Protein AF-A0A914USX2-F1 (afdb_monomer_lite)

Organism: NCBI:txid2011161

pLDDT: mean 76.23, std 12.5, range [36.34, 93.38]

Sequence (816 aa):
PDKCTLRLEPELPLPAVRLSVWIAWNAVSGVRSIKLFYADGTTESLMQVFAQCDKPYTAQLNATKNITQIEIRTNNPFVSIDAIQLLSPPEQSACSACHRITYQLHRYPTFDDKSFVTVHSRQFTDNAIQVNQKYEYRVSAVIGDVQGQLSPPLDFSWGQLFCGDGLVNGDEMCDDGNVADGDGCSSLCKIEARFQCLGEPSLCYIYAADGVCEDFERVESVQDCGFFTPEQFDDQWVKHAVARSPLLEIECPLNSLVGPPENNDCSLAPNNEPWETCTAAASIGEIEIIAYFDRPALATAVLVHIAPDGSNSLGSDPKFIHVELIDTDNQTHAVKGSQNVMLSCSASPITYPVVMDLSQPLWYTIGVRLTVNLPLSLAVSAVRLRSWRMLDPLAVARCASERLLFDPTTGQCSANRCDGESPAVAVCTPLTLNNGDVQCDGGMTSCTARCSAGYHLFAGNISASNAVVFCQYGRWSTSVRCEPIDCRPPKIAHATISCPQGTTHGKRCNFACISPAKMTGDDNEITCESNAIWSVPEAYCQLTCAVHDLSSRNAERTSLSCRTPLTNDGSALEHYPMGARCKLSCLPGHHVEDTVRNKQQVRLTCGNDGRWQGPKCVPVKCEQPKIVYFGLYNCTEGFNVGSKCRFNCPGWKESRISTCKPDGTWSLTRPCPLAQVTCPRPEASRDFIFDCPRRLSVGTFCKVSCNAKGYEPVIERVRTIDRGLQMQSLERVDRLSCTGRRTMEPAISEFACVKQCNTDFMGDGWCDFQNNRGFCGWDDGDCCASTVKGGKVRLMFPALCTSHLCQCIDPFAAEN

Foldseek 3Di:
DDWDKDKDFPPDFFQFQKKKWAWQDPQQQWWAWKKWAFPVRDIDIDGQQGDDHPGIRMDGGDRPTTTGMMMITTPDPPIGIDDMDGHHDCPDPVCPPAFQKKKWKAKVVGDVPDRTDIGRDPDDDDPPADAPDKMWIWMWIDGPPDIHDIDDIDIDHPPDDAAQCQAQDDPAPAHLNHADPPQQQHNVNDGDPQWDWDDRNTRIHRPAQSQDDDPVCLPPHCNNNNHRDPPQKDKFWFQDKFKDDPPDPDGDPCVLAHDDFPDLDQPDCDPDHFPQPPPVPLVDWKMKMKTFTPDFFQFFKKWWFWYFQPDPDDDPDFWFKWKWFQFPVRDIHGQPPRRVDGDDSVCPGDIRGHDDDLVDDGTTTGIMMIMTGRRRGTGIRYMMTMHGPQDDNVLSVVLVVVQFDQDSVVRHTHPDHPDDDDDPQQQADDADEPQWDWAADPRSFKIKIAHHQQWWKDFANDTDRIDIWGDDRHDIPTHIYIHGQFLDFDDAPQWDKAFPPHRTAQGKIFIDGHPPWDKDADWRIWGQGSVSHIDDTRIHTFQWAFLVLCVVQQFDSVQKDKPDDDDPDPDDDRIHGAFIKIKTFHDQQWAWPPDPPRHGIWIWGQHPVSYTDTTGTDGQFADDQPPQQPPQWDWDPHGGAQIWIWGNEPPDPGTFIWGQHSVNYIPDNDRYDQPDAFADDDDDDPFKDWAADPTQGRFGKIFIATPDPQKAKWFWDWDQDPVRDTDTATHGDGIFGQHSVSYTPPDPVRIDIDGHDDPVQQLPLEQDLSLCDRHNQHSQQLLAQQRRDPSDRHYPDPVVPVDPSSHRPRPPHPVD

Structure (mmCIF, N/CA/C/O backbone):
data_AF-A0A914USX2-F1
#
_entry.id   AF-A0A914USX2-F1
#
loop_
_atom_site.group_PDB
_atom_site.id
_atom_site.type_symbol
_atom_site.label_atom_id
_atom_site.label_alt_id
_atom_site.label_comp_id
_atom_site.label_asym_id
_atom_site.label_entity_id
_atom_site.label_seq_id
_atom_site.pdbx_PDB_ins_code
_atom_site.Cartn_x
_atom_site.Cartn_y
_atom_site.Cartn_z
_atom_site.occupancy
_atom_site.B_iso_or_equiv
_atom_site.auth_seq_id
_atom_site.auth_comp_id
_atom_site.auth_asym_id
_atom_site.auth_atom_id
_atom_site.pdbx_PDB_model_num
ATOM 1 N N . PRO A 1 1 ? 15.478 -33.766 -5.944 1.00 36.34 1 PRO A N 1
ATOM 2 C CA . PRO A 1 1 ? 14.463 -33.935 -4.880 1.00 36.34 1 PRO A CA 1
ATOM 3 C C . PRO A 1 1 ? 13.191 -33.175 -5.266 1.00 36.34 1 PRO A C 1
ATOM 5 O O . PRO A 1 1 ? 13.222 -31.964 -5.458 1.00 36.34 1 PRO A O 1
ATOM 8 N N . ASP A 1 2 ? 12.135 -33.930 -5.536 1.00 39.03 2 ASP A N 1
ATOM 9 C CA . ASP A 1 2 ? 11.021 -33.526 -6.385 1.00 39.03 2 ASP A CA 1
ATOM 10 C C . ASP A 1 2 ? 10.084 -32.470 -5.778 1.00 39.03 2 ASP A C 1
ATOM 12 O O . ASP A 1 2 ? 9.522 -32.632 -4.700 1.00 39.03 2 ASP A O 1
ATOM 16 N N . LYS A 1 3 ? 9.939 -31.387 -6.547 1.00 54.69 3 LYS A N 1
ATOM 17 C CA . LYS A 1 3 ? 8.777 -30.503 -6.750 1.00 54.69 3 LYS A CA 1
ATOM 18 C C . LYS A 1 3 ? 7.507 -30.949 -6.000 1.00 54.69 3 LYS A C 1
ATOM 20 O O . LYS A 1 3 ? 6.896 -31.960 -6.352 1.00 54.69 3 LYS A O 1
ATOM 25 N N . CYS A 1 4 ? 7.081 -30.159 -5.014 1.00 70.19 4 CYS A N 1
ATOM 26 C CA . CYS A 1 4 ? 5.865 -30.420 -4.246 1.00 70.19 4 CYS A CA 1
ATOM 27 C C . CYS A 1 4 ? 4.636 -30.365 -5.176 1.00 70.19 4 CYS A C 1
ATOM 29 O O . CYS A 1 4 ? 4.469 -29.421 -5.952 1.00 70.19 4 CYS A O 1
ATOM 31 N N . THR A 1 5 ? 3.807 -31.411 -5.153 1.00 82.75 5 THR A N 1
ATOM 32 C CA . THR A 1 5 ? 2.573 -31.498 -5.947 1.00 82.75 5 THR A CA 1
ATOM 33 C C . THR A 1 5 ? 1.408 -31.733 -4.997 1.00 82.75 5 THR A C 1
ATOM 35 O O . THR A 1 5 ? 1.372 -32.751 -4.308 1.00 82.75 5 THR A O 1
ATOM 38 N N . LEU A 1 6 ? 0.463 -30.799 -4.966 1.00 86.88 6 LEU A N 1
ATOM 39 C CA . LEU A 1 6 ? -0.765 -30.885 -4.187 1.00 86.88 6 LEU A CA 1
ATOM 40 C C . LEU A 1 6 ? -1.891 -31.384 -5.094 1.00 86.88 6 LEU A C 1
ATOM 42 O O . LEU A 1 6 ? -2.088 -30.849 -6.180 1.00 86.88 6 LEU A O 1
ATOM 46 N N . ARG A 1 7 ? -2.628 -32.407 -4.665 1.00 89.62 7 ARG A N 1
ATOM 47 C CA . ARG A 1 7 ? -3.810 -32.918 -5.369 1.00 89.62 7 ARG A CA 1
ATOM 48 C C . ARG A 1 7 ? -5.008 -32.815 -4.448 1.00 89.62 7 ARG A C 1
ATOM 50 O O . ARG A 1 7 ? -4.931 -33.254 -3.305 1.00 89.62 7 ARG A O 1
ATOM 57 N N . LEU A 1 8 ? -6.075 -32.213 -4.947 1.00 88.62 8 LEU A N 1
ATOM 58 C CA . LEU A 1 8 ? -7.285 -31.923 -4.196 1.00 88.62 8 LEU A CA 1
ATOM 59 C C . LEU A 1 8 ? -8.491 -32.375 -4.995 1.00 88.62 8 LEU A C 1
ATOM 61 O O . LEU A 1 8 ? -8.535 -32.213 -6.213 1.00 88.62 8 LEU A O 1
ATOM 65 N N . GLU A 1 9 ? -9.473 -32.909 -4.294 1.00 88.50 9 GLU A N 1
ATOM 66 C CA . GLU A 1 9 ? -10.728 -33.363 -4.871 1.00 88.50 9 GLU A CA 1
ATOM 67 C C . GLU A 1 9 ? -11.847 -32.528 -4.238 1.00 88.50 9 GLU A C 1
ATOM 69 O O . GLU A 1 9 ? -11.905 -32.433 -3.008 1.00 88.50 9 GLU A O 1
ATOM 74 N N . PRO A 1 10 ? -12.698 -31.856 -5.034 1.00 80.50 10 PRO A N 1
ATOM 75 C CA . PRO A 1 10 ? -13.881 -31.206 -4.498 1.00 80.50 10 PRO A CA 1
ATOM 76 C C . PRO A 1 10 ? -14.825 -32.262 -3.911 1.00 80.50 10 PRO A C 1
ATOM 78 O O . PRO A 1 10 ? -14.935 -33.372 -4.427 1.00 80.50 10 PRO A O 1
ATOM 81 N N . GLU A 1 11 ? -15.538 -31.894 -2.845 1.00 76.56 11 GLU A N 1
ATOM 82 C CA . GLU A 1 11 ? -16.449 -32.787 -2.108 1.00 76.56 11 GLU A CA 1
ATOM 83 C C . GLU A 1 11 ? -17.518 -33.431 -3.011 1.00 76.56 11 GLU A C 1
ATOM 85 O O . GLU A 1 11 ? -17.973 -34.548 -2.768 1.00 76.56 11 GLU A O 1
ATOM 90 N N . LEU A 1 12 ? -17.882 -32.740 -4.094 1.00 78.62 12 LEU A N 1
ATOM 91 C CA . LEU A 1 12 ? -18.743 -33.231 -5.161 1.00 78.62 12 LEU A CA 1
ATOM 92 C C . LEU A 1 12 ? -18.144 -32.828 -6.520 1.00 78.62 12 LEU A C 1
ATOM 94 O O . LEU A 1 12 ? -17.618 -31.722 -6.644 1.00 78.62 12 LEU A O 1
ATOM 98 N N . PRO A 1 13 ? -18.271 -33.648 -7.577 1.00 81.44 13 PRO A N 1
ATOM 99 C CA . PRO A 1 13 ? -17.967 -33.207 -8.933 1.00 81.44 13 PRO A CA 1
ATOM 100 C C . PRO A 1 13 ? -18.935 -32.094 -9.340 1.00 81.44 13 PRO A C 1
ATOM 102 O O . PRO A 1 13 ? -20.147 -32.317 -9.397 1.00 81.44 13 PRO A O 1
ATOM 105 N N . LEU A 1 14 ? -18.424 -30.900 -9.636 1.00 82.00 14 LEU A N 1
ATOM 106 C CA . LEU A 1 14 ? -19.262 -29.754 -9.991 1.00 82.00 14 LEU A CA 1
ATOM 107 C C . LEU A 1 14 ? -18.687 -28.970 -11.180 1.00 82.00 14 LEU A C 1
ATOM 109 O O . LEU A 1 14 ? -17.464 -28.869 -11.312 1.00 82.00 14 LEU A O 1
ATOM 113 N N . PRO A 1 15 ? -19.542 -28.439 -12.072 1.00 83.75 15 PRO A N 1
ATOM 114 C CA . PRO A 1 15 ? -19.115 -27.522 -13.108 1.00 83.75 15 PRO A CA 1
ATOM 115 C C . PRO A 1 15 ? -18.822 -26.171 -12.464 1.00 83.75 15 PRO A C 1
ATOM 117 O O . PRO A 1 15 ? -19.658 -25.628 -11.740 1.00 83.75 15 PRO A O 1
ATOM 120 N N . ALA A 1 16 ? -17.632 -25.633 -12.711 1.00 80.56 16 ALA A N 1
ATOM 121 C CA . ALA A 1 16 ? -17.207 -24.360 -12.149 1.00 80.56 16 ALA A CA 1
ATOM 122 C C . ALA A 1 16 ? -17.147 -23.284 -13.238 1.00 80.56 16 ALA A C 1
ATOM 124 O O . ALA A 1 16 ? -16.649 -23.534 -14.331 1.00 80.56 16 ALA A O 1
ATOM 125 N N . VAL A 1 17 ? -17.642 -22.087 -12.922 1.00 79.75 17 VAL A N 1
ATOM 126 C CA . VAL A 1 17 ? -17.448 -20.856 -13.710 1.00 79.75 17 VAL A CA 1
ATOM 127 C C . VAL A 1 17 ? -16.179 -20.113 -13.306 1.00 79.75 17 VAL A C 1
ATOM 129 O O . VAL A 1 17 ? -15.698 -19.263 -14.048 1.00 79.75 17 VAL A O 1
ATOM 132 N N . ARG A 1 18 ? -15.654 -20.379 -12.104 1.00 82.19 18 ARG A N 1
ATOM 133 C CA . ARG A 1 18 ? -14.481 -19.685 -11.571 1.00 82.19 18 ARG A CA 1
ATOM 134 C C . ARG A 1 18 ? -13.714 -20.564 -10.595 1.00 82.19 18 ARG A C 1
ATOM 136 O O . ARG A 1 18 ? -14.319 -21.251 -9.773 1.00 82.19 18 ARG A O 1
ATOM 143 N N . LEU A 1 19 ? -12.396 -20.483 -10.667 1.00 83.94 19 LEU A N 1
ATOM 144 C CA . LEU A 1 19 ? -11.441 -20.981 -9.687 1.00 83.94 19 LEU A CA 1
ATOM 145 C C . LEU A 1 19 ? -10.832 -19.791 -8.941 1.00 83.94 19 LEU A C 1
ATOM 147 O O . LEU A 1 19 ? -10.526 -18.771 -9.552 1.00 83.94 19 LEU A O 1
ATOM 151 N N . SER A 1 20 ? -10.636 -19.922 -7.634 1.00 82.25 20 SER A N 1
ATOM 152 C CA . SER A 1 20 ? -9.897 -18.961 -6.812 1.00 82.25 20 SER A CA 1
ATOM 153 C C . SER A 1 20 ? -8.919 -19.708 -5.904 1.00 82.25 20 SER A C 1
ATOM 155 O O . SER A 1 20 ? -9.307 -20.695 -5.286 1.00 82.25 20 SER A O 1
ATOM 157 N N . VAL A 1 21 ? -7.659 -19.280 -5.838 1.00 83.62 21 VAL A N 1
ATOM 158 C CA . VAL A 1 21 ? -6.579 -19.932 -5.078 1.00 83.62 21 VAL A CA 1
ATOM 159 C C . VAL A 1 21 ? -5.857 -18.887 -4.230 1.00 83.62 21 VAL A C 1
ATOM 161 O O . VAL A 1 21 ? -5.196 -18.007 -4.773 1.00 83.62 21 VAL A O 1
ATOM 164 N N . TRP A 1 22 ? -5.961 -18.984 -2.906 1.00 79.88 22 TRP A N 1
ATOM 165 C CA . TRP A 1 22 ? -5.304 -18.086 -1.954 1.00 79.88 22 TRP A CA 1
ATOM 166 C C . TRP A 1 22 ? -3.937 -18.637 -1.571 1.00 79.88 22 TRP A C 1
ATOM 168 O O . TRP A 1 22 ? -3.826 -19.755 -1.062 1.00 79.88 22 TRP A O 1
ATOM 178 N N . ILE A 1 23 ? -2.892 -17.849 -1.810 1.00 77.75 23 ILE A N 1
ATOM 179 C CA . ILE A 1 23 ? -1.508 -18.238 -1.535 1.00 77.75 23 ILE A CA 1
ATOM 180 C C . ILE A 1 23 ? -0.983 -17.313 -0.445 1.00 77.75 23 ILE A C 1
ATOM 182 O O . ILE A 1 23 ? -0.811 -16.119 -0.655 1.00 77.75 23 ILE A O 1
ATOM 186 N N . ALA A 1 24 ? -0.765 -17.870 0.743 1.00 71.88 24 ALA A N 1
ATOM 187 C CA . ALA A 1 24 ? -0.384 -17.113 1.931 1.00 71.88 24 ALA A CA 1
ATOM 188 C C . ALA A 1 24 ? 1.115 -16.784 1.978 1.00 71.88 24 ALA A C 1
ATOM 190 O O . ALA A 1 24 ? 1.528 -15.876 2.694 1.00 71.88 24 ALA A O 1
ATOM 191 N N . TRP A 1 25 ? 1.957 -17.533 1.256 1.00 64.88 25 TRP A N 1
ATOM 192 C CA . TRP A 1 25 ? 3.402 -17.318 1.298 1.00 64.88 25 TRP A CA 1
ATOM 193 C C . TRP A 1 25 ? 4.119 -17.771 0.028 1.00 64.88 25 TRP A C 1
ATOM 195 O O . TRP A 1 25 ? 3.799 -18.821 -0.534 1.00 64.88 25 TRP A O 1
ATOM 205 N N . ASN A 1 26 ? 5.147 -17.005 -0.358 1.00 64.12 26 ASN A N 1
ATOM 206 C CA . ASN A 1 26 ? 6.059 -17.287 -1.470 1.00 64.12 26 ASN A CA 1
ATOM 207 C C . ASN A 1 26 ? 5.353 -17.424 -2.837 1.00 64.12 26 ASN A C 1
ATOM 209 O O . ASN A 1 26 ? 5.591 -18.372 -3.585 1.00 64.12 26 ASN A O 1
ATOM 213 N N . ALA A 1 27 ? 4.448 -16.486 -3.131 1.00 62.06 27 ALA A N 1
ATOM 214 C CA . ALA A 1 27 ? 3.475 -16.576 -4.217 1.00 62.06 27 ALA A CA 1
ATOM 215 C C . ALA A 1 27 ? 4.036 -16.235 -5.619 1.00 62.06 27 ALA A C 1
ATOM 217 O O . ALA A 1 27 ? 3.775 -16.971 -6.570 1.00 62.06 27 ALA A O 1
ATOM 218 N N . VAL A 1 28 ? 4.885 -15.202 -5.722 1.00 52.44 28 VAL A N 1
ATOM 219 C CA . VAL A 1 28 ? 5.366 -14.589 -6.987 1.00 52.44 28 VAL A CA 1
ATOM 220 C C . VAL A 1 28 ? 6.129 -15.559 -7.901 1.00 52.44 28 VAL A C 1
ATOM 222 O O . VAL A 1 28 ? 6.152 -15.395 -9.115 1.00 52.44 28 VAL A O 1
ATOM 225 N N . SER A 1 29 ? 6.731 -16.608 -7.341 1.00 60.88 29 SER A N 1
ATOM 226 C CA . SER A 1 29 ? 7.399 -17.669 -8.116 1.00 60.88 29 SER A CA 1
ATOM 227 C C . SER A 1 29 ? 7.065 -19.058 -7.581 1.00 60.88 29 SER A C 1
ATOM 229 O O . SER A 1 29 ? 7.783 -20.025 -7.841 1.00 60.88 29 SER A O 1
ATOM 231 N N . GLY A 1 30 ? 6.006 -19.155 -6.777 1.00 65.25 30 GLY A N 1
ATOM 232 C CA . GLY A 1 30 ? 5.692 -20.341 -5.999 1.00 65.25 30 GLY A CA 1
ATOM 233 C C . GLY A 1 30 ? 4.971 -21.408 -6.800 1.00 65.25 30 GLY A C 1
ATOM 234 O O . GLY A 1 30 ? 5.355 -22.578 -6.757 1.00 65.25 30 GLY A O 1
ATOM 235 N N . VAL A 1 31 ? 3.939 -21.026 -7.546 1.00 74.00 31 VAL A N 1
ATOM 236 C CA . VAL A 1 31 ? 3.092 -21.966 -8.285 1.00 74.00 31 VAL A CA 1
ATOM 237 C C . VAL A 1 31 ? 3.560 -22.071 -9.733 1.00 74.00 31 VAL A C 1
ATOM 239 O O . VAL A 1 31 ? 3.772 -21.082 -10.418 1.00 74.00 31 VAL A O 1
ATOM 242 N N . ARG A 1 32 ? 3.749 -23.306 -10.197 1.00 72.69 32 ARG A N 1
ATOM 243 C CA . ARG A 1 32 ? 4.225 -23.638 -11.544 1.00 72.69 32 ARG A CA 1
ATOM 244 C C . ARG A 1 32 ? 3.079 -23.839 -12.526 1.00 72.69 32 ARG A C 1
ATOM 246 O O . ARG A 1 32 ? 3.162 -23.424 -13.674 1.00 72.69 32 ARG A O 1
ATOM 253 N N . SER A 1 33 ? 2.055 -24.570 -12.099 1.00 80.94 33 SER A N 1
ATOM 254 C CA . SER A 1 33 ? 0.893 -24.896 -12.926 1.00 80.94 33 SER A CA 1
ATOM 255 C C . SER A 1 33 ? -0.250 -25.398 -12.058 1.00 80.94 33 SER A C 1
ATOM 257 O O . SER A 1 33 ? -0.000 -26.157 -11.112 1.00 80.94 33 SER A O 1
ATOM 259 N N . ILE A 1 34 ? -1.481 -25.076 -12.445 1.00 86.88 34 ILE A N 1
ATOM 260 C CA . ILE A 1 34 ? -2.698 -25.686 -11.907 1.00 86.88 34 ILE A CA 1
ATOM 261 C C . ILE A 1 34 ? -3.324 -26.542 -13.011 1.00 86.88 34 ILE A C 1
ATOM 263 O O . ILE A 1 34 ? -3.550 -26.066 -14.116 1.00 86.88 34 ILE A O 1
ATOM 267 N N . LYS A 1 35 ? -3.608 -27.812 -12.738 1.00 88.94 35 LYS A N 1
ATOM 268 C CA . LYS A 1 35 ? -4.308 -28.712 -13.657 1.00 88.94 35 LYS A CA 1
ATOM 269 C C . LYS A 1 35 ? -5.674 -29.079 -13.115 1.00 88.94 35 LYS A C 1
ATOM 271 O O . LYS A 1 35 ? -5.797 -29.455 -11.954 1.00 88.94 35 LYS A 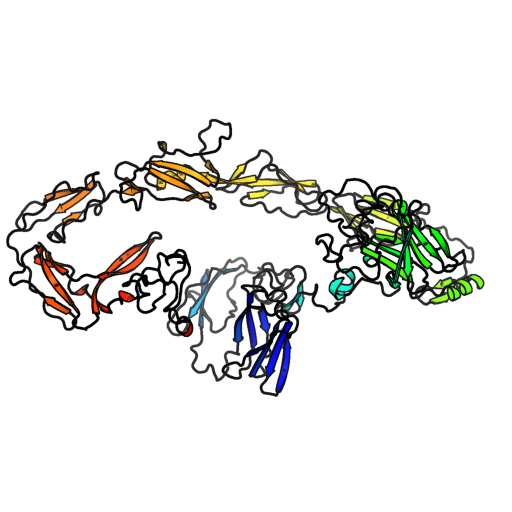O 1
ATOM 276 N N . LEU A 1 36 ? -6.673 -29.022 -13.978 1.00 89.62 36 LEU A N 1
ATOM 277 C CA . LEU A 1 36 ? -8.045 -29.422 -13.722 1.00 89.62 36 LEU A CA 1
ATOM 278 C C . LEU A 1 36 ? -8.302 -30.754 -14.421 1.00 89.62 36 LEU A C 1
ATOM 280 O O . LEU A 1 36 ? -7.977 -30.919 -15.598 1.00 89.62 36 LEU A O 1
ATOM 284 N N . PHE A 1 37 ? -8.882 -31.701 -13.696 1.00 89.38 37 PHE A N 1
ATOM 285 C CA . PHE A 1 37 ? -9.334 -32.981 -14.226 1.00 89.38 37 PHE A CA 1
ATOM 286 C C . PHE A 1 37 ? -10.854 -32.988 -14.248 1.00 89.38 37 PHE A C 1
ATOM 288 O O . PHE A 1 37 ? -11.494 -32.641 -13.251 1.00 89.38 37 PHE A O 1
ATOM 295 N N . TYR A 1 38 ? -11.418 -33.399 -15.376 1.00 89.62 38 TYR A N 1
ATOM 296 C CA . TYR A 1 38 ? -12.857 -33.448 -15.579 1.00 89.62 38 TYR A CA 1
ATOM 297 C C . TYR A 1 38 ? -13.384 -34.881 -15.518 1.00 89.62 38 TYR A C 1
ATOM 299 O O . TYR A 1 38 ? -12.684 -35.844 -15.834 1.00 89.62 38 TYR A O 1
ATOM 307 N N . ALA A 1 39 ? -14.665 -35.017 -15.176 1.00 85.38 39 ALA A N 1
ATOM 308 C CA . ALA A 1 39 ? -15.356 -36.305 -15.092 1.00 85.38 39 ALA A CA 1
ATOM 309 C C . ALA A 1 39 ? -15.403 -37.076 -16.428 1.00 85.38 39 ALA A C 1
ATOM 311 O O . ALA A 1 39 ? -15.578 -38.292 -16.425 1.00 85.38 39 ALA A O 1
ATOM 312 N N . ASP A 1 40 ? -15.245 -36.388 -17.562 1.00 85.00 40 ASP A N 1
ATOM 313 C CA . ASP A 1 40 ? -15.164 -36.990 -18.900 1.00 85.00 40 ASP A CA 1
ATOM 314 C C . ASP A 1 40 ? -13.759 -37.532 -19.241 1.00 85.00 40 ASP A C 1
ATOM 316 O O . ASP A 1 40 ? -13.538 -38.031 -20.344 1.00 85.00 40 ASP A O 1
ATOM 320 N N . GLY A 1 41 ? -12.807 -37.438 -18.305 1.00 81.56 41 GLY A N 1
ATOM 321 C CA . GLY A 1 41 ? -11.420 -37.870 -18.471 1.00 81.56 41 GLY A CA 1
ATOM 322 C C . GLY A 1 41 ? -10.525 -36.849 -19.176 1.00 81.56 41 GLY A C 1
ATOM 323 O O . GLY A 1 41 ? -9.332 -37.107 -19.341 1.00 81.56 41 GLY A O 1
ATOM 324 N N . THR A 1 42 ? -11.059 -35.694 -19.585 1.00 85.56 42 THR A N 1
ATOM 325 C CA . THR A 1 42 ? -10.244 -34.610 -20.145 1.00 85.56 42 THR A CA 1
ATOM 326 C C . THR A 1 42 ? -9.519 -33.837 -19.044 1.00 85.56 42 THR A C 1
ATOM 328 O O . THR A 1 42 ? -9.907 -33.867 -17.873 1.00 85.56 42 THR A O 1
ATOM 331 N N . THR A 1 43 ? -8.439 -33.148 -19.411 1.00 85.19 43 THR A N 1
ATOM 332 C CA . THR A 1 43 ? -7.665 -32.315 -18.483 1.00 85.19 43 THR A CA 1
ATOM 333 C C . THR A 1 43 ? -7.378 -30.958 -19.094 1.00 85.19 43 THR A C 1
ATOM 335 O O . THR A 1 43 ? -6.983 -30.887 -20.257 1.00 85.19 43 THR A O 1
ATOM 338 N N . GLU A 1 44 ? -7.481 -29.910 -18.291 1.00 82.94 44 GLU A N 1
ATOM 339 C CA . GLU A 1 44 ? -7.093 -28.548 -18.650 1.00 82.94 44 GLU A CA 1
ATOM 340 C C . GLU A 1 44 ? -5.935 -28.117 -17.751 1.00 82.94 44 GLU A C 1
ATOM 342 O O . GLU A 1 44 ? -5.884 -28.467 -16.575 1.00 82.94 44 GLU A O 1
ATOM 347 N N . SER A 1 45 ? -4.941 -27.434 -18.310 1.00 79.69 45 SER A N 1
ATOM 348 C CA . SER A 1 45 ? -3.776 -26.966 -17.556 1.00 79.69 45 SER A CA 1
ATOM 349 C C . SER A 1 45 ? -3.702 -25.453 -17.651 1.00 79.69 45 SER A C 1
ATOM 351 O O . SER A 1 45 ? -3.447 -24.919 -18.724 1.00 79.69 45 SER A O 1
ATOM 353 N N . LEU A 1 46 ? -3.890 -24.791 -16.517 1.00 76.69 46 LEU A N 1
ATOM 354 C CA . LEU A 1 46 ? -3.634 -23.374 -16.328 1.00 76.69 46 LEU A CA 1
ATOM 355 C C . LEU A 1 46 ? -2.129 -23.210 -16.078 1.00 76.69 46 LEU A C 1
ATOM 357 O O . LEU A 1 46 ? -1.582 -23.677 -15.068 1.00 76.69 46 LEU A O 1
ATOM 361 N N . MET A 1 47 ? -1.446 -22.625 -17.057 1.00 56.84 47 MET A N 1
ATOM 362 C CA . MET A 1 47 ? -0.018 -22.303 -16.995 1.00 56.84 47 MET A CA 1
ATOM 363 C C . MET A 1 47 ? 0.156 -20.845 -16.530 1.00 56.84 47 MET A C 1
ATOM 365 O O . MET A 1 47 ? -0.806 -20.088 -16.579 1.00 56.84 47 MET A O 1
ATOM 369 N N . GLN A 1 48 ? 1.350 -20.474 -16.044 1.00 56.03 48 GLN A N 1
ATOM 370 C CA . GLN A 1 48 ? 1.691 -19.098 -15.618 1.00 56.03 48 GLN A CA 1
ATOM 371 C C . GLN A 1 48 ? 0.790 -18.540 -14.496 1.00 56.03 48 GLN A C 1
ATOM 373 O O . GLN A 1 48 ? 0.175 -17.481 -14.590 1.00 56.03 48 GLN A O 1
ATOM 378 N N . VAL A 1 49 ? 0.714 -19.280 -13.387 1.00 60.00 49 VAL A N 1
ATOM 379 C CA . VAL A 1 49 ? -0.071 -18.889 -12.209 1.00 60.00 49 VAL A CA 1
ATOM 380 C C . VAL A 1 49 ? 0.723 -17.883 -11.381 1.00 60.00 49 VAL A C 1
ATOM 382 O O . VAL A 1 49 ? 1.471 -18.259 -10.476 1.00 60.00 49 VAL A O 1
ATOM 385 N N . PHE A 1 50 ? 0.563 -16.602 -11.699 1.00 56.31 50 PHE A N 1
ATOM 386 C CA . PHE A 1 50 ? 1.106 -15.516 -10.894 1.00 56.31 50 PHE A CA 1
ATOM 387 C C . PHE A 1 50 ? 0.171 -15.215 -9.734 1.00 56.31 50 PHE A C 1
ATOM 389 O O . PHE A 1 50 ? -1.004 -14.902 -9.907 1.00 56.31 50 PHE A O 1
ATOM 396 N N . ALA A 1 51 ? 0.709 -15.343 -8.531 1.00 58.94 51 ALA A N 1
ATOM 397 C CA . ALA A 1 51 ? -0.022 -15.090 -7.310 1.00 58.94 51 ALA A CA 1
ATOM 398 C C . ALA A 1 51 ? 0.779 -14.162 -6.407 1.00 58.94 51 ALA A C 1
ATOM 400 O O . ALA A 1 51 ? 2.010 -14.187 -6.400 1.00 58.94 51 ALA A O 1
ATOM 401 N N . GLN A 1 52 ? 0.074 -13.367 -5.615 1.00 55.56 52 GLN A N 1
ATOM 402 C CA . GLN A 1 52 ? 0.653 -12.510 -4.587 1.00 55.56 52 GLN A CA 1
ATOM 403 C C . GLN A 1 52 ? 0.195 -12.997 -3.215 1.00 55.56 52 GLN A C 1
ATOM 405 O O . GLN A 1 52 ? -0.867 -13.607 -3.088 1.00 55.56 52 GLN A O 1
ATOM 410 N N . CYS A 1 53 ? 1.007 -12.743 -2.188 1.00 55.91 53 CYS A N 1
ATOM 411 C CA . CYS A 1 53 ? 0.553 -12.962 -0.819 1.00 55.91 53 CYS A CA 1
ATOM 412 C C . CYS A 1 53 ? -0.668 -12.068 -0.549 1.00 55.91 53 CYS A C 1
ATOM 414 O O . CYS A 1 53 ? -0.749 -10.957 -1.071 1.00 55.91 53 CYS A O 1
ATOM 416 N N . ASP A 1 54 ? -1.615 -12.573 0.239 1.00 51.28 54 ASP A N 1
ATOM 417 C CA . ASP A 1 54 ? -2.842 -11.874 0.651 1.00 51.28 54 ASP A CA 1
ATOM 418 C C . ASP A 1 54 ? -3.857 -11.561 -0.472 1.00 51.28 54 ASP A C 1
ATOM 420 O O . ASP A 1 54 ? -4.873 -10.910 -0.218 1.00 51.28 54 ASP A O 1
ATOM 424 N N . LYS A 1 55 ? -3.655 -12.079 -1.696 1.00 56.59 55 LYS A N 1
ATOM 425 C CA . LYS A 1 55 ? -4.614 -11.983 -2.814 1.00 56.59 55 LYS A CA 1
ATOM 426 C C . LYS A 1 55 ? -4.849 -13.346 -3.485 1.00 56.59 55 LYS A C 1
ATOM 428 O O . LYS A 1 55 ? -3.891 -14.090 -3.699 1.00 56.59 55 LYS A O 1
ATOM 433 N N . PRO A 1 56 ? -6.097 -13.708 -3.840 1.00 65.50 56 PRO A N 1
ATOM 434 C CA . PRO A 1 56 ? -6.352 -14.947 -4.562 1.00 65.50 56 PRO A CA 1
ATOM 435 C C . PRO A 1 56 ? -5.996 -14.833 -6.044 1.00 65.50 56 PRO A C 1
ATOM 437 O O . PRO A 1 56 ? -6.452 -13.919 -6.723 1.00 65.50 56 PRO A O 1
ATOM 440 N N . TYR A 1 57 ? -5.292 -15.829 -6.580 1.00 77.69 57 TYR A N 1
ATOM 441 C CA . TYR A 1 57 ? -5.283 -16.074 -8.021 1.00 77.69 57 TYR A CA 1
ATOM 442 C C . TYR A 1 57 ? -6.691 -16.488 -8.447 1.00 77.69 57 TYR A C 1
ATOM 444 O O . TYR A 1 57 ? -7.239 -17.435 -7.875 1.00 77.69 57 TYR A O 1
ATOM 452 N N . THR A 1 58 ? -7.286 -15.814 -9.431 1.00 71.75 58 THR A N 1
ATOM 453 C CA . THR A 1 58 ? -8.611 -16.179 -9.941 1.00 71.75 58 THR A CA 1
ATOM 454 C C . THR A 1 58 ? -8.567 -16.487 -11.430 1.00 71.75 58 THR A C 1
ATOM 456 O O . THR A 1 58 ? -7.917 -15.788 -12.195 1.00 71.75 58 THR A O 1
ATOM 459 N N . ALA A 1 59 ? -9.239 -17.564 -11.835 1.00 73.06 59 ALA A N 1
ATOM 460 C CA . ALA A 1 59 ? -9.333 -17.979 -13.229 1.00 73.06 59 ALA A CA 1
ATOM 461 C C . ALA A 1 59 ? -10.791 -18.255 -13.587 1.00 73.06 59 ALA A C 1
ATOM 463 O O . ALA A 1 59 ? -11.501 -18.943 -12.845 1.00 73.06 59 ALA A O 1
ATOM 464 N N . GLN A 1 60 ? -11.245 -17.726 -14.720 1.00 73.88 60 GLN A N 1
ATOM 465 C CA . GLN A 1 60 ? -12.566 -18.035 -15.251 1.00 73.88 60 GLN A CA 1
ATOM 466 C C . GLN A 1 60 ? -12.536 -19.407 -15.926 1.00 73.88 60 GLN A C 1
ATOM 468 O O . GLN A 1 60 ? -11.603 -19.736 -16.652 1.00 73.88 60 GLN A O 1
ATOM 473 N N . LEU A 1 61 ? -13.551 -20.221 -15.654 1.00 77.38 61 LEU A N 1
ATOM 474 C CA . LEU A 1 61 ? -13.637 -21.602 -16.107 1.00 77.38 61 LEU A CA 1
ATOM 475 C C . LEU A 1 61 ? -14.890 -21.816 -16.948 1.00 77.38 61 LEU A C 1
ATOM 477 O O . LEU A 1 61 ? -15.923 -21.170 -16.756 1.00 77.38 61 LEU A O 1
ATOM 481 N N . ASN A 1 62 ? -14.808 -22.764 -17.875 1.00 70.19 62 ASN A N 1
ATOM 482 C CA . ASN A 1 62 ? -15.946 -23.130 -18.698 1.00 70.19 62 ASN A CA 1
ATOM 483 C C . ASN A 1 62 ? -16.876 -24.080 -17.923 1.00 70.19 62 ASN A C 1
ATOM 485 O O . ASN A 1 62 ? -16.543 -25.239 -17.673 1.00 70.19 62 ASN A O 1
ATOM 489 N N . ALA A 1 63 ? -18.073 -23.605 -17.576 1.00 69.12 63 ALA A N 1
ATOM 490 C CA . ALA A 1 63 ? -19.025 -24.307 -16.709 1.00 69.12 63 ALA A CA 1
ATOM 491 C C . ALA A 1 63 ? -19.772 -25.482 -17.366 1.00 69.12 63 ALA A C 1
ATOM 493 O O . ALA A 1 63 ? -20.859 -25.864 -16.937 1.00 69.12 63 ALA A O 1
ATOM 494 N N . THR A 1 64 ? -19.208 -26.061 -18.420 1.00 70.62 64 THR A N 1
ATOM 495 C CA . THR A 1 64 ? -19.814 -27.166 -19.171 1.00 70.62 64 THR A CA 1
ATOM 496 C C . THR A 1 64 ? -19.387 -28.538 -18.659 1.00 70.62 64 THR A C 1
ATOM 498 O O . THR A 1 64 ? -20.085 -29.520 -18.907 1.00 70.62 64 THR A O 1
ATOM 501 N N . LYS A 1 65 ? -18.266 -28.624 -17.932 1.00 78.88 65 LYS A N 1
ATOM 502 C CA . LYS A 1 65 ? -17.672 -29.892 -17.493 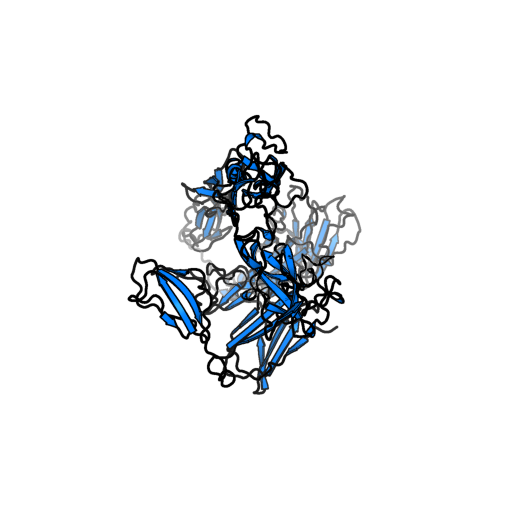1.00 78.88 65 LYS A CA 1
ATOM 503 C C . LYS A 1 65 ? -17.488 -29.946 -15.981 1.00 78.88 65 LYS A C 1
ATOM 505 O O . LYS A 1 65 ? -17.021 -28.990 -15.370 1.00 78.88 65 LYS A O 1
ATOM 510 N N . ASN A 1 66 ? -17.802 -31.098 -15.389 1.00 85.19 66 ASN A N 1
ATOM 511 C CA . ASN A 1 66 ? -17.644 -31.318 -13.952 1.00 85.19 66 ASN A CA 1
ATOM 512 C C . ASN A 1 66 ? -16.177 -31.555 -13.604 1.00 85.19 66 ASN A C 1
ATOM 514 O O . ASN A 1 66 ? -15.580 -32.503 -14.115 1.00 85.19 66 ASN A O 1
ATOM 518 N N . ILE A 1 67 ? -15.627 -30.738 -12.710 1.00 88.31 67 ILE A N 1
ATOM 519 C CA . ILE A 1 67 ? -14.262 -30.891 -12.203 1.00 88.31 67 ILE A CA 1
ATOM 520 C C . ILE A 1 67 ? -14.277 -31.927 -11.083 1.00 88.31 67 ILE A C 1
ATOM 522 O O . ILE A 1 67 ? -15.061 -31.817 -10.141 1.00 88.31 67 ILE A O 1
ATOM 526 N N . THR A 1 68 ? -13.420 -32.937 -11.191 1.00 89.38 68 THR A N 1
ATOM 527 C CA . THR A 1 68 ? -13.283 -34.028 -10.215 1.00 89.38 68 THR A CA 1
ATOM 528 C C . THR A 1 68 ? -12.004 -33.933 -9.403 1.00 89.38 68 THR A C 1
ATOM 530 O O . THR A 1 68 ? -11.940 -34.502 -8.322 1.00 89.38 68 THR A O 1
ATOM 533 N N . GLN A 1 69 ? -10.976 -33.254 -9.913 1.00 91.81 69 GLN A N 1
ATOM 534 C CA . GLN A 1 69 ? -9.700 -33.115 -9.219 1.00 91.81 69 GLN A CA 1
ATOM 535 C C . GLN A 1 69 ? -8.957 -31.863 -9.699 1.00 91.81 69 GLN A C 1
ATOM 537 O O . GLN A 1 69 ? -9.042 -31.480 -10.866 1.00 91.81 69 GLN A O 1
ATOM 542 N N . ILE A 1 70 ? -8.197 -31.250 -8.796 1.00 91.56 70 ILE A N 1
ATOM 543 C CA . ILE A 1 70 ? -7.277 -30.144 -9.050 1.00 91.56 70 ILE A CA 1
ATOM 544 C C . ILE A 1 70 ? -5.875 -30.590 -8.627 1.00 91.56 70 ILE A C 1
ATOM 546 O O . ILE A 1 70 ? -5.681 -31.101 -7.526 1.00 91.56 70 ILE A O 1
ATOM 550 N N . GLU A 1 71 ? -4.880 -30.405 -9.487 1.00 91.06 71 GLU A N 1
ATOM 551 C CA . GLU A 1 71 ? -3.466 -30.626 -9.177 1.00 91.06 71 GLU A CA 1
ATOM 552 C C . GLU A 1 71 ? -2.706 -29.301 -9.253 1.00 91.06 71 GLU A C 1
ATOM 554 O O . GLU A 1 71 ? -2.688 -28.655 -10.295 1.00 91.06 71 GLU A O 1
ATOM 559 N N . ILE A 1 72 ? -2.034 -28.912 -8.175 1.00 89.44 72 ILE A N 1
ATOM 560 C CA . ILE A 1 72 ? -1.176 -27.728 -8.124 1.00 89.44 72 ILE A CA 1
ATOM 561 C C . ILE A 1 72 ? 0.269 -28.178 -7.978 1.00 89.44 72 ILE A C 1
ATOM 563 O O . ILE A 1 72 ? 0.628 -28.891 -7.041 1.00 89.44 72 ILE A O 1
ATOM 567 N N . ARG A 1 73 ? 1.119 -27.745 -8.905 1.00 83.69 73 ARG A N 1
ATOM 568 C CA . ARG A 1 73 ? 2.565 -27.975 -8.841 1.00 83.69 73 ARG A CA 1
ATOM 569 C C . ARG A 1 73 ? 3.268 -26.706 -8.421 1.00 83.69 73 ARG A C 1
ATOM 571 O O . ARG A 1 73 ? 3.004 -25.660 -9.004 1.00 83.69 73 ARG A O 1
ATOM 578 N N . THR A 1 74 ? 4.194 -26.804 -7.475 1.00 80.69 74 THR A N 1
ATOM 579 C CA . THR A 1 74 ? 4.998 -25.662 -7.026 1.00 80.69 74 THR A CA 1
ATOM 580 C C . THR A 1 74 ? 6.425 -25.722 -7.579 1.00 80.69 74 THR A C 1
ATOM 582 O O . THR A 1 74 ? 6.958 -26.795 -7.881 1.00 80.69 74 THR A O 1
ATOM 585 N N . ASN A 1 75 ? 7.057 -24.558 -7.741 1.00 65.44 75 ASN A N 1
ATOM 586 C CA . ASN A 1 75 ? 8.468 -24.434 -8.119 1.00 65.44 75 ASN A CA 1
ATOM 587 C C . ASN A 1 75 ? 9.406 -24.654 -6.925 1.00 65.44 75 ASN A C 1
ATOM 589 O O . ASN A 1 75 ? 10.539 -25.091 -7.113 1.00 65.44 75 ASN A O 1
ATOM 593 N N . ASN A 1 76 ? 8.936 -24.382 -5.703 1.00 62.28 76 ASN A N 1
ATOM 594 C CA . ASN A 1 76 ? 9.693 -24.575 -4.469 1.00 62.28 76 ASN A CA 1
ATOM 595 C C . ASN A 1 76 ? 8.810 -25.205 -3.363 1.00 62.28 76 ASN A C 1
ATOM 597 O O . ASN A 1 76 ? 7.581 -25.138 -3.445 1.00 62.28 76 ASN A O 1
ATOM 601 N N . PRO A 1 77 ? 9.397 -25.854 -2.340 1.00 61.44 77 PRO A N 1
ATOM 602 C CA . PRO A 1 77 ? 8.639 -26.524 -1.277 1.00 61.44 77 PRO A CA 1
ATOM 603 C C . PRO A 1 77 ? 8.126 -25.578 -0.175 1.00 61.44 77 PRO A C 1
ATOM 605 O O . PRO A 1 77 ? 7.485 -26.043 0.759 1.00 61.44 77 PRO A O 1
ATOM 608 N N . PHE A 1 78 ? 8.408 -24.276 -0.259 1.00 62.53 78 PHE A N 1
ATOM 609 C CA . PHE A 1 78 ? 8.082 -23.277 0.766 1.00 62.53 78 PHE A CA 1
ATOM 610 C C . PHE A 1 78 ? 6.848 -22.432 0.415 1.00 62.53 78 PHE A C 1
ATOM 612 O O . PHE A 1 78 ? 6.622 -21.388 1.022 1.00 62.53 78 PHE A O 1
ATOM 619 N N . VAL A 1 79 ? 6.070 -22.855 -0.582 1.00 71.94 79 VAL A N 1
ATOM 620 C CA . VAL A 1 79 ? 4.827 -22.190 -0.988 1.00 71.94 79 VAL A CA 1
ATOM 621 C C . VAL A 1 79 ? 3.707 -22.617 -0.055 1.00 71.94 79 VAL A C 1
ATOM 623 O O . VAL A 1 79 ? 3.453 -23.813 0.093 1.00 71.94 79 VAL A O 1
ATOM 626 N N . SER A 1 80 ? 3.031 -21.643 0.550 1.00 78.56 80 SER A N 1
ATOM 627 C CA . SER A 1 80 ? 1.874 -21.892 1.410 1.00 78.56 80 SER A CA 1
ATOM 628 C C . SER A 1 80 ? 0.592 -21.555 0.661 1.00 78.56 80 SER A C 1
ATOM 630 O O . SER A 1 80 ? 0.411 -20.412 0.244 1.00 78.56 80 SER A O 1
ATOM 632 N N . ILE A 1 81 ? -0.290 -22.539 0.492 1.00 81.38 81 ILE A N 1
ATOM 633 C CA . ILE A 1 81 ? -1.621 -22.370 -0.101 1.00 81.38 81 ILE A CA 1
ATOM 634 C C . ILE A 1 81 ? -2.631 -22.470 1.038 1.00 81.38 81 ILE A C 1
ATOM 636 O O . ILE A 1 81 ? -2.652 -23.479 1.740 1.00 81.38 81 ILE A O 1
ATOM 640 N N . ASP A 1 82 ? -3.432 -21.426 1.222 1.00 82.19 82 ASP A N 1
ATOM 641 C CA . ASP A 1 82 ? -4.396 -21.315 2.321 1.00 82.19 82 ASP A CA 1
ATOM 642 C C . ASP A 1 82 ? -5.740 -21.951 1.951 1.00 82.19 82 ASP A C 1
ATOM 644 O O . ASP A 1 82 ? -6.252 -22.826 2.648 1.00 82.19 82 ASP A O 1
ATOM 648 N N . ALA A 1 83 ? -6.286 -21.573 0.792 1.00 85.12 83 ALA A N 1
ATOM 649 C CA . ALA A 1 83 ? -7.591 -22.040 0.342 1.00 85.12 83 ALA A CA 1
ATOM 650 C C . ALA A 1 83 ? -7.685 -22.131 -1.181 1.00 85.12 83 ALA A C 1
ATOM 652 O O . ALA A 1 83 ? -7.008 -21.408 -1.913 1.00 85.12 83 ALA A O 1
ATOM 653 N N . ILE A 1 84 ? -8.579 -22.999 -1.658 1.00 86.75 84 ILE A N 1
ATOM 654 C CA . ILE A 1 84 ? -8.994 -23.087 -3.061 1.00 86.75 84 ILE A CA 1
ATOM 655 C C . ILE A 1 84 ? -10.516 -23.151 -3.107 1.00 86.75 84 ILE A C 1
ATOM 657 O O . ILE A 1 84 ? -11.135 -23.915 -2.369 1.00 86.75 84 ILE A O 1
ATOM 661 N N . GLN A 1 85 ? -11.119 -22.364 -3.988 1.00 85.38 85 GLN A N 1
ATOM 662 C CA . GLN A 1 85 ? -12.560 -22.291 -4.180 1.00 85.38 85 GLN A CA 1
ATOM 663 C C . GLN A 1 85 ? -12.907 -22.526 -5.648 1.00 85.38 85 GLN A C 1
ATOM 665 O O . GLN A 1 85 ? -12.346 -21.894 -6.539 1.00 85.38 85 GLN A O 1
ATOM 670 N N . LEU A 1 86 ? -13.886 -23.399 -5.883 1.00 84.31 86 LEU A N 1
ATOM 671 C CA . LEU A 1 86 ? -14.594 -23.512 -7.154 1.00 84.31 86 LEU A CA 1
ATOM 672 C C . LEU A 1 86 ? -15.981 -22.892 -6.993 1.00 84.31 86 LEU A C 1
ATOM 674 O O . LEU A 1 86 ? -16.721 -23.240 -6.074 1.00 84.31 86 LEU A O 1
ATOM 678 N N . LEU A 1 87 ? -16.336 -21.978 -7.888 1.00 81.38 87 LEU A N 1
ATOM 679 C CA . LEU A 1 87 ? -17.657 -21.365 -7.935 1.00 81.38 87 LEU A CA 1
ATOM 680 C C . LEU A 1 87 ? -18.475 -22.033 -9.036 1.00 81.38 87 LEU A C 1
ATOM 682 O O . LEU A 1 87 ? -18.081 -21.957 -10.198 1.00 81.38 87 LEU A O 1
ATOM 686 N N . SER A 1 88 ? -19.608 -22.649 -8.701 1.00 79.75 88 SER A N 1
ATOM 687 C CA . SER A 1 88 ? -20.541 -23.193 -9.692 1.00 79.75 88 SER A CA 1
ATOM 688 C C . SER A 1 88 ? -21.596 -22.179 -10.157 1.00 79.75 88 SER A C 1
ATOM 690 O O . SER A 1 88 ? -21.847 -21.178 -9.475 1.00 79.75 88 SER A O 1
ATOM 692 N N . PRO A 1 89 ? -22.238 -22.417 -11.319 1.00 73.44 89 PRO A N 1
ATOM 693 C CA . PRO A 1 89 ? -23.436 -21.688 -11.719 1.00 73.44 89 PRO A CA 1
ATOM 694 C C . PRO A 1 89 ? -24.570 -21.812 -10.682 1.00 73.44 89 PRO A C 1
ATOM 696 O O . PRO A 1 89 ? -24.760 -22.881 -10.097 1.00 73.44 89 PRO A O 1
ATOM 699 N N . PRO A 1 90 ? -25.407 -20.774 -10.515 1.00 62.25 90 PRO A N 1
ATOM 700 C CA . PRO A 1 90 ? -26.490 -20.747 -9.524 1.00 62.25 90 PRO A CA 1
ATOM 701 C C . PRO A 1 90 ? -27.654 -21.714 -9.814 1.00 62.25 90 PRO A C 1
ATOM 703 O O . PRO A 1 90 ? -28.547 -21.857 -8.983 1.00 62.25 90 PRO A O 1
ATOM 706 N N . GLU A 1 91 ? -27.680 -22.351 -10.984 1.00 69.31 91 GLU A N 1
ATOM 707 C CA . GLU A 1 91 ? -28.764 -23.234 -11.448 1.00 69.31 91 GLU A CA 1
ATOM 708 C C . GLU A 1 91 ? -28.481 -24.725 -11.186 1.00 69.31 91 GLU A C 1
ATOM 710 O O . GLU A 1 91 ? -29.201 -25.602 -11.661 1.00 69.31 91 GLU A O 1
ATOM 715 N N . GLN A 1 92 ? -27.431 -25.039 -10.423 1.00 69.25 92 GLN A N 1
ATOM 716 C CA . GLN A 1 92 ? -27.011 -26.415 -10.179 1.00 69.25 92 GLN A CA 1
ATOM 717 C C . GLN A 1 92 ? -27.924 -27.133 -9.168 1.00 69.25 92 GLN A C 1
ATOM 719 O O . GLN A 1 92 ? -28.261 -26.596 -8.113 1.00 69.25 92 GLN A O 1
ATOM 724 N N . SER A 1 93 ? -28.254 -28.398 -9.446 1.00 70.00 93 SER A N 1
ATOM 725 C CA . SER A 1 93 ? -29.123 -29.231 -8.599 1.00 70.00 93 SER A CA 1
ATOM 726 C C . SER A 1 93 ? -28.629 -29.390 -7.155 1.00 70.00 93 SER A C 1
ATOM 728 O O . SER A 1 93 ? -29.444 -29.498 -6.247 1.00 70.00 93 SER A O 1
ATOM 730 N N . ALA A 1 94 ? -27.312 -29.348 -6.923 1.00 65.44 94 ALA A N 1
ATOM 731 C CA . ALA A 1 94 ? -26.712 -29.404 -5.587 1.00 65.44 94 ALA A CA 1
ATOM 732 C C . ALA A 1 94 ? -27.032 -28.168 -4.718 1.00 65.44 94 ALA A C 1
ATOM 734 O O . ALA A 1 94 ? -26.940 -28.231 -3.496 1.00 65.44 94 ALA A O 1
ATOM 735 N N . CYS A 1 95 ? -27.444 -27.054 -5.332 1.00 66.44 95 CYS A N 1
ATOM 736 C CA . CYS A 1 95 ? -27.796 -25.806 -4.655 1.00 66.44 95 CYS A CA 1
ATOM 737 C C . CYS A 1 95 ? -29.303 -25.699 -4.350 1.00 66.44 95 CYS A C 1
ATOM 739 O O . CYS A 1 95 ? -29.767 -24.654 -3.899 1.00 66.44 95 CYS A O 1
ATOM 741 N N . SER A 1 96 ? -30.092 -26.759 -4.576 1.00 66.44 96 SER A N 1
ATOM 742 C CA . SER A 1 96 ? -31.556 -26.723 -4.430 1.00 66.44 96 SER A CA 1
ATOM 743 C C . SER A 1 96 ? -32.045 -26.423 -3.005 1.00 66.44 96 SER A C 1
ATOM 745 O O . SER A 1 96 ? -33.195 -26.031 -2.832 1.00 66.44 96 SER A O 1
ATOM 747 N N . ALA A 1 97 ? -31.193 -26.618 -1.992 1.00 64.88 97 ALA A N 1
ATOM 748 C CA . ALA A 1 97 ? -31.472 -26.311 -0.586 1.00 64.88 97 ALA A CA 1
ATOM 749 C C . ALA A 1 97 ? -30.928 -24.942 -0.126 1.00 64.88 97 ALA A C 1
ATOM 751 O O . ALA A 1 97 ? -31.167 -24.540 1.012 1.00 64.88 97 ALA A O 1
ATOM 752 N N . CYS A 1 98 ? -30.191 -24.223 -0.976 1.00 65.06 98 CYS A N 1
ATOM 753 C CA . CYS A 1 98 ? -29.605 -22.935 -0.619 1.00 65.06 98 CYS A CA 1
ATOM 754 C C . CYS A 1 98 ? -30.647 -21.814 -0.702 1.00 65.06 98 CYS A C 1
ATOM 756 O O . CYS A 1 98 ? -31.369 -21.677 -1.692 1.00 65.06 98 CYS A O 1
ATOM 758 N N . HIS A 1 99 ? -30.692 -20.954 0.317 1.00 68.38 99 HIS A N 1
ATOM 759 C CA . HIS A 1 99 ? -31.470 -19.722 0.242 1.00 68.38 99 HIS A CA 1
ATOM 760 C C . HIS A 1 99 ? -30.804 -18.756 -0.742 1.00 68.38 99 HIS A C 1
ATOM 762 O O . HIS A 1 99 ? -29.641 -18.385 -0.576 1.00 68.38 99 HIS A O 1
ATOM 768 N N . ARG A 1 100 ? -31.543 -18.351 -1.782 1.00 68.81 100 ARG A N 1
ATOM 769 C CA . ARG A 1 100 ? -31.057 -17.373 -2.760 1.00 68.81 100 ARG A CA 1
ATOM 770 C C . ARG A 1 100 ? -30.776 -16.044 -2.065 1.00 68.81 100 ARG A C 1
ATOM 772 O O . ARG A 1 100 ? -31.651 -15.493 -1.400 1.00 68.81 100 ARG A O 1
ATOM 779 N N . ILE A 1 101 ? -29.569 -15.529 -2.269 1.00 79.19 101 ILE A N 1
ATOM 780 C CA . ILE A 1 101 ? -29.214 -14.173 -1.864 1.00 79.19 101 ILE A CA 1
ATOM 781 C C . ILE A 1 101 ? -29.975 -13.211 -2.775 1.00 79.19 101 ILE A C 1
ATOM 783 O O . ILE A 1 101 ? -29.931 -13.331 -3.999 1.00 79.19 101 ILE A O 1
ATOM 787 N N . THR A 1 102 ? -30.685 -12.272 -2.169 1.00 88.06 102 THR A N 1
ATOM 788 C CA . THR A 1 102 ? -31.302 -11.137 -2.856 1.00 88.06 102 THR A CA 1
ATOM 789 C C . THR A 1 102 ? -30.641 -9.858 -2.375 1.00 88.06 102 THR A C 1
ATOM 791 O O . THR A 1 102 ? -30.006 -9.844 -1.328 1.00 88.06 102 THR A O 1
ATOM 794 N N . TYR A 1 103 ? -30.734 -8.786 -3.141 1.00 90.38 103 TYR A N 1
ATOM 795 C CA . TYR A 1 103 ? -30.062 -7.530 -2.847 1.00 90.38 103 TYR A CA 1
ATOM 796 C C . TYR A 1 103 ? -31.104 -6.420 -2.774 1.00 90.38 103 TYR A C 1
ATOM 798 O O . TYR A 1 103 ? -31.974 -6.341 -3.634 1.00 90.38 103 TYR A O 1
ATOM 806 N N . GLN A 1 104 ? -31.046 -5.563 -1.761 1.00 91.44 104 GLN A N 1
ATOM 807 C CA . GLN A 1 104 ? -31.806 -4.316 -1.738 1.00 91.44 104 GLN A CA 1
ATOM 808 C C . GLN A 1 104 ? -30.888 -3.184 -2.187 1.00 91.44 104 GLN A C 1
ATOM 810 O O . GLN A 1 104 ? -29.906 -2.865 -1.514 1.00 91.44 104 GLN A O 1
ATOM 815 N N . LEU A 1 105 ? -31.208 -2.604 -3.339 1.00 91.50 105 LEU A N 1
ATOM 816 C CA . LEU A 1 105 ? -30.519 -1.466 -3.924 1.00 91.50 105 LEU A CA 1
ATOM 817 C C . LEU A 1 105 ? -31.226 -0.176 -3.510 1.00 91.50 105 LEU A C 1
ATOM 819 O O . LEU A 1 105 ? -32.376 0.059 -3.876 1.00 91.50 105 LEU A O 1
ATOM 823 N N . HIS A 1 106 ? -30.522 0.665 -2.771 1.00 91.94 106 HIS A N 1
ATOM 824 C CA . HIS A 1 106 ? -30.934 2.003 -2.378 1.00 91.94 106 HIS A CA 1
ATOM 825 C C . HIS A 1 106 ? -30.280 3.022 -3.313 1.00 91.94 106 HIS A C 1
ATOM 827 O O . HIS A 1 106 ? -29.108 2.873 -3.657 1.00 91.94 106 HIS A O 1
ATOM 833 N N . ARG A 1 107 ? -31.023 4.061 -3.704 1.00 91.06 107 ARG A N 1
ATOM 834 C CA . ARG A 1 107 ? -30.527 5.161 -4.543 1.00 91.06 107 ARG A CA 1
ATOM 835 C C . ARG A 1 107 ? -30.998 6.500 -3.994 1.00 91.06 107 ARG A C 1
ATOM 837 O O . ARG A 1 107 ? -32.132 6.600 -3.525 1.00 91.06 107 ARG A O 1
ATOM 844 N N . TYR A 1 108 ? -30.162 7.525 -4.090 1.00 89.12 108 TYR A N 1
ATOM 845 C CA . TYR A 1 108 ? -30.541 8.915 -3.858 1.00 89.12 108 TYR A CA 1
ATOM 846 C C . TYR A 1 108 ? -30.217 9.765 -5.097 1.00 89.12 108 TYR A C 1
ATOM 848 O O . TYR A 1 108 ? -29.055 9.782 -5.496 1.00 89.12 108 TYR A O 1
ATOM 856 N N . PRO A 1 109 ? -31.185 10.482 -5.706 1.00 89.06 109 PRO A N 1
ATOM 857 C CA . PRO A 1 109 ? -32.623 10.502 -5.404 1.00 89.06 109 PRO A CA 1
ATOM 858 C C . PRO A 1 109 ? -33.303 9.129 -5.565 1.00 89.06 109 PRO A C 1
ATOM 860 O O . PRO A 1 109 ? -32.845 8.288 -6.340 1.00 89.06 109 PRO A O 1
ATOM 863 N N . THR A 1 110 ? -34.386 8.889 -4.822 1.00 88.12 110 THR A N 1
ATOM 864 C CA . THR A 1 110 ? -35.064 7.580 -4.735 1.00 88.12 110 THR A CA 1
ATOM 865 C C . THR A 1 110 ? -35.662 7.107 -6.065 1.00 88.12 110 THR A C 1
ATOM 867 O O . THR A 1 110 ? -35.827 7.875 -7.015 1.00 88.12 110 THR A O 1
ATOM 870 N N . PHE A 1 111 ? -35.951 5.807 -6.163 1.00 85.69 111 PHE A N 1
ATOM 871 C CA . PHE A 1 111 ? -36.578 5.191 -7.338 1.00 85.69 111 PHE A CA 1
ATOM 872 C C . PHE A 1 111 ? -38.094 5.381 -7.286 1.00 85.69 111 PHE A C 1
ATOM 874 O O . PHE A 1 111 ? -38.723 4.663 -6.522 1.00 85.69 111 PHE A O 1
ATOM 881 N N . ASP A 1 112 ? -38.690 6.290 -8.065 1.00 77.12 112 ASP A N 1
ATOM 882 C CA . ASP A 1 112 ? -40.158 6.450 -8.174 1.00 77.12 112 ASP A CA 1
ATOM 883 C C . ASP A 1 112 ? -40.894 6.319 -6.814 1.00 77.12 112 ASP A C 1
ATOM 885 O O . ASP A 1 112 ? -41.804 5.504 -6.653 1.00 77.12 112 ASP A O 1
ATOM 889 N N . ASP A 1 113 ? -40.418 7.054 -5.798 1.00 68.25 113 ASP A N 1
ATOM 890 C CA . ASP A 1 113 ? -40.895 7.049 -4.397 1.00 68.25 113 ASP A CA 1
ATOM 891 C C . ASP A 1 113 ? -40.676 5.763 -3.565 1.00 68.25 113 ASP A C 1
ATOM 893 O O . ASP A 1 113 ? -41.163 5.644 -2.438 1.00 68.25 113 ASP A O 1
ATOM 897 N N . LYS A 1 114 ? -39.878 4.810 -4.048 1.00 78.94 114 LYS A N 1
ATOM 898 C CA . LYS A 1 114 ? -39.400 3.643 -3.289 1.00 78.94 114 LYS A CA 1
ATOM 899 C C . LYS A 1 114 ? -38.021 3.899 -2.689 1.00 78.94 114 LYS A C 1
ATOM 901 O O . LYS A 1 114 ? -37.096 4.353 -3.363 1.00 78.94 114 LYS A O 1
ATOM 906 N N . SER A 1 115 ? -37.863 3.535 -1.417 1.00 78.75 115 SER A N 1
ATOM 907 C CA . SER A 1 115 ? -36.588 3.628 -0.694 1.00 78.75 115 SER A CA 1
ATOM 908 C C . SER A 1 115 ? -35.544 2.607 -1.162 1.00 78.75 115 SER A C 1
ATOM 910 O O . SER A 1 115 ? -34.352 2.832 -0.950 1.00 78.75 115 SER A O 1
ATOM 912 N N . PHE A 1 116 ? -35.975 1.508 -1.793 1.00 86.94 116 PHE A N 1
ATOM 913 C CA . PHE A 1 116 ? -35.103 0.506 -2.402 1.00 86.94 116 PHE A CA 1
ATOM 914 C C . PHE A 1 116 ? -35.803 -0.301 -3.503 1.00 86.94 116 PHE A C 1
ATOM 916 O O . PHE A 1 116 ? -37.033 -0.382 -3.560 1.00 86.94 116 PHE A O 1
ATOM 923 N N . VAL A 1 117 ? -34.998 -0.949 -4.344 1.00 90.38 117 VAL A N 1
ATOM 924 C CA . VAL A 1 117 ? -35.412 -1.959 -5.325 1.00 90.38 117 VAL A CA 1
ATOM 925 C C . VAL A 1 117 ? -34.777 -3.295 -4.953 1.00 90.38 117 VAL A C 1
ATOM 927 O O . VAL A 1 117 ? -33.593 -3.358 -4.634 1.00 90.38 117 VAL A O 1
ATOM 930 N N . THR A 1 118 ? -35.556 -4.376 -4.981 1.00 89.56 118 THR A N 1
ATOM 931 C CA . THR A 1 118 ? -35.026 -5.728 -4.768 1.00 89.56 118 THR A CA 1
ATOM 932 C C . THR A 1 118 ? -34.475 -6.292 -6.077 1.00 89.56 118 THR A C 1
ATOM 934 O O . THR A 1 118 ? -35.173 -6.315 -7.088 1.00 89.56 118 THR A O 1
ATOM 937 N N . VAL A 1 119 ? -33.232 -6.766 -6.046 1.00 88.25 119 VAL A N 1
ATOM 938 C CA . VAL A 1 119 ? -32.482 -7.317 -7.176 1.00 88.25 119 VAL A CA 1
ATOM 939 C C . VAL A 1 119 ? -32.082 -8.758 -6.847 1.00 88.25 119 VAL A C 1
ATOM 941 O O . VAL A 1 119 ? -31.662 -9.060 -5.733 1.00 88.25 119 VAL A O 1
ATOM 944 N N . HIS A 1 120 ? -32.228 -9.674 -7.802 1.00 81.19 120 HIS A N 1
ATOM 945 C CA . HIS A 1 120 ? -31.928 -11.104 -7.606 1.00 81.19 120 HIS A CA 1
ATOM 946 C C . HIS A 1 120 ? -30.577 -11.535 -8.200 1.00 81.19 120 HIS A C 1
ATOM 948 O O . HIS A 1 120 ? -30.152 -12.673 -8.022 1.00 81.19 120 HIS A O 1
ATOM 954 N N . SER A 1 121 ? -29.911 -10.625 -8.904 1.00 76.62 121 SER A N 1
ATOM 955 C CA . SER A 1 121 ? -28.603 -10.781 -9.535 1.00 76.62 121 SER A CA 1
ATOM 956 C C . SER A 1 121 ? -27.615 -9.769 -8.958 1.00 76.62 121 SER A C 1
ATOM 958 O O . SER A 1 121 ? -28.000 -8.796 -8.313 1.00 76.62 121 SER A O 1
ATOM 960 N N . ARG A 1 122 ? -26.324 -9.970 -9.234 1.00 74.25 122 ARG A N 1
ATOM 961 C CA . ARG A 1 122 ? -25.261 -8.997 -8.917 1.00 74.25 122 ARG A CA 1
ATOM 962 C C . ARG A 1 122 ? -25.176 -7.843 -9.924 1.00 74.25 122 ARG A C 1
ATOM 964 O O . ARG A 1 122 ? -24.230 -7.074 -9.892 1.00 74.25 122 ARG A O 1
ATOM 971 N N . GLN A 1 123 ? -26.147 -7.754 -10.825 1.00 74.50 123 GLN A N 1
ATOM 972 C CA . GLN A 1 123 ? -26.222 -6.753 -11.880 1.00 74.50 123 GLN A CA 1
ATOM 973 C C . GLN A 1 123 ? -27.610 -6.127 -11.858 1.00 74.50 123 GLN A C 1
ATOM 975 O O . GLN A 1 123 ? -28.610 -6.843 -11.752 1.00 74.50 123 GLN A O 1
ATOM 980 N N . PHE A 1 124 ? -27.655 -4.806 -11.970 1.00 82.44 124 PHE A N 1
ATOM 981 C CA . PHE A 1 124 ? -28.873 -4.017 -12.059 1.00 82.44 124 PHE A CA 1
ATOM 982 C C . PHE A 1 124 ? -28.662 -2.901 -13.078 1.00 82.44 124 PHE A C 1
ATOM 984 O O . PHE A 1 124 ? -27.646 -2.215 -13.035 1.00 82.44 124 PHE A O 1
ATOM 991 N N . THR A 1 125 ? -29.632 -2.709 -13.968 1.00 83.62 125 THR A N 1
ATOM 992 C CA . THR A 1 125 ? -29.614 -1.618 -14.945 1.00 83.62 125 THR A CA 1
ATOM 993 C C . THR A 1 125 ? -30.619 -0.559 -14.522 1.00 83.62 125 THR A C 1
ATOM 995 O O . THR A 1 125 ? -31.822 -0.823 -14.466 1.00 83.62 125 THR A O 1
ATOM 998 N N . ASP A 1 126 ? -30.125 0.641 -14.230 1.00 86.00 126 ASP A N 1
ATOM 999 C CA . ASP A 1 126 ? -30.966 1.779 -13.885 1.00 86.00 126 ASP A CA 1
ATOM 1000 C C . ASP A 1 126 ? -31.354 2.567 -15.141 1.00 86.00 126 ASP A C 1
ATOM 1002 O O . ASP A 1 126 ? -30.546 3.280 -15.732 1.00 86.00 126 ASP A O 1
ATOM 1006 N N . ASN A 1 127 ? -32.618 2.448 -15.545 1.00 84.62 127 ASN A N 1
ATOM 1007 C CA . ASN A 1 127 ? -33.157 3.149 -16.712 1.00 84.62 127 ASN A CA 1
ATOM 1008 C C . ASN A 1 127 ? -33.773 4.519 -16.369 1.00 84.62 127 ASN A C 1
ATOM 1010 O O . ASN A 1 127 ? -34.241 5.217 -17.265 1.00 84.62 127 ASN A O 1
ATOM 1014 N N . ALA A 1 128 ? -33.809 4.908 -15.091 1.00 83.56 128 ALA A N 1
ATOM 1015 C CA . ALA A 1 128 ? -34.438 6.141 -14.609 1.00 83.56 128 ALA A CA 1
ATOM 1016 C C . ALA A 1 128 ? -33.413 7.265 -14.345 1.00 83.56 128 ALA A C 1
ATOM 1018 O O . ALA A 1 128 ? -33.665 8.181 -13.556 1.00 83.56 128 ALA A O 1
ATOM 1019 N N . ILE A 1 129 ? -32.249 7.186 -14.994 1.00 84.38 129 ILE A N 1
ATOM 1020 C CA . ILE A 1 129 ? -31.157 8.155 -14.879 1.00 84.38 129 ILE A CA 1
ATOM 1021 C C . ILE A 1 129 ? -31.450 9.382 -15.755 1.00 84.38 129 ILE A C 1
ATOM 1023 O O . ILE A 1 129 ? -31.839 9.264 -16.916 1.00 84.38 129 ILE A O 1
ATOM 1027 N N . GLN A 1 130 ? -31.221 10.574 -15.206 1.00 84.62 130 GLN A N 1
ATOM 1028 C CA . GLN A 1 130 ? -31.330 11.854 -15.902 1.00 84.62 130 GLN A CA 1
ATOM 1029 C C . GLN A 1 130 ? -29.949 12.467 -16.155 1.00 84.62 130 GLN A C 1
ATOM 1031 O O . GLN A 1 130 ? -29.040 12.381 -15.326 1.00 84.62 130 GLN A O 1
ATOM 1036 N N . VAL A 1 131 ? -29.803 13.129 -17.304 1.00 79.19 131 VAL A N 1
ATOM 1037 C CA . VAL A 1 131 ? -28.585 13.863 -17.676 1.00 79.19 131 VAL A CA 1
ATOM 1038 C C . VAL A 1 131 ? -28.361 15.017 -16.684 1.00 79.19 131 VAL A C 1
ATOM 1040 O O . VAL A 1 131 ? -29.301 15.741 -16.365 1.00 79.19 131 VAL A O 1
ATOM 1043 N N . ASN A 1 132 ? -27.120 15.200 -16.214 1.00 78.88 132 ASN A N 1
ATOM 1044 C CA . ASN A 1 132 ? -26.695 16.194 -15.206 1.00 78.88 132 ASN A CA 1
ATOM 1045 C C . ASN A 1 132 ? -27.204 15.987 -13.764 1.00 78.88 132 ASN A C 1
ATOM 1047 O O . ASN A 1 132 ? -27.032 16.876 -12.928 1.00 78.88 132 ASN A O 1
ATOM 1051 N N . GLN A 1 133 ? -27.775 14.827 -13.437 1.00 84.44 133 GLN A N 1
ATOM 1052 C CA . GLN A 1 133 ? -28.131 14.466 -12.063 1.00 84.44 133 GLN A CA 1
ATOM 1053 C C . GLN A 1 133 ? -27.052 13.554 -11.454 1.00 84.44 133 GLN A C 1
ATOM 1055 O O . GLN A 1 133 ? -26.584 12.616 -12.099 1.00 84.44 133 GLN A O 1
ATOM 1060 N N . LYS A 1 134 ? -26.658 13.831 -10.204 1.00 87.12 134 LYS A N 1
ATOM 1061 C CA . LYS A 1 134 ? -25.814 12.927 -9.406 1.00 87.12 134 LYS A CA 1
ATOM 1062 C C . LYS A 1 134 ? -26.685 11.933 -8.651 1.00 87.12 134 LYS A C 1
ATOM 1064 O O . LYS A 1 134 ? -27.715 12.330 -8.095 1.00 87.12 134 LYS A O 1
ATOM 1069 N N . TYR A 1 135 ? -26.237 10.685 -8.621 1.00 89.00 135 TYR A N 1
ATOM 1070 C CA . TYR A 1 135 ? -26.888 9.578 -7.939 1.00 89.00 135 TYR A CA 1
ATOM 1071 C C . TYR A 1 135 ? -25.925 8.927 -6.949 1.00 89.00 135 TYR A C 1
ATOM 1073 O O . TYR A 1 135 ? -24.774 8.688 -7.292 1.00 89.00 135 TYR A O 1
ATOM 1081 N N . GLU A 1 136 ? -26.404 8.614 -5.751 1.00 91.38 136 GLU A N 1
ATOM 1082 C CA . GLU A 1 136 ? -25.685 7.803 -4.761 1.00 91.38 136 GLU A CA 1
ATOM 1083 C C . GLU A 1 136 ? -26.373 6.439 -4.664 1.00 91.38 136 GLU A C 1
ATOM 1085 O O . GLU A 1 136 ? -27.564 6.387 -4.349 1.00 91.38 136 GLU A O 1
ATOM 1090 N N . TYR A 1 137 ? -25.651 5.346 -4.911 1.00 90.62 137 TYR A N 1
ATOM 1091 C CA . TYR A 1 137 ? -26.157 3.975 -4.799 1.00 90.62 137 TYR A CA 1
ATOM 1092 C C . TYR A 1 137 ? -25.563 3.256 -3.586 1.00 90.62 137 TYR A C 1
ATOM 1094 O O . TYR A 1 137 ? -24.377 3.387 -3.283 1.00 90.62 137 TYR A O 1
ATOM 1102 N N . ARG A 1 138 ? -26.379 2.447 -2.904 1.00 92.94 138 ARG A N 1
ATOM 1103 C CA . ARG A 1 138 ? -25.948 1.533 -1.834 1.00 92.94 138 ARG A CA 1
ATOM 1104 C C . ARG A 1 138 ? -26.672 0.206 -1.944 1.00 92.94 138 ARG A C 1
ATOM 1106 O O . ARG A 1 138 ? -27.856 0.174 -2.264 1.00 92.94 138 ARG A O 1
ATOM 1113 N N . VAL A 1 139 ? -25.997 -0.889 -1.621 1.00 92.69 139 VAL A N 1
ATOM 1114 C CA . VAL A 1 139 ? -26.572 -2.237 -1.685 1.00 92.69 139 VAL A CA 1
ATOM 1115 C C . VAL A 1 139 ? -26.521 -2.889 -0.311 1.00 92.69 139 VAL A C 1
ATOM 1117 O O . VAL A 1 139 ? -25.522 -2.776 0.391 1.00 92.69 139 VAL A O 1
ATOM 1120 N N . SER A 1 140 ? -27.574 -3.605 0.070 1.00 91.38 140 SER A N 1
ATOM 1121 C CA . SER A 1 140 ? -27.531 -4.571 1.173 1.00 91.38 140 SER A CA 1
ATOM 1122 C C . SER A 1 140 ? -27.909 -5.961 0.670 1.00 91.38 140 SER A C 1
ATOM 1124 O O . SER A 1 140 ? -28.814 -6.108 -0.150 1.00 91.38 140 SER A O 1
ATOM 1126 N N . ALA A 1 141 ? -27.199 -6.991 1.128 1.00 89.12 141 ALA A N 1
ATOM 1127 C CA . ALA A 1 141 ? -27.537 -8.379 0.825 1.00 89.12 141 ALA A CA 1
ATOM 1128 C C . ALA A 1 141 ? -28.590 -8.894 1.815 1.00 89.12 141 ALA A C 1
ATOM 1130 O O . ALA A 1 141 ? -28.523 -8.601 3.006 1.00 89.12 141 ALA A O 1
ATOM 1131 N N . VAL A 1 142 ? -29.546 -9.674 1.328 1.00 88.25 142 VAL A N 1
ATOM 1132 C CA . VAL A 1 142 ? -30.666 -10.232 2.084 1.00 88.25 142 VAL A CA 1
ATOM 1133 C C . VAL A 1 142 ? -30.732 -11.734 1.833 1.00 88.25 142 VAL A C 1
ATOM 1135 O O . VAL A 1 142 ? -30.831 -12.180 0.686 1.00 88.25 142 VAL A O 1
ATOM 1138 N N . ILE A 1 143 ? -30.677 -12.517 2.909 1.00 83.31 143 ILE A N 1
ATOM 1139 C CA . ILE A 1 143 ? -30.769 -13.980 2.888 1.00 83.31 143 ILE A CA 1
ATOM 1140 C C . ILE A 1 143 ? -31.915 -14.387 3.811 1.00 83.31 143 ILE A C 1
ATOM 1142 O O . ILE A 1 143 ? -31.801 -14.285 5.033 1.00 83.31 143 ILE A O 1
ATOM 1146 N N . GLY A 1 144 ? -33.030 -14.837 3.231 1.00 80.38 144 GLY A N 1
ATOM 1147 C CA . GLY A 1 144 ? -34.258 -15.056 4.000 1.00 80.38 144 GLY A CA 1
ATOM 1148 C C . GLY A 1 144 ? -34.713 -13.753 4.665 1.00 80.38 144 GLY A C 1
ATOM 1149 O O . GLY A 1 144 ? -34.913 -12.760 3.972 1.00 80.38 144 GLY A O 1
ATOM 1150 N N . ASP A 1 145 ? -34.807 -13.754 5.997 1.00 80.81 145 ASP A N 1
ATOM 1151 C CA . ASP A 1 145 ? -35.208 -12.585 6.799 1.00 80.81 145 ASP A CA 1
ATOM 1152 C C . ASP A 1 145 ? -34.018 -11.759 7.329 1.00 80.81 145 ASP A C 1
ATOM 1154 O O . ASP A 1 145 ? -34.204 -10.772 8.041 1.00 80.81 145 ASP A O 1
ATOM 1158 N N . VAL A 1 146 ? -32.779 -12.155 7.016 1.00 77.88 146 VAL A N 1
ATOM 1159 C CA . VAL A 1 146 ? -31.567 -11.485 7.504 1.00 77.88 146 VAL A CA 1
ATOM 1160 C C . VAL A 1 146 ? -31.068 -10.493 6.459 1.00 77.88 146 VAL A C 1
ATOM 1162 O O . VAL A 1 146 ? -30.707 -10.887 5.350 1.00 77.88 146 VAL A O 1
ATOM 1165 N N . GLN A 1 147 ? -31.009 -9.213 6.833 1.00 86.44 147 GLN A N 1
ATOM 1166 C CA . GLN A 1 147 ? -30.465 -8.129 6.015 1.00 86.44 147 GLN A CA 1
ATOM 1167 C C . GLN A 1 147 ? -29.073 -7.717 6.513 1.00 86.44 147 GLN A C 1
ATOM 1169 O O . GLN A 1 147 ? -28.870 -7.452 7.697 1.00 86.44 147 GLN A O 1
ATOM 1174 N N . GLY A 1 148 ? -28.113 -7.656 5.593 1.00 81.81 148 GLY A N 1
ATOM 1175 C CA . GLY A 1 148 ? -26.766 -7.151 5.833 1.00 81.81 148 GLY A CA 1
ATOM 1176 C C . GLY A 1 148 ? -26.707 -5.623 5.895 1.00 81.81 148 GLY A C 1
ATOM 1177 O O . GLY A 1 148 ? -27.646 -4.923 5.519 1.00 81.81 148 GLY A O 1
ATOM 1178 N N . GLN A 1 149 ? -25.573 -5.093 6.354 1.00 87.12 149 GLN A N 1
ATOM 1179 C CA . GLN A 1 149 ? -25.324 -3.650 6.335 1.00 87.12 149 GLN A CA 1
ATOM 1180 C C . GLN A 1 149 ? -25.285 -3.098 4.903 1.00 87.12 149 GLN A C 1
ATOM 1182 O O . GLN A 1 149 ? -24.989 -3.817 3.947 1.00 87.12 149 GLN A O 1
ATOM 1187 N N . LEU A 1 150 ? -25.585 -1.802 4.773 1.00 87.00 150 LEU A N 1
ATOM 1188 C CA . LEU A 1 150 ? -25.437 -1.083 3.511 1.00 87.00 150 LEU A CA 1
ATOM 1189 C C . LEU A 1 150 ? -23.960 -0.988 3.129 1.00 87.00 150 LEU A C 1
ATOM 1191 O O . LEU A 1 150 ? -23.115 -0.675 3.969 1.00 87.00 150 LEU A O 1
ATOM 1195 N N . SER A 1 151 ? -23.675 -1.196 1.847 1.00 87.44 151 SER A N 1
ATOM 1196 C CA . SER A 1 151 ? -22.363 -0.944 1.265 1.00 87.44 151 SER A CA 1
ATOM 1197 C C . SER A 1 151 ? -21.942 0.526 1.433 1.00 87.44 151 SER A C 1
ATOM 1199 O O . SER A 1 151 ? -22.792 1.412 1.630 1.00 87.44 151 SER A O 1
ATOM 1201 N N . PRO A 1 152 ? -20.636 0.820 1.297 1.00 83.50 152 PRO A N 1
ATOM 1202 C CA . PRO A 1 152 ? -20.176 2.174 1.018 1.00 83.50 152 PRO A CA 1
ATOM 1203 C C . PRO A 1 152 ? -20.951 2.801 -0.158 1.00 83.50 152 PRO A C 1
ATOM 1205 O O . PRO A 1 152 ? -21.411 2.064 -1.040 1.00 83.50 152 PRO A O 1
ATOM 1208 N N . PRO A 1 153 ? -21.136 4.134 -0.153 1.00 85.38 153 PRO A N 1
ATOM 1209 C CA . PRO A 1 153 ? -21.826 4.834 -1.228 1.00 85.38 153 PRO A CA 1
ATOM 1210 C C . PRO A 1 153 ? -21.024 4.792 -2.528 1.00 85.38 153 PRO A C 1
ATOM 1212 O O . PRO A 1 153 ? -19.823 5.056 -2.524 1.00 85.38 153 PRO A O 1
ATOM 1215 N N . LEU A 1 154 ? -21.713 4.493 -3.628 1.00 84.06 154 LEU A N 1
ATOM 1216 C CA . LEU A 1 154 ? -21.209 4.659 -4.987 1.00 84.06 154 LEU A CA 1
ATOM 1217 C C . LEU A 1 154 ? -21.839 5.912 -5.601 1.00 84.06 154 LEU A C 1
ATOM 1219 O O . LEU A 1 154 ? -23.042 5.928 -5.869 1.00 84.06 154 LEU A O 1
ATOM 1223 N N . ASP A 1 155 ? -21.024 6.937 -5.836 1.00 86.12 155 ASP A N 1
ATOM 1224 C CA . ASP A 1 155 ? -21.448 8.163 -6.511 1.00 86.12 155 ASP A CA 1
ATOM 1225 C C . ASP A 1 155 ? -21.323 8.010 -8.031 1.00 86.12 155 ASP A C 1
ATOM 1227 O O . ASP A 1 155 ? -20.253 7.701 -8.553 1.00 86.12 155 ASP A O 1
ATOM 1231 N N . PHE A 1 156 ? -22.412 8.274 -8.748 1.00 83.56 156 PHE A N 1
ATOM 1232 C CA . PHE A 1 156 ? -22.497 8.157 -10.199 1.00 83.56 156 PHE A CA 1
ATOM 1233 C C . PHE A 1 156 ? -23.068 9.429 -10.830 1.00 83.56 156 PHE A C 1
ATOM 1235 O O . PHE A 1 156 ? -24.017 10.041 -10.326 1.00 83.56 156 PHE A O 1
ATOM 1242 N N . SER A 1 157 ? -22.526 9.797 -11.987 1.00 80.12 157 SER A N 1
ATOM 1243 C CA . SER A 1 157 ? -23.066 10.837 -12.858 1.00 80.12 157 SER A CA 1
ATOM 1244 C C . SER A 1 157 ? -23.127 10.346 -14.304 1.00 80.12 157 SER A C 1
ATOM 1246 O O . SER A 1 157 ? -22.252 9.619 -14.763 1.00 80.12 157 SER A O 1
ATOM 1248 N N . TRP A 1 158 ? -24.189 10.713 -15.028 1.00 73.62 158 TRP A N 1
ATOM 1249 C CA . TRP A 1 158 ? -24.390 10.254 -16.406 1.00 73.62 158 TRP A CA 1
ATOM 1250 C C . TRP A 1 158 ? -23.219 10.678 -17.310 1.00 73.62 158 TRP A C 1
ATOM 1252 O O . TRP A 1 158 ? -22.910 11.867 -17.394 1.00 73.62 158 TRP A O 1
ATOM 1262 N N . GLY A 1 159 ? -22.586 9.706 -17.979 1.00 69.00 159 GLY A N 1
ATOM 1263 C CA . GLY A 1 159 ? -21.398 9.905 -18.822 1.00 69.00 159 GLY A CA 1
ATOM 1264 C C . GLY A 1 159 ? -20.053 9.674 -18.120 1.00 69.00 159 GLY A C 1
ATOM 1265 O O . GLY A 1 159 ? -19.012 9.847 -18.747 1.00 69.00 159 GLY A O 1
ATOM 1266 N N . GLN A 1 160 ? -20.058 9.293 -16.840 1.00 71.12 160 GLN A N 1
ATOM 1267 C CA . GLN A 1 160 ? -18.859 8.911 -16.098 1.00 71.12 160 GLN A CA 1
ATOM 1268 C C . GLN A 1 160 ? -18.486 7.452 -16.402 1.00 71.12 160 GLN A C 1
ATOM 1270 O O . GLN A 1 160 ? -19.316 6.561 -16.231 1.00 71.12 160 GLN A O 1
ATOM 1275 N N . LEU A 1 161 ? -17.247 7.234 -16.849 1.00 72.62 161 LEU A N 1
ATOM 1276 C CA . LEU A 1 161 ? -16.636 5.907 -16.978 1.00 72.62 161 LEU A CA 1
ATOM 1277 C C . LEU A 1 161 ? -16.331 5.356 -15.576 1.00 72.62 161 LEU A C 1
ATOM 1279 O O . LEU A 1 161 ? -16.002 6.136 -14.671 1.00 72.62 161 LEU A O 1
ATOM 1283 N N . PHE A 1 162 ? -16.483 4.049 -15.381 1.00 80.44 162 PHE A N 1
ATOM 1284 C CA . PHE A 1 162 ? -16.283 3.399 -14.092 1.00 80.44 162 PHE A CA 1
ATOM 1285 C C . PHE A 1 162 ? -15.390 2.182 -14.264 1.00 80.44 162 PHE A C 1
ATOM 1287 O O . PHE A 1 162 ? -15.817 1.188 -14.832 1.00 80.44 162 PHE A O 1
ATOM 1294 N N . CYS A 1 163 ? -14.202 2.261 -13.673 1.00 81.44 163 CYS A N 1
ATOM 1295 C CA . CYS A 1 163 ? -13.286 1.141 -13.653 1.00 81.44 163 CYS A CA 1
ATOM 1296 C C . CYS A 1 163 ? -13.780 0.035 -12.714 1.00 81.44 163 CYS A C 1
ATOM 1298 O O . CYS A 1 163 ? -14.179 0.315 -11.577 1.00 81.44 163 CYS A O 1
ATOM 1300 N N . GLY A 1 164 ? -13.713 -1.207 -13.177 1.00 79.00 164 GLY A N 1
ATOM 1301 C CA . GLY A 1 164 ? -14.121 -2.414 -12.474 1.00 79.00 164 GLY A CA 1
ATOM 1302 C C . GLY A 1 164 ? -15.532 -2.889 -12.815 1.00 79.00 164 GLY A C 1
ATOM 1303 O O . GLY A 1 164 ? -16.111 -3.652 -12.035 1.00 79.00 164 GLY A O 1
ATOM 1304 N N . ASP A 1 165 ? -16.117 -2.440 -13.931 1.00 79.12 165 ASP A N 1
ATOM 1305 C CA . ASP A 1 165 ? -17.400 -2.953 -14.436 1.00 79.12 165 ASP A CA 1
ATOM 1306 C C . ASP A 1 165 ? -17.250 -4.125 -15.428 1.00 79.12 165 ASP A C 1
ATOM 1308 O O . ASP A 1 165 ? -18.240 -4.781 -15.776 1.00 79.12 165 ASP A O 1
ATOM 1312 N N . GLY A 1 166 ? -16.013 -4.459 -15.798 1.00 79.25 166 GLY A N 1
ATOM 1313 C CA . GLY A 1 166 ? -15.644 -5.530 -16.717 1.00 79.25 166 GLY A CA 1
ATOM 1314 C C . GLY A 1 166 ? -15.799 -5.167 -18.194 1.00 79.25 166 GLY A C 1
ATOM 1315 O O . GLY A 1 166 ? -15.752 -6.073 -19.031 1.00 79.25 166 GLY A O 1
ATOM 1316 N N . LEU A 1 167 ? -16.027 -3.894 -18.530 1.00 81.88 167 LEU A N 1
ATOM 1317 C CA . LEU A 1 167 ? -16.170 -3.402 -19.897 1.00 81.88 167 LEU A CA 1
ATOM 1318 C C . LEU A 1 167 ? -15.095 -2.357 -20.182 1.00 81.88 167 LEU A C 1
ATOM 1320 O O . LEU A 1 167 ? -15.057 -1.324 -19.541 1.00 81.88 167 LEU A O 1
ATOM 1324 N N . VAL A 1 168 ? -14.277 -2.569 -21.212 1.00 85.38 168 VAL A N 1
ATOM 1325 C CA . VAL A 1 168 ? -13.273 -1.574 -21.608 1.00 85.38 168 VAL A CA 1
ATOM 1326 C C . VAL A 1 168 ? -13.949 -0.478 -22.436 1.00 85.38 168 VAL A C 1
ATOM 1328 O O . VAL A 1 168 ? -14.230 -0.669 -23.619 1.00 85.38 168 VAL A O 1
ATOM 1331 N N . ASN A 1 169 ? -14.230 0.682 -21.835 1.00 82.12 169 ASN A N 1
ATOM 1332 C CA . ASN A 1 169 ? -14.897 1.797 -22.512 1.00 82.12 169 ASN A CA 1
ATOM 1333 C C . ASN A 1 169 ? -14.095 3.109 -22.461 1.00 82.12 169 ASN A C 1
ATOM 1335 O O . ASN A 1 169 ? -13.445 3.467 -21.482 1.00 82.12 169 ASN A O 1
ATOM 1339 N N . GLY A 1 170 ? -14.203 3.911 -23.526 1.00 80.69 170 GLY A N 1
ATOM 1340 C CA . GLY A 1 170 ? -13.593 5.244 -23.572 1.00 80.69 170 GLY A CA 1
ATOM 1341 C C . GLY A 1 170 ? -12.059 5.215 -23.507 1.00 80.69 170 GLY A C 1
ATOM 1342 O O . GLY A 1 170 ? -11.423 4.765 -24.455 1.00 80.69 170 GLY A O 1
ATOM 1343 N N . ASP A 1 171 ? -11.487 5.745 -22.417 1.00 83.06 171 ASP A N 1
ATOM 1344 C CA . ASP A 1 171 ? -10.032 5.876 -22.190 1.00 83.06 171 ASP A CA 1
ATOM 1345 C C . ASP A 1 171 ? -9.428 4.722 -21.356 1.00 83.06 171 ASP A C 1
ATOM 1347 O O . ASP A 1 171 ? -8.237 4.752 -21.001 1.00 83.06 171 ASP A O 1
ATOM 1351 N N . GLU A 1 172 ? -10.239 3.730 -20.994 1.00 90.69 172 GLU A N 1
ATOM 1352 C CA . GLU A 1 172 ? -9.804 2.529 -20.283 1.00 90.69 172 GLU A CA 1
ATOM 1353 C C . GLU A 1 172 ? -8.929 1.675 -21.208 1.00 90.69 172 GLU A C 1
ATOM 1355 O O . GLU A 1 172 ? -9.220 1.490 -22.388 1.00 90.69 172 GLU A O 1
ATOM 1360 N N . MET A 1 173 ? -7.797 1.201 -20.691 1.00 89.88 173 MET A N 1
ATOM 1361 C CA . MET A 1 173 ? -6.882 0.315 -21.426 1.00 89.88 173 MET A CA 1
ATOM 1362 C C . MET A 1 173 ? -7.105 -1.157 -21.075 1.00 89.88 173 MET A C 1
ATOM 1364 O O . MET A 1 173 ? -6.655 -2.037 -21.801 1.00 89.88 173 MET A O 1
ATOM 1368 N N . CYS A 1 174 ? -7.755 -1.403 -19.944 1.00 89.44 174 CYS A N 1
ATOM 1369 C CA . CYS A 1 174 ? -8.174 -2.696 -19.437 1.00 89.44 174 CYS A CA 1
ATOM 1370 C C . CYS A 1 174 ? -9.327 -2.457 -18.454 1.00 89.44 174 CYS A C 1
ATOM 1372 O O . CYS A 1 174 ? -9.421 -1.362 -17.906 1.00 89.44 174 CYS A O 1
ATOM 1374 N N . ASP A 1 175 ? -10.159 -3.464 -18.222 1.00 88.38 175 ASP A N 1
ATOM 1375 C CA . ASP A 1 175 ? -11.096 -3.531 -17.099 1.00 88.38 175 ASP A CA 1
ATOM 1376 C C . ASP A 1 175 ? -11.317 -5.007 -16.768 1.00 88.38 175 ASP A C 1
ATOM 1378 O O . ASP A 1 175 ? -11.970 -5.748 -17.510 1.00 88.38 175 ASP A O 1
ATOM 1382 N N . ASP A 1 176 ? -10.706 -5.463 -15.685 1.00 78.81 176 ASP A N 1
ATOM 1383 C CA . ASP A 1 176 ? -10.709 -6.862 -15.266 1.00 78.81 176 ASP A CA 1
ATOM 1384 C C . ASP A 1 176 ? -11.882 -7.205 -14.323 1.00 78.81 176 ASP A C 1
ATOM 1386 O O . ASP A 1 176 ? -11.935 -8.276 -13.708 1.00 78.81 176 ASP A O 1
ATOM 1390 N N . GLY A 1 177 ? -12.869 -6.308 -14.230 1.00 79.44 177 GLY A N 1
ATOM 1391 C CA . GLY A 1 177 ? -14.059 -6.466 -13.405 1.00 79.44 177 GLY A CA 1
ATOM 1392 C C . GLY A 1 177 ? -13.834 -6.150 -11.930 1.00 79.44 177 GLY A C 1
ATOM 1393 O O . GLY A 1 177 ? -14.661 -6.545 -11.095 1.00 79.44 177 GLY A O 1
ATOM 1394 N N . ASN A 1 178 ? -12.724 -5.492 -11.584 1.00 73.75 178 ASN A N 1
ATOM 1395 C CA . ASN A 1 178 ? -12.474 -4.999 -10.240 1.00 73.75 178 ASN A CA 1
ATOM 1396 C C . ASN A 1 178 ? -11.602 -3.713 -10.225 1.00 73.75 178 ASN A C 1
ATOM 1398 O O . ASN A 1 178 ? -11.363 -3.104 -11.257 1.00 73.75 178 ASN A O 1
ATOM 1402 N N . VAL A 1 179 ? -11.234 -3.216 -9.037 1.00 77.25 179 VAL A N 1
ATOM 1403 C CA . VAL A 1 179 ? -10.438 -1.974 -8.861 1.00 77.25 179 VAL A CA 1
ATOM 1404 C C . VAL A 1 179 ? -9.185 -2.204 -8.012 1.00 77.25 179 VAL A C 1
ATOM 1406 O O . VAL A 1 179 ? -8.717 -1.300 -7.317 1.00 77.25 179 VAL A O 1
ATOM 1409 N N . ALA A 1 180 ? -8.688 -3.434 -7.955 1.00 67.25 180 ALA A N 1
ATOM 1410 C CA . ALA A 1 180 ? -7.522 -3.795 -7.172 1.00 67.25 180 ALA A CA 1
ATOM 1411 C C . ALA A 1 180 ? -6.261 -3.619 -8.014 1.00 67.25 180 ALA A C 1
ATOM 1413 O O . ALA A 1 180 ? -6.047 -4.326 -8.978 1.00 67.25 180 ALA A O 1
ATOM 1414 N N . ASP A 1 181 ? -5.366 -2.731 -7.589 1.00 71.50 181 ASP A N 1
ATOM 1415 C CA . ASP A 1 181 ? -4.048 -2.651 -8.221 1.00 71.50 181 ASP A CA 1
ATOM 1416 C C . ASP A 1 181 ? -3.266 -3.968 -8.010 1.00 71.50 181 ASP A C 1
ATOM 1418 O O . ASP A 1 181 ? -3.378 -4.616 -6.960 1.00 71.50 181 ASP A O 1
ATOM 1422 N N . GLY A 1 182 ? -2.389 -4.333 -8.939 1.00 68.94 182 GLY A N 1
ATOM 1423 C CA . GLY A 1 182 ? -1.431 -5.437 -8.855 1.00 68.94 182 GLY A CA 1
ATOM 1424 C C . GLY A 1 182 ? -1.862 -6.755 -9.505 1.00 68.94 182 GLY A C 1
ATOM 1425 O O . GLY A 1 182 ? -1.122 -7.732 -9.358 1.00 68.94 182 GLY A O 1
ATOM 1426 N N . ASP A 1 183 ? -3.025 -6.817 -10.151 1.00 64.38 183 ASP A N 1
ATOM 1427 C CA . ASP A 1 183 ? -3.508 -7.948 -10.965 1.00 64.38 183 ASP A CA 1
ATOM 1428 C C . ASP A 1 183 ? -3.347 -7.711 -12.479 1.00 64.38 183 ASP A C 1
ATOM 1430 O O . ASP A 1 183 ? -3.712 -8.564 -13.288 1.00 64.38 183 ASP A O 1
ATOM 1434 N N . GLY A 1 184 ? -2.713 -6.598 -12.858 1.00 74.31 184 GLY A N 1
ATOM 1435 C CA . GLY A 1 184 ? -2.444 -6.221 -14.236 1.00 74.31 184 GLY A CA 1
ATOM 1436 C C . GLY A 1 184 ? -3.383 -5.157 -14.784 1.00 74.31 184 GLY A C 1
ATOM 1437 O O . GLY A 1 184 ? -3.013 -4.511 -15.770 1.00 74.31 184 GLY A O 1
ATOM 1438 N N . CYS A 1 185 ? -4.519 -4.899 -14.127 1.00 84.62 185 CYS A N 1
ATOM 1439 C CA . CYS A 1 185 ? -5.375 -3.763 -14.426 1.00 84.62 185 CYS A CA 1
ATOM 1440 C C . CYS A 1 185 ? -5.559 -2.873 -13.197 1.00 84.62 185 CYS A C 1
ATOM 1442 O O . CYS A 1 185 ? -6.257 -3.201 -12.250 1.00 84.62 185 CYS A O 1
ATOM 1444 N N . SER A 1 186 ? -4.926 -1.701 -13.212 1.00 84.44 186 SER A N 1
ATOM 1445 C CA . SER A 1 186 ? -4.990 -0.793 -12.064 1.00 84.44 186 SER A CA 1
ATOM 1446 C C . SER A 1 186 ? -6.411 -0.291 -11.794 1.00 84.44 186 SER A C 1
ATOM 1448 O O . SER A 1 186 ? -7.242 -0.212 -12.695 1.00 84.44 186 SER A O 1
ATOM 1450 N N . SER A 1 187 ? -6.644 0.220 -10.585 1.00 85.62 187 SER A N 1
ATOM 1451 C CA . SER A 1 187 ? -7.870 0.919 -10.153 1.00 85.62 187 SER A CA 1
ATOM 1452 C C . SER A 1 187 ? -8.286 2.116 -11.026 1.00 85.62 187 SER A C 1
ATOM 1454 O O . SER A 1 187 ? -9.377 2.665 -10.868 1.00 85.62 187 SER A O 1
ATOM 1456 N N . LEU A 1 188 ? -7.408 2.547 -11.936 1.00 85.44 188 LEU A N 1
ATOM 1457 C CA . LEU A 1 188 ? -7.634 3.597 -12.931 1.00 85.44 188 LEU A CA 1
ATOM 1458 C C . LEU A 1 188 ? -7.861 3.039 -14.347 1.00 85.44 188 LEU A C 1
ATOM 1460 O O . LEU A 1 188 ? -7.817 3.805 -15.312 1.00 85.44 188 LEU A O 1
ATOM 1464 N N . CYS A 1 189 ? -8.038 1.725 -14.477 1.00 88.94 189 CYS A N 1
ATOM 1465 C CA . CYS A 1 189 ? -8.219 0.987 -15.722 1.00 88.94 189 CYS A CA 1
ATOM 1466 C C . CYS A 1 189 ? -7.088 1.238 -16.723 1.00 88.94 189 CYS A C 1
ATOM 1468 O O . CYS A 1 189 ? -7.269 1.459 -17.926 1.00 88.94 189 CYS A O 1
ATOM 1470 N N . LYS A 1 190 ? -5.866 1.248 -16.183 1.00 91.69 190 LYS A N 1
ATOM 1471 C CA . LYS A 1 190 ? -4.613 1.256 -16.937 1.00 91.69 190 LYS A CA 1
ATOM 1472 C C . LYS A 1 190 ? -3.897 -0.066 -16.740 1.00 91.69 190 LYS A C 1
ATOM 1474 O O . LYS A 1 190 ? -3.788 -0.529 -15.605 1.00 91.69 190 LYS A O 1
ATOM 1479 N N . ILE A 1 191 ? -3.374 -0.603 -17.841 1.00 86.06 191 ILE A N 1
ATOM 1480 C CA . ILE A 1 191 ? -2.518 -1.788 -17.826 1.00 86.06 191 ILE A CA 1
ATOM 1481 C C . ILE A 1 191 ? -1.288 -1.476 -16.975 1.00 86.06 191 ILE A C 1
ATOM 1483 O O . ILE A 1 191 ? -0.625 -0.451 -17.166 1.00 86.06 191 ILE A O 1
ATOM 1487 N N . GLU A 1 192 ? -1.013 -2.338 -16.010 1.00 79.88 192 GLU A N 1
ATOM 1488 C CA . GLU A 1 192 ? 0.114 -2.182 -15.100 1.00 79.88 192 GLU A CA 1
ATOM 1489 C C . GLU A 1 192 ? 1.434 -2.596 -15.761 1.00 79.88 192 GLU A C 1
ATOM 1491 O O . GLU A 1 192 ? 1.476 -3.372 -16.715 1.00 79.88 192 GLU A O 1
ATOM 1496 N N . ALA A 1 193 ? 2.553 -2.060 -15.267 1.00 77.50 193 ALA A N 1
ATOM 1497 C CA . ALA A 1 193 ? 3.858 -2.349 -15.853 1.00 77.50 193 ALA A CA 1
ATOM 1498 C C . ALA A 1 193 ? 4.163 -3.856 -15.818 1.00 77.50 193 ALA A C 1
ATOM 1500 O O . ALA A 1 193 ? 3.992 -4.492 -14.779 1.00 77.50 193 ALA A O 1
ATOM 1501 N N . ARG A 1 194 ? 4.701 -4.387 -16.928 1.00 73.25 194 ARG A N 1
ATOM 1502 C CA . ARG A 1 194 ? 5.001 -5.817 -17.153 1.00 73.25 194 ARG A CA 1
ATOM 1503 C C . ARG A 1 194 ? 3.780 -6.718 -17.347 1.00 73.25 194 ARG A C 1
ATOM 1505 O O . ARG A 1 194 ? 3.965 -7.925 -17.467 1.00 73.25 194 ARG A O 1
ATOM 1512 N N . PHE A 1 195 ? 2.573 -6.159 -17.403 1.00 76.31 195 PHE A N 1
ATOM 1513 C CA . PHE A 1 195 ? 1.359 -6.900 -17.722 1.00 76.31 195 PHE A CA 1
ATOM 1514 C C . PHE A 1 195 ? 0.868 -6.593 -19.133 1.00 76.31 195 PHE A C 1
ATOM 1516 O O . PHE A 1 195 ? 1.046 -5.491 -19.650 1.00 76.31 195 PHE A O 1
ATOM 1523 N N . GLN A 1 196 ? 0.226 -7.584 -19.736 1.00 82.69 196 GLN A N 1
ATOM 1524 C CA . GLN A 1 196 ? -0.545 -7.469 -20.958 1.00 82.69 196 GLN A CA 1
ATOM 1525 C C . GLN A 1 196 ? -1.969 -7.928 -20.651 1.00 82.69 196 GLN A C 1
ATOM 1527 O O . GLN A 1 196 ? -2.173 -8.982 -20.052 1.00 82.69 196 GLN A O 1
ATOM 1532 N N . CYS A 1 197 ? -2.956 -7.132 -21.053 1.00 83.50 197 CYS A N 1
ATOM 1533 C CA . CYS A 1 197 ? -4.369 -7.418 -20.821 1.00 83.50 197 CYS A CA 1
ATOM 1534 C C . CYS A 1 197 ? -5.085 -7.652 -22.151 1.00 83.50 197 CYS A C 1
ATOM 1536 O O . CYS A 1 197 ? -4.871 -6.910 -23.111 1.00 83.50 197 CYS A O 1
ATOM 1538 N N . LEU A 1 198 ? -5.925 -8.687 -22.217 1.00 82.62 198 LEU A N 1
ATOM 1539 C CA . LEU A 1 198 ? -6.674 -9.057 -23.420 1.00 82.62 198 LEU A CA 1
ATOM 1540 C C . LEU A 1 198 ? -8.144 -9.338 -23.098 1.00 82.62 198 LEU A C 1
ATOM 1542 O O . LEU A 1 198 ? -8.458 -9.977 -22.097 1.00 82.62 198 LEU A O 1
ATOM 1546 N N . GLY A 1 199 ? -9.032 -8.938 -24.009 1.00 76.69 199 GLY A N 1
ATOM 1547 C CA . GLY A 1 199 ? -10.463 -9.231 -23.931 1.00 76.69 199 GLY A CA 1
ATOM 1548 C C . GLY A 1 199 ? -11.271 -8.281 -23.043 1.00 76.69 199 GLY A C 1
ATOM 1549 O O . GLY A 1 199 ? -10.748 -7.332 -22.460 1.00 76.69 199 GLY A O 1
ATOM 1550 N N . GLU A 1 200 ? -12.572 -8.562 -22.985 1.00 79.12 200 GLU A N 1
ATOM 1551 C CA . GLU A 1 200 ? -13.575 -7.865 -22.176 1.00 79.12 200 GLU A CA 1
ATOM 1552 C C . GLU A 1 200 ? -14.455 -8.929 -21.489 1.00 79.12 200 GLU A C 1
ATOM 1554 O O . GLU A 1 200 ? -15.185 -9.649 -22.186 1.00 79.12 200 GLU A O 1
ATOM 1559 N N . PRO A 1 201 ? -14.371 -9.101 -20.155 1.00 76.19 201 PRO A N 1
ATOM 1560 C CA . PRO A 1 201 ? -13.459 -8.435 -19.215 1.00 76.19 201 PRO A CA 1
ATOM 1561 C C . PRO A 1 201 ? -11.988 -8.730 -19.515 1.00 76.19 201 PRO A C 1
ATOM 1563 O O . PRO A 1 201 ? -11.651 -9.796 -20.037 1.00 76.19 201 PRO A O 1
ATOM 1566 N N . SER A 1 202 ? -11.114 -7.785 -19.186 1.00 80.88 202 SER A N 1
ATOM 1567 C CA . SER A 1 202 ? -9.679 -7.900 -19.413 1.00 80.88 202 SER A CA 1
ATOM 1568 C C . SER A 1 202 ? -9.067 -9.011 -18.574 1.00 80.88 202 SER A C 1
ATOM 1570 O O . SER A 1 202 ? -9.123 -8.997 -17.350 1.00 80.88 202 SER A O 1
ATOM 1572 N N . LEU A 1 203 ? -8.439 -9.971 -19.245 1.00 75.25 203 LEU A N 1
ATOM 1573 C CA . LEU A 1 203 ? -7.597 -10.976 -18.619 1.00 75.25 203 LEU A CA 1
ATOM 1574 C C . LEU A 1 203 ? -6.144 -10.523 -18.729 1.00 75.25 203 LEU A C 1
ATOM 1576 O O . LEU A 1 203 ? -5.593 -10.464 -19.831 1.00 75.25 203 LEU A O 1
ATOM 1580 N N . CYS A 1 204 ? -5.547 -10.183 -17.591 1.00 81.00 204 CYS A N 1
ATOM 1581 C CA . CYS A 1 204 ? -4.190 -9.667 -17.528 1.00 81.00 204 CYS A CA 1
ATOM 1582 C C . CYS A 1 204 ? -3.192 -10.756 -17.121 1.00 81.00 204 CYS A C 1
ATOM 1584 O O . CYS A 1 204 ? -3.420 -11.519 -16.182 1.00 81.00 204 CYS A O 1
ATOM 1586 N N . TYR A 1 205 ? -2.073 -10.830 -17.835 1.00 69.81 205 TYR A N 1
ATOM 1587 C CA . TYR A 1 205 ? -0.966 -11.740 -17.554 1.00 69.81 205 TYR A CA 1
ATOM 1588 C C . TYR A 1 205 ? 0.357 -10.980 -17.599 1.00 69.81 205 TYR A C 1
ATOM 1590 O O . TYR A 1 205 ? 0.470 -9.958 -18.271 1.00 69.81 205 TYR A O 1
ATOM 1598 N N . ILE A 1 206 ? 1.352 -11.451 -16.850 1.00 67.31 206 ILE A N 1
ATOM 1599 C CA . ILE A 1 206 ? 2.700 -10.883 -16.901 1.00 67.31 206 ILE A CA 1
ATOM 1600 C C . ILE A 1 206 ? 3.373 -11.409 -18.165 1.00 67.31 206 ILE A C 1
ATOM 1602 O O . ILE A 1 206 ? 3.477 -12.625 -18.303 1.00 67.31 206 ILE A O 1
ATOM 1606 N N . TYR A 1 207 ? 3.832 -10.511 -19.035 1.00 70.19 207 TYR A N 1
ATOM 1607 C CA . TYR A 1 207 ? 4.635 -10.881 -20.205 1.00 70.19 207 TYR A CA 1
ATOM 1608 C C . TYR A 1 207 ? 6.109 -11.052 -19.802 1.00 70.19 207 TYR A C 1
ATOM 1610 O O . TYR A 1 207 ? 6.710 -12.104 -19.974 1.00 70.19 207 TYR A O 1
ATOM 1618 N N . ALA A 1 208 ? 6.662 -10.082 -19.067 1.00 60.09 208 ALA A N 1
ATOM 1619 C CA . ALA A 1 208 ? 8.078 -10.107 -18.717 1.00 60.09 208 ALA A CA 1
ATOM 1620 C C . ALA A 1 208 ? 8.447 -11.252 -17.745 1.00 60.09 208 ALA A C 1
ATOM 1622 O O . ALA A 1 208 ? 7.940 -11.319 -16.621 1.00 60.09 208 ALA A O 1
ATOM 1623 N N . ALA A 1 209 ? 9.449 -12.048 -18.120 1.00 59.41 209 ALA A N 1
ATOM 1624 C CA . ALA A 1 209 ? 9.999 -13.212 -17.420 1.00 59.41 209 ALA A CA 1
ATOM 1625 C C . ALA A 1 209 ? 9.088 -14.457 -17.391 1.00 59.41 209 ALA A C 1
ATOM 1627 O O . ALA A 1 209 ? 9.233 -15.310 -16.503 1.00 59.41 209 ALA A O 1
ATOM 1628 N N . ASP A 1 210 ? 8.150 -14.579 -18.329 1.00 63.09 210 ASP A N 1
ATOM 1629 C CA . ASP A 1 210 ? 7.200 -15.689 -18.412 1.00 63.09 210 ASP A CA 1
ATOM 1630 C C . ASP A 1 210 ? 7.729 -16.918 -19.200 1.00 63.09 210 ASP A C 1
ATOM 1632 O O . ASP A 1 210 ? 7.109 -17.993 -19.183 1.00 63.09 210 ASP A O 1
ATOM 1636 N N . GLY A 1 211 ? 8.908 -16.787 -19.822 1.00 59.97 211 GLY A N 1
ATOM 1637 C CA . GLY A 1 211 ? 9.601 -17.801 -20.614 1.00 59.97 211 GLY A CA 1
ATOM 1638 C C . GLY A 1 211 ? 9.090 -17.976 -22.048 1.00 59.97 211 GLY A C 1
ATOM 1639 O O . GLY A 1 211 ? 9.512 -18.927 -22.718 1.00 59.97 211 GLY A O 1
ATOM 1640 N N . VAL A 1 212 ? 8.188 -17.120 -22.521 1.00 68.19 212 VAL A N 1
ATOM 1641 C CA . VAL A 1 212 ? 7.634 -17.116 -23.876 1.00 68.19 212 VAL A CA 1
ATOM 1642 C C . VAL A 1 212 ? 8.062 -15.822 -24.551 1.00 68.19 212 VAL A C 1
ATOM 1644 O O . VAL A 1 212 ? 7.812 -14.755 -24.041 1.00 68.19 212 VAL A O 1
ATOM 1647 N N . CYS A 1 213 ? 8.707 -15.905 -25.715 1.00 69.88 213 CYS A N 1
ATOM 1648 C CA . CYS A 1 213 ? 9.074 -14.699 -26.452 1.00 69.88 213 CYS A CA 1
ATOM 1649 C C . CYS A 1 213 ? 7.912 -14.207 -27.317 1.00 69.88 213 CYS A C 1
ATOM 1651 O O . CYS A 1 213 ? 7.681 -14.740 -28.413 1.00 69.88 213 CYS A O 1
ATOM 1653 N N . GLU A 1 214 ? 7.204 -13.186 -26.855 1.00 75.56 214 GLU A N 1
ATOM 1654 C CA . GLU A 1 214 ? 6.131 -12.544 -27.603 1.00 75.56 214 GLU A CA 1
ATOM 1655 C C . GLU A 1 214 ? 6.685 -11.493 -28.586 1.00 75.56 214 GLU A C 1
ATOM 1657 O O . GLU A 1 214 ? 7.777 -10.941 -28.429 1.00 75.56 214 GLU A O 1
ATOM 1662 N N . ASP A 1 215 ? 5.943 -11.209 -29.663 1.00 72.75 215 ASP A N 1
ATOM 1663 C CA . ASP A 1 215 ? 6.423 -10.343 -30.754 1.00 72.75 215 ASP A CA 1
ATOM 1664 C C . ASP A 1 215 ? 6.830 -8.939 -30.273 1.00 72.75 215 ASP A C 1
ATOM 1666 O O . ASP A 1 215 ? 7.780 -8.355 -30.804 1.00 72.75 215 ASP A O 1
ATOM 1670 N N . PHE A 1 216 ? 6.113 -8.411 -29.276 1.00 72.75 216 PHE A N 1
ATOM 1671 C CA . PHE A 1 216 ? 6.348 -7.091 -28.694 1.00 72.75 216 PHE A CA 1
ATOM 1672 C C . PHE A 1 216 ? 7.491 -7.081 -27.667 1.00 72.75 216 PHE A C 1
ATOM 1674 O O . PHE A 1 216 ? 8.082 -6.033 -27.424 1.00 72.75 216 PHE A O 1
ATOM 1681 N N . GLU A 1 217 ? 7.866 -8.239 -27.124 1.00 69.19 217 GLU A N 1
ATOM 1682 C CA . GLU A 1 217 ? 8.936 -8.376 -26.134 1.00 69.19 217 GLU A CA 1
ATOM 1683 C C . GLU A 1 217 ? 10.324 -8.515 -26.756 1.00 69.19 217 GLU A C 1
ATOM 1685 O O . GLU A 1 217 ? 11.325 -8.342 -26.063 1.00 69.19 217 GLU A O 1
ATOM 1690 N N . ARG A 1 218 ? 10.413 -8.788 -28.065 1.00 68.69 218 ARG A N 1
ATOM 1691 C CA . ARG A 1 218 ? 11.674 -9.087 -28.774 1.00 68.69 218 ARG A CA 1
ATOM 1692 C C . ARG A 1 218 ? 12.810 -8.102 -28.527 1.00 68.69 218 ARG A C 1
ATOM 1694 O O . ARG A 1 218 ? 13.970 -8.480 -28.671 1.00 68.69 218 ARG A O 1
ATOM 1701 N N . VAL A 1 219 ? 12.491 -6.846 -28.225 1.00 63.16 219 VAL A N 1
ATOM 1702 C CA . VAL A 1 219 ? 13.472 -5.772 -28.015 1.00 63.16 219 VAL A CA 1
ATOM 1703 C C . VAL A 1 219 ? 13.631 -5.422 -26.529 1.00 63.16 219 VAL A C 1
ATOM 1705 O O . VAL A 1 219 ? 14.665 -4.876 -26.150 1.00 63.16 219 VAL A O 1
ATOM 1708 N N . GLU A 1 220 ? 12.646 -5.756 -25.690 1.00 60.53 220 GLU A N 1
ATOM 1709 C CA . GLU A 1 220 ? 12.573 -5.323 -24.288 1.00 60.53 220 GLU A CA 1
ATOM 1710 C C . GLU A 1 220 ? 12.885 -6.442 -23.280 1.00 60.53 220 GLU A C 1
ATOM 1712 O O . GLU A 1 220 ? 13.500 -6.163 -22.249 1.00 60.53 220 GLU A O 1
ATOM 1717 N N . SER A 1 221 ? 12.553 -7.707 -23.574 1.00 64.25 221 SER A N 1
ATOM 1718 C CA . SER A 1 221 ? 12.811 -8.846 -22.681 1.00 64.25 221 SER A CA 1
ATOM 1719 C C . SER A 1 221 ? 13.966 -9.723 -23.170 1.00 64.25 221 SER A C 1
ATOM 1721 O O . SER A 1 221 ? 13.800 -10.648 -23.964 1.00 64.25 221 SER A O 1
ATOM 1723 N N . VAL A 1 222 ? 15.167 -9.482 -22.631 1.00 67.12 222 VAL A N 1
ATOM 1724 C CA . VAL A 1 222 ? 16.330 -10.376 -22.830 1.00 67.12 222 VAL A CA 1
ATOM 1725 C C . VAL A 1 222 ? 16.103 -11.745 -22.182 1.00 67.12 222 VAL A C 1
ATOM 1727 O O . VAL A 1 222 ? 16.684 -12.740 -22.613 1.00 67.12 222 VAL A O 1
ATOM 1730 N N . GLN A 1 223 ? 15.270 -11.795 -21.145 1.00 63.81 223 GLN A N 1
ATOM 1731 C CA . GLN A 1 223 ? 15.041 -12.995 -20.354 1.00 63.81 223 GLN A CA 1
ATOM 1732 C C . GLN A 1 223 ? 14.186 -14.030 -21.102 1.00 63.81 223 GLN A C 1
ATOM 1734 O O . GLN A 1 223 ? 14.491 -15.219 -21.015 1.00 63.81 223 GLN A O 1
ATOM 1739 N N . ASP A 1 224 ? 13.198 -13.584 -21.884 1.00 62.25 224 ASP A N 1
ATOM 1740 C CA . ASP A 1 224 ? 12.272 -14.475 -22.602 1.00 62.25 224 ASP A CA 1
ATOM 1741 C C . ASP A 1 224 ? 12.642 -14.630 -24.081 1.00 62.25 224 ASP A C 1
ATOM 1743 O O . ASP A 1 224 ? 12.633 -15.738 -24.624 1.00 62.25 224 ASP A O 1
ATOM 1747 N N . CYS A 1 225 ? 13.056 -13.536 -24.730 1.00 69.38 225 CYS A N 1
ATOM 1748 C CA . CYS A 1 225 ? 13.424 -13.514 -26.148 1.00 69.38 225 CYS A CA 1
ATOM 1749 C C . CYS A 1 225 ? 14.913 -13.726 -26.425 1.00 69.38 225 CYS A C 1
ATOM 1751 O O . CYS A 1 225 ? 15.316 -13.867 -27.585 1.00 69.38 225 CYS A O 1
ATOM 1753 N N . GLY A 1 226 ? 15.743 -13.760 -25.383 1.00 69.50 226 GLY A N 1
ATOM 1754 C CA . GLY A 1 226 ? 17.189 -13.707 -25.543 1.00 69.50 226 GLY A CA 1
ATOM 1755 C C . GLY A 1 226 ? 17.657 -12.345 -26.064 1.00 69.50 226 GLY A C 1
ATOM 1756 O O . GLY A 1 226 ? 16.912 -11.372 -26.162 1.00 69.50 226 GLY A O 1
ATOM 1757 N N . PHE A 1 227 ? 18.940 -12.251 -26.402 1.00 73.38 227 PHE A N 1
ATOM 1758 C CA . PHE A 1 227 ? 19.502 -10.997 -26.898 1.00 73.38 227 PHE A CA 1
ATOM 1759 C C . PHE A 1 227 ? 19.009 -10.705 -28.313 1.00 73.38 227 PHE A C 1
ATOM 1761 O O . PHE A 1 227 ? 19.297 -11.461 -29.238 1.00 73.38 227 PHE A O 1
ATOM 1768 N N . PHE A 1 228 ? 18.351 -9.560 -28.492 1.00 75.38 228 PHE A N 1
ATOM 1769 C CA . PHE A 1 228 ? 17.818 -9.149 -29.786 1.00 75.38 228 PHE A CA 1
ATOM 1770 C C . PHE A 1 228 ? 18.894 -9.132 -30.887 1.00 75.38 228 PHE A C 1
ATOM 1772 O O . PHE A 1 228 ? 19.911 -8.418 -30.795 1.00 75.38 228 PHE A O 1
ATOM 1779 N N . THR A 1 229 ? 18.629 -9.888 -31.953 1.00 77.81 229 THR A N 1
ATOM 1780 C CA . THR A 1 229 ? 19.367 -9.895 -33.219 1.00 77.81 229 THR A CA 1
ATOM 1781 C C . THR A 1 229 ? 18.373 -9.573 -34.340 1.00 77.81 229 THR A C 1
ATOM 1783 O O . THR A 1 229 ? 17.408 -10.317 -34.514 1.00 77.81 229 THR A O 1
ATOM 1786 N N . PRO A 1 230 ? 18.551 -8.469 -35.090 1.00 79.50 230 PRO A N 1
ATOM 1787 C CA . PRO A 1 230 ? 17.644 -8.134 -36.187 1.00 79.50 230 PRO A CA 1
ATOM 1788 C C . PRO A 1 230 ? 17.668 -9.214 -37.280 1.00 79.50 230 PRO A C 1
ATOM 1790 O O . PRO A 1 230 ? 18.731 -9.754 -37.564 1.00 79.50 230 PRO A O 1
ATOM 1793 N N . GLU A 1 231 ? 16.539 -9.472 -37.951 1.00 72.75 231 GLU A N 1
ATOM 1794 C CA . GLU A 1 231 ? 16.368 -10.602 -38.895 1.00 72.75 231 GLU A CA 1
ATOM 1795 C C . GLU A 1 231 ? 17.421 -10.696 -40.021 1.00 72.75 231 GLU A C 1
ATOM 1797 O O . GLU A 1 231 ? 17.682 -11.777 -40.547 1.00 72.75 231 GLU A O 1
ATOM 1802 N N . GLN A 1 232 ? 18.039 -9.574 -40.399 1.00 75.50 232 GLN A N 1
ATOM 1803 C CA . GLN A 1 232 ? 19.055 -9.491 -41.461 1.00 75.50 232 GLN A CA 1
ATOM 1804 C C . GLN A 1 232 ? 20.494 -9.703 -40.967 1.00 75.50 232 GLN A C 1
ATOM 1806 O O . GLN A 1 232 ? 21.441 -9.640 -41.755 1.00 75.50 232 GLN A O 1
ATOM 1811 N N . PHE A 1 233 ? 20.678 -9.920 -39.670 1.00 80.38 233 PHE A N 1
ATOM 1812 C CA . PHE A 1 233 ? 21.977 -10.016 -39.026 1.00 80.38 233 PHE A CA 1
ATOM 1813 C C . PHE A 1 233 ? 22.101 -11.348 -38.290 1.00 80.38 233 PHE A C 1
ATOM 1815 O O . PHE A 1 233 ? 21.114 -11.909 -37.826 1.00 80.38 233 PHE A O 1
ATOM 1822 N N . ASP A 1 234 ? 23.333 -11.823 -38.167 1.00 83.00 234 ASP A N 1
ATOM 1823 C CA . ASP A 1 234 ? 23.697 -12.934 -37.299 1.00 83.00 234 ASP A CA 1
ATOM 1824 C C . ASP A 1 234 ? 24.658 -12.420 -36.227 1.00 83.00 234 ASP A C 1
ATOM 1826 O O . ASP A 1 234 ? 25.661 -11.759 -36.532 1.00 83.00 234 ASP A O 1
ATOM 1830 N N . ASP A 1 235 ? 24.355 -12.748 -34.973 1.00 87.06 235 ASP A N 1
ATOM 1831 C CA . ASP A 1 235 ? 25.206 -12.444 -33.830 1.00 87.06 235 ASP A CA 1
ATOM 1832 C C . ASP A 1 235 ? 25.925 -13.707 -33.344 1.00 87.06 235 ASP A C 1
ATOM 1834 O O . ASP A 1 235 ? 25.363 -14.803 -33.309 1.00 87.06 235 ASP A O 1
ATOM 1838 N N . GLN A 1 236 ? 27.175 -13.546 -32.917 1.00 90.69 236 GLN A N 1
ATOM 1839 C CA . GLN A 1 236 ? 27.942 -14.596 -32.256 1.00 90.69 236 GLN A CA 1
ATOM 1840 C C . GLN A 1 236 ? 28.654 -14.067 -31.012 1.00 90.69 236 GLN A C 1
ATOM 1842 O O . GLN A 1 236 ? 29.112 -12.924 -30.967 1.00 90.69 236 GLN A O 1
ATOM 1847 N N . TRP A 1 237 ? 28.745 -14.925 -30.002 1.00 90.75 237 TRP A N 1
ATOM 1848 C CA . TRP A 1 237 ? 29.411 -14.639 -28.734 1.00 90.75 237 TRP A CA 1
ATOM 1849 C C . TRP A 1 237 ? 30.869 -15.084 -28.767 1.00 90.75 237 TRP A C 1
ATOM 1851 O O . TRP A 1 237 ? 31.251 -15.942 -29.570 1.00 90.75 237 TRP A O 1
ATOM 1861 N N . VAL A 1 238 ? 31.682 -14.513 -27.877 1.00 90.62 238 VAL A N 1
ATOM 1862 C CA . VAL A 1 238 ? 33.063 -14.963 -27.678 1.00 90.62 238 VAL A CA 1
ATOM 1863 C C . VAL A 1 238 ? 33.073 -16.445 -27.329 1.00 90.62 238 VAL A C 1
ATOM 1865 O O . VAL A 1 238 ? 32.373 -16.892 -26.421 1.00 90.62 238 VAL A O 1
ATOM 1868 N N . LYS A 1 239 ? 33.909 -17.201 -28.038 1.00 89.12 239 LYS A N 1
ATOM 1869 C CA . LYS A 1 239 ? 34.162 -18.618 -27.768 1.00 89.12 239 LYS A CA 1
ATOM 1870 C C . LYS A 1 239 ? 35.346 -18.811 -26.827 1.00 89.12 239 LYS A C 1
ATOM 1872 O O . LYS A 1 239 ? 35.357 -19.732 -26.018 1.00 89.12 239 LYS A O 1
ATOM 1877 N N . HIS A 1 240 ? 36.359 -17.965 -26.966 1.00 87.38 240 HIS A N 1
ATOM 1878 C CA . HIS A 1 240 ? 37.565 -17.984 -26.150 1.00 87.38 240 HIS A CA 1
ATOM 1879 C C . HIS A 1 240 ? 38.200 -16.592 -26.145 1.00 87.38 240 HIS A C 1
ATOM 1881 O O . HIS A 1 240 ? 38.171 -15.905 -27.164 1.00 87.38 240 HIS A O 1
ATOM 1887 N N . ALA A 1 241 ? 38.791 -16.185 -25.025 1.00 85.88 241 ALA A N 1
ATOM 1888 C CA . ALA A 1 241 ? 39.488 -14.913 -24.896 1.00 85.88 241 ALA A CA 1
ATOM 1889 C C . ALA A 1 241 ? 40.874 -15.103 -24.270 1.00 85.88 241 ALA A C 1
ATOM 1891 O O . ALA A 1 241 ? 41.078 -15.998 -23.449 1.00 85.88 241 ALA A O 1
ATOM 1892 N N . VAL A 1 242 ? 41.810 -14.235 -24.652 1.00 83.94 242 VAL A N 1
ATOM 1893 C CA . VAL A 1 242 ? 43.184 -14.182 -24.140 1.00 83.94 242 VAL A CA 1
ATOM 1894 C C . VAL A 1 242 ? 43.496 -12.754 -23.714 1.00 83.94 242 VAL A C 1
ATOM 1896 O O . VAL A 1 242 ? 43.208 -11.823 -24.457 1.00 83.94 242 VAL A O 1
ATOM 1899 N N . ALA A 1 243 ? 44.120 -12.574 -22.555 1.00 76.50 243 ALA A N 1
ATOM 1900 C CA . ALA A 1 243 ? 44.614 -11.277 -22.108 1.00 76.50 243 ALA A CA 1
ATOM 1901 C C . ALA A 1 243 ? 46.119 -11.193 -22.376 1.00 76.50 243 ALA A C 1
ATOM 1903 O O . ALA A 1 243 ? 46.847 -12.168 -22.182 1.00 76.50 243 ALA A O 1
ATOM 1904 N N . ARG A 1 244 ? 46.589 -10.034 -22.832 1.00 73.31 244 ARG A N 1
ATOM 1905 C CA . ARG A 1 244 ? 48.003 -9.706 -23.018 1.00 73.31 244 ARG A CA 1
ATOM 1906 C C . ARG A 1 244 ? 48.290 -8.356 -22.372 1.00 73.31 244 ARG A C 1
ATOM 1908 O O . ARG A 1 244 ? 47.486 -7.434 -22.453 1.00 73.31 244 ARG A O 1
ATOM 1915 N N . SER A 1 245 ? 49.444 -8.245 -21.725 1.00 65.56 245 SER A N 1
ATOM 1916 C CA . SER A 1 245 ? 49.947 -6.982 -21.189 1.00 65.56 245 SER A CA 1
ATOM 1917 C C . SER A 1 245 ? 51.388 -6.778 -21.660 1.00 65.56 245 SER A C 1
ATOM 1919 O O . SER A 1 245 ? 52.150 -7.749 -21.680 1.00 65.56 245 SER A O 1
ATOM 1921 N N . PRO A 1 246 ? 51.805 -5.541 -21.992 1.00 55.62 246 PRO A N 1
ATOM 1922 C CA . PRO A 1 246 ? 53.197 -5.242 -22.325 1.00 55.62 246 PRO A CA 1
ATOM 1923 C C . PRO A 1 246 ? 54.180 -5.504 -21.172 1.00 55.62 246 PRO A C 1
ATOM 1925 O O . PRO A 1 246 ? 55.387 -5.520 -21.407 1.00 55.62 246 PRO A O 1
ATOM 1928 N N . LEU A 1 247 ? 53.689 -5.664 -19.933 1.00 55.03 247 LEU A N 1
ATOM 1929 C CA . LEU A 1 247 ? 54.519 -5.673 -18.726 1.00 55.03 247 LEU A CA 1
ATOM 1930 C C . LEU A 1 247 ? 54.524 -6.986 -17.922 1.00 55.03 247 LEU A C 1
ATOM 1932 O O . LEU A 1 247 ? 55.393 -7.100 -17.064 1.00 55.03 247 LEU A O 1
ATOM 1936 N N . LEU A 1 248 ? 53.663 -7.985 -18.183 1.00 49.97 248 LEU A N 1
ATOM 1937 C CA . LEU A 1 248 ? 53.577 -9.223 -17.373 1.00 49.97 248 LEU A CA 1
ATOM 1938 C C . LEU A 1 248 ? 53.010 -10.441 -18.148 1.00 49.97 248 LEU A C 1
ATOM 1940 O O . LEU A 1 248 ? 51.985 -10.335 -18.818 1.00 49.97 248 LEU A O 1
ATOM 1944 N N . GLU A 1 249 ? 53.630 -11.619 -17.974 1.00 50.78 249 GLU A N 1
ATOM 1945 C CA . GLU A 1 249 ? 53.128 -12.955 -18.373 1.00 50.78 249 GLU A CA 1
ATOM 1946 C C . GLU A 1 249 ? 52.172 -13.533 -17.299 1.00 50.78 249 GLU A C 1
ATOM 1948 O O . GLU A 1 249 ? 52.528 -14.471 -16.587 1.00 50.78 249 GLU A O 1
ATOM 1953 N N . ILE A 1 250 ? 50.972 -12.967 -17.108 1.00 54.81 250 ILE A N 1
ATOM 1954 C CA . ILE A 1 250 ? 49.980 -13.516 -16.156 1.00 54.81 250 ILE A CA 1
ATOM 1955 C C . ILE A 1 250 ? 48.689 -13.912 -16.882 1.00 54.81 250 ILE A C 1
ATOM 1957 O O . ILE A 1 250 ? 48.090 -13.103 -17.587 1.00 54.81 250 ILE A O 1
ATOM 1961 N N . GLU A 1 251 ? 48.240 -15.154 -16.669 1.00 56.31 251 GLU A N 1
ATOM 1962 C CA . GLU A 1 251 ? 46.934 -15.648 -17.117 1.00 56.31 251 GLU A CA 1
ATOM 1963 C C . GLU A 1 251 ? 45.811 -15.091 -16.226 1.00 56.31 251 GLU A C 1
ATOM 1965 O O . GLU A 1 251 ? 45.703 -15.418 -15.044 1.00 56.31 251 GLU A O 1
ATOM 1970 N N . CYS A 1 252 ? 44.960 -14.245 -16.807 1.00 62.47 252 CYS A N 1
ATOM 1971 C CA . CYS A 1 252 ? 43.706 -13.800 -16.203 1.00 62.47 252 CYS A CA 1
ATOM 1972 C C . CYS A 1 252 ? 42.577 -14.800 -16.507 1.00 62.47 252 CYS A C 1
ATOM 1974 O O . CYS A 1 252 ? 42.465 -15.242 -17.654 1.00 62.47 252 CYS A O 1
ATOM 1976 N N . PRO A 1 253 ? 41.694 -15.131 -15.545 1.00 64.94 253 PRO A N 1
ATOM 1977 C CA . PRO A 1 253 ? 40.524 -15.954 -15.825 1.00 64.94 253 PRO A CA 1
ATOM 1978 C C . PRO A 1 253 ? 39.521 -15.155 -16.672 1.00 64.94 253 PRO A C 1
ATOM 1980 O O . PRO A 1 253 ? 38.836 -14.269 -16.175 1.00 64.94 253 PRO A O 1
ATOM 1983 N N . LEU A 1 254 ? 39.437 -15.468 -17.968 1.00 71.69 254 LEU A N 1
ATOM 1984 C CA . LEU A 1 254 ? 38.545 -14.805 -18.939 1.00 71.69 254 LEU A CA 1
ATOM 1985 C C . LEU A 1 254 ? 37.273 -15.612 -19.222 1.00 71.69 254 LEU A C 1
ATOM 1987 O O . LEU A 1 254 ? 36.556 -15.346 -20.185 1.00 71.69 254 LEU A O 1
ATOM 1991 N N . ASN A 1 255 ? 36.995 -16.616 -18.388 1.00 70.75 255 ASN A N 1
ATOM 1992 C CA . ASN A 1 255 ? 35.853 -17.511 -18.560 1.00 70.75 255 ASN A CA 1
ATOM 1993 C C . ASN A 1 255 ? 34.513 -16.765 -18.476 1.00 70.75 255 ASN A C 1
ATOM 1995 O O . ASN A 1 255 ? 33.555 -17.196 -19.105 1.00 70.75 255 ASN A O 1
ATOM 1999 N N . SER A 1 256 ? 34.459 -15.636 -17.762 1.00 67.81 256 SER A N 1
ATOM 2000 C CA . SER A 1 256 ? 33.276 -14.776 -17.663 1.00 67.81 256 SER A CA 1
ATOM 2001 C C . SER A 1 256 ? 32.952 -14.014 -18.952 1.00 67.81 256 SER A C 1
ATOM 2003 O O . SER A 1 256 ? 31.819 -13.586 -19.110 1.00 67.81 256 SER A O 1
ATOM 2005 N N . LEU A 1 257 ? 33.900 -13.875 -19.891 1.00 75.50 257 LEU A N 1
ATOM 2006 C CA . LEU A 1 257 ? 33.660 -13.254 -21.202 1.00 75.50 257 LEU A CA 1
ATOM 2007 C C . LEU A 1 257 ? 33.150 -14.243 -22.257 1.00 75.50 257 LEU A C 1
ATOM 2009 O O . LEU A 1 257 ? 32.799 -13.819 -23.357 1.00 75.50 257 LEU A O 1
ATOM 2013 N N . VAL A 1 258 ? 33.173 -15.546 -21.964 1.00 83.06 258 VAL A N 1
ATOM 2014 C CA . VAL A 1 258 ? 32.779 -16.600 -22.902 1.00 83.06 258 VAL A CA 1
ATOM 2015 C C . VAL A 1 258 ? 31.269 -16.805 -22.833 1.00 83.06 258 VAL A C 1
ATOM 2017 O O . VAL A 1 258 ? 30.729 -17.167 -21.793 1.00 83.06 258 VAL A O 1
ATOM 2020 N N . GLY A 1 259 ? 30.599 -16.648 -23.975 1.00 81.12 259 GLY A N 1
ATOM 2021 C CA . GLY A 1 259 ? 29.145 -16.763 -24.069 1.00 81.12 259 GLY A CA 1
ATOM 2022 C C . GLY A 1 259 ? 28.378 -15.478 -23.711 1.00 81.12 259 GLY A C 1
ATOM 2023 O O . GLY A 1 259 ? 28.968 -14.400 -23.615 1.00 81.12 259 GLY A O 1
ATOM 2024 N N . PRO A 1 260 ? 27.041 -15.569 -23.612 1.00 80.19 260 PRO A N 1
ATOM 2025 C CA . PRO A 1 260 ? 26.183 -14.451 -23.225 1.00 80.19 260 PRO A CA 1
ATOM 2026 C C . PRO A 1 260 ? 26.276 -14.136 -21.719 1.00 80.19 260 PRO A C 1
ATOM 2028 O O . PRO A 1 260 ? 26.501 -15.053 -20.927 1.00 80.19 260 PRO A O 1
ATOM 2031 N N . PRO A 1 261 ? 26.038 -12.878 -21.297 1.00 73.06 261 PRO A N 1
ATOM 2032 C CA . PRO A 1 261 ? 26.025 -12.517 -19.881 1.00 73.06 261 PRO A CA 1
ATOM 2033 C C . PRO A 1 261 ? 24.775 -13.067 -19.168 1.00 73.06 261 PRO A C 1
ATOM 2035 O O . PRO A 1 261 ? 23.685 -13.070 -19.737 1.00 73.06 261 PRO A O 1
ATOM 2038 N N . GLU A 1 262 ? 24.923 -13.505 -17.910 1.00 60.66 262 GLU A N 1
ATOM 2039 C CA . GLU A 1 262 ? 23.826 -14.083 -17.104 1.00 60.66 262 GLU A CA 1
ATOM 2040 C C . GLU A 1 262 ? 22.806 -13.047 -16.603 1.00 60.66 262 GLU A C 1
ATOM 2042 O O . GLU A 1 262 ? 21.647 -13.392 -16.384 1.00 60.66 262 GLU A O 1
ATOM 2047 N N . ASN A 1 263 ? 23.213 -11.786 -16.411 1.00 58.78 263 ASN A N 1
ATOM 2048 C CA . ASN A 1 263 ? 22.321 -10.697 -16.018 1.00 58.78 263 ASN A CA 1
ATOM 2049 C C . ASN A 1 263 ? 22.721 -9.395 -16.729 1.00 58.78 263 ASN A C 1
ATOM 2051 O O . ASN A 1 263 ? 23.904 -9.066 -16.814 1.00 58.78 263 ASN A O 1
ATOM 2055 N N . ASN A 1 264 ? 21.728 -8.665 -17.237 1.00 55.47 264 ASN A N 1
ATOM 2056 C CA . ASN A 1 264 ? 21.903 -7.399 -17.958 1.00 55.47 264 ASN A CA 1
ATOM 2057 C C . ASN A 1 264 ? 21.510 -6.181 -17.093 1.00 55.47 264 ASN A C 1
ATOM 2059 O O . ASN A 1 264 ? 21.549 -5.050 -17.574 1.00 55.47 264 ASN A O 1
ATOM 2063 N N . ASP A 1 265 ? 21.104 -6.409 -15.839 1.00 55.03 265 ASP A N 1
ATOM 2064 C CA . ASP A 1 265 ? 20.635 -5.376 -14.918 1.00 55.03 265 ASP A CA 1
ATOM 2065 C C . ASP A 1 265 ? 21.792 -4.758 -14.112 1.00 55.03 265 ASP A C 1
ATOM 2067 O O . ASP A 1 265 ? 22.456 -5.427 -13.320 1.00 55.03 265 ASP A O 1
ATOM 2071 N N . CYS A 1 266 ? 22.003 -3.450 -14.278 1.00 54.66 266 CYS A N 1
ATOM 2072 C CA . CYS A 1 266 ? 22.997 -2.664 -13.537 1.00 54.66 266 CYS A CA 1
ATOM 2073 C C . CYS A 1 266 ? 22.660 -2.484 -12.042 1.00 54.66 266 CYS A C 1
ATOM 2075 O O . CYS A 1 266 ? 23.433 -1.857 -11.318 1.00 54.66 266 CYS A O 1
ATOM 2077 N N . SER A 1 267 ? 21.517 -3.004 -11.582 1.00 46.91 267 SER A N 1
ATOM 2078 C CA . SER A 1 267 ? 21.008 -2.872 -10.210 1.00 46.91 267 SER A CA 1
ATOM 2079 C C . SER A 1 267 ? 21.438 -4.003 -9.270 1.00 46.91 267 SER A C 1
ATOM 2081 O O . SER A 1 267 ? 21.318 -3.871 -8.051 1.00 46.91 267 SER A O 1
ATOM 2083 N N . LEU A 1 268 ? 21.898 -5.133 -9.813 1.00 46.72 268 LEU A N 1
ATOM 2084 C CA . LEU A 1 268 ? 22.147 -6.361 -9.059 1.00 46.72 268 LEU A CA 1
ATOM 2085 C C . LEU A 1 268 ? 23.587 -6.823 -9.277 1.00 46.72 268 LEU A C 1
ATOM 2087 O O . LEU A 1 268 ? 23.984 -7.111 -10.403 1.00 46.72 268 LEU A O 1
ATOM 2091 N N . ALA A 1 269 ? 24.361 -6.926 -8.193 1.00 42.97 269 ALA A N 1
ATOM 2092 C CA . ALA A 1 269 ? 25.659 -7.592 -8.228 1.00 42.97 269 ALA A CA 1
ATOM 2093 C C . ALA A 1 269 ? 25.432 -9.071 -8.612 1.00 42.97 269 ALA A C 1
ATOM 2095 O O . ALA A 1 269 ? 24.696 -9.767 -7.904 1.00 42.97 269 ALA A O 1
ATOM 2096 N N . PRO A 1 270 ? 25.969 -9.550 -9.747 1.00 46.06 270 PRO A N 1
ATOM 2097 C CA . PRO A 1 270 ? 25.734 -10.916 -10.200 1.00 46.06 270 PRO A CA 1
ATOM 2098 C C . PRO A 1 270 ? 26.376 -11.942 -9.250 1.00 46.06 270 PRO A C 1
ATOM 2100 O O . PRO A 1 270 ? 27.388 -11.675 -8.609 1.00 46.06 270 PRO A O 1
ATOM 2103 N N . ASN A 1 271 ? 25.786 -13.142 -9.170 1.00 40.84 271 ASN A N 1
ATOM 2104 C CA . ASN A 1 271 ? 26.313 -14.265 -8.374 1.00 40.84 271 ASN A CA 1
ATOM 2105 C C . ASN A 1 271 ? 27.615 -14.858 -8.953 1.00 40.84 271 ASN A C 1
ATOM 2107 O O . ASN A 1 271 ? 28.311 -15.591 -8.255 1.00 40.84 271 ASN A O 1
ATOM 2111 N N . ASN A 1 272 ? 27.921 -14.551 -10.217 1.00 49.03 272 ASN A N 1
ATOM 2112 C CA . ASN A 1 272 ? 29.198 -14.817 -10.864 1.00 49.03 272 ASN A CA 1
ATOM 2113 C C . ASN A 1 272 ? 29.928 -13.483 -11.029 1.00 49.03 272 ASN A C 1
ATOM 2115 O O . ASN A 1 272 ? 29.379 -12.558 -11.627 1.00 49.03 272 ASN A O 1
ATOM 2119 N N . GLU A 1 273 ? 31.143 -13.385 -10.488 1.00 53.00 273 GLU A N 1
ATOM 2120 C CA . GLU A 1 273 ? 31.974 -12.185 -10.608 1.00 53.00 273 GLU A CA 1
ATOM 2121 C C . GLU A 1 273 ? 32.148 -11.848 -12.106 1.00 53.00 273 GLU A C 1
ATOM 2123 O O . GLU A 1 273 ? 32.639 -12.692 -12.872 1.00 53.00 273 GLU A O 1
ATOM 2128 N N . PRO A 1 274 ? 31.717 -10.655 -12.573 1.00 55.78 274 PRO A N 1
ATOM 2129 C CA . PRO A 1 274 ? 32.036 -10.208 -13.924 1.00 55.78 274 PRO A CA 1
ATOM 2130 C C . PRO A 1 274 ? 33.564 -10.124 -14.049 1.00 55.78 274 PRO A C 1
ATOM 2132 O O . PRO A 1 274 ? 34.264 -10.169 -13.038 1.00 55.78 274 PRO A O 1
ATOM 2135 N N . TRP A 1 275 ? 34.125 -10.033 -15.263 1.00 56.41 275 TRP A N 1
ATOM 2136 C CA . TRP A 1 275 ? 35.577 -9.855 -15.375 1.00 56.41 275 TRP A CA 1
ATOM 2137 C C . TRP A 1 275 ? 35.980 -8.510 -14.753 1.00 56.41 275 TRP A C 1
ATOM 2139 O O . TRP A 1 275 ? 35.925 -7.466 -15.402 1.00 56.41 275 TRP A O 1
ATOM 2149 N N . GLU A 1 276 ? 36.350 -8.547 -13.475 1.00 55.66 276 GLU A N 1
ATOM 2150 C CA . GLU A 1 276 ? 37.064 -7.492 -12.786 1.00 55.66 276 GLU A CA 1
ATOM 2151 C C . GLU A 1 276 ? 38.509 -7.552 -13.256 1.00 55.66 276 GLU A C 1
ATOM 2153 O O . GLU A 1 276 ? 39.121 -8.623 -13.347 1.00 55.66 276 GLU A O 1
ATOM 2158 N N . THR A 1 277 ? 39.072 -6.396 -13.591 1.00 54.06 277 THR A N 1
ATOM 2159 C CA . THR A 1 277 ? 40.460 -6.334 -14.030 1.00 54.06 277 THR A CA 1
ATOM 2160 C C . THR A 1 277 ? 41.338 -6.975 -12.972 1.00 54.06 277 THR A C 1
ATOM 2162 O O . THR A 1 277 ? 41.322 -6.513 -11.832 1.00 54.06 277 THR A O 1
ATOM 2165 N N . CYS A 1 278 ? 42.067 -8.033 -13.347 1.00 57.00 278 CYS A N 1
ATOM 2166 C CA . CYS A 1 278 ? 42.953 -8.791 -12.469 1.00 57.00 278 CYS A CA 1
ATOM 2167 C C . CYS A 1 278 ? 43.648 -7.851 -11.481 1.00 57.00 278 CYS A C 1
ATOM 2169 O O . CYS A 1 278 ? 44.543 -7.090 -11.853 1.00 57.00 278 CYS A O 1
ATOM 2171 N N . THR A 1 279 ? 43.195 -7.868 -10.228 1.00 49.78 279 THR A N 1
ATOM 2172 C CA . THR A 1 279 ? 43.449 -6.812 -9.233 1.00 49.78 279 THR A CA 1
ATOM 2173 C C . THR A 1 279 ? 44.935 -6.667 -8.897 1.00 49.78 279 THR A C 1
ATOM 2175 O O . THR A 1 279 ? 45.368 -5.625 -8.413 1.00 49.78 279 THR A O 1
ATOM 2178 N N . ALA A 1 280 ? 45.746 -7.678 -9.226 1.00 47.88 280 ALA A N 1
ATOM 2179 C CA . ALA A 1 280 ? 47.200 -7.658 -9.103 1.00 47.88 280 ALA A CA 1
ATOM 2180 C C . ALA A 1 280 ? 47.945 -6.983 -10.282 1.00 47.88 280 ALA A C 1
ATOM 2182 O O . ALA A 1 280 ? 49.089 -6.577 -10.100 1.00 47.88 280 ALA A O 1
ATOM 2183 N N . ALA A 1 281 ? 47.329 -6.846 -11.466 1.00 48.88 281 ALA A N 1
ATOM 2184 C CA . ALA A 1 281 ? 47.931 -6.259 -12.676 1.00 48.88 281 ALA A CA 1
ATOM 2185 C C . ALA A 1 281 ? 47.476 -4.810 -12.952 1.00 48.88 281 ALA A C 1
ATOM 2187 O O . ALA A 1 281 ? 48.164 -4.055 -13.637 1.00 48.88 281 ALA A O 1
ATOM 2188 N N . ALA A 1 282 ? 46.333 -4.401 -12.389 1.00 49.06 282 ALA A N 1
ATOM 2189 C CA . ALA A 1 282 ? 45.691 -3.107 -12.639 1.00 49.06 282 ALA A CA 1
ATOM 2190 C C . ALA A 1 282 ? 46.438 -1.883 -12.065 1.00 49.06 282 ALA A C 1
ATOM 2192 O O . ALA A 1 282 ? 46.068 -0.743 -12.337 1.00 49.06 282 ALA A O 1
ATOM 2193 N N . SER A 1 283 ? 47.504 -2.093 -11.289 1.00 50.56 283 SER A N 1
ATOM 2194 C CA . SER A 1 283 ? 48.352 -1.021 -10.760 1.00 50.56 283 SER A CA 1
ATOM 2195 C C . SER A 1 283 ? 49.436 -0.546 -11.741 1.00 50.56 283 SER A C 1
ATOM 2197 O O . SER A 1 283 ? 50.132 0.419 -11.424 1.00 50.56 283 SER A O 1
ATOM 2199 N N . ILE A 1 284 ? 49.608 -1.187 -12.914 1.00 52.44 284 ILE A N 1
ATOM 2200 C CA . ILE A 1 284 ? 50.756 -0.926 -13.802 1.00 52.44 284 ILE A CA 1
ATOM 2201 C C . ILE A 1 284 ? 50.428 -1.110 -15.312 1.00 52.44 284 ILE A C 1
ATOM 2203 O O . ILE A 1 284 ? 51.035 -1.940 -15.982 1.00 52.44 284 ILE A O 1
ATOM 2207 N N . GLY A 1 285 ? 49.514 -0.311 -15.887 1.00 57.31 285 GLY A N 1
ATOM 2208 C CA . GLY A 1 285 ? 49.443 -0.076 -17.351 1.00 57.31 285 GLY A CA 1
ATOM 2209 C C . GLY A 1 285 ? 48.215 -0.604 -18.119 1.00 57.31 285 GLY A C 1
ATOM 2210 O O . GLY A 1 285 ? 47.249 -1.077 -17.524 1.00 57.31 285 GLY A O 1
ATOM 2211 N N . GLU A 1 286 ? 48.255 -0.464 -19.455 1.00 66.12 286 GLU A N 1
ATOM 2212 C CA . GLU A 1 286 ? 47.196 -0.873 -20.400 1.00 66.12 286 GLU A CA 1
ATOM 2213 C C . GLU A 1 286 ? 47.068 -2.409 -20.486 1.00 66.12 286 GLU A C 1
ATOM 2215 O O . GLU A 1 286 ? 48.070 -3.134 -20.498 1.00 66.12 286 GLU A O 1
ATOM 2220 N N . ILE A 1 287 ? 45.828 -2.908 -20.561 1.00 72.25 287 ILE A N 1
ATOM 2221 C CA . ILE A 1 287 ? 45.513 -4.337 -20.732 1.00 72.25 287 ILE A CA 1
ATOM 2222 C C . ILE A 1 287 ? 44.855 -4.539 -22.097 1.00 72.25 287 ILE A C 1
ATOM 2224 O O . ILE A 1 287 ? 43.893 -3.844 -22.431 1.00 72.25 287 ILE A O 1
ATOM 2228 N N . GLU A 1 288 ? 45.341 -5.520 -22.856 1.00 79.50 288 GLU A N 1
ATOM 2229 C CA . GLU A 1 288 ? 44.747 -5.955 -24.118 1.00 79.50 288 GLU A CA 1
ATOM 2230 C C . GLU A 1 288 ? 43.986 -7.268 -23.919 1.00 79.50 288 GLU A C 1
ATOM 2232 O O . GLU A 1 288 ? 44.542 -8.260 -23.448 1.00 79.50 288 GLU A O 1
ATOM 2237 N N . ILE A 1 289 ? 42.721 -7.308 -24.323 1.00 83.12 289 ILE A N 1
ATOM 2238 C CA . ILE A 1 289 ? 41.912 -8.527 -24.366 1.00 83.12 289 ILE A CA 1
ATOM 2239 C C . ILE A 1 289 ? 41.665 -8.867 -25.823 1.00 83.12 289 ILE A C 1
ATOM 2241 O O . ILE A 1 289 ? 41.165 -8.044 -26.580 1.00 83.12 289 ILE A O 1
ATOM 2245 N N . ILE A 1 290 ? 41.977 -10.090 -26.219 1.00 88.25 290 ILE A N 1
ATOM 2246 C CA . ILE A 1 290 ? 41.699 -10.610 -27.549 1.00 88.25 290 ILE A CA 1
ATOM 2247 C C . ILE A 1 290 ? 40.611 -11.669 -27.421 1.00 88.25 290 ILE A C 1
ATOM 2249 O O . ILE A 1 290 ? 40.850 -12.748 -26.883 1.00 88.25 290 ILE A O 1
ATOM 2253 N N . ALA A 1 291 ? 39.420 -11.356 -27.917 1.00 90.44 291 ALA A N 1
ATOM 2254 C CA . ALA A 1 291 ? 38.263 -12.236 -27.949 1.00 90.44 291 ALA A CA 1
ATOM 2255 C C . ALA A 1 291 ? 38.122 -12.886 -29.332 1.00 90.44 291 ALA A C 1
ATOM 2257 O O . ALA A 1 291 ? 38.019 -12.187 -30.338 1.00 90.44 291 ALA A O 1
ATOM 2258 N N . TYR A 1 292 ? 38.096 -14.215 -29.383 1.00 91.75 292 TYR A N 1
ATOM 2259 C CA . TYR A 1 292 ? 37.926 -15.002 -30.603 1.00 91.75 292 TYR A CA 1
ATOM 2260 C C . TYR A 1 292 ? 36.507 -15.549 -30.728 1.00 91.75 292 TYR A C 1
ATOM 2262 O O . TYR A 1 292 ? 35.886 -15.971 -29.744 1.00 91.75 292 TYR A O 1
ATOM 2270 N N . PHE A 1 293 ? 36.024 -15.594 -31.965 1.00 92.50 293 PHE A N 1
ATOM 2271 C CA . PHE A 1 293 ? 34.691 -16.076 -32.309 1.00 92.50 293 PHE A CA 1
ATOM 2272 C C . PHE A 1 293 ? 34.757 -17.444 -32.987 1.00 92.50 293 PHE A C 1
ATOM 2274 O O . PHE A 1 293 ? 35.794 -17.864 -33.495 1.00 92.50 293 PHE A O 1
ATOM 2281 N N . ASP A 1 294 ? 33.636 -18.163 -32.969 1.00 87.56 294 ASP A N 1
ATOM 2282 C CA . ASP A 1 294 ? 33.557 -19.516 -33.523 1.00 87.56 294 ASP A CA 1
ATOM 2283 C C . ASP A 1 294 ? 33.699 -19.538 -35.052 1.00 87.56 294 ASP A C 1
ATOM 2285 O O . ASP A 1 294 ? 34.289 -20.466 -35.606 1.00 87.56 294 ASP A O 1
ATOM 2289 N N . ARG A 1 295 ? 33.175 -18.512 -35.739 1.00 88.19 295 ARG A N 1
ATOM 2290 C CA . ARG A 1 295 ? 33.186 -18.419 -37.203 1.00 88.19 295 ARG A CA 1
ATOM 2291 C C . ARG A 1 295 ? 33.733 -17.067 -37.677 1.00 88.19 295 ARG A C 1
ATOM 2293 O O . ARG A 1 295 ? 33.330 -16.040 -37.128 1.00 88.19 295 ARG A O 1
ATOM 2300 N N . PRO A 1 296 ? 34.587 -17.031 -38.719 1.00 87.69 296 PRO A N 1
ATOM 2301 C CA . PRO A 1 296 ? 34.944 -15.782 -39.380 1.00 87.69 296 PRO A CA 1
ATOM 2302 C C . PRO A 1 296 ? 33.698 -15.126 -39.975 1.00 87.69 296 PRO A C 1
ATOM 2304 O O . PRO A 1 296 ? 32.898 -15.800 -40.625 1.00 87.69 296 PRO A O 1
ATOM 2307 N N . ALA A 1 297 ? 33.523 -13.826 -39.759 1.00 86.38 297 ALA A N 1
ATOM 2308 C CA . ALA A 1 297 ? 32.329 -13.114 -40.198 1.00 86.38 297 ALA A CA 1
ATOM 2309 C C . ALA A 1 297 ? 32.651 -11.700 -40.684 1.00 86.38 297 ALA A C 1
ATOM 2311 O O . ALA A 1 297 ? 33.602 -11.069 -40.222 1.00 86.38 297 ALA A O 1
ATOM 2312 N N . LEU A 1 298 ? 31.833 -11.183 -41.600 1.00 86.44 298 LEU A N 1
ATOM 2313 C CA . LEU A 1 298 ? 31.921 -9.792 -42.025 1.00 86.44 298 LEU A CA 1
ATOM 2314 C C . LEU A 1 298 ? 31.271 -8.903 -40.957 1.00 86.44 298 LEU A C 1
ATOM 2316 O O . LEU A 1 298 ? 30.050 -8.743 -40.916 1.00 86.44 298 LEU A O 1
ATOM 2320 N N . ALA A 1 299 ? 32.090 -8.393 -40.042 1.00 87.00 299 ALA A N 1
ATOM 2321 C CA . ALA A 1 299 ? 31.615 -7.653 -38.881 1.00 87.00 299 ALA A CA 1
ATOM 2322 C C . ALA A 1 299 ? 30.953 -6.325 -39.277 1.00 87.00 299 ALA A C 1
ATOM 2324 O O . ALA A 1 299 ? 31.586 -5.462 -39.872 1.00 87.00 299 ALA A O 1
ATOM 2325 N N . THR A 1 300 ? 29.698 -6.121 -38.893 1.00 86.00 300 THR A N 1
ATOM 2326 C CA . THR A 1 300 ? 28.988 -4.841 -39.063 1.00 86.00 300 THR A CA 1
ATOM 2327 C C . THR A 1 300 ? 28.939 -4.041 -37.765 1.00 86.00 300 THR A C 1
ATOM 2329 O O . THR A 1 300 ? 28.786 -2.823 -37.794 1.00 86.00 300 THR A O 1
ATOM 2332 N N . ALA A 1 301 ? 29.052 -4.708 -36.614 1.00 88.62 301 ALA A N 1
ATOM 2333 C CA . ALA A 1 301 ? 29.201 -4.056 -35.320 1.00 88.62 301 ALA A CA 1
ATOM 2334 C C . ALA A 1 301 ? 29.866 -4.986 -34.294 1.00 88.62 301 ALA A C 1
ATOM 2336 O O . ALA A 1 301 ? 29.702 -6.205 -34.346 1.00 88.62 301 ALA A O 1
ATOM 2337 N N . VAL A 1 302 ? 30.559 -4.396 -33.324 1.00 89.44 302 VAL A N 1
ATOM 2338 C CA . VAL A 1 302 ? 30.993 -5.059 -32.088 1.00 89.44 302 VAL A CA 1
ATOM 2339 C C . VAL A 1 302 ? 30.145 -4.512 -30.951 1.00 89.44 302 VAL A C 1
ATOM 2341 O O . VAL A 1 302 ? 30.056 -3.299 -30.785 1.00 89.44 302 VAL A O 1
ATOM 2344 N N . LEU A 1 303 ? 29.520 -5.380 -30.166 1.00 89.12 303 LEU A N 1
ATOM 2345 C CA . LEU A 1 303 ? 28.762 -4.990 -28.986 1.00 89.12 303 LEU A CA 1
ATOM 2346 C C . LEU A 1 303 ? 29.503 -5.442 -27.730 1.00 89.12 303 LEU A C 1
ATOM 2348 O O . LEU A 1 303 ? 29.842 -6.617 -27.598 1.00 89.12 303 LEU A O 1
ATOM 2352 N N . VAL A 1 304 ? 29.744 -4.512 -26.811 1.00 86.06 304 VAL A N 1
ATOM 2353 C CA . VAL A 1 304 ? 30.442 -4.764 -25.547 1.00 86.06 304 VAL A CA 1
ATOM 2354 C C . VAL A 1 304 ? 29.465 -4.555 -24.395 1.00 86.06 304 VAL A C 1
ATOM 2356 O O . VAL A 1 304 ? 28.913 -3.467 -24.233 1.00 86.06 304 VAL A O 1
ATOM 2359 N N . HIS A 1 305 ? 29.241 -5.601 -23.604 1.00 82.88 305 HIS A N 1
ATOM 2360 C CA . HIS A 1 305 ? 28.381 -5.560 -22.426 1.00 82.88 305 HIS A CA 1
ATOM 2361 C C . HIS A 1 305 ? 29.203 -5.155 -21.197 1.00 82.88 305 HIS A C 1
ATOM 2363 O O . HIS A 1 305 ? 30.262 -5.727 -20.927 1.00 82.88 305 HIS A O 1
ATOM 2369 N N . ILE A 1 306 ? 28.712 -4.153 -20.469 1.00 76.56 306 ILE A N 1
ATOM 2370 C CA . ILE A 1 306 ? 29.336 -3.611 -19.255 1.00 76.56 306 ILE A CA 1
ATOM 2371 C C . ILE A 1 306 ? 28.528 -4.059 -18.035 1.00 76.56 306 ILE A C 1
ATOM 2373 O O . ILE A 1 306 ? 27.298 -4.077 -18.093 1.00 76.56 306 ILE A O 1
ATOM 2377 N N . ALA A 1 307 ? 29.220 -4.390 -16.943 1.00 66.94 307 ALA A N 1
ATOM 2378 C CA . ALA A 1 307 ? 28.641 -4.731 -15.643 1.00 66.94 307 ALA A CA 1
ATOM 2379 C C . ALA A 1 307 ? 28.991 -3.686 -14.560 1.00 66.94 307 ALA A C 1
ATOM 2381 O O . ALA A 1 307 ? 29.967 -2.944 -14.719 1.00 66.94 307 ALA A O 1
ATOM 2382 N N . PRO A 1 308 ? 28.212 -3.610 -13.461 1.00 59.94 308 PRO A N 1
ATOM 2383 C CA . PRO A 1 308 ? 28.551 -2.778 -12.307 1.00 59.94 308 PRO A CA 1
ATOM 2384 C C . PRO A 1 308 ? 29.823 -3.293 -11.609 1.00 59.94 308 PRO A C 1
ATOM 2386 O O . PRO A 1 308 ? 30.000 -4.497 -11.445 1.00 59.94 308 PRO A O 1
ATOM 2389 N N . ASP A 1 309 ? 30.699 -2.378 -11.185 1.00 53.09 309 ASP A N 1
ATOM 2390 C CA . ASP A 1 309 ? 32.029 -2.661 -10.612 1.00 53.09 309 ASP A CA 1
ATOM 2391 C C . ASP A 1 309 ? 32.019 -2.925 -9.091 1.00 53.09 309 ASP A C 1
ATOM 2393 O O . ASP A 1 309 ? 33.066 -2.919 -8.448 1.00 53.09 309 ASP A O 1
ATOM 2397 N N . GLY A 1 310 ? 30.833 -3.100 -8.494 1.00 47.34 310 GLY A N 1
ATOM 2398 C CA . GLY A 1 310 ? 30.664 -3.403 -7.068 1.00 47.34 310 GLY A CA 1
ATOM 2399 C C . GLY A 1 310 ? 31.121 -2.304 -6.095 1.00 47.34 310 GLY A C 1
ATOM 2400 O O . GLY A 1 310 ? 31.004 -2.486 -4.881 1.00 47.34 310 GLY A O 1
ATOM 2401 N N . SER A 1 311 ? 31.611 -1.156 -6.577 1.00 45.41 311 SER A N 1
ATOM 2402 C CA . SER A 1 311 ? 32.130 -0.082 -5.732 1.00 45.41 311 SER A CA 1
ATOM 2403 C C . SER A 1 311 ? 31.117 1.064 -5.612 1.00 45.41 311 SER A C 1
ATOM 2405 O O . SER A 1 311 ? 30.672 1.651 -6.593 1.00 45.41 311 SER A O 1
ATOM 2407 N N . ASN A 1 312 ? 30.758 1.446 -4.382 1.00 40.44 312 ASN A N 1
ATOM 2408 C CA . ASN A 1 312 ? 29.850 2.574 -4.101 1.00 40.44 312 ASN A CA 1
ATOM 2409 C C . ASN A 1 312 ? 30.466 3.961 -4.411 1.00 40.44 312 ASN A C 1
ATOM 2411 O O . ASN A 1 312 ? 29.979 4.986 -3.933 1.00 40.44 312 ASN A O 1
ATOM 2415 N N . SER A 1 313 ? 31.554 4.015 -5.177 1.00 42.28 313 SER A N 1
ATOM 2416 C CA . SER A 1 313 ? 32.241 5.243 -5.556 1.00 42.28 313 SER A CA 1
ATOM 2417 C C . SER A 1 313 ? 32.740 5.143 -6.994 1.00 42.28 313 SER A C 1
ATOM 2419 O O . SER A 1 313 ? 33.931 4.946 -7.231 1.00 42.28 313 SER A O 1
ATOM 2421 N N . LEU A 1 314 ? 31.839 5.314 -7.965 1.00 42.94 314 LEU A N 1
ATOM 2422 C CA . LEU A 1 314 ? 32.270 5.606 -9.329 1.00 42.94 314 LEU A CA 1
ATOM 2423 C C . LEU A 1 314 ? 32.976 6.969 -9.334 1.00 42.94 314 LEU A C 1
ATOM 2425 O O . LEU A 1 314 ? 32.346 8.018 -9.198 1.00 42.94 314 LEU A O 1
ATOM 2429 N N . GLY A 1 315 ? 34.301 6.947 -9.477 1.00 45.28 315 GLY A N 1
ATOM 2430 C CA . GLY A 1 315 ? 35.077 8.134 -9.813 1.00 45.28 315 GLY A CA 1
ATOM 2431 C C . GLY A 1 315 ? 34.591 8.745 -11.132 1.00 45.28 315 GLY A C 1
ATOM 2432 O O . GLY A 1 315 ? 34.229 8.032 -12.066 1.00 45.28 315 GLY A O 1
ATOM 2433 N N . SER A 1 316 ? 34.592 10.075 -11.194 1.00 46.56 316 SER A N 1
ATOM 2434 C CA . SER A 1 316 ? 34.109 10.923 -12.297 1.00 46.56 316 SER A CA 1
ATOM 2435 C C . SER A 1 316 ? 34.979 10.882 -13.573 1.00 46.56 316 SER A C 1
ATOM 2437 O O . SER A 1 316 ? 34.840 11.753 -14.437 1.00 46.56 316 SER A O 1
ATOM 2439 N N . ASP A 1 317 ? 35.891 9.919 -13.708 1.00 54.12 317 ASP A N 1
ATOM 2440 C CA . ASP A 1 317 ? 36.865 9.905 -14.798 1.00 54.12 317 ASP A CA 1
ATOM 2441 C C . ASP A 1 317 ? 36.303 9.191 -16.044 1.00 54.12 317 ASP A C 1
ATOM 2443 O O . ASP A 1 317 ? 35.759 8.086 -15.934 1.00 54.12 317 ASP A O 1
ATOM 2447 N N . PRO A 1 318 ? 36.415 9.788 -17.247 1.00 56.50 318 PRO A N 1
ATOM 2448 C CA . PRO A 1 318 ? 35.915 9.186 -18.476 1.00 56.50 318 PRO A CA 1
ATOM 2449 C C . PRO A 1 318 ? 36.746 7.953 -18.854 1.00 56.50 318 PRO A C 1
ATOM 2451 O O . PRO A 1 318 ? 37.964 8.022 -19.019 1.00 56.50 318 PRO A O 1
ATOM 2454 N N . LYS A 1 319 ? 36.065 6.815 -19.011 1.00 65.31 319 LYS A N 1
ATOM 2455 C CA . LYS A 1 319 ? 36.658 5.528 -19.398 1.00 65.31 319 LYS A CA 1
ATOM 2456 C C . LYS A 1 319 ? 36.402 5.274 -20.880 1.00 65.31 319 LYS A C 1
ATOM 2458 O O . LYS A 1 319 ? 35.300 5.538 -21.360 1.00 65.31 319 LYS A O 1
ATOM 2463 N N . PHE A 1 320 ? 37.394 4.718 -21.573 1.00 71.50 320 PHE A N 1
ATOM 2464 C CA . PHE A 1 320 ? 37.333 4.398 -23.000 1.00 71.50 320 PHE A CA 1
ATOM 2465 C C . PHE A 1 320 ? 37.881 2.989 -23.250 1.00 71.50 320 PHE A C 1
ATOM 2467 O O . PHE A 1 320 ? 38.840 2.573 -22.599 1.00 71.50 320 PHE A O 1
ATOM 2474 N N . ILE A 1 321 ? 37.280 2.272 -24.204 1.00 77.56 321 ILE A N 1
ATOM 2475 C CA . ILE A 1 321 ? 37.812 1.017 -24.750 1.00 77.56 321 ILE A CA 1
ATOM 2476 C C . ILE A 1 321 ? 38.199 1.278 -26.203 1.00 77.56 321 ILE A C 1
ATOM 2478 O O . ILE A 1 321 ? 37.368 1.698 -27.015 1.00 77.56 321 ILE A O 1
ATOM 2482 N N . HIS A 1 322 ? 39.453 1.010 -26.555 1.00 84.31 322 HIS A N 1
ATOM 2483 C CA . HIS A 1 322 ? 39.844 0.963 -27.957 1.00 84.31 322 HIS A CA 1
ATOM 2484 C C . HIS A 1 322 ? 39.500 -0.410 -28.540 1.00 84.31 322 HIS A C 1
ATOM 2486 O O . HIS A 1 322 ? 39.812 -1.426 -27.928 1.00 84.31 322 HIS A O 1
ATOM 2492 N N . VAL A 1 323 ? 38.832 -0.434 -29.696 1.00 89.06 323 VAL A N 1
ATOM 2493 C CA . VAL A 1 323 ? 38.367 -1.661 -30.346 1.00 89.06 323 VAL A CA 1
ATOM 2494 C C . VAL A 1 323 ? 39.057 -1.800 -31.696 1.00 89.06 323 VAL A C 1
ATOM 2496 O O . VAL A 1 323 ? 38.938 -0.927 -32.561 1.00 89.06 323 VAL A O 1
ATOM 2499 N N . GLU A 1 324 ? 39.727 -2.927 -31.892 1.00 91.94 324 GLU A N 1
ATOM 2500 C CA . GLU A 1 324 ? 40.287 -3.344 -33.173 1.00 91.94 324 GLU A CA 1
ATOM 2501 C C . GLU A 1 324 ? 39.718 -4.707 -33.570 1.00 91.94 324 GLU A C 1
ATOM 2503 O O . GLU A 1 324 ? 39.414 -5.554 -32.730 1.00 91.94 324 GLU A O 1
ATOM 2508 N N . LEU A 1 325 ? 39.571 -4.932 -34.867 1.00 91.94 325 LEU A N 1
ATOM 2509 C CA . LEU A 1 325 ? 39.154 -6.207 -35.432 1.00 91.94 325 LEU A CA 1
ATOM 2510 C C . LEU A 1 325 ? 40.381 -6.964 -35.929 1.00 91.94 325 LEU A C 1
ATOM 2512 O O . LEU A 1 325 ? 41.276 -6.363 -36.511 1.00 91.94 325 LEU A O 1
ATOM 2516 N N . ILE A 1 326 ? 40.419 -8.272 -35.708 1.00 92.00 326 ILE A N 1
ATOM 2517 C CA . ILE A 1 326 ? 41.472 -9.167 -36.189 1.00 92.00 326 ILE A CA 1
ATOM 2518 C C . ILE A 1 326 ? 40.888 -9.980 -37.336 1.00 92.00 326 ILE A C 1
ATOM 2520 O O . ILE A 1 326 ? 39.881 -10.672 -37.145 1.00 92.00 326 ILE A O 1
ATOM 2524 N N . ASP A 1 327 ? 41.502 -9.891 -38.511 1.00 90.31 327 ASP A N 1
ATOM 2525 C CA . ASP A 1 327 ? 41.084 -10.666 -39.674 1.00 90.31 327 ASP A CA 1
ATOM 2526 C C . ASP A 1 327 ? 41.668 -12.091 -39.694 1.00 90.31 327 ASP A C 1
ATOM 2528 O O . ASP A 1 327 ? 42.465 -12.485 -38.839 1.00 90.31 327 ASP A O 1
ATOM 2532 N N . THR A 1 328 ? 41.252 -12.898 -40.671 1.00 88.25 328 THR A N 1
ATOM 2533 C CA . THR A 1 328 ? 41.727 -14.281 -40.847 1.00 88.25 328 THR A CA 1
ATOM 2534 C C . THR A 1 328 ? 43.211 -14.398 -41.197 1.00 88.25 328 THR A C 1
ATOM 2536 O O . THR A 1 328 ? 43.792 -15.457 -40.965 1.00 88.25 328 THR A O 1
ATOM 2539 N N . ASP A 1 329 ? 43.823 -13.331 -41.715 1.00 88.62 329 ASP A N 1
ATOM 2540 C CA . ASP A 1 329 ? 45.259 -13.242 -42.002 1.00 88.62 329 ASP A CA 1
ATOM 2541 C C . ASP A 1 329 ? 46.045 -12.656 -40.813 1.00 88.62 329 ASP A C 1
ATOM 2543 O O . ASP A 1 329 ? 47.249 -12.406 -40.908 1.00 88.62 329 ASP A O 1
ATOM 2547 N N . ASN A 1 330 ? 45.372 -12.480 -39.670 1.00 86.12 330 ASN A N 1
ATOM 2548 C CA . ASN A 1 330 ? 45.907 -11.952 -38.424 1.00 86.12 330 ASN A CA 1
ATOM 2549 C C . ASN A 1 330 ? 46.367 -10.481 -38.517 1.00 86.12 330 ASN A C 1
ATOM 2551 O O . ASN A 1 330 ? 47.215 -10.047 -37.731 1.00 86.12 330 ASN A O 1
ATOM 2555 N N . GLN A 1 331 ? 45.812 -9.706 -39.457 1.00 89.56 331 GLN A N 1
ATOM 2556 C CA . GLN A 1 331 ? 45.975 -8.252 -39.522 1.00 89.56 331 GLN A CA 1
ATOM 2557 C C . GLN A 1 331 ? 44.918 -7.558 -38.658 1.00 89.56 331 GLN A C 1
ATOM 2559 O O . GLN A 1 331 ? 43.799 -8.049 -38.492 1.00 89.56 331 GLN A O 1
ATOM 2564 N N . THR A 1 332 ? 45.284 -6.409 -38.087 1.00 89.31 332 THR A N 1
ATOM 2565 C CA . THR A 1 332 ? 44.402 -5.620 -37.224 1.00 89.31 332 THR A CA 1
ATOM 2566 C C . THR A 1 332 ? 43.820 -4.420 -37.962 1.00 89.31 332 THR A C 1
ATOM 2568 O O . THR A 1 332 ? 44.527 -3.676 -38.642 1.00 89.31 332 THR A O 1
ATOM 2571 N N . HIS A 1 333 ? 42.520 -4.204 -37.786 1.00 87.50 333 HIS A N 1
ATOM 2572 C CA . HIS A 1 333 ? 41.759 -3.120 -38.397 1.00 87.50 333 HIS A CA 1
ATOM 2573 C C . HIS A 1 333 ? 41.068 -2.308 -37.301 1.00 87.50 333 HIS A C 1
ATOM 2575 O O . HIS A 1 333 ? 40.164 -2.799 -36.623 1.00 87.50 333 HIS A O 1
ATOM 2581 N N . ALA A 1 334 ? 41.487 -1.058 -37.110 1.00 84.56 334 ALA A N 1
ATOM 2582 C CA . ALA A 1 334 ? 40.936 -0.200 -36.064 1.00 84.56 334 ALA A CA 1
ATOM 2583 C C . ALA A 1 334 ? 39.485 0.219 -36.363 1.00 84.56 334 ALA A C 1
ATOM 2585 O O . ALA A 1 334 ? 39.170 0.697 -37.458 1.00 84.56 334 ALA A O 1
ATOM 2586 N N . VAL A 1 335 ? 38.601 0.117 -35.365 1.00 84.19 335 VAL A N 1
ATOM 2587 C CA . VAL A 1 335 ? 37.223 0.612 -35.480 1.00 84.19 335 VAL A CA 1
ATOM 2588 C C . VAL A 1 335 ? 37.218 2.126 -35.255 1.00 84.19 335 VAL A C 1
ATOM 2590 O O . VAL A 1 335 ? 37.500 2.623 -34.162 1.00 84.19 335 VAL A O 1
ATOM 2593 N N . LYS A 1 336 ? 36.910 2.890 -36.309 1.00 76.81 336 LYS A N 1
ATOM 2594 C CA . LYS A 1 336 ? 36.919 4.361 -36.260 1.00 76.81 336 LYS A CA 1
ATOM 2595 C C . LYS A 1 336 ? 35.956 4.878 -35.186 1.00 76.81 336 LYS A C 1
ATOM 2597 O O . LYS A 1 336 ? 34.794 4.496 -35.147 1.00 76.81 336 LYS A O 1
ATOM 2602 N N . GLY A 1 337 ? 36.443 5.785 -34.338 1.00 69.31 337 GLY A N 1
ATOM 2603 C CA . GLY A 1 337 ? 35.646 6.422 -33.285 1.00 69.31 337 GLY A CA 1
ATOM 2604 C C . GLY A 1 337 ? 35.526 5.625 -31.984 1.00 69.31 337 GLY A C 1
ATOM 2605 O O . GLY A 1 337 ? 34.954 6.149 -31.031 1.00 69.31 337 GLY A O 1
ATOM 2606 N N . SER A 1 338 ? 36.108 4.422 -31.887 1.00 73.69 338 SER A N 1
ATOM 2607 C CA . SER A 1 338 ? 36.009 3.603 -30.669 1.00 73.69 338 SER A CA 1
ATOM 2608 C C . SER A 1 338 ? 36.582 4.306 -29.425 1.00 73.69 338 SER A C 1
ATOM 2610 O O . SER A 1 338 ? 36.076 4.129 -28.325 1.00 73.69 338 SER A O 1
ATOM 2612 N N . GLN A 1 339 ? 37.612 5.139 -29.610 1.00 66.62 339 GLN A N 1
ATOM 2613 C CA . GLN A 1 339 ? 38.338 5.828 -28.536 1.00 66.62 339 GLN A CA 1
ATOM 2614 C C . GLN A 1 339 ? 37.573 7.016 -27.920 1.00 66.62 339 GLN A C 1
ATOM 2616 O O . GLN A 1 339 ? 38.018 7.559 -26.919 1.00 66.62 339 GLN A O 1
ATOM 2621 N N . ASN A 1 340 ? 36.427 7.409 -28.491 1.00 65.25 340 ASN A N 1
ATOM 2622 C CA . ASN A 1 340 ? 35.643 8.574 -28.055 1.00 65.25 340 ASN A CA 1
ATOM 2623 C C . ASN A 1 340 ? 34.312 8.189 -27.380 1.00 65.25 340 ASN A C 1
ATOM 2625 O O . ASN A 1 340 ? 33.491 9.061 -27.095 1.00 65.25 340 ASN A O 1
ATOM 2629 N N . VAL A 1 341 ? 34.062 6.894 -27.161 1.00 65.06 341 VAL A N 1
ATOM 2630 C CA . VAL A 1 341 ? 32.797 6.399 -26.602 1.00 65.06 341 VAL A CA 1
ATOM 2631 C C . VAL A 1 341 ? 32.901 6.328 -25.083 1.00 65.06 341 VAL A C 1
ATOM 2633 O O . VAL A 1 341 ? 33.619 5.487 -24.546 1.00 65.06 341 VAL A O 1
ATOM 2636 N N . MET A 1 342 ? 32.178 7.219 -24.399 1.00 65.50 342 MET A N 1
ATOM 2637 C CA . MET A 1 342 ? 32.091 7.228 -22.940 1.00 65.50 342 MET A CA 1
ATOM 2638 C C . MET A 1 342 ? 31.319 6.000 -22.451 1.00 65.50 342 MET A C 1
ATOM 2640 O O . MET A 1 342 ? 30.178 5.765 -22.853 1.00 65.50 342 MET A O 1
ATOM 2644 N N . LEU A 1 343 ? 31.951 5.221 -21.579 1.00 68.38 343 LEU A N 1
ATOM 2645 C CA . LEU A 1 343 ? 31.392 3.978 -21.056 1.00 68.38 343 LEU A CA 1
ATOM 2646 C C . LEU A 1 343 ? 30.464 4.257 -19.868 1.00 68.38 343 LEU A C 1
ATOM 2648 O O . LEU A 1 343 ? 30.855 4.929 -18.915 1.00 68.38 343 LEU A O 1
ATOM 2652 N N . SER A 1 344 ? 29.250 3.707 -19.909 1.00 65.12 344 SER A N 1
ATOM 2653 C CA . SER A 1 344 ? 28.302 3.709 -18.790 1.00 65.12 344 SER A CA 1
ATOM 2654 C C . SER A 1 344 ? 27.558 2.381 -18.735 1.00 65.12 344 SER A C 1
ATOM 2656 O O . SER A 1 344 ? 27.149 1.870 -19.777 1.00 65.12 344 SER A O 1
ATOM 2658 N N . CYS A 1 345 ? 27.322 1.858 -17.528 1.00 63.03 345 CYS A N 1
ATOM 2659 C CA . CYS A 1 345 ? 26.491 0.666 -17.344 1.00 63.03 345 CYS A CA 1
ATOM 2660 C C . CYS A 1 345 ? 25.064 0.904 -17.870 1.00 63.03 345 CYS A C 1
ATOM 2662 O O . CYS A 1 345 ? 24.521 0.064 -18.577 1.00 63.03 345 CYS A O 1
ATOM 2664 N N . SER A 1 346 ? 24.498 2.100 -17.654 1.00 61.34 346 SER A N 1
ATOM 2665 C CA . SER A 1 346 ? 23.164 2.463 -18.165 1.00 61.34 346 SER A CA 1
ATOM 2666 C C . SER A 1 346 ? 23.063 2.520 -19.695 1.00 61.34 346 SER A C 1
ATOM 2668 O O . SER A 1 346 ? 21.961 2.575 -20.229 1.00 61.34 346 SER A O 1
ATOM 2670 N N . ALA A 1 347 ? 24.200 2.524 -20.398 1.00 66.75 347 ALA A N 1
ATOM 2671 C CA . ALA A 1 347 ? 24.279 2.499 -21.855 1.00 66.75 347 ALA A CA 1
ATOM 2672 C C . ALA A 1 347 ? 24.674 1.112 -22.409 1.00 66.75 347 ALA A C 1
ATOM 2674 O O . ALA A 1 347 ? 24.940 0.988 -23.602 1.00 66.75 347 ALA A O 1
ATOM 2675 N N . SER A 1 348 ? 24.738 0.076 -21.564 1.00 71.06 348 SER A N 1
ATOM 2676 C CA . SER A 1 348 ? 25.042 -1.301 -21.967 1.00 71.06 348 SER A CA 1
ATOM 2677 C C . SER A 1 348 ? 23.890 -1.906 -22.799 1.00 71.06 348 SER A C 1
ATOM 2679 O O . SER A 1 348 ? 22.733 -1.762 -22.406 1.00 71.06 348 SER A O 1
ATOM 2681 N N . PRO A 1 349 ? 24.155 -2.612 -23.920 1.00 75.06 349 PRO A N 1
ATOM 2682 C CA . PRO A 1 349 ? 25.466 -2.850 -24.516 1.00 75.06 349 PRO A CA 1
ATOM 2683 C C . PRO A 1 349 ? 25.969 -1.658 -25.341 1.00 75.06 349 PRO A C 1
ATOM 2685 O O . PRO A 1 349 ? 25.253 -1.087 -26.168 1.00 75.06 349 PRO A O 1
ATOM 2688 N N . ILE A 1 350 ? 27.260 -1.355 -25.209 1.00 81.12 350 ILE A N 1
ATOM 2689 C CA . ILE A 1 350 ? 27.923 -0.344 -26.032 1.00 81.12 350 ILE A CA 1
ATOM 2690 C C . ILE A 1 350 ? 28.127 -0.909 -27.435 1.00 81.12 350 ILE A C 1
ATOM 2692 O O . ILE A 1 350 ? 28.802 -1.922 -27.617 1.00 81.12 350 ILE A O 1
ATOM 2696 N N . THR A 1 351 ? 27.545 -0.251 -28.435 1.00 85.25 351 THR A N 1
ATOM 2697 C CA . THR A 1 351 ? 27.625 -0.682 -29.835 1.00 85.25 351 THR A CA 1
ATOM 2698 C C . THR A 1 351 ? 28.682 0.122 -30.587 1.00 85.25 351 THR A C 1
ATOM 2700 O O . THR A 1 351 ? 28.559 1.335 -30.738 1.00 85.25 351 THR A O 1
ATOM 2703 N N . TYR A 1 352 ? 29.691 -0.569 -31.112 1.00 84.94 352 TYR A N 1
ATOM 2704 C CA . TYR A 1 352 ? 30.723 -0.026 -31.989 1.00 84.94 352 TYR A CA 1
ATOM 2705 C C . TYR A 1 352 ? 30.412 -0.411 -33.442 1.00 84.94 352 TYR A C 1
ATOM 2707 O O . TYR A 1 352 ? 30.625 -1.567 -33.821 1.00 84.94 352 TYR A O 1
ATOM 2715 N N . PRO A 1 353 ? 29.885 0.509 -34.268 1.00 82.31 353 PRO A N 1
ATOM 2716 C CA . PRO A 1 353 ? 29.596 0.220 -35.667 1.00 82.31 353 PRO A CA 1
ATOM 2717 C C . PRO A 1 353 ? 30.894 0.026 -36.457 1.00 82.31 353 PRO A C 1
ATOM 2719 O O . PRO A 1 353 ? 31.851 0.787 -36.312 1.00 82.31 353 PRO A O 1
ATOM 2722 N N . VAL A 1 354 ? 30.915 -0.982 -37.322 1.00 83.81 354 VAL A N 1
ATOM 2723 C CA . VAL A 1 354 ? 32.047 -1.294 -38.196 1.00 83.81 354 VAL A CA 1
ATOM 2724 C C . VAL A 1 354 ? 31.693 -0.839 -39.602 1.00 83.81 354 VAL A C 1
ATOM 2726 O O . VAL A 1 354 ? 30.706 -1.282 -40.186 1.00 83.81 354 VAL A O 1
ATOM 2729 N N . VAL A 1 355 ? 32.507 0.062 -40.144 1.00 78.38 355 VAL A N 1
ATOM 2730 C CA . VAL A 1 355 ? 32.337 0.585 -41.500 1.00 78.38 355 VAL A CA 1
ATOM 2731 C C . VAL A 1 355 ? 33.413 -0.026 -42.384 1.00 78.38 355 VAL A C 1
ATOM 2733 O O . VAL A 1 355 ? 34.599 0.227 -42.170 1.00 78.38 355 VAL A O 1
ATOM 2736 N N . MET A 1 356 ? 32.997 -0.809 -43.377 1.00 72.19 356 MET A N 1
ATOM 2737 C CA . MET A 1 356 ? 33.890 -1.359 -44.395 1.00 72.19 356 MET A CA 1
ATOM 2738 C C . MET A 1 356 ? 33.751 -0.584 -45.701 1.00 72.19 356 MET A C 1
ATOM 2740 O O . MET A 1 356 ? 32.643 -0.275 -46.138 1.00 72.19 356 MET A O 1
ATOM 2744 N N . ASP A 1 357 ? 34.884 -0.278 -46.323 1.00 69.81 357 ASP A N 1
ATOM 2745 C CA . ASP A 1 357 ? 34.924 0.355 -47.636 1.00 69.81 357 ASP A CA 1
ATOM 2746 C C . ASP A 1 357 ? 34.799 -0.717 -48.725 1.00 69.81 357 ASP A C 1
ATOM 2748 O O . ASP A 1 357 ? 35.712 -1.514 -48.933 1.00 69.81 357 ASP A O 1
ATOM 2752 N N . LEU A 1 358 ? 33.665 -0.725 -49.429 1.00 64.06 358 LEU A N 1
ATOM 2753 C CA . LEU A 1 358 ? 33.374 -1.687 -50.498 1.00 64.06 358 LEU A CA 1
ATOM 2754 C C . LEU A 1 358 ? 34.246 -1.494 -51.753 1.00 64.06 358 LEU A C 1
ATOM 2756 O O . LEU A 1 358 ? 34.191 -2.319 -52.662 1.00 64.06 358 LEU A O 1
ATOM 2760 N N . SER A 1 359 ? 35.032 -0.414 -51.832 1.00 59.38 359 SER A N 1
ATOM 2761 C CA . SER A 1 359 ? 36.025 -0.213 -52.895 1.00 59.38 359 SER A CA 1
ATOM 2762 C C . SER A 1 359 ? 37.345 -0.951 -52.640 1.00 59.38 359 SER A C 1
ATOM 2764 O O . SER A 1 359 ? 38.171 -1.061 -53.547 1.00 59.38 359 SER A O 1
ATOM 2766 N N . GLN A 1 360 ? 37.540 -1.467 -51.422 1.00 69.56 360 GLN A N 1
ATOM 2767 C CA . GLN A 1 360 ? 38.714 -2.222 -50.993 1.00 69.56 360 GLN A CA 1
ATOM 2768 C C . GLN A 1 360 ? 38.377 -3.718 -50.841 1.00 69.56 360 GLN A C 1
ATOM 2770 O O . GLN A 1 360 ? 37.204 -4.082 -50.726 1.00 69.56 360 GLN A O 1
ATOM 2775 N N . PRO A 1 361 ? 39.382 -4.614 -50.835 1.00 69.06 361 PRO A N 1
ATOM 2776 C CA . PRO A 1 361 ? 39.159 -6.031 -50.566 1.00 69.06 361 PRO A CA 1
ATOM 2777 C C . PRO A 1 361 ? 38.503 -6.240 -49.196 1.00 69.06 361 PRO A C 1
ATOM 2779 O O . PRO A 1 361 ? 38.996 -5.748 -48.180 1.00 69.06 361 PRO A O 1
ATOM 2782 N N . LEU A 1 362 ? 37.396 -6.984 -49.176 1.00 76.50 362 LEU A N 1
ATOM 2783 C CA . LEU A 1 362 ? 36.714 -7.362 -47.940 1.00 76.50 362 LEU A CA 1
ATOM 2784 C C . LEU A 1 362 ? 37.539 -8.399 -47.175 1.00 76.50 362 LEU A C 1
ATOM 2786 O O . LEU A 1 362 ? 38.125 -9.304 -47.770 1.00 76.50 362 LEU A O 1
ATOM 2790 N N . TRP A 1 363 ? 37.532 -8.285 -45.852 1.00 83.19 363 TRP A N 1
ATOM 2791 C CA . TRP A 1 363 ? 38.237 -9.174 -44.935 1.00 83.19 363 TRP A CA 1
ATOM 2792 C C . TRP A 1 363 ? 37.267 -9.709 -43.881 1.00 83.19 363 TRP A C 1
ATOM 2794 O O . TRP A 1 363 ? 36.331 -9.026 -43.465 1.00 83.19 363 TRP A O 1
ATOM 2804 N N . TYR A 1 364 ? 37.465 -10.963 -43.473 1.00 86.62 364 TYR A N 1
ATOM 2805 C CA . TYR A 1 364 ? 36.624 -11.615 -42.473 1.00 86.62 364 TYR A CA 1
ATOM 2806 C C . TYR A 1 364 ? 37.236 -11.452 -41.091 1.00 86.62 364 TYR A C 1
ATOM 2808 O O . TYR A 1 364 ? 38.393 -11.803 -40.880 1.00 86.62 364 TYR A O 1
ATOM 2816 N N . THR A 1 365 ? 36.439 -10.989 -40.136 1.00 90.12 365 THR A N 1
ATOM 2817 C CA . THR A 1 365 ? 36.833 -10.859 -38.735 1.00 90.12 365 THR A CA 1
ATOM 2818 C C . THR A 1 365 ? 36.766 -12.216 -38.045 1.00 90.12 365 THR A C 1
ATOM 2820 O O . THR A 1 365 ? 35.712 -12.853 -38.045 1.00 90.12 365 THR A O 1
ATOM 2823 N N . ILE A 1 366 ? 37.858 -12.639 -37.409 1.00 91.75 366 ILE A N 1
ATOM 2824 C CA . ILE A 1 366 ? 37.925 -13.848 -36.570 1.00 91.75 366 ILE A CA 1
ATOM 2825 C C . ILE A 1 366 ? 38.090 -13.523 -35.077 1.00 91.75 366 ILE A C 1
ATOM 2827 O O . ILE A 1 366 ? 37.769 -14.346 -34.216 1.00 91.75 366 ILE A O 1
ATOM 2831 N N . GLY A 1 367 ? 38.543 -12.309 -34.755 1.00 92.31 367 GLY A N 1
ATOM 2832 C CA . GLY A 1 367 ? 38.702 -11.853 -33.379 1.00 92.31 367 GLY A CA 1
ATOM 2833 C C . GLY A 1 367 ? 38.505 -10.351 -33.211 1.00 92.31 367 GLY A C 1
ATOM 2834 O O . GLY A 1 367 ? 38.487 -9.592 -34.176 1.00 92.31 367 GLY A O 1
ATOM 2835 N N . VAL A 1 368 ? 38.355 -9.924 -31.965 1.00 93.38 368 VAL A N 1
ATOM 2836 C CA . VAL A 1 368 ? 38.253 -8.523 -31.548 1.00 93.38 368 VAL A CA 1
ATOM 2837 C C . VAL A 1 368 ? 39.297 -8.281 -30.467 1.00 93.38 368 VAL A C 1
ATOM 2839 O O . VAL A 1 368 ? 39.366 -9.037 -29.500 1.00 93.38 368 VAL A O 1
ATOM 2842 N N . ARG A 1 369 ? 40.093 -7.224 -30.617 1.00 90.31 369 ARG A N 1
ATOM 2843 C CA . ARG A 1 369 ? 41.019 -6.739 -29.597 1.00 90.31 369 ARG A CA 1
ATOM 2844 C C . ARG A 1 369 ? 40.419 -5.528 -28.892 1.00 90.31 369 ARG A C 1
ATOM 2846 O O . ARG A 1 369 ? 39.994 -4.579 -29.545 1.00 90.31 369 ARG A O 1
ATOM 2853 N N . LEU A 1 370 ? 40.387 -5.580 -27.567 1.00 87.62 370 LEU A N 1
ATOM 2854 C CA . LEU A 1 370 ? 39.952 -4.508 -26.683 1.00 87.62 370 LEU A CA 1
ATOM 2855 C C . LEU A 1 370 ? 41.159 -4.018 -25.883 1.00 87.62 370 LEU A C 1
ATOM 2857 O O . LEU A 1 370 ? 41.734 -4.801 -25.130 1.00 87.62 370 LEU A O 1
ATOM 2861 N N . THR A 1 371 ? 41.517 -2.745 -26.010 1.00 82.56 371 THR A N 1
ATOM 2862 C CA . THR A 1 371 ? 42.577 -2.125 -25.200 1.00 82.56 371 THR A CA 1
ATOM 2863 C C . THR A 1 371 ? 41.952 -1.187 -24.176 1.00 82.56 371 THR A C 1
ATOM 2865 O O . THR A 1 371 ? 41.156 -0.308 -24.528 1.00 82.56 371 THR A O 1
ATOM 2868 N N . VAL A 1 372 ? 42.284 -1.402 -22.901 1.00 75.19 372 VAL A N 1
ATOM 2869 C CA . VAL A 1 372 ? 41.721 -0.679 -21.753 1.00 75.19 372 VAL A CA 1
ATOM 2870 C C . VAL A 1 372 ? 42.810 0.154 -21.081 1.00 75.19 372 VAL A C 1
ATOM 2872 O O . VAL A 1 372 ? 43.793 -0.396 -20.585 1.00 75.19 372 VAL A O 1
ATOM 2875 N N . ASN A 1 373 ? 42.606 1.475 -21.017 1.00 60.78 373 ASN A N 1
ATOM 2876 C CA . ASN A 1 373 ? 43.641 2.417 -20.565 1.00 60.78 373 ASN A CA 1
ATOM 2877 C C . ASN A 1 373 ? 43.639 2.703 -19.049 1.00 60.78 373 ASN A C 1
ATOM 2879 O O . ASN A 1 373 ? 44.637 3.191 -18.527 1.00 60.78 373 ASN A O 1
ATOM 2883 N N . LEU A 1 374 ? 42.549 2.404 -18.326 1.00 58.84 374 LEU A N 1
ATOM 2884 C CA . LEU A 1 374 ? 42.415 2.624 -16.873 1.00 58.84 374 LEU A CA 1
ATOM 2885 C C . LEU A 1 374 ? 41.588 1.488 -16.227 1.00 58.84 374 LEU A C 1
ATOM 2887 O O . LEU A 1 374 ? 40.365 1.598 -16.129 1.00 58.84 374 LEU A O 1
ATOM 2891 N N . PRO A 1 375 ? 42.228 0.377 -15.816 1.00 54.38 375 PRO A N 1
ATOM 2892 C CA . PRO A 1 375 ? 41.538 -0.883 -15.521 1.00 54.38 375 PRO A CA 1
ATOM 2893 C C . PRO A 1 375 ? 40.727 -0.917 -14.210 1.00 54.38 375 PRO A C 1
ATOM 2895 O O . PRO A 1 375 ? 39.717 -1.603 -14.147 1.00 54.38 375 PRO A O 1
ATOM 2898 N N . LEU A 1 376 ? 41.094 -0.139 -13.186 1.00 53.25 376 LEU A N 1
ATOM 2899 C CA . LEU A 1 376 ? 40.657 -0.323 -11.785 1.00 53.25 376 LEU A CA 1
ATOM 2900 C C . LEU A 1 376 ? 39.144 -0.199 -11.475 1.00 53.25 376 LEU A C 1
ATOM 2902 O O . LEU A 1 376 ? 38.768 -0.292 -10.313 1.00 53.25 376 LEU A O 1
ATOM 2906 N N . SER A 1 377 ? 38.276 0.059 -12.455 1.00 55.34 377 SER A N 1
ATOM 2907 C CA . SER A 1 377 ? 36.831 0.261 -12.232 1.00 55.34 377 SER A CA 1
ATOM 2908 C C . SER A 1 377 ? 35.963 -0.072 -13.458 1.00 55.34 377 SER A C 1
ATOM 2910 O O . SER A 1 377 ? 34.890 0.499 -13.651 1.00 55.34 377 SER A O 1
ATOM 2912 N N . LEU A 1 378 ? 36.440 -0.932 -14.362 1.00 64.31 378 LEU A N 1
ATOM 2913 C CA . LEU A 1 378 ? 35.692 -1.339 -15.555 1.00 64.31 378 LEU A CA 1
ATOM 2914 C C . LEU A 1 378 ? 35.487 -2.854 -15.546 1.00 64.31 378 LEU A C 1
ATOM 2916 O O . LEU A 1 378 ? 36.457 -3.599 -15.656 1.00 64.31 378 LEU A O 1
ATOM 2920 N N . ALA A 1 379 ? 34.228 -3.289 -15.477 1.00 68.56 379 ALA A N 1
ATOM 2921 C CA . ALA A 1 379 ? 33.856 -4.693 -15.593 1.00 68.56 379 ALA A CA 1
ATOM 2922 C C . ALA A 1 379 ? 33.194 -4.956 -16.953 1.00 68.56 379 ALA A C 1
ATOM 2924 O O . ALA A 1 379 ? 32.159 -4.366 -17.282 1.00 68.56 379 ALA A O 1
ATOM 2925 N N . VAL A 1 380 ? 33.794 -5.840 -17.753 1.00 76.94 380 VAL A N 1
ATOM 2926 C CA . VAL A 1 380 ? 33.225 -6.297 -19.032 1.00 76.94 380 VAL A CA 1
ATOM 2927 C C . VAL A 1 380 ? 32.567 -7.651 -18.794 1.00 76.94 380 VAL A C 1
ATOM 2929 O O . VAL A 1 380 ? 33.215 -8.574 -18.304 1.00 76.94 380 VAL A O 1
ATOM 2932 N N . SER A 1 381 ? 31.281 -7.770 -19.120 1.00 76.00 381 SER A N 1
ATOM 2933 C CA . SER A 1 381 ? 30.510 -8.996 -18.884 1.00 76.00 381 SER A CA 1
ATOM 2934 C C . SER A 1 381 ? 30.407 -9.894 -20.109 1.00 76.00 381 SER A C 1
ATOM 2936 O O . SER A 1 381 ? 30.317 -11.101 -19.947 1.00 76.00 381 SER A O 1
ATOM 2938 N N . ALA A 1 382 ? 30.439 -9.343 -21.325 1.00 83.94 382 ALA A N 1
ATOM 2939 C CA . ALA A 1 382 ? 30.462 -10.129 -22.560 1.00 83.94 382 ALA A CA 1
ATOM 2940 C C . ALA A 1 382 ? 30.836 -9.280 -23.782 1.00 83.94 382 ALA A C 1
ATOM 2942 O O . ALA A 1 382 ? 30.682 -8.055 -23.785 1.00 83.94 382 ALA A O 1
ATOM 2943 N N . VAL A 1 383 ? 31.263 -9.941 -24.862 1.00 88.75 383 VAL A N 1
ATOM 2944 C CA . VAL A 1 383 ? 31.474 -9.315 -26.178 1.00 88.75 383 VAL A CA 1
ATOM 2945 C C . VAL A 1 383 ? 30.714 -10.101 -27.247 1.00 88.75 383 VAL A C 1
ATOM 2947 O O . VAL A 1 383 ? 30.771 -11.330 -27.312 1.00 88.75 383 VAL A O 1
ATOM 2950 N N . ARG A 1 384 ? 29.994 -9.387 -28.108 1.00 90.38 384 ARG A N 1
ATOM 2951 C CA . ARG A 1 384 ? 29.177 -9.954 -29.183 1.00 90.38 384 ARG A CA 1
ATOM 2952 C C . ARG A 1 384 ? 29.591 -9.352 -30.518 1.00 90.38 384 ARG A C 1
ATOM 2954 O O . ARG A 1 384 ? 29.672 -8.133 -30.653 1.00 90.38 384 ARG A O 1
ATOM 2961 N N . LEU A 1 385 ? 29.840 -10.201 -31.511 1.00 92.19 385 LEU A N 1
ATOM 2962 C CA . LEU A 1 385 ? 30.128 -9.778 -32.879 1.00 92.19 385 LEU A CA 1
ATOM 2963 C C . LEU A 1 385 ? 28.862 -9.905 -33.716 1.00 92.19 385 LEU A C 1
ATOM 2965 O O . LEU A 1 385 ? 28.294 -10.992 -33.814 1.00 92.19 385 LEU A O 1
ATOM 2969 N N . ARG A 1 386 ? 28.449 -8.797 -34.328 1.00 90.25 386 ARG A N 1
ATOM 2970 C CA . ARG A 1 386 ? 27.319 -8.742 -35.252 1.00 90.25 386 ARG A CA 1
ATOM 2971 C C . ARG A 1 386 ? 27.818 -8.741 -36.684 1.00 90.25 386 ARG A C 1
ATOM 2973 O O . ARG A 1 386 ? 28.726 -7.980 -37.024 1.00 90.25 386 ARG A O 1
ATOM 2980 N N . SER A 1 387 ? 27.194 -9.553 -37.523 1.00 87.88 387 SER A N 1
ATOM 2981 C CA . SER A 1 387 ? 27.514 -9.689 -38.942 1.00 87.88 387 SER A CA 1
ATOM 2982 C C . SER A 1 387 ? 26.257 -9.701 -39.798 1.00 87.88 387 SER A C 1
ATOM 2984 O O . SER A 1 387 ? 25.164 -9.970 -39.304 1.00 87.88 387 SER A O 1
ATOM 2986 N N . TRP A 1 388 ? 26.396 -9.379 -41.081 1.00 78.38 388 TRP A N 1
ATOM 2987 C CA . TRP A 1 388 ? 25.271 -9.424 -42.010 1.00 78.38 388 TRP A CA 1
ATOM 2988 C C . TRP A 1 388 ? 24.996 -10.860 -42.456 1.00 78.38 388 TRP A C 1
ATOM 2990 O O . TRP A 1 388 ? 25.905 -11.539 -42.927 1.00 78.38 388 TRP A O 1
ATOM 3000 N N . ARG A 1 389 ? 23.738 -11.301 -42.365 1.00 71.06 389 ARG A N 1
ATOM 3001 C CA . ARG A 1 389 ? 23.324 -12.659 -42.749 1.00 71.06 389 ARG A CA 1
ATOM 3002 C C . ARG A 1 389 ? 23.241 -12.850 -44.266 1.00 71.06 389 ARG A C 1
ATOM 3004 O O . ARG A 1 389 ? 23.452 -13.949 -44.765 1.00 71.06 389 ARG A O 1
ATOM 3011 N N . MET A 1 390 ? 22.910 -11.783 -44.996 1.00 61.84 390 MET A N 1
ATOM 3012 C CA . MET A 1 390 ? 22.591 -11.821 -46.432 1.00 61.84 390 MET A CA 1
ATOM 3013 C C . MET A 1 390 ? 23.730 -11.316 -47.340 1.00 61.84 390 MET A C 1
ATOM 3015 O O . MET A 1 390 ? 23.563 -11.305 -48.559 1.00 61.84 390 MET A O 1
ATOM 3019 N N . LEU A 1 391 ? 24.876 -10.867 -46.798 1.00 64.75 391 LEU A N 1
ATOM 3020 C CA . LEU A 1 391 ? 25.954 -10.334 -47.647 1.00 64.75 391 LEU A CA 1
ATOM 3021 C C . LEU A 1 391 ? 26.768 -11.508 -48.166 1.00 64.75 391 LEU A C 1
ATOM 3023 O O . LEU A 1 391 ? 27.438 -12.173 -47.382 1.00 64.75 391 LEU A O 1
ATOM 3027 N N . ASP A 1 392 ? 26.751 -11.717 -49.478 1.00 63.12 392 ASP A N 1
ATOM 3028 C CA . ASP A 1 392 ? 27.721 -12.566 -50.161 1.00 63.12 392 ASP A CA 1
ATOM 3029 C C . ASP A 1 392 ? 28.821 -11.671 -50.768 1.00 63.12 392 ASP A C 1
ATOM 3031 O O . ASP A 1 392 ? 28.598 -11.026 -51.801 1.00 63.12 392 ASP A O 1
ATOM 3035 N N . PRO A 1 393 ? 30.023 -11.611 -50.161 1.00 62.50 393 PRO A N 1
ATOM 3036 C CA . PRO A 1 393 ? 31.144 -10.820 -50.669 1.00 62.50 393 PRO A CA 1
ATOM 3037 C C . PRO A 1 393 ? 31.547 -11.200 -52.098 1.00 62.50 393 PRO A C 1
ATOM 3039 O O . PRO A 1 393 ? 32.042 -10.355 -52.845 1.00 62.50 393 PRO A O 1
ATOM 3042 N N . LEU A 1 394 ? 31.312 -12.455 -52.504 1.00 60.22 394 LEU A N 1
ATOM 3043 C CA . LEU A 1 394 ? 31.604 -12.941 -53.848 1.00 60.22 394 LEU A CA 1
ATOM 3044 C C . LEU A 1 394 ? 30.582 -12.419 -54.865 1.00 60.22 394 LEU A C 1
ATOM 3046 O O . LEU A 1 394 ? 30.957 -12.103 -55.995 1.00 60.22 394 LEU A O 1
ATOM 3050 N N . ALA A 1 395 ? 29.314 -12.284 -54.472 1.00 63.06 395 ALA A N 1
ATOM 3051 C CA . ALA A 1 395 ? 28.276 -11.674 -55.298 1.00 63.06 395 ALA A CA 1
ATOM 3052 C C . ALA A 1 395 ? 28.516 -10.166 -55.477 1.00 63.06 395 ALA A C 1
ATOM 3054 O O . ALA A 1 395 ? 28.464 -9.675 -56.603 1.00 63.06 395 ALA A O 1
ATOM 3055 N N . VAL A 1 396 ? 28.886 -9.452 -54.406 1.00 65.06 396 VAL A N 1
ATOM 3056 C CA . VAL A 1 396 ? 29.224 -8.015 -54.452 1.00 65.06 396 VAL A CA 1
ATOM 3057 C C . VAL A 1 396 ? 30.443 -7.761 -55.346 1.00 65.06 396 VAL A C 1
ATOM 3059 O O . VAL A 1 396 ? 30.397 -6.897 -56.224 1.00 65.06 396 VAL A O 1
ATOM 3062 N N . ALA A 1 397 ? 31.514 -8.546 -55.182 1.00 64.19 397 ALA A N 1
ATOM 3063 C CA . ALA A 1 397 ? 32.718 -8.435 -56.006 1.00 64.19 397 ALA A CA 1
ATOM 3064 C C . ALA A 1 397 ? 32.445 -8.753 -57.488 1.00 64.19 397 ALA A C 1
ATOM 3066 O O . ALA A 1 397 ? 32.989 -8.088 -58.373 1.00 64.19 397 ALA A O 1
ATOM 3067 N N . ARG A 1 398 ? 31.561 -9.722 -57.776 1.00 66.31 398 ARG A N 1
ATOM 3068 C CA . ARG A 1 398 ? 31.101 -10.017 -59.142 1.00 66.31 398 ARG A CA 1
ATOM 3069 C C . ARG A 1 398 ? 30.310 -8.857 -59.742 1.00 66.31 398 ARG A C 1
ATOM 3071 O O . ARG A 1 398 ? 30.671 -8.418 -60.832 1.00 66.31 398 ARG A O 1
ATOM 3078 N N . CYS A 1 399 ? 29.327 -8.298 -59.029 1.00 67.12 399 CYS A N 1
ATOM 3079 C CA . CYS A 1 399 ? 28.577 -7.137 -59.522 1.00 67.12 399 CYS A CA 1
ATOM 3080 C C . CYS A 1 399 ? 29.511 -5.948 -59.802 1.00 67.12 399 CYS A C 1
ATOM 3082 O O . CYS A 1 399 ? 29.396 -5.310 -60.847 1.00 67.12 399 CYS A O 1
ATOM 3084 N N . ALA A 1 400 ? 30.487 -5.693 -58.921 1.00 61.50 400 ALA A N 1
ATOM 3085 C CA . ALA A 1 400 ? 31.483 -4.639 -59.109 1.00 61.50 400 ALA A CA 1
ATOM 3086 C C . ALA A 1 400 ? 32.361 -4.880 -60.351 1.00 61.50 400 ALA A C 1
ATOM 3088 O O . ALA A 1 400 ? 32.585 -3.957 -61.136 1.00 61.50 400 ALA A O 1
ATOM 3089 N N . SER A 1 401 ? 32.804 -6.123 -60.580 1.00 65.75 401 SER A N 1
ATOM 3090 C CA . SER A 1 401 ? 33.570 -6.494 -61.779 1.00 65.75 401 SER A CA 1
ATOM 3091 C C . SER A 1 401 ? 32.765 -6.351 -63.079 1.00 65.75 401 SER A C 1
ATOM 3093 O O . SER A 1 401 ? 33.333 -6.036 -64.125 1.00 65.75 401 SER A O 1
ATOM 3095 N N . GLU A 1 402 ? 31.439 -6.501 -63.004 1.00 66.19 402 GLU A N 1
ATOM 3096 C CA . GLU A 1 402 ? 30.505 -6.394 -64.132 1.00 66.19 402 GLU A CA 1
ATOM 3097 C C . GLU A 1 402 ? 29.855 -4.999 -64.271 1.00 66.19 402 GLU A C 1
ATOM 3099 O O . GLU A 1 402 ? 29.047 -4.785 -65.175 1.00 66.19 402 GLU A O 1
ATOM 3104 N N . ARG A 1 403 ? 30.231 -4.018 -63.428 1.00 61.84 403 ARG A N 1
ATOM 3105 C CA . ARG A 1 403 ? 29.629 -2.664 -63.343 1.00 61.84 403 ARG A CA 1
ATOM 3106 C C . ARG A 1 403 ? 28.112 -2.663 -63.090 1.00 61.84 403 ARG A C 1
ATOM 3108 O O . ARG A 1 403 ? 27.395 -1.793 -63.584 1.00 61.84 403 ARG A O 1
ATOM 3115 N N . LEU A 1 404 ? 27.631 -3.633 -62.325 1.00 63.12 404 LEU A N 1
ATOM 3116 C CA . LEU A 1 404 ? 26.238 -3.775 -61.911 1.00 63.12 404 LEU A CA 1
ATOM 3117 C C . LEU A 1 404 ? 26.075 -3.335 -60.447 1.00 63.12 404 LEU A C 1
ATOM 3119 O O . LEU A 1 404 ? 27.008 -3.430 -59.649 1.00 63.12 404 LEU A O 1
ATOM 3123 N N . LEU A 1 405 ? 24.882 -2.869 -60.079 1.00 58.41 405 LEU A N 1
ATOM 3124 C CA . LEU A 1 405 ? 24.538 -2.500 -58.702 1.00 58.41 405 LEU A CA 1
ATOM 3125 C C . LEU A 1 405 ? 24.102 -3.744 -57.923 1.00 58.41 405 LEU A C 1
ATOM 3127 O O . LEU A 1 405 ? 23.158 -4.410 -58.334 1.00 58.41 405 LEU A O 1
ATOM 3131 N N . PHE A 1 406 ? 24.756 -4.056 -56.803 1.00 59.25 406 PHE A N 1
ATOM 3132 C CA . PHE A 1 406 ? 24.299 -5.116 -55.899 1.00 59.25 406 PHE A CA 1
ATOM 3133 C C . PHE A 1 406 ? 23.126 -4.605 -55.058 1.00 59.25 406 PHE A C 1
ATOM 3135 O O . PHE A 1 406 ? 23.268 -3.605 -54.355 1.00 59.25 406 PHE A O 1
ATOM 3142 N N . ASP A 1 407 ? 21.977 -5.273 -55.137 1.00 59.03 407 ASP A N 1
ATOM 3143 C CA . ASP A 1 407 ? 20.823 -4.999 -54.286 1.00 59.03 407 ASP A CA 1
ATOM 3144 C C . ASP A 1 407 ? 20.944 -5.816 -52.983 1.00 59.03 407 ASP A C 1
ATOM 3146 O O . ASP A 1 407 ? 20.809 -7.044 -53.013 1.00 59.03 407 ASP A O 1
ATOM 3150 N N . PRO A 1 408 ? 21.182 -5.160 -51.831 1.00 49.56 408 PRO A N 1
ATOM 3151 C CA . PRO A 1 408 ? 21.377 -5.845 -50.558 1.00 49.56 408 PRO A CA 1
ATOM 3152 C C . PRO A 1 408 ? 20.105 -6.554 -50.064 1.00 49.56 408 PRO A C 1
ATOM 3154 O O . PRO A 1 408 ? 20.198 -7.560 -49.369 1.00 49.56 408 PRO A O 1
ATOM 3157 N N . THR A 1 409 ? 18.915 -6.091 -50.447 1.00 49.69 409 THR A N 1
ATOM 3158 C CA . THR A 1 409 ? 17.639 -6.704 -50.041 1.00 49.69 409 THR A CA 1
ATOM 3159 C C . THR A 1 409 ? 17.300 -7.977 -50.811 1.00 49.69 409 THR A C 1
ATOM 3161 O O . THR A 1 409 ? 16.641 -8.858 -50.262 1.00 49.69 409 THR A O 1
ATOM 3164 N N . THR A 1 410 ? 17.735 -8.093 -52.068 1.00 58.50 410 THR A N 1
ATOM 3165 C CA . THR A 1 410 ? 17.416 -9.247 -52.931 1.00 58.50 410 THR A CA 1
ATOM 3166 C C . THR A 1 410 ? 18.609 -10.164 -53.206 1.00 58.50 410 THR A C 1
ATOM 3168 O O . THR A 1 410 ? 18.418 -11.283 -53.682 1.00 58.50 410 THR A O 1
ATOM 3171 N N . GLY A 1 411 ? 19.835 -9.722 -52.905 1.00 56.00 411 GLY A N 1
ATOM 3172 C CA . GLY A 1 411 ? 21.070 -10.474 -53.142 1.00 56.00 411 GLY A CA 1
ATOM 3173 C C . GLY A 1 411 ? 21.455 -10.597 -54.623 1.00 56.00 411 GLY A C 1
ATOM 3174 O O . GLY A 1 411 ? 22.248 -11.472 -54.972 1.00 56.00 411 GLY A O 1
ATOM 3175 N N . GLN A 1 412 ? 20.888 -9.767 -55.509 1.00 60.59 412 GLN A N 1
ATOM 3176 C CA . GLN A 1 412 ? 21.072 -9.847 -56.966 1.00 60.59 412 GLN A CA 1
ATOM 3177 C C . GLN A 1 412 ? 21.753 -8.598 -57.553 1.00 60.59 412 GLN A C 1
ATOM 3179 O O . GLN A 1 412 ? 21.627 -7.493 -57.028 1.00 60.59 412 GLN A O 1
ATOM 3184 N N . CYS A 1 413 ? 22.465 -8.768 -58.676 1.00 65.44 413 CYS A N 1
ATOM 3185 C CA . CYS A 1 413 ? 23.052 -7.661 -59.439 1.00 65.44 413 CYS A CA 1
ATOM 3186 C C . CYS A 1 413 ? 22.012 -7.041 -60.395 1.00 65.44 413 CYS A C 1
ATOM 3188 O O . CYS A 1 413 ? 21.391 -7.751 -61.185 1.00 65.44 413 CYS A O 1
ATOM 3190 N N . SER A 1 414 ? 21.869 -5.717 -60.384 1.00 62.72 414 SER A N 1
ATOM 3191 C CA . SER A 1 414 ? 20.960 -4.946 -61.238 1.00 62.72 414 SER A CA 1
ATOM 3192 C C . SER A 1 414 ? 21.716 -4.117 -62.283 1.00 62.72 414 SER A C 1
ATOM 3194 O O . SER A 1 414 ? 22.759 -3.527 -62.001 1.00 62.72 414 SER A O 1
ATOM 3196 N N . ALA A 1 415 ? 21.170 -4.051 -63.502 1.00 56.16 415 ALA A N 1
ATOM 3197 C CA . ALA A 1 415 ? 21.798 -3.459 -64.690 1.00 56.16 415 ALA A CA 1
ATOM 3198 C C . ALA A 1 415 ? 21.669 -1.932 -64.829 1.00 56.16 415 ALA A C 1
ATOM 3200 O O . ALA A 1 415 ? 21.972 -1.383 -65.891 1.00 56.16 415 ALA A O 1
ATOM 3201 N N . ASN A 1 416 ? 21.240 -1.231 -63.781 1.00 52.09 416 ASN A N 1
ATOM 3202 C CA . ASN A 1 416 ? 21.137 0.225 -63.813 1.00 52.09 416 ASN A CA 1
ATOM 3203 C C . ASN A 1 416 ? 22.542 0.851 -63.886 1.00 52.09 416 ASN A C 1
ATOM 3205 O O . ASN A 1 416 ? 23.299 0.828 -62.919 1.00 52.09 416 ASN A O 1
ATOM 3209 N N . ARG A 1 417 ? 22.898 1.382 -65.063 1.00 47.72 417 ARG A N 1
ATOM 3210 C CA . ARG A 1 417 ? 24.191 2.025 -65.329 1.00 47.72 417 ARG A CA 1
ATOM 3211 C C . ARG A 1 417 ? 24.287 3.397 -64.666 1.00 47.72 417 ARG A C 1
ATOM 3213 O O . ARG A 1 417 ? 23.363 4.201 -64.759 1.00 47.72 417 ARG A O 1
ATOM 3220 N N . CYS A 1 418 ? 25.458 3.697 -64.109 1.00 46.66 418 CYS A N 1
ATOM 3221 C CA . CYS A 1 418 ? 25.869 5.049 -63.728 1.00 46.66 418 CYS A CA 1
ATOM 3222 C C . CYS A 1 418 ? 26.250 5.878 -64.971 1.00 46.66 418 CYS A C 1
ATOM 3224 O O . CYS A 1 418 ? 27.404 6.277 -65.118 1.00 46.66 418 CYS A O 1
ATOM 3226 N N . ASP A 1 419 ? 25.309 6.126 -65.882 1.00 41.56 419 ASP A N 1
ATOM 3227 C CA . ASP A 1 419 ? 25.544 6.999 -67.037 1.00 41.56 419 ASP A CA 1
ATOM 3228 C C . ASP A 1 419 ? 25.171 8.454 -66.682 1.00 41.56 419 ASP A C 1
ATOM 3230 O O . ASP A 1 419 ? 24.046 8.911 -66.844 1.00 41.56 419 ASP A O 1
ATOM 3234 N N . GLY A 1 420 ? 26.142 9.153 -66.093 1.00 46.59 420 GLY A N 1
ATOM 3235 C CA . GLY A 1 420 ? 26.701 10.423 -66.574 1.00 46.59 420 GLY A CA 1
ATOM 3236 C C . GLY A 1 420 ? 25.860 11.548 -67.202 1.00 46.59 420 GLY A C 1
ATOM 3237 O O . GLY A 1 420 ? 26.441 12.282 -67.994 1.00 46.59 420 GLY A O 1
ATOM 3238 N N . GLU A 1 421 ? 24.600 11.787 -66.842 1.00 37.28 421 GLU A N 1
ATOM 3239 C CA . GLU A 1 421 ? 23.973 13.108 -67.053 1.00 37.28 421 GLU A CA 1
ATOM 3240 C C . GLU A 1 421 ? 23.295 13.600 -65.769 1.00 37.28 421 GLU A C 1
ATOM 3242 O O . GLU A 1 421 ? 22.233 13.122 -65.386 1.00 37.28 421 GLU A O 1
ATOM 3247 N N . SER A 1 422 ? 23.930 14.558 -65.085 1.00 41.66 422 SER A N 1
ATOM 3248 C CA . SER A 1 422 ? 23.357 15.272 -63.937 1.00 41.66 422 SER A CA 1
ATOM 3249 C C . SER A 1 422 ? 22.133 16.098 -64.351 1.00 41.66 422 SER A C 1
ATOM 3251 O O . SER A 1 422 ? 22.310 17.112 -65.033 1.00 41.66 422 SER A O 1
ATOM 3253 N N . PRO A 1 423 ? 20.920 15.831 -63.832 1.00 39.75 423 PRO A N 1
ATOM 3254 C CA . PRO A 1 423 ? 20.060 16.923 -63.422 1.00 39.75 423 PRO A CA 1
ATOM 3255 C C . PRO A 1 423 ? 20.610 17.454 -62.092 1.00 39.75 423 PRO A C 1
ATOM 3257 O O . PRO A 1 423 ? 21.028 16.680 -61.232 1.00 39.75 423 PRO A O 1
ATOM 3260 N N . ALA A 1 424 ? 20.678 18.777 -61.949 1.00 45.16 424 ALA A N 1
ATOM 3261 C CA . ALA A 1 424 ? 21.196 19.457 -60.766 1.00 45.16 424 ALA A CA 1
ATOM 3262 C C . ALA A 1 424 ? 20.799 18.735 -59.465 1.00 45.16 424 ALA A C 1
ATOM 3264 O O . ALA A 1 424 ? 19.612 18.518 -59.217 1.00 45.16 424 ALA A O 1
ATOM 3265 N N . VAL A 1 425 ? 21.800 18.356 -58.662 1.00 46.66 425 VAL A N 1
ATOM 3266 C CA . VAL A 1 425 ? 21.612 17.792 -57.322 1.00 46.66 425 VAL A CA 1
ATOM 3267 C C . VAL A 1 425 ? 20.679 18.735 -56.571 1.00 46.66 425 VAL A C 1
ATOM 3269 O O . VAL A 1 425 ? 21.058 19.859 -56.244 1.00 46.66 425 VAL A O 1
ATOM 3272 N N . ALA A 1 426 ? 19.434 18.316 -56.357 1.00 52.56 426 ALA A N 1
ATOM 3273 C CA . ALA A 1 426 ? 18.505 19.051 -55.520 1.00 52.56 426 ALA A CA 1
ATOM 3274 C C . ALA A 1 426 ? 19.004 18.916 -54.076 1.00 52.56 426 ALA A C 1
ATOM 3276 O O . ALA A 1 426 ? 18.716 17.934 -53.393 1.00 52.56 426 ALA A O 1
ATOM 3277 N N . VAL A 1 427 ? 19.832 19.871 -53.653 1.00 60.19 427 VAL A N 1
ATOM 3278 C CA . VAL A 1 427 ? 20.341 19.976 -52.284 1.00 60.19 427 VAL A CA 1
ATOM 3279 C C . VAL A 1 427 ? 19.172 20.372 -51.383 1.00 60.19 427 VAL A C 1
ATOM 3281 O O . VAL A 1 427 ? 18.483 21.357 -51.660 1.00 60.19 427 VAL A O 1
ATOM 3284 N N . CYS A 1 428 ? 18.913 19.596 -50.328 1.00 67.25 428 CYS A N 1
ATOM 3285 C CA . CYS A 1 428 ? 17.888 19.940 -49.346 1.00 67.25 428 CYS A CA 1
ATOM 3286 C C . CYS A 1 428 ? 18.236 21.254 -48.644 1.00 67.25 428 CYS A C 1
ATOM 3288 O O . CYS A 1 428 ? 19.402 21.547 -48.381 1.00 67.25 428 CYS A O 1
ATOM 3290 N N . THR A 1 429 ? 17.220 22.041 -48.293 1.00 74.75 429 THR A N 1
ATOM 3291 C CA . THR A 1 429 ? 17.430 23.209 -47.434 1.00 74.75 429 THR A CA 1
ATOM 3292 C C . THR A 1 429 ? 17.964 22.767 -46.067 1.00 74.75 429 THR A C 1
ATOM 3294 O O . THR A 1 429 ? 17.519 21.722 -45.573 1.00 74.75 429 THR A O 1
ATOM 3297 N N . PRO A 1 430 ? 18.851 23.557 -45.430 1.00 73.88 430 PRO A N 1
ATOM 3298 C CA . PRO A 1 430 ? 19.385 23.246 -44.107 1.00 73.88 430 PRO A CA 1
ATOM 3299 C C . PRO A 1 430 ? 18.254 22.937 -43.123 1.00 73.88 430 PRO A C 1
ATOM 3301 O O . PRO A 1 430 ? 17.304 23.712 -43.002 1.00 73.88 430 PRO A O 1
ATOM 3304 N N . LEU A 1 431 ? 18.335 21.786 -42.459 1.00 77.38 431 LEU A N 1
ATOM 3305 C CA . LEU A 1 431 ? 17.334 21.360 -41.491 1.00 77.38 431 LEU A CA 1
ATOM 3306 C C . LEU A 1 431 ? 17.490 22.187 -40.210 1.00 77.38 431 LEU A C 1
ATOM 3308 O O . LEU A 1 431 ? 18.535 22.149 -39.566 1.00 77.38 431 LEU A O 1
ATOM 3312 N N . THR A 1 432 ? 16.454 22.937 -39.845 1.00 79.06 432 THR A N 1
ATOM 3313 C CA . THR A 1 432 ? 16.415 23.729 -38.613 1.00 79.06 432 THR A CA 1
ATOM 3314 C C . THR A 1 432 ? 15.583 23.007 -37.561 1.00 79.06 432 THR A C 1
ATOM 3316 O O . THR A 1 432 ? 14.465 22.569 -37.830 1.00 79.06 432 THR A O 1
ATOM 3319 N N . LEU A 1 433 ? 16.124 22.886 -36.349 1.00 84.81 433 LEU A N 1
ATOM 3320 C CA . LEU A 1 433 ? 15.445 22.271 -35.213 1.00 84.81 433 LEU A CA 1
ATOM 3321 C C . LEU A 1 433 ? 15.408 23.265 -34.055 1.00 84.81 433 LEU A C 1
ATOM 3323 O O . LEU A 1 433 ? 16.443 23.695 -33.556 1.00 84.81 433 LEU A O 1
ATOM 3327 N N . ASN A 1 434 ? 14.206 23.644 -33.631 1.00 85.88 434 ASN A N 1
ATOM 3328 C CA . ASN A 1 434 ? 14.043 24.497 -32.458 1.00 85.88 434 ASN A CA 1
ATOM 3329 C C . ASN A 1 434 ? 14.257 23.665 -31.191 1.00 85.88 434 ASN A C 1
ATOM 3331 O O . ASN A 1 434 ? 13.720 22.564 -31.098 1.00 85.88 434 ASN A O 1
ATOM 3335 N N . ASN A 1 435 ? 14.989 24.207 -30.212 1.00 86.00 435 ASN A N 1
ATOM 3336 C CA . ASN A 1 435 ? 15.335 23.523 -28.956 1.00 86.00 435 ASN A CA 1
ATOM 3337 C C . ASN A 1 435 ? 16.066 22.191 -29.185 1.00 86.00 435 ASN A C 1
ATOM 3339 O O . ASN A 1 435 ? 15.837 21.206 -28.482 1.00 86.00 435 ASN A O 1
ATOM 3343 N N . GLY A 1 436 ? 16.931 22.168 -30.197 1.00 84.50 436 GLY A N 1
ATOM 3344 C CA . GLY A 1 436 ? 17.755 21.033 -30.558 1.00 84.50 436 GLY A CA 1
ATOM 3345 C C . GLY A 1 436 ? 18.919 21.452 -31.443 1.00 84.50 436 GLY A C 1
ATOM 3346 O O . GLY A 1 436 ? 19.020 22.603 -31.861 1.00 84.50 436 GLY A O 1
ATOM 3347 N N . ASP A 1 437 ? 19.802 20.505 -31.697 1.00 87.19 437 ASP A N 1
ATOM 3348 C CA . ASP A 1 437 ? 20.949 20.648 -32.574 1.00 87.19 437 ASP A CA 1
ATOM 3349 C C . ASP A 1 437 ? 20.831 19.676 -33.750 1.00 87.19 437 ASP A C 1
ATOM 3351 O O . ASP A 1 437 ? 20.245 18.591 -33.635 1.00 87.19 437 ASP A O 1
ATOM 3355 N N . VAL A 1 438 ? 21.365 20.089 -34.895 1.00 85.12 438 VAL A N 1
ATOM 3356 C CA . VAL A 1 438 ? 21.358 19.294 -36.121 1.00 85.12 438 VAL A CA 1
ATOM 3357 C C . VAL A 1 438 ? 22.768 19.241 -36.677 1.00 85.12 438 VAL A C 1
ATOM 3359 O O . VAL A 1 438 ? 23.303 20.239 -37.157 1.00 85.12 438 VAL A O 1
ATOM 3362 N N . GLN A 1 439 ? 23.340 18.043 -36.684 1.00 87.19 439 GLN A N 1
ATOM 3363 C CA . GLN A 1 439 ? 24.675 17.803 -37.202 1.00 87.19 439 GLN A CA 1
ATOM 3364 C C . GLN A 1 439 ? 24.597 17.068 -38.540 1.00 87.19 439 GLN A C 1
ATOM 3366 O O . GLN A 1 439 ? 24.201 15.904 -38.602 1.00 87.19 439 GLN A O 1
ATOM 3371 N N . CYS A 1 440 ? 24.956 17.762 -39.619 1.00 79.94 440 CYS A N 1
ATOM 3372 C CA . CYS A 1 440 ? 24.921 17.240 -40.984 1.00 79.94 440 CYS A CA 1
ATOM 3373 C C . CYS A 1 440 ? 26.315 16.861 -41.485 1.00 79.94 440 CYS A C 1
ATOM 3375 O O . CYS A 1 440 ? 27.299 17.526 -41.162 1.00 79.94 440 CYS A O 1
ATOM 3377 N N . ASP A 1 441 ? 26.384 15.828 -42.323 1.00 78.25 441 ASP A N 1
ATOM 3378 C CA . ASP A 1 441 ? 27.599 15.509 -43.072 1.00 78.25 441 ASP A CA 1
ATOM 3379 C C . ASP A 1 441 ? 27.903 16.610 -44.112 1.00 78.25 441 ASP A C 1
ATOM 3381 O O . ASP A 1 441 ? 26.997 17.319 -44.563 1.00 78.25 441 ASP A O 1
ATOM 3385 N N . GLY A 1 442 ? 29.169 16.759 -44.516 1.00 60.47 442 GLY A N 1
ATOM 3386 C CA . GLY A 1 442 ? 29.680 17.853 -45.358 1.00 60.47 442 GLY A CA 1
ATOM 3387 C C . GLY A 1 442 ? 29.008 17.999 -46.732 1.00 60.47 442 GLY A C 1
ATOM 3388 O O . GLY A 1 442 ? 29.188 19.022 -47.389 1.00 60.47 442 GLY A O 1
ATOM 3389 N N . GLY A 1 443 ? 28.209 17.010 -47.153 1.00 63.34 443 GLY A N 1
ATOM 3390 C CA . GLY A 1 443 ? 27.375 17.035 -48.360 1.00 63.34 443 GLY A CA 1
ATOM 3391 C C . GLY A 1 443 ? 25.876 17.311 -48.142 1.00 63.34 443 GLY A C 1
ATOM 3392 O O . GLY A 1 443 ? 25.125 17.251 -49.111 1.00 63.34 443 GLY A O 1
ATOM 3393 N N . MET A 1 444 ? 25.409 17.577 -46.912 1.00 63.66 444 MET A N 1
ATOM 3394 C CA . MET A 1 444 ? 23.980 17.760 -46.561 1.00 63.66 444 MET A CA 1
ATOM 3395 C C . MET A 1 444 ? 23.067 16.575 -46.947 1.00 63.66 444 MET A C 1
ATOM 3397 O O . MET A 1 444 ? 21.857 16.720 -47.114 1.00 63.66 444 MET A O 1
ATOM 3401 N N . THR A 1 445 ? 23.651 15.384 -47.072 1.00 68.62 445 THR A N 1
ATOM 3402 C CA . THR A 1 445 ? 22.985 14.137 -47.478 1.00 68.62 445 THR A CA 1
ATOM 3403 C C . THR A 1 445 ? 22.352 13.391 -46.305 1.00 68.62 445 THR A C 1
ATOM 3405 O O . THR A 1 445 ? 21.311 12.758 -46.470 1.00 68.62 445 THR A O 1
ATOM 3408 N N . SER A 1 446 ? 22.952 13.4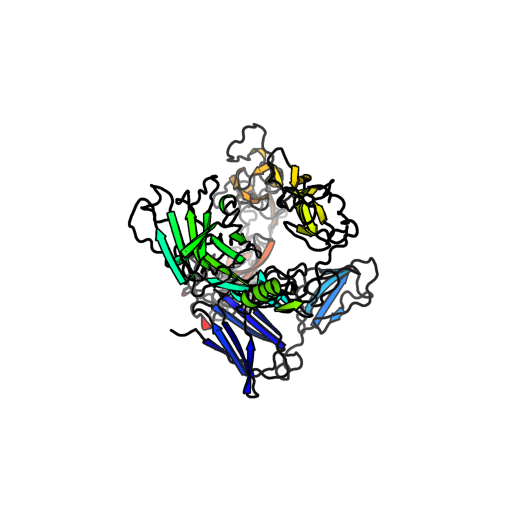82 -45.119 1.00 79.06 446 SER A N 1
ATOM 3409 C CA . SER A 1 446 ? 22.456 12.900 -43.873 1.00 79.06 446 SER A CA 1
ATOM 3410 C C . SER A 1 446 ? 22.679 13.879 -42.726 1.00 79.06 446 SER A C 1
ATOM 3412 O O . SER A 1 446 ? 23.761 14.461 -42.610 1.00 79.06 446 SER A O 1
ATOM 3414 N N . CYS A 1 447 ? 21.659 14.064 -41.891 1.00 81.56 447 CYS A N 1
ATOM 3415 C CA . CYS A 1 447 ? 21.713 14.917 -40.712 1.00 81.56 447 CYS A CA 1
ATOM 3416 C C . CYS A 1 447 ? 21.201 14.168 -39.487 1.00 81.56 447 CYS A C 1
ATOM 3418 O O . CYS A 1 447 ? 20.154 13.527 -39.532 1.00 81.56 447 CYS A O 1
ATOM 3420 N N . THR A 1 448 ? 21.921 14.287 -38.377 1.00 83.88 448 THR A N 1
ATOM 3421 C CA . THR A 1 448 ? 21.496 13.778 -37.074 1.00 83.88 448 THR A CA 1
ATOM 3422 C C . THR A 1 448 ? 20.887 14.920 -36.277 1.00 83.88 448 THR A C 1
ATOM 3424 O O . THR A 1 448 ? 21.568 15.892 -35.963 1.00 83.88 448 THR A O 1
ATOM 3427 N N . ALA A 1 449 ? 19.604 14.802 -35.963 1.00 85.12 449 ALA A N 1
ATOM 3428 C CA . ALA A 1 449 ? 18.860 15.714 -35.111 1.00 85.12 449 ALA A CA 1
ATOM 3429 C C . ALA A 1 449 ? 18.855 15.203 -33.665 1.00 85.12 449 ALA A C 1
ATOM 3431 O O . ALA A 1 449 ? 18.584 14.023 -33.414 1.00 85.12 449 ALA A O 1
ATOM 3432 N N . ARG A 1 450 ? 19.115 16.101 -32.713 1.00 86.06 450 ARG A N 1
ATOM 3433 C CA . ARG A 1 450 ? 19.070 15.829 -31.274 1.00 86.06 450 ARG A CA 1
ATOM 3434 C C . ARG A 1 450 ? 18.392 16.987 -30.554 1.00 86.06 450 ARG A C 1
ATOM 3436 O O . ARG A 1 450 ? 18.750 18.134 -30.782 1.00 86.06 450 ARG A O 1
ATOM 3443 N N . CYS A 1 451 ? 17.443 16.714 -29.666 1.00 87.25 451 CYS A N 1
ATOM 3444 C CA . CYS A 1 451 ? 16.864 17.779 -28.848 1.00 87.25 451 CYS A CA 1
ATOM 3445 C C . CYS A 1 451 ? 17.795 18.188 -27.702 1.00 87.25 451 CYS A C 1
ATOM 3447 O O . CYS A 1 451 ? 18.583 17.387 -27.193 1.00 87.25 451 CYS A O 1
ATOM 3449 N N . SER A 1 452 ? 17.699 19.451 -27.295 1.00 88.81 452 SER A N 1
ATOM 3450 C CA . SER A 1 452 ? 18.332 19.963 -26.084 1.00 88.81 452 SER A CA 1
ATOM 3451 C C . SER A 1 452 ? 17.729 19.290 -24.846 1.00 88.81 452 SER A C 1
ATOM 3453 O O . SER A 1 452 ? 16.598 18.802 -24.881 1.00 88.81 452 SER A O 1
ATOM 3455 N N . ALA A 1 453 ? 18.473 19.272 -23.736 1.00 81.12 453 ALA A N 1
ATOM 3456 C CA . ALA A 1 453 ? 17.996 18.696 -22.479 1.00 81.12 453 ALA A CA 1
ATOM 3457 C C . ALA A 1 453 ? 16.627 19.284 -22.079 1.00 81.12 453 ALA A C 1
ATOM 3459 O O . ALA A 1 453 ? 16.431 20.501 -22.138 1.00 81.12 453 ALA A O 1
ATOM 3460 N N . GLY A 1 454 ? 15.685 18.416 -21.697 1.00 77.12 454 GLY A N 1
ATOM 3461 C CA . GLY A 1 454 ? 14.322 18.820 -21.344 1.00 77.12 454 GLY A CA 1
ATOM 3462 C C . GLY A 1 454 ? 13.302 18.810 -22.485 1.00 77.12 454 GLY A C 1
ATOM 3463 O O . GLY A 1 454 ? 12.174 19.265 -22.290 1.00 77.12 454 GLY A O 1
ATOM 3464 N N . TYR A 1 455 ? 13.668 18.286 -23.659 1.00 84.81 455 TYR A N 1
ATOM 3465 C CA . TYR A 1 455 ? 12.775 18.145 -24.809 1.00 84.81 455 TYR A CA 1
ATOM 3466 C C . TYR A 1 455 ? 12.848 16.734 -25.417 1.00 84.81 455 TYR A C 1
ATOM 3468 O O . TYR A 1 455 ? 13.932 16.180 -25.594 1.00 84.81 455 TYR A O 1
ATOM 3476 N N . HIS A 1 456 ? 11.694 16.169 -25.776 1.00 82.38 456 HIS A N 1
ATOM 3477 C CA . HIS A 1 456 ? 11.565 14.914 -26.517 1.00 82.38 456 HIS A CA 1
ATOM 3478 C C . HIS A 1 456 ? 11.641 15.160 -28.024 1.00 82.38 456 HIS A C 1
ATOM 3480 O O . HIS A 1 456 ? 10.936 16.022 -28.555 1.00 82.38 456 HIS A O 1
ATOM 3486 N N . LEU A 1 457 ? 12.467 14.372 -28.717 1.00 84.56 457 LEU A N 1
ATOM 3487 C CA . LEU A 1 457 ? 12.567 14.399 -30.172 1.00 84.56 457 LEU A CA 1
ATOM 3488 C C . LEU A 1 457 ? 11.494 13.501 -30.787 1.00 84.56 457 LEU A C 1
ATOM 3490 O O . LEU A 1 457 ? 11.372 12.325 -30.449 1.00 84.56 457 LEU A O 1
ATOM 3494 N N . PHE A 1 458 ? 10.757 14.053 -31.741 1.00 82.31 458 PHE A N 1
ATOM 3495 C CA . PHE A 1 458 ? 9.806 13.328 -32.570 1.00 82.31 458 PHE A CA 1
ATOM 3496 C C . PHE A 1 458 ? 10.260 13.372 -34.024 1.00 82.31 458 PHE A C 1
ATOM 3498 O O . PHE A 1 458 ? 10.399 14.454 -34.594 1.00 82.31 458 PHE A O 1
ATOM 3505 N N . ALA A 1 459 ? 10.457 12.201 -34.628 1.00 79.81 459 ALA A N 1
ATOM 3506 C CA . ALA A 1 459 ? 10.693 12.027 -36.056 1.00 79.81 459 ALA A CA 1
ATOM 3507 C C . ALA A 1 459 ? 9.407 11.485 -36.698 1.00 79.81 459 ALA A C 1
ATOM 3509 O O . ALA A 1 459 ? 9.047 10.318 -36.544 1.00 79.81 459 ALA A O 1
ATOM 3510 N N . GLY A 1 460 ? 8.655 12.351 -37.375 1.00 79.88 460 GLY A N 1
ATOM 3511 C CA . GLY A 1 460 ? 7.278 12.059 -37.775 1.00 79.88 460 GLY A CA 1
ATOM 3512 C C . GLY A 1 460 ? 6.371 11.935 -36.546 1.00 79.88 460 GLY A C 1
ATOM 3513 O O . GLY A 1 460 ? 6.210 12.905 -35.806 1.00 79.88 460 GLY A O 1
ATOM 3514 N N . ASN A 1 461 ? 5.798 10.750 -36.319 1.00 71.56 461 ASN A N 1
ATOM 3515 C CA . ASN A 1 461 ? 4.967 10.440 -35.143 1.00 71.56 461 ASN A CA 1
ATOM 3516 C C . ASN A 1 461 ? 5.683 9.559 -34.106 1.00 71.56 461 ASN A C 1
ATOM 3518 O O . ASN A 1 461 ? 5.066 9.140 -33.133 1.00 71.56 461 ASN A O 1
ATOM 3522 N N . ILE A 1 462 ? 6.966 9.263 -34.317 1.00 66.19 462 ILE A N 1
ATOM 3523 C CA . ILE A 1 462 ? 7.730 8.329 -33.489 1.00 66.19 462 ILE A CA 1
ATOM 3524 C C . ILE A 1 462 ? 8.657 9.134 -32.577 1.00 66.19 462 ILE A C 1
ATOM 3526 O O . ILE A 1 462 ? 9.401 9.995 -33.054 1.00 66.19 462 ILE A O 1
ATOM 3530 N N . SER A 1 463 ? 8.594 8.867 -31.271 1.00 73.69 463 SER A N 1
ATOM 3531 C CA . SER A 1 463 ? 9.516 9.445 -30.289 1.00 73.69 463 SER A CA 1
ATOM 3532 C C . SER A 1 463 ? 10.858 8.714 -30.342 1.00 73.69 463 SER A C 1
ATOM 3534 O O . SER A 1 463 ? 10.893 7.487 -30.395 1.00 73.69 463 SER A O 1
ATOM 3536 N N . ALA A 1 464 ? 11.960 9.458 -30.353 1.00 69.38 464 ALA A N 1
ATOM 3537 C CA . ALA A 1 464 ? 13.313 8.913 -30.389 1.00 69.38 464 ALA A CA 1
ATOM 3538 C C . ALA A 1 464 ? 14.262 9.771 -29.540 1.00 69.38 464 ALA A C 1
ATOM 3540 O O . ALA A 1 464 ? 13.961 10.917 -29.223 1.00 69.38 464 ALA A O 1
ATOM 3541 N N . SER A 1 465 ? 15.428 9.242 -29.170 1.00 67.62 465 SER A N 1
ATOM 3542 C CA . SER A 1 465 ? 16.493 10.025 -28.521 1.00 67.62 465 SER A CA 1
ATOM 3543 C C . SER A 1 465 ? 17.299 10.841 -29.539 1.00 67.62 465 SER A C 1
ATOM 3545 O O . SER A 1 465 ? 17.620 12.008 -29.307 1.00 67.62 465 SER A O 1
ATOM 3547 N N . ASN A 1 466 ? 17.573 10.232 -30.695 1.00 77.88 466 ASN A N 1
ATOM 3548 C CA . ASN A 1 466 ? 18.319 10.804 -31.809 1.00 77.88 466 ASN A CA 1
ATOM 3549 C C . ASN A 1 466 ? 17.594 10.409 -33.103 1.00 77.88 466 ASN A C 1
ATOM 3551 O O . ASN A 1 466 ? 17.148 9.267 -33.222 1.00 77.88 466 ASN A O 1
ATOM 3555 N N . ALA A 1 467 ? 17.514 11.298 -34.092 1.00 77.75 467 ALA A N 1
ATOM 3556 C CA . ALA A 1 467 ? 16.916 10.974 -35.387 1.00 77.75 467 ALA A CA 1
ATOM 3557 C C . ALA A 1 467 ? 17.899 11.268 -36.516 1.00 77.75 467 ALA A C 1
ATOM 3559 O O . ALA A 1 467 ? 18.352 12.400 -36.667 1.00 77.75 467 ALA A O 1
ATOM 3560 N N . VAL A 1 468 ? 18.206 10.255 -37.324 1.00 82.62 468 VAL A N 1
ATOM 3561 C CA . VAL A 1 468 ? 18.990 10.431 -38.549 1.00 82.62 468 VAL A CA 1
ATOM 3562 C C . VAL A 1 468 ? 18.021 10.615 -39.710 1.00 82.62 468 VAL A C 1
ATOM 3564 O O . VAL A 1 468 ? 17.181 9.752 -39.967 1.00 82.62 468 VAL A O 1
ATOM 3567 N N . VAL A 1 469 ? 18.119 11.750 -40.397 1.00 81.12 469 VAL A N 1
ATOM 3568 C CA . VAL A 1 469 ? 17.289 12.083 -41.556 1.00 81.12 469 VAL A CA 1
ATOM 3569 C C . VAL A 1 469 ? 18.141 12.195 -42.809 1.00 81.12 469 VAL A C 1
ATOM 3571 O O . VAL A 1 469 ? 19.233 12.761 -42.792 1.00 81.12 469 VAL A O 1
ATOM 3574 N N . PHE A 1 470 ? 17.624 11.660 -43.910 1.00 79.94 470 PHE A N 1
ATOM 3575 C CA . PHE A 1 470 ? 18.338 11.592 -45.180 1.00 79.94 470 PHE A CA 1
ATOM 3576 C C . PHE A 1 470 ? 17.710 12.554 -46.183 1.00 79.94 470 PHE A C 1
ATOM 3578 O O . PHE A 1 470 ? 16.484 12.657 -46.268 1.00 79.94 470 PHE A O 1
ATOM 3585 N N . CYS A 1 471 ? 18.545 13.252 -46.947 1.00 72.44 471 CYS A N 1
ATOM 3586 C CA . CYS A 1 471 ? 18.113 14.094 -48.051 1.00 72.44 471 CYS A CA 1
ATOM 3587 C C . CYS A 1 471 ? 18.019 13.252 -49.326 1.00 72.44 471 CYS A C 1
ATOM 3589 O O . CYS A 1 471 ? 19.028 12.756 -49.827 1.00 72.44 471 CYS A O 1
ATOM 3591 N N . GLN A 1 472 ? 16.813 13.111 -49.874 1.00 67.12 472 GLN A N 1
ATOM 3592 C CA . GLN A 1 472 ? 16.580 12.457 -51.160 1.00 67.12 472 GLN A CA 1
ATOM 3593 C C . GLN A 1 472 ? 15.812 13.417 -52.072 1.00 67.12 472 GLN A C 1
ATOM 3595 O O . GLN A 1 472 ? 14.722 13.876 -51.734 1.00 67.12 472 GLN A O 1
ATOM 3600 N N . TYR A 1 473 ? 16.394 13.752 -53.228 1.00 69.31 473 TYR A N 1
ATOM 3601 C CA . TYR A 1 473 ? 15.778 14.618 -54.246 1.00 69.31 473 TYR A CA 1
ATOM 3602 C C . TYR A 1 473 ? 15.267 15.980 -53.714 1.00 69.31 473 TYR A C 1
ATOM 3604 O O . TYR A 1 473 ? 14.207 16.457 -54.120 1.00 69.31 473 TYR A O 1
ATOM 3612 N N . GLY A 1 474 ? 16.000 16.618 -52.794 1.00 68.06 474 GLY A N 1
ATOM 3613 C CA . GLY A 1 474 ? 15.649 17.935 -52.243 1.00 68.06 474 GLY A CA 1
ATOM 3614 C C . GLY A 1 474 ? 14.593 17.930 -51.129 1.00 68.06 474 GLY A C 1
ATOM 3615 O O . GLY A 1 474 ? 14.132 19.002 -50.736 1.00 68.06 474 GLY A O 1
ATOM 3616 N N . ARG A 1 475 ? 14.207 16.760 -50.597 1.00 72.56 475 ARG A N 1
ATOM 3617 C CA . ARG A 1 475 ? 13.335 16.628 -49.415 1.00 72.56 475 ARG A CA 1
ATOM 3618 C C . ARG A 1 475 ? 13.955 15.718 -48.352 1.00 72.56 475 ARG A C 1
ATOM 3620 O O . ARG A 1 475 ? 14.619 14.736 -48.673 1.00 72.56 475 ARG A O 1
ATOM 3627 N N . TRP A 1 476 ? 13.704 16.046 -47.086 1.00 78.75 476 TRP A N 1
ATOM 3628 C CA . TRP A 1 476 ? 14.095 15.217 -45.944 1.00 78.75 476 TRP A CA 1
ATOM 3629 C C . TRP A 1 476 ? 13.169 14.003 -45.808 1.00 78.75 476 TRP A C 1
ATOM 3631 O O . TRP A 1 476 ? 11.960 14.123 -46.006 1.00 78.75 476 TRP A O 1
ATOM 3641 N N . SER A 1 477 ? 13.733 12.850 -45.442 1.00 76.81 477 SER A N 1
ATOM 3642 C CA . SER A 1 477 ? 13.013 11.578 -45.285 1.00 76.81 477 SER A CA 1
ATOM 3643 C C . SER A 1 477 ? 11.895 11.615 -44.235 1.00 76.81 477 SER A C 1
ATOM 3645 O O . SER A 1 477 ? 10.927 10.869 -44.347 1.00 76.81 477 SER A O 1
ATOM 3647 N N . THR A 1 478 ? 12.010 12.474 -43.218 1.00 79.62 478 THR A N 1
ATOM 3648 C CA . THR A 1 478 ? 10.987 12.689 -42.185 1.00 79.62 478 THR A CA 1
ATOM 3649 C C . THR A 1 478 ? 11.135 14.072 -41.541 1.00 79.62 478 THR A C 1
ATOM 3651 O O . THR A 1 478 ? 12.205 14.681 -41.598 1.00 79.62 478 THR A O 1
ATOM 3654 N N . SER A 1 479 ? 10.060 14.589 -40.939 1.00 81.81 479 SER A N 1
ATOM 3655 C CA . SER A 1 479 ? 10.070 15.854 -40.194 1.00 81.81 479 SER A CA 1
ATOM 3656 C C . SER A 1 479 ? 10.480 15.626 -38.741 1.00 81.81 479 SER A C 1
ATOM 3658 O O . SER A 1 479 ? 9.889 14.774 -38.077 1.00 81.81 479 SER A O 1
ATOM 3660 N N . VAL A 1 480 ? 11.413 16.422 -38.222 1.00 85.50 480 VAL A N 1
ATOM 3661 C CA . VAL A 1 480 ? 11.847 16.365 -36.818 1.00 85.50 480 VAL A CA 1
ATOM 3662 C C . VAL A 1 480 ? 11.319 17.559 -36.023 1.00 85.50 480 VAL A C 1
ATOM 3664 O O . VAL A 1 480 ? 11.339 18.686 -36.515 1.00 85.50 480 VAL A O 1
ATOM 3667 N N . ARG A 1 481 ? 10.840 17.329 -34.796 1.00 89.44 481 ARG A N 1
ATOM 3668 C CA . ARG A 1 481 ? 10.439 18.390 -33.856 1.00 89.44 481 ARG A CA 1
ATOM 3669 C C . ARG A 1 481 ? 10.805 18.033 -32.419 1.00 89.44 481 ARG A C 1
ATOM 3671 O O . ARG A 1 481 ? 10.827 16.858 -32.070 1.00 89.44 481 ARG A O 1
ATOM 3678 N N . CYS A 1 482 ? 11.060 19.054 -31.606 1.00 88.81 482 CYS A N 1
ATOM 3679 C CA . CYS A 1 482 ? 11.327 18.922 -30.177 1.00 88.81 482 CYS A CA 1
ATOM 3680 C C . CYS A 1 482 ? 10.142 19.460 -29.374 1.00 88.81 482 CYS A C 1
ATOM 3682 O O . CYS A 1 482 ? 9.791 20.633 -29.511 1.00 88.81 482 CYS A O 1
ATOM 3684 N N . GLU A 1 483 ? 9.550 18.629 -28.523 1.00 87.25 483 GLU A N 1
ATOM 3685 C CA . GLU A 1 483 ? 8.460 19.022 -27.620 1.00 87.25 483 GLU A CA 1
ATOM 3686 C C . GLU A 1 483 ? 8.943 18.977 -26.163 1.00 87.25 483 GLU A C 1
ATOM 3688 O O . GLU A 1 483 ? 9.738 18.103 -25.822 1.00 87.25 483 GLU A O 1
ATOM 3693 N N . PRO A 1 484 ? 8.545 19.926 -25.298 1.00 84.56 484 PRO A N 1
ATOM 3694 C CA . PRO A 1 484 ? 9.034 19.973 -23.923 1.00 84.56 484 PRO A CA 1
ATOM 3695 C C . PRO A 1 484 ? 8.525 18.773 -23.119 1.00 84.56 484 PRO A C 1
ATOM 3697 O O . PRO A 1 484 ? 7.364 18.387 -23.237 1.00 84.56 484 PRO A O 1
ATOM 3700 N N . ILE A 1 485 ? 9.388 18.217 -22.272 1.00 81.19 485 ILE A N 1
ATOM 3701 C CA . ILE A 1 485 ? 9.042 17.123 -21.354 1.00 81.19 485 ILE A CA 1
ATOM 3702 C C . ILE A 1 485 ? 7.962 17.598 -20.372 1.00 81.19 485 ILE A C 1
ATOM 3704 O O . ILE A 1 485 ? 8.038 18.725 -19.892 1.00 81.19 485 ILE A O 1
ATOM 3708 N N . ASP A 1 486 ? 6.966 16.766 -20.066 1.00 83.38 486 ASP A N 1
ATOM 3709 C CA . ASP A 1 486 ? 5.908 17.075 -19.095 1.00 83.38 486 ASP A CA 1
ATOM 3710 C C . ASP A 1 486 ? 6.098 16.270 -17.802 1.00 83.38 486 ASP A C 1
ATOM 3712 O O . ASP A 1 486 ? 5.953 15.048 -17.805 1.00 83.38 486 ASP A O 1
ATOM 3716 N N . CYS A 1 487 ? 6.393 16.955 -16.692 1.00 75.69 487 CYS A N 1
ATOM 3717 C CA . CYS A 1 487 ? 6.577 16.338 -15.375 1.00 75.69 487 CYS A CA 1
ATOM 3718 C C . CYS A 1 487 ? 5.259 15.919 -14.706 1.00 75.69 487 CYS A C 1
ATOM 3720 O O . CYS A 1 487 ? 5.296 15.316 -13.631 1.00 75.69 487 CYS A O 1
ATOM 3722 N N . ARG A 1 488 ? 4.098 16.240 -15.306 1.00 81.44 488 ARG A N 1
ATOM 3723 C CA . ARG A 1 488 ? 2.749 16.055 -14.734 1.00 81.44 488 ARG A CA 1
ATOM 3724 C C . ARG A 1 488 ? 2.564 16.823 -13.404 1.00 81.44 488 ARG A C 1
ATOM 3726 O O . ARG A 1 488 ? 3.525 17.339 -12.832 1.00 81.44 488 ARG A O 1
ATOM 3733 N N . PRO A 1 489 ? 1.330 16.963 -12.883 1.00 79.19 489 PRO A N 1
ATOM 3734 C CA . PRO A 1 489 ? 1.123 17.590 -11.579 1.00 79.19 489 PRO A CA 1
ATOM 3735 C C . PRO A 1 489 ? 1.824 16.792 -10.459 1.00 79.19 489 PRO A C 1
ATOM 3737 O O . PRO A 1 489 ? 1.580 15.586 -10.346 1.00 79.19 489 PRO A O 1
ATOM 3740 N N . PRO A 1 490 ? 2.674 17.427 -9.629 1.00 72.44 490 PRO A N 1
ATOM 3741 C CA . PRO A 1 490 ? 3.362 16.742 -8.538 1.00 72.44 490 PRO A CA 1
ATOM 3742 C C . PRO A 1 490 ? 2.368 16.216 -7.493 1.00 72.44 490 PRO A C 1
ATOM 3744 O O . PRO A 1 490 ? 1.239 16.693 -7.397 1.00 72.44 490 PRO A O 1
ATOM 3747 N N . LYS A 1 491 ? 2.785 15.237 -6.682 1.00 72.38 491 LYS A N 1
ATOM 3748 C CA . LYS A 1 491 ? 2.017 14.747 -5.525 1.00 72.38 491 LYS A CA 1
ATOM 3749 C C . LYS A 1 491 ? 2.853 14.915 -4.257 1.00 72.38 491 LYS A C 1
ATOM 3751 O O . LYS A 1 491 ? 3.785 14.154 -4.029 1.00 72.38 491 LYS A O 1
ATOM 3756 N N . ILE A 1 492 ? 2.518 15.911 -3.436 1.00 71.00 492 ILE A N 1
ATOM 3757 C CA . ILE A 1 492 ? 3.194 16.204 -2.162 1.00 71.00 492 ILE A CA 1
ATOM 3758 C C . ILE A 1 492 ? 2.233 15.878 -1.017 1.00 71.00 492 ILE A C 1
ATOM 3760 O O . ILE A 1 492 ? 1.091 16.341 -0.995 1.00 71.00 492 ILE A O 1
ATOM 3764 N N . ALA A 1 493 ? 2.687 15.060 -0.066 1.00 66.00 493 ALA A N 1
ATOM 3765 C CA . ALA A 1 493 ? 1.870 14.627 1.061 1.00 66.00 493 ALA A CA 1
ATOM 3766 C C . ALA A 1 493 ? 1.412 15.821 1.913 1.00 66.00 493 ALA A C 1
ATOM 3768 O O . ALA A 1 493 ? 2.203 16.699 2.257 1.00 66.00 493 ALA A O 1
ATOM 3769 N N . HIS A 1 494 ? 0.125 15.830 2.271 1.00 78.50 494 HIS A N 1
ATOM 3770 C CA . HIS A 1 494 ? -0.497 16.886 3.076 1.00 78.50 494 HIS A CA 1
ATOM 3771 C C . HIS A 1 494 ? -0.355 18.301 2.484 1.00 78.50 494 HIS A C 1
ATOM 3773 O O . HIS A 1 494 ? -0.350 19.277 3.234 1.00 78.50 494 HIS A O 1
ATOM 3779 N N . ALA A 1 495 ? -0.262 18.427 1.157 1.00 80.38 495 ALA A N 1
ATOM 3780 C CA . ALA A 1 495 ? -0.175 19.709 0.469 1.00 80.38 495 ALA A CA 1
ATOM 3781 C C . ALA A 1 495 ? -1.157 19.804 -0.706 1.00 80.38 495 ALA A 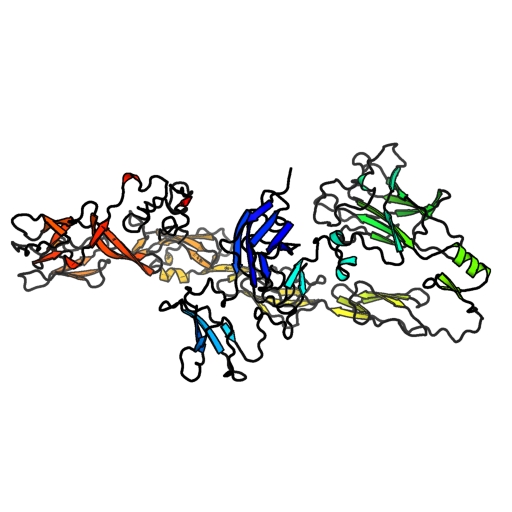C 1
ATOM 3783 O O . ALA A 1 495 ? -1.494 18.810 -1.345 1.00 80.38 495 ALA A O 1
ATOM 3784 N N . THR A 1 496 ? -1.595 21.025 -1.004 1.00 88.88 496 THR A N 1
ATOM 3785 C CA . THR A 1 496 ? -2.267 21.383 -2.257 1.00 88.88 496 THR A CA 1
ATOM 3786 C C . THR A 1 496 ? -1.260 22.024 -3.200 1.00 88.88 496 THR A C 1
ATOM 3788 O O . THR A 1 496 ? -0.382 22.759 -2.753 1.00 88.88 496 THR A O 1
ATOM 3791 N N . ILE A 1 497 ? -1.387 21.763 -4.497 1.00 88.12 497 ILE A N 1
ATOM 3792 C CA . ILE A 1 497 ? -0.402 22.159 -5.507 1.00 88.12 497 ILE A CA 1
ATOM 3793 C C . ILE A 1 497 ? -1.059 23.071 -6.535 1.00 88.12 497 ILE A C 1
ATOM 3795 O O . ILE A 1 497 ? -2.184 22.825 -6.968 1.00 88.12 497 ILE A O 1
ATOM 3799 N N . SER A 1 498 ? -0.350 24.124 -6.926 1.00 91.38 498 SER A N 1
ATOM 3800 C CA . SER A 1 498 ? -0.791 25.089 -7.924 1.00 91.38 498 SER A CA 1
ATOM 3801 C C . SER A 1 498 ? 0.310 25.311 -8.966 1.00 91.38 498 SER A C 1
ATOM 3803 O O . SER A 1 498 ? 1.425 25.728 -8.656 1.00 91.38 498 SER A O 1
ATOM 3805 N N . CYS A 1 499 ? -0.024 25.034 -10.227 1.00 89.50 499 CYS A N 1
ATOM 3806 C CA . CYS A 1 499 ? 0.880 25.096 -11.377 1.00 89.50 499 CYS A CA 1
ATOM 3807 C C . CYS A 1 499 ? 0.359 26.106 -12.416 1.00 89.50 499 CYS A C 1
ATOM 3809 O O . CYS A 1 499 ? -0.198 25.706 -13.441 1.00 89.50 499 CYS A O 1
ATOM 3811 N N . PRO A 1 500 ? 0.497 27.424 -12.182 1.00 87.00 500 PRO A N 1
ATOM 3812 C CA . PRO A 1 500 ? -0.126 28.447 -13.027 1.00 87.00 500 PRO A CA 1
ATOM 3813 C C . PRO A 1 500 ? 0.429 28.492 -14.458 1.00 87.00 500 PRO A C 1
ATOM 3815 O O . PRO A 1 500 ? -0.227 29.011 -15.356 1.00 87.00 500 PRO A O 1
ATOM 3818 N N . GLN A 1 501 ? 1.638 27.968 -14.683 1.00 86.94 501 GLN A N 1
ATOM 3819 C CA . GLN A 1 501 ? 2.337 28.023 -15.971 1.00 86.94 501 GLN A CA 1
ATOM 3820 C C . GLN A 1 501 ? 2.378 26.669 -16.705 1.00 86.94 501 GLN A C 1
ATOM 3822 O O . GLN A 1 501 ? 3.047 26.568 -17.736 1.00 86.94 501 GLN A O 1
ATOM 3827 N N . GLY A 1 502 ? 1.670 25.653 -16.193 1.00 86.56 502 GLY A N 1
ATOM 3828 C CA . GLY A 1 502 ? 1.712 24.268 -16.674 1.00 86.56 502 GLY A CA 1
ATOM 3829 C C . GLY A 1 502 ? 2.783 23.416 -15.983 1.00 86.56 502 GLY A C 1
ATOM 3830 O O . GLY A 1 502 ? 3.430 23.864 -15.039 1.00 86.56 502 GLY A O 1
ATOM 3831 N N . THR A 1 503 ? 2.951 22.181 -16.454 1.00 87.62 503 THR A N 1
ATOM 3832 C CA . THR A 1 503 ? 3.805 21.142 -15.842 1.00 87.62 503 THR A CA 1
ATOM 3833 C C . THR A 1 503 ? 4.981 20.718 -16.729 1.00 87.62 503 THR A C 1
ATOM 3835 O O . THR A 1 503 ? 5.676 19.753 -16.429 1.00 87.62 503 THR A O 1
ATOM 3838 N N . THR A 1 504 ? 5.219 21.449 -17.819 1.00 88.94 504 THR A N 1
ATOM 3839 C CA . THR A 1 504 ? 6.283 21.164 -18.787 1.00 88.94 504 THR A CA 1
ATOM 3840 C C . THR A 1 504 ? 7.660 21.657 -18.336 1.00 88.94 504 THR A C 1
ATOM 3842 O O . THR A 1 504 ? 7.783 22.434 -17.392 1.00 88.94 504 THR A O 1
ATOM 3845 N N . HIS A 1 505 ? 8.715 21.207 -19.012 1.00 88.56 505 HIS A N 1
ATOM 3846 C CA . HIS A 1 505 ? 10.108 21.491 -18.681 1.00 88.56 505 HIS A CA 1
ATOM 3847 C C . HIS A 1 505 ? 10.373 22.988 -18.460 1.00 88.56 505 HIS A C 1
ATOM 3849 O O . HIS A 1 505 ? 10.019 23.836 -19.287 1.00 88.56 505 HIS A O 1
ATOM 3855 N N . GLY A 1 506 ? 10.992 23.313 -17.323 1.00 85.94 506 GLY A N 1
ATOM 3856 C CA . GLY A 1 506 ? 11.282 24.681 -16.890 1.00 85.94 506 GLY A CA 1
ATOM 3857 C C . GLY A 1 506 ? 10.084 25.453 -16.320 1.00 85.94 506 GLY A C 1
ATOM 3858 O O . GLY A 1 506 ? 10.247 26.606 -15.916 1.00 85.94 506 GLY A O 1
ATOM 3859 N N . LYS A 1 507 ? 8.878 24.866 -16.276 1.00 90.94 507 LYS A N 1
ATOM 3860 C CA . LYS A 1 507 ? 7.725 25.451 -15.573 1.00 90.94 507 LYS A CA 1
ATOM 3861 C C . LYS A 1 507 ? 7.828 25.219 -14.073 1.00 90.94 507 LYS A C 1
ATOM 3863 O O . LYS A 1 507 ? 8.443 24.255 -13.619 1.00 90.94 507 LYS A O 1
ATOM 3868 N N . ARG A 1 508 ? 7.216 26.134 -13.319 1.00 90.88 508 ARG A N 1
ATOM 3869 C CA . ARG A 1 508 ? 7.290 26.189 -11.859 1.00 90.88 508 ARG A CA 1
ATOM 3870 C C . ARG A 1 508 ? 5.913 26.035 -11.233 1.00 90.88 508 ARG A C 1
ATOM 3872 O O . ARG A 1 508 ? 4.937 26.615 -11.722 1.00 90.88 508 ARG A O 1
ATOM 3879 N N . CYS A 1 509 ? 5.856 25.266 -10.155 1.00 88.25 509 CYS A N 1
ATOM 3880 C CA . CYS A 1 509 ? 4.674 25.083 -9.326 1.00 88.25 509 CYS A CA 1
ATOM 3881 C C . CYS A 1 509 ? 4.988 25.470 -7.887 1.00 88.25 509 CYS A C 1
ATOM 3883 O O . CYS A 1 509 ? 6.128 25.368 -7.447 1.00 88.25 509 CYS A O 1
ATOM 3885 N N . ASN A 1 510 ? 3.961 25.869 -7.146 1.00 91.19 510 ASN A N 1
ATOM 3886 C CA . ASN A 1 510 ? 4.054 26.072 -5.709 1.00 91.19 510 ASN A CA 1
ATOM 3887 C C . ASN A 1 510 ? 3.105 25.129 -4.969 1.00 91.19 510 ASN A C 1
ATOM 3889 O O . ASN A 1 510 ? 2.082 24.694 -5.510 1.00 91.19 510 ASN A O 1
ATOM 3893 N N . PHE A 1 511 ? 3.443 24.801 -3.725 1.00 87.19 511 PHE A N 1
ATOM 3894 C CA . PHE A 1 511 ? 2.581 23.990 -2.870 1.00 87.19 511 PHE A CA 1
ATOM 3895 C C . PHE A 1 511 ? 2.301 24.664 -1.527 1.00 87.19 511 PHE A C 1
ATOM 3897 O O . PHE A 1 511 ? 3.110 25.426 -1.005 1.00 87.19 511 PHE A O 1
ATOM 3904 N N . ALA A 1 512 ? 1.131 24.388 -0.957 1.00 88.25 512 ALA A N 1
ATOM 3905 C CA . ALA A 1 512 ? 0.713 24.904 0.342 1.00 88.25 512 ALA A CA 1
ATOM 3906 C C . ALA A 1 512 ? 0.224 23.764 1.239 1.00 88.25 512 ALA A C 1
ATOM 3908 O O . ALA A 1 512 ? -0.536 22.904 0.798 1.00 88.25 512 ALA A O 1
ATOM 3909 N N . CYS A 1 513 ? 0.639 23.760 2.505 1.00 85.19 513 CYS A N 1
ATOM 3910 C CA . CYS A 1 513 ? 0.284 22.690 3.436 1.00 85.19 513 CYS A CA 1
ATOM 3911 C C . CYS A 1 513 ? -1.188 22.738 3.857 1.00 85.19 513 CYS A C 1
ATOM 3913 O O . CYS A 1 513 ? -1.747 23.799 4.143 1.00 85.19 513 CYS A O 1
ATOM 3915 N N . ILE A 1 514 ? -1.797 21.560 3.944 1.00 86.12 514 ILE A N 1
ATOM 3916 C CA . ILE A 1 514 ? -3.166 21.340 4.397 1.00 86.12 514 ILE A CA 1
ATOM 3917 C C . ILE A 1 514 ? -3.129 21.037 5.900 1.00 86.12 514 ILE A C 1
ATOM 3919 O O . ILE A 1 514 ? -2.346 20.209 6.364 1.00 86.12 514 ILE A O 1
ATOM 3923 N N . SER A 1 515 ? -3.988 21.703 6.675 1.00 78.38 515 SER A N 1
ATOM 3924 C CA . SER A 1 515 ? -4.116 21.465 8.121 1.00 78.38 515 SER A CA 1
ATOM 3925 C C . SER A 1 515 ? -4.396 19.978 8.413 1.00 78.38 515 SER A C 1
ATOM 3927 O O . SER A 1 515 ? -5.235 19.398 7.720 1.00 78.38 515 SER A O 1
ATOM 3929 N N . PRO A 1 516 ? -3.732 19.337 9.402 1.00 74.19 516 PRO A N 1
ATOM 3930 C CA . PRO A 1 516 ? -2.912 19.893 10.495 1.00 74.19 516 PRO A CA 1
ATOM 3931 C C . PRO A 1 516 ? -1.405 20.042 10.192 1.00 74.19 516 PRO A C 1
ATOM 3933 O O . PRO A 1 516 ? -0.611 20.306 11.102 1.00 74.19 516 PRO A O 1
ATOM 3936 N N . ALA A 1 517 ? -0.981 19.882 8.937 1.00 74.88 517 ALA A N 1
ATOM 3937 C CA . ALA A 1 517 ? 0.413 20.075 8.560 1.00 74.88 517 ALA A CA 1
ATOM 3938 C C . ALA A 1 517 ? 0.784 21.565 8.469 1.00 74.88 517 ALA A C 1
ATOM 3940 O O . ALA A 1 517 ? -0.010 22.410 8.041 1.00 74.88 517 ALA A O 1
ATOM 3941 N N . LYS A 1 518 ? 2.010 21.890 8.878 1.00 79.19 518 LYS A N 1
ATOM 3942 C CA . LYS A 1 518 ? 2.619 23.217 8.782 1.00 79.19 518 LYS A CA 1
ATOM 3943 C C . LYS A 1 518 ? 3.855 23.151 7.899 1.00 79.19 518 LYS A C 1
ATOM 3945 O O . LYS A 1 518 ? 4.564 22.152 7.891 1.00 79.19 518 LYS A O 1
ATOM 3950 N N . MET A 1 519 ? 4.076 24.219 7.143 1.00 78.88 519 MET A N 1
ATOM 3951 C CA . MET A 1 519 ? 5.236 24.334 6.270 1.00 78.88 519 MET A CA 1
ATOM 3952 C C . MET A 1 519 ? 6.491 24.534 7.118 1.00 78.88 519 MET A C 1
ATOM 3954 O O . MET A 1 519 ? 6.505 25.378 8.016 1.00 78.88 519 MET A O 1
ATOM 3958 N N . THR A 1 520 ? 7.515 23.740 6.841 1.00 73.38 520 THR A N 1
ATOM 3959 C CA . THR A 1 520 ? 8.845 23.844 7.434 1.00 73.38 520 THR A CA 1
ATOM 3960 C C . THR A 1 520 ? 9.828 24.087 6.300 1.00 73.38 520 THR A C 1
ATOM 3962 O O . THR A 1 520 ? 9.905 23.261 5.397 1.00 73.38 520 THR A O 1
ATOM 3965 N N . GLY A 1 521 ? 10.549 25.207 6.351 1.00 71.94 521 GLY A N 1
ATOM 3966 C CA . GLY A 1 521 ? 11.354 25.727 5.241 1.00 71.94 521 GLY A CA 1
ATOM 3967 C C . GLY A 1 521 ? 10.692 26.939 4.577 1.00 71.94 521 GLY A C 1
ATOM 3968 O O . GLY A 1 521 ? 9.490 27.158 4.742 1.00 71.94 521 GLY A O 1
ATOM 3969 N N . ASP A 1 522 ? 11.494 27.729 3.863 1.00 76.00 522 ASP A N 1
ATOM 3970 C CA . ASP A 1 522 ? 11.078 29.029 3.322 1.00 76.00 522 ASP A CA 1
ATOM 3971 C C . ASP A 1 522 ? 10.674 28.966 1.839 1.00 76.00 522 ASP A C 1
ATOM 3973 O O . ASP A 1 522 ? 9.857 29.779 1.404 1.00 76.00 522 ASP A O 1
ATOM 3977 N N . ASP A 1 523 ? 11.194 27.991 1.081 1.00 79.44 523 ASP A N 1
ATOM 3978 C CA . ASP A 1 523 ? 10.941 27.857 -0.358 1.00 79.44 523 ASP A CA 1
ATOM 3979 C C . ASP A 1 523 ? 10.027 26.668 -0.692 1.00 79.44 523 ASP A C 1
ATOM 3981 O O . ASP A 1 523 ? 10.384 25.497 -0.539 1.00 79.44 523 ASP A O 1
ATOM 3985 N N . ASN A 1 524 ? 8.821 26.988 -1.155 1.00 83.06 524 ASN A N 1
ATOM 3986 C CA . ASN A 1 524 ? 7.790 26.044 -1.574 1.00 83.06 524 ASN A CA 1
ATOM 3987 C C . ASN A 1 524 ? 7.607 25.989 -3.100 1.00 83.06 524 ASN A C 1
ATOM 3989 O O . ASN A 1 524 ? 6.592 25.464 -3.576 1.00 83.06 524 ASN A O 1
ATOM 3993 N N . GLU A 1 525 ? 8.537 26.567 -3.861 1.00 87.62 525 GLU A N 1
ATOM 3994 C CA . GLU A 1 525 ? 8.573 26.502 -5.316 1.00 87.62 525 GLU A CA 1
ATOM 3995 C C . GLU A 1 525 ? 9.326 25.242 -5.778 1.00 87.62 525 GLU A C 1
ATOM 3997 O O . GLU A 1 525 ? 10.357 24.855 -5.236 1.00 87.62 525 GLU A O 1
ATOM 4002 N N . ILE A 1 526 ? 8.792 24.572 -6.797 1.00 84.44 526 ILE A N 1
ATOM 4003 C CA . ILE A 1 526 ? 9.414 23.422 -7.460 1.00 84.44 526 ILE A CA 1
ATOM 4004 C C . ILE A 1 526 ? 9.409 23.637 -8.967 1.00 84.44 526 ILE A C 1
ATOM 4006 O O . ILE A 1 526 ? 8.473 24.218 -9.522 1.00 84.44 526 ILE A O 1
ATOM 4010 N N . THR A 1 527 ? 10.445 23.148 -9.642 1.00 88.75 527 THR A N 1
ATOM 4011 C CA . THR A 1 527 ? 10.657 23.332 -11.082 1.00 88.75 527 THR A CA 1
ATOM 4012 C C . THR A 1 527 ? 10.727 21.982 -11.788 1.00 88.75 527 THR A C 1
ATOM 4014 O O . THR A 1 527 ? 11.354 21.057 -11.285 1.00 88.75 527 THR A O 1
ATOM 4017 N N . CYS A 1 528 ? 10.084 21.854 -12.951 1.00 82.69 528 CYS A N 1
ATOM 4018 C CA . CYS A 1 528 ? 10.155 20.640 -13.765 1.00 82.69 528 CYS A CA 1
ATOM 4019 C C . CYS A 1 528 ? 11.524 20.549 -14.453 1.00 82.69 528 CYS A C 1
ATOM 4021 O O . CYS A 1 528 ? 11.850 21.380 -15.310 1.00 82.69 528 CYS A O 1
ATOM 4023 N N . GLU A 1 529 ? 12.326 19.560 -14.065 1.00 83.00 529 GLU A N 1
ATOM 4024 C CA . GLU A 1 529 ? 13.689 19.353 -14.545 1.00 83.00 529 GLU A CA 1
ATOM 4025 C C . GLU A 1 529 ? 13.741 18.540 -15.847 1.00 83.00 529 GLU A C 1
ATOM 4027 O O . GLU A 1 529 ? 12.767 17.942 -16.310 1.00 83.00 529 GLU A O 1
ATOM 4032 N N . SER A 1 530 ? 14.919 18.528 -16.474 1.00 80.62 530 SER A N 1
ATOM 4033 C CA . SER A 1 530 ? 15.154 17.920 -17.793 1.00 80.62 530 SER A CA 1
ATOM 4034 C C . SER A 1 530 ? 14.984 16.394 -17.869 1.00 80.62 530 SER A C 1
ATOM 4036 O O . SER A 1 530 ? 15.048 15.832 -18.959 1.00 80.62 530 SER A O 1
ATOM 4038 N N . ASN A 1 531 ? 14.758 15.729 -16.736 1.00 67.06 531 ASN A N 1
ATOM 4039 C CA . ASN A 1 531 ? 14.571 14.284 -16.573 1.00 67.06 531 ASN A CA 1
ATOM 4040 C C . ASN A 1 531 ? 13.103 13.882 -16.311 1.00 67.06 531 ASN A C 1
ATOM 4042 O O . ASN A 1 531 ? 12.862 12.743 -15.924 1.00 67.06 531 ASN A O 1
ATOM 4046 N N . ALA A 1 532 ? 12.140 14.790 -16.513 1.00 68.81 532 ALA A N 1
ATOM 4047 C CA . ALA A 1 532 ? 10.716 14.590 -16.203 1.00 68.81 532 ALA A CA 1
ATOM 4048 C C . ALA A 1 532 ? 10.392 14.476 -14.699 1.00 68.81 532 ALA A C 1
ATOM 4050 O O . ALA A 1 532 ? 9.353 13.928 -14.329 1.00 68.81 532 ALA A O 1
ATOM 4051 N N . ILE A 1 533 ? 11.260 14.999 -13.828 1.00 67.81 533 ILE A N 1
ATOM 4052 C CA . ILE A 1 533 ? 11.085 14.982 -12.372 1.00 67.81 533 ILE A CA 1
ATOM 4053 C C . ILE A 1 533 ? 11.024 16.426 -11.856 1.00 67.81 533 ILE A C 1
ATOM 4055 O O . ILE A 1 533 ? 11.660 17.329 -12.398 1.00 67.81 533 ILE A O 1
ATOM 4059 N N . TRP A 1 534 ? 10.227 16.664 -10.815 1.00 77.00 534 TRP A N 1
ATOM 4060 C CA . TRP A 1 534 ? 10.217 17.948 -10.113 1.00 77.00 534 TRP A CA 1
ATOM 4061 C C . TRP A 1 534 ? 11.452 18.084 -9.222 1.00 77.00 534 TRP A C 1
ATOM 4063 O O . TRP A 1 534 ? 11.814 17.138 -8.522 1.00 77.00 534 TRP A O 1
ATOM 4073 N N . SER A 1 535 ? 12.052 19.273 -9.198 1.00 77.19 535 SER A N 1
ATOM 4074 C CA . SER A 1 535 ? 13.135 19.602 -8.274 1.00 77.19 535 SER A CA 1
ATOM 4075 C C . SER A 1 535 ? 12.712 19.342 -6.826 1.00 77.19 535 SER A C 1
ATOM 4077 O O . SER A 1 535 ? 11.557 19.564 -6.449 1.00 77.19 535 SER A O 1
ATOM 4079 N N . VAL A 1 536 ? 13.651 18.887 -5.998 1.00 64.81 536 VAL A N 1
ATOM 4080 C CA . VAL A 1 536 ? 13.390 18.652 -4.572 1.00 64.81 536 VAL A CA 1
ATOM 4081 C C . VAL A 1 536 ? 13.137 20.002 -3.886 1.00 64.81 536 VAL A C 1
ATOM 4083 O O . VAL A 1 536 ? 14.010 20.867 -3.956 1.00 64.81 536 VAL A O 1
ATOM 4086 N N . PRO A 1 537 ? 11.976 20.212 -3.239 1.00 69.50 537 PRO A N 1
ATOM 4087 C CA . PRO A 1 537 ? 11.701 21.463 -2.541 1.00 69.50 537 PRO A CA 1
ATOM 4088 C C . PRO A 1 537 ? 12.536 21.588 -1.263 1.00 69.50 537 PRO A C 1
ATOM 4090 O O . PRO A 1 537 ? 12.748 20.602 -0.554 1.00 69.50 537 PRO A O 1
ATOM 4093 N N . GLU A 1 538 ? 12.961 22.809 -0.932 1.00 70.44 538 GLU A N 1
ATOM 4094 C CA . GLU A 1 538 ? 13.630 23.093 0.346 1.00 70.44 538 GLU A CA 1
ATOM 4095 C C . GLU A 1 538 ? 12.636 23.131 1.519 1.00 70.44 538 GLU A C 1
ATOM 4097 O O . GLU A 1 538 ? 13.015 22.877 2.666 1.00 70.44 538 GLU A O 1
ATOM 4102 N N . ALA A 1 539 ? 11.355 23.404 1.243 1.00 73.88 539 ALA A N 1
ATOM 4103 C CA . ALA A 1 539 ? 10.272 23.284 2.209 1.00 73.88 539 ALA A CA 1
ATOM 4104 C C . ALA A 1 539 ? 9.534 21.940 2.119 1.00 73.88 539 ALA A C 1
ATOM 4106 O O . ALA A 1 539 ? 9.464 21.283 1.082 1.00 73.88 539 ALA A O 1
ATOM 4107 N N . TYR A 1 540 ? 8.903 21.545 3.222 1.00 70.69 540 TYR A N 1
ATOM 4108 C CA . TYR A 1 540 ? 8.008 20.390 3.277 1.00 70.69 540 TYR A CA 1
ATOM 4109 C C . TYR A 1 540 ? 6.890 20.599 4.302 1.00 70.69 540 TYR A C 1
ATOM 4111 O O . TYR A 1 540 ? 6.956 21.477 5.164 1.00 70.69 540 TYR A O 1
ATOM 4119 N N . CYS A 1 541 ? 5.836 19.786 4.211 1.00 76.25 541 CYS A N 1
ATOM 4120 C CA . CYS A 1 541 ? 4.699 19.851 5.126 1.00 76.25 541 CYS A CA 1
ATOM 4121 C C . CYS A 1 541 ? 4.880 18.883 6.298 1.00 76.25 541 CYS A C 1
ATOM 4123 O O . CYS A 1 541 ? 4.736 17.670 6.151 1.00 76.25 541 CYS A O 1
ATOM 4125 N N . GLN A 1 542 ? 5.172 19.423 7.482 1.00 73.88 542 GLN A N 1
ATOM 4126 C CA . GLN A 1 542 ? 5.324 18.658 8.714 1.00 73.88 542 GLN A CA 1
ATOM 4127 C C . GLN A 1 542 ? 4.003 18.607 9.488 1.00 73.88 542 GLN A C 1
ATOM 4129 O O . GLN A 1 542 ? 3.417 19.639 9.810 1.00 73.88 542 GLN A O 1
ATOM 4134 N N . LEU A 1 543 ? 3.534 17.407 9.840 1.00 77.19 543 LEU A N 1
ATOM 4135 C CA . LEU A 1 543 ? 2.382 17.250 10.734 1.00 77.19 543 LEU A CA 1
ATOM 4136 C C . LEU A 1 543 ? 2.706 17.776 12.138 1.00 77.19 543 LEU A C 1
ATOM 4138 O O . LEU A 1 543 ? 3.749 17.453 12.715 1.00 77.19 543 LEU A O 1
ATOM 4142 N N . THR A 1 544 ? 1.786 18.563 12.697 1.00 78.38 544 THR A N 1
ATOM 4143 C CA . THR A 1 544 ? 1.934 19.155 14.031 1.00 78.38 544 THR A CA 1
ATOM 4144 C C . THR A 1 544 ? 0.662 19.005 14.858 1.00 78.38 544 THR A C 1
ATOM 4146 O O . THR A 1 544 ? -0.440 19.031 14.318 1.00 78.38 544 THR A O 1
ATOM 4149 N N . CYS A 1 545 ? 0.809 18.878 16.177 1.00 80.00 545 CYS A N 1
ATOM 4150 C CA . CYS A 1 545 ? -0.304 18.890 17.124 1.00 80.00 545 CYS A CA 1
ATOM 4151 C C . CYS A 1 545 ? -0.503 20.295 17.695 1.00 80.00 545 CYS A C 1
ATOM 4153 O O . CYS A 1 545 ? 0.436 20.883 18.241 1.00 80.00 545 CYS A O 1
ATOM 4155 N N . ALA A 1 546 ? -1.726 20.819 17.626 1.00 75.69 546 ALA A N 1
ATOM 4156 C CA . ALA A 1 546 ? -2.035 22.160 18.108 1.00 75.69 546 ALA A CA 1
ATOM 4157 C C . ALA A 1 546 ? -2.338 22.192 19.618 1.00 75.69 546 ALA A C 1
ATOM 4159 O O . ALA A 1 546 ? -2.838 21.231 20.206 1.00 75.69 546 ALA A O 1
ATOM 4160 N N . VAL A 1 547 ? -2.057 23.322 20.278 1.00 72.81 547 VAL A N 1
ATOM 4161 C CA . VAL A 1 547 ? -2.307 23.489 21.727 1.00 72.81 547 VAL A CA 1
ATOM 4162 C C . VAL A 1 547 ? -3.794 23.639 22.063 1.00 72.81 547 VAL A C 1
ATOM 4164 O O . VAL A 1 547 ? -4.215 23.261 23.156 1.00 72.81 547 VAL A O 1
ATOM 4167 N N . HIS A 1 548 ? -4.612 24.184 21.157 1.00 67.31 548 HIS A N 1
ATOM 4168 C CA . HIS A 1 548 ? -6.034 24.433 21.431 1.00 67.31 548 HIS A CA 1
ATOM 4169 C C . HIS A 1 548 ? -6.853 23.143 21.623 1.00 67.31 548 HIS A C 1
ATOM 4171 O O . HIS A 1 548 ? -7.829 23.156 22.374 1.00 67.31 548 HIS A O 1
ATOM 4177 N N . ASP A 1 549 ? -6.399 22.014 21.072 1.00 66.06 549 ASP A N 1
ATOM 4178 C CA . ASP A 1 549 ? -7.029 20.698 21.253 1.00 66.06 549 ASP A CA 1
ATOM 4179 C C . ASP A 1 549 ? -7.002 20.201 22.708 1.00 66.06 549 ASP A C 1
ATOM 4181 O O . ASP A 1 549 ? -7.790 19.338 23.104 1.00 66.06 549 ASP A O 1
ATOM 4185 N N . LEU A 1 550 ? -6.126 20.765 23.545 1.00 65.75 550 LEU A N 1
ATOM 4186 C CA . LEU A 1 550 ? -5.953 20.366 24.943 1.00 65.75 550 LEU A CA 1
ATOM 4187 C C . LEU A 1 550 ? -7.078 20.863 25.862 1.00 65.75 550 LEU A C 1
ATOM 4189 O O . LEU A 1 550 ? -7.296 20.278 26.923 1.00 65.75 550 LEU A O 1
ATOM 4193 N N . SER A 1 551 ? -7.835 21.891 25.461 1.00 61.12 551 SER A N 1
ATOM 4194 C CA . SER A 1 551 ? -8.970 22.413 26.241 1.00 61.12 551 SER A CA 1
ATOM 4195 C C . SER A 1 551 ? -10.119 21.405 26.368 1.00 61.12 551 SER A C 1
ATOM 4197 O O . SER A 1 551 ? -10.837 21.419 27.363 1.00 61.12 551 SER A O 1
ATOM 4199 N N . SER A 1 552 ? -10.247 20.474 25.417 1.00 62.38 552 SER A N 1
ATOM 4200 C CA . SER A 1 552 ? -11.239 19.388 25.448 1.00 62.38 552 SER A CA 1
ATOM 4201 C C . SER A 1 552 ? -10.949 18.299 26.497 1.00 62.38 552 SER A C 1
ATOM 4203 O O . SER A 1 552 ? -11.773 17.413 26.717 1.00 62.38 552 SER A O 1
ATOM 4205 N N . ARG A 1 553 ? -9.780 18.342 27.158 1.00 71.62 553 ARG A N 1
ATOM 4206 C CA . ARG A 1 553 ? -9.272 17.280 28.046 1.00 71.62 553 ARG A CA 1
ATOM 4207 C C . ARG A 1 553 ? -9.361 17.601 29.548 1.00 71.62 553 ARG A C 1
ATOM 4209 O O . ARG A 1 553 ? -8.709 16.915 30.330 1.00 71.62 553 ARG A O 1
ATOM 4216 N N . ASN A 1 554 ? -10.152 18.601 29.959 1.00 75.56 554 ASN A N 1
ATOM 4217 C CA . ASN A 1 554 ? -10.364 19.005 31.368 1.00 75.56 554 ASN A CA 1
ATOM 4218 C C . ASN A 1 554 ? -9.064 19.282 32.149 1.00 75.56 554 ASN A C 1
ATOM 4220 O O . ASN A 1 554 ? -8.874 18.829 33.283 1.00 75.56 554 ASN A O 1
ATOM 4224 N N . ALA A 1 555 ? -8.152 20.026 31.531 1.00 72.06 555 ALA A N 1
ATOM 4225 C CA . ALA A 1 555 ? -6.814 20.252 32.053 1.00 72.06 555 ALA A CA 1
ATOM 4226 C C . ALA A 1 555 ? -6.354 21.705 31.873 1.00 72.06 555 ALA A C 1
ATOM 4228 O O . ALA A 1 555 ? -6.846 22.436 31.013 1.00 72.06 555 ALA A O 1
ATOM 4229 N N . GLU A 1 556 ? -5.424 22.139 32.720 1.00 75.12 556 GLU A N 1
ATOM 4230 C CA . GLU A 1 556 ? -5.003 23.534 32.801 1.00 75.12 556 GLU A CA 1
ATOM 4231 C C . GLU A 1 556 ? -3.973 23.852 31.704 1.00 75.12 556 GLU A C 1
ATOM 4233 O O . GLU A 1 556 ? -2.836 23.384 31.751 1.00 75.12 556 GLU A O 1
ATOM 4238 N N . ARG A 1 557 ? -4.344 24.658 30.700 1.00 65.69 557 ARG A N 1
ATOM 4239 C CA . ARG A 1 557 ? -3.482 24.960 29.535 1.00 65.69 557 ARG A CA 1
ATOM 4240 C C . ARG A 1 557 ? -2.138 25.598 29.919 1.00 65.69 557 ARG A C 1
ATOM 4242 O O . ARG A 1 557 ? -1.130 25.327 29.276 1.00 65.69 557 ARG A O 1
ATOM 4249 N N . THR A 1 558 ? -2.115 26.396 30.985 1.00 65.75 558 THR A N 1
ATOM 4250 C CA . THR A 1 558 ? -0.921 27.051 31.559 1.00 65.75 558 THR A CA 1
ATOM 4251 C C . THR A 1 558 ? 0.088 26.069 32.156 1.00 65.75 558 THR A C 1
ATOM 4253 O O . THR A 1 558 ? 1.250 26.420 32.338 1.00 65.75 558 THR A O 1
ATOM 4256 N N . SER A 1 559 ? -0.327 24.833 32.440 1.00 70.38 559 SER A N 1
ATOM 4257 C CA . SER A 1 559 ? 0.527 23.790 33.015 1.00 70.38 559 SER A CA 1
ATOM 4258 C C . SER A 1 559 ? 1.240 22.923 31.968 1.00 70.38 559 SER A C 1
ATOM 4260 O O . SER A 1 559 ? 1.967 21.994 32.335 1.00 70.38 559 SER A O 1
ATOM 4262 N N . LEU A 1 560 ? 1.028 23.197 30.673 1.00 73.12 560 LEU A N 1
ATOM 4263 C CA . LEU A 1 560 ? 1.620 22.431 29.582 1.00 73.12 560 LEU A CA 1
ATOM 4264 C C . LEU A 1 560 ? 3.143 22.620 29.555 1.00 73.12 560 LEU A C 1
ATOM 4266 O O . LEU A 1 560 ? 3.655 23.692 29.250 1.00 73.12 560 LEU A O 1
ATOM 4270 N N . SER A 1 561 ? 3.871 21.545 29.841 1.00 79.31 561 SER A N 1
ATOM 4271 C CA . SER A 1 561 ? 5.331 21.505 29.819 1.00 79.31 561 SER A CA 1
ATOM 4272 C C . SER A 1 561 ? 5.804 20.412 28.870 1.00 79.31 561 SER A C 1
ATOM 4274 O O . SER A 1 561 ? 5.672 19.219 29.152 1.00 79.31 561 SER A O 1
ATOM 4276 N N . CYS A 1 562 ? 6.357 20.818 27.732 1.00 73.12 562 CYS A N 1
ATOM 4277 C CA . CYS A 1 562 ? 6.832 19.915 26.692 1.00 73.12 562 CYS A CA 1
ATOM 4278 C C . CYS A 1 562 ? 8.354 19.804 26.715 1.00 73.12 562 CYS A C 1
ATOM 4280 O O . CYS A 1 562 ? 9.059 20.801 26.838 1.00 73.12 562 CYS A O 1
ATOM 4282 N N . ARG A 1 563 ? 8.873 18.580 26.580 1.00 67.38 563 ARG A N 1
ATOM 4283 C CA . ARG A 1 563 ? 10.290 18.366 26.268 1.00 67.38 563 ARG A CA 1
ATOM 4284 C C . ARG A 1 563 ? 10.445 18.432 24.752 1.00 67.38 563 ARG A C 1
ATOM 4286 O O . ARG A 1 563 ? 10.274 17.414 24.088 1.00 67.38 563 ARG A O 1
ATOM 4293 N N . THR A 1 564 ? 10.729 19.611 24.214 1.00 57.69 564 THR A N 1
ATOM 4294 C CA . THR A 1 564 ? 11.179 19.768 22.824 1.00 57.69 564 THR A CA 1
ATOM 4295 C C . THR A 1 564 ? 12.709 19.893 22.778 1.00 57.69 564 THR A C 1
ATOM 4297 O O . THR A 1 564 ? 13.302 20.422 23.723 1.00 57.69 564 THR A O 1
ATOM 4300 N N . PRO A 1 565 ? 13.381 19.418 21.714 1.00 47.59 565 PRO A N 1
ATOM 4301 C CA . PRO A 1 565 ? 14.687 19.944 21.328 1.00 47.59 565 PRO A CA 1
ATOM 4302 C C . PRO A 1 565 ? 14.491 21.403 20.894 1.00 47.59 565 PRO A C 1
ATOM 4304 O O . PRO A 1 565 ? 13.544 21.702 20.168 1.00 47.59 565 PRO A O 1
ATOM 4307 N N . LEU A 1 566 ? 15.332 22.315 21.380 1.00 42.72 566 LEU A N 1
ATOM 4308 C CA . LEU A 1 566 ? 15.258 23.732 21.031 1.00 42.72 566 LEU A CA 1
ATOM 4309 C C . LEU A 1 566 ? 15.477 23.930 19.523 1.00 42.72 566 LEU A C 1
ATOM 4311 O O . LEU A 1 566 ? 16.547 23.605 19.015 1.00 42.72 566 LEU A O 1
ATOM 4315 N N . THR A 1 567 ? 14.510 24.532 18.836 1.00 42.66 567 THR A N 1
ATOM 4316 C CA . THR A 1 567 ? 14.796 25.410 17.696 1.00 42.66 567 THR A CA 1
ATOM 4317 C C . THR A 1 567 ? 14.797 26.843 18.221 1.00 42.66 567 THR A C 1
ATOM 4319 O O . THR A 1 567 ? 13.927 27.220 19.006 1.00 42.66 567 THR A O 1
ATOM 4322 N N . ASN A 1 568 ? 15.832 27.601 17.861 1.00 40.84 568 ASN A N 1
ATOM 4323 C CA . ASN A 1 568 ? 16.200 28.896 18.437 1.00 40.84 568 ASN A CA 1
ATOM 4324 C C . ASN A 1 568 ? 15.268 30.043 18.029 1.00 40.84 568 ASN A C 1
ATOM 4326 O O . ASN A 1 568 ? 15.721 31.012 17.431 1.00 40.84 568 ASN A O 1
ATOM 4330 N N . ASP A 1 569 ? 13.994 29.980 18.394 1.00 40.75 569 ASP A N 1
ATOM 4331 C CA . ASP A 1 569 ? 13.179 31.187 18.408 1.00 40.75 569 ASP A CA 1
ATOM 4332 C C . ASP A 1 569 ? 12.205 31.134 19.578 1.00 40.75 569 ASP A C 1
ATOM 4334 O O . ASP A 1 569 ? 11.306 30.298 19.631 1.00 40.75 569 ASP A O 1
ATOM 4338 N N . GLY A 1 570 ? 12.441 31.998 20.568 1.00 40.81 570 GLY A N 1
ATOM 4339 C CA . GLY A 1 570 ? 11.787 32.032 21.881 1.00 40.81 570 GLY A CA 1
ATOM 4340 C C . GLY A 1 570 ? 10.307 32.427 21.868 1.00 40.81 570 GLY A C 1
ATOM 4341 O O . GLY A 1 570 ? 9.839 33.072 22.805 1.00 40.81 570 GLY A O 1
ATOM 4342 N N . SER A 1 571 ? 9.564 32.059 20.828 1.00 43.84 571 SER A N 1
ATOM 4343 C CA . SER A 1 571 ? 8.113 32.172 20.774 1.00 43.84 571 SER A CA 1
ATOM 4344 C C . SER A 1 571 ? 7.469 30.894 21.324 1.00 43.84 571 SER A C 1
ATOM 4346 O O . SER A 1 571 ? 7.927 29.776 21.087 1.00 43.84 571 SER A O 1
ATOM 4348 N N . ALA A 1 572 ? 6.417 31.050 22.128 1.00 51.19 572 ALA A N 1
ATOM 4349 C CA . ALA A 1 572 ? 5.647 29.922 22.636 1.00 51.19 572 ALA A CA 1
ATOM 4350 C C . ALA A 1 572 ? 5.022 29.167 21.450 1.00 51.19 572 ALA A C 1
ATOM 4352 O O . ALA A 1 572 ? 4.087 29.659 20.825 1.00 51.19 572 ALA A O 1
ATOM 4353 N N . LEU A 1 573 ? 5.559 27.989 21.127 1.00 58.44 573 LEU A N 1
ATOM 4354 C CA . LEU A 1 573 ? 5.075 27.147 20.035 1.00 58.44 573 LEU A CA 1
ATOM 4355 C C . LEU A 1 573 ? 3.596 26.787 20.258 1.00 58.44 573 LEU A C 1
ATOM 4357 O O . LEU A 1 573 ? 3.256 25.997 21.136 1.00 58.44 573 LEU A O 1
ATOM 4361 N N . GLU A 1 574 ? 2.703 27.350 19.441 1.00 64.56 574 GLU A N 1
ATOM 4362 C CA . GLU A 1 574 ? 1.287 26.949 19.391 1.00 64.56 574 GLU A CA 1
ATOM 4363 C C . GLU A 1 574 ? 1.084 25.554 18.765 1.00 64.56 574 GLU A C 1
ATOM 4365 O O . GLU A 1 574 ? -0.023 25.007 18.819 1.00 64.56 574 GLU A O 1
ATOM 4370 N N . HIS A 1 575 ? 2.143 24.981 18.182 1.00 71.19 575 HIS A N 1
ATOM 4371 C CA . HIS A 1 575 ? 2.147 23.727 17.434 1.00 71.19 575 HIS A CA 1
ATOM 4372 C C . HIS A 1 575 ? 3.391 22.902 17.784 1.00 71.19 575 HIS A C 1
ATOM 4374 O O . HIS A 1 575 ? 4.495 23.438 17.845 1.00 71.19 575 HIS A O 1
ATOM 4380 N N . TYR A 1 576 ? 3.220 21.598 17.998 1.00 76.19 576 TYR A N 1
ATOM 4381 C CA . TYR A 1 576 ? 4.296 20.688 18.396 1.00 76.19 576 TYR A CA 1
ATOM 4382 C C . TYR A 1 576 ? 4.534 19.600 17.345 1.00 76.19 576 TYR A C 1
ATOM 4384 O O . TYR A 1 576 ? 3.560 19.069 16.811 1.00 76.19 576 TYR A O 1
ATOM 4392 N N . PRO A 1 577 ? 5.796 19.226 17.066 1.00 71.94 577 PRO A N 1
ATOM 4393 C CA . PRO A 1 577 ? 6.104 18.194 16.081 1.00 71.94 577 PRO A CA 1
ATOM 4394 C C . PRO A 1 577 ? 5.687 16.798 16.564 1.00 71.94 577 PRO A C 1
ATOM 4396 O O . PRO A 1 577 ? 5.570 16.541 17.769 1.00 71.94 577 PRO A O 1
ATOM 4399 N N . MET A 1 578 ? 5.516 15.873 15.617 1.00 74.12 578 MET A N 1
ATOM 4400 C CA . MET A 1 578 ? 5.263 14.458 15.908 1.00 74.12 578 MET A CA 1
ATOM 4401 C C . MET A 1 578 ? 6.302 13.885 16.884 1.00 74.12 578 MET A C 1
ATOM 4403 O O . MET A 1 578 ? 7.496 14.172 16.803 1.00 74.12 578 MET A O 1
ATOM 4407 N N . GLY A 1 579 ? 5.837 13.091 17.850 1.00 72.06 579 GLY A N 1
ATOM 4408 C CA . GLY A 1 579 ? 6.680 12.520 18.901 1.00 72.06 579 GLY A CA 1
ATOM 4409 C C . GLY A 1 579 ? 7.011 13.465 20.065 1.00 72.06 579 GLY A C 1
ATOM 4410 O O . GLY A 1 579 ? 7.589 13.008 21.057 1.00 72.06 579 GLY A O 1
ATOM 4411 N N . ALA A 1 580 ? 6.615 14.745 20.014 1.00 76.12 580 ALA A N 1
ATOM 4412 C CA . ALA A 1 580 ? 6.757 15.659 21.146 1.00 76.12 580 ALA A CA 1
ATOM 4413 C C . ALA A 1 580 ? 6.037 15.111 22.386 1.00 76.12 580 ALA A C 1
ATOM 4415 O O . ALA A 1 580 ? 4.866 14.729 22.324 1.00 76.12 580 ALA A O 1
ATOM 4416 N N . ARG A 1 581 ? 6.744 15.085 23.524 1.00 81.56 581 ARG A N 1
ATOM 4417 C CA . ARG A 1 581 ? 6.224 14.581 24.802 1.00 81.56 581 ARG A CA 1
ATOM 4418 C C . ARG A 1 581 ? 5.946 15.734 25.750 1.00 81.56 581 ARG A C 1
ATOM 4420 O O . ARG A 1 581 ? 6.867 16.441 26.167 1.00 81.56 581 ARG A O 1
ATOM 4427 N N . CYS A 1 582 ? 4.690 15.864 26.144 1.00 79.69 582 CYS A N 1
ATOM 4428 C CA . CYS A 1 582 ? 4.214 16.940 26.996 1.00 79.69 582 CYS A CA 1
ATOM 4429 C C . CYS A 1 582 ? 3.625 16.422 28.301 1.00 79.69 582 CYS A C 1
ATOM 4431 O O . CYS A 1 582 ? 3.082 15.322 28.378 1.00 79.69 582 CYS A O 1
ATOM 4433 N N . LYS A 1 583 ? 3.755 17.226 29.349 1.00 84.25 583 LYS A N 1
ATOM 4434 C CA . LYS A 1 583 ? 3.109 17.042 30.646 1.00 84.25 583 LYS A CA 1
ATOM 4435 C C . LYS A 1 583 ? 2.065 18.127 30.831 1.00 84.25 583 LYS A C 1
ATOM 4437 O O . LYS A 1 583 ? 2.311 19.264 30.451 1.00 84.25 583 LYS A O 1
ATOM 4442 N N . LEU A 1 584 ? 0.941 17.771 31.430 1.00 83.19 584 LEU A N 1
ATOM 4443 C CA . LEU A 1 584 ? -0.183 18.673 31.657 1.00 83.19 584 LEU A CA 1
ATOM 4444 C C . LEU A 1 584 ? -0.842 18.314 32.995 1.00 83.19 584 LEU A C 1
ATOM 4446 O O . LEU A 1 584 ? -0.931 17.133 33.331 1.00 83.19 584 LEU A O 1
ATOM 4450 N N . SER A 1 585 ? -1.283 19.309 33.757 1.00 84.19 585 SER A N 1
ATOM 4451 C CA . SER A 1 585 ? -1.984 19.145 35.033 1.00 84.19 585 SER A CA 1
ATOM 4452 C C . SER A 1 585 ? -3.504 19.190 34.840 1.00 84.19 585 SER A C 1
ATOM 4454 O O . SER A 1 585 ? -4.027 20.038 34.117 1.00 84.19 585 SER A O 1
ATOM 4456 N N . CYS A 1 586 ? -4.223 18.282 35.495 1.00 83.50 586 CYS A N 1
ATOM 4457 C CA . CYS A 1 586 ? -5.681 18.243 35.502 1.00 83.50 586 CYS A CA 1
ATOM 4458 C C . CYS A 1 586 ? -6.269 19.432 36.272 1.00 83.50 586 CYS A C 1
ATOM 4460 O O . CYS A 1 586 ? -5.670 19.922 37.231 1.00 83.50 586 CYS A O 1
ATOM 4462 N N . LEU A 1 587 ? -7.469 19.862 35.874 1.00 81.56 587 LEU A N 1
ATOM 4463 C CA . LEU A 1 587 ? -8.211 20.887 36.606 1.00 81.56 587 LEU A CA 1
ATOM 4464 C C . LEU A 1 587 ? -8.565 20.413 38.031 1.00 81.56 587 LEU A C 1
ATOM 4466 O O . LEU A 1 587 ? -8.708 19.209 38.269 1.00 81.56 587 LEU A O 1
ATOM 4470 N N . PRO A 1 588 ? -8.780 21.337 38.987 1.00 77.62 588 PRO A N 1
ATOM 4471 C CA . PRO A 1 588 ? -9.273 20.988 40.316 1.00 77.62 588 PRO A CA 1
ATOM 4472 C C . PRO A 1 588 ? -10.538 20.113 40.250 1.00 77.62 588 PRO A C 1
ATOM 4474 O O . PRO A 1 588 ? -11.452 20.374 39.469 1.00 77.62 588 PRO A O 1
ATOM 4477 N N . GLY A 1 589 ? -10.588 19.050 41.060 1.00 73.06 589 GLY A N 1
ATOM 4478 C CA . GLY A 1 589 ? -11.692 18.077 41.048 1.00 73.06 589 GLY A CA 1
ATOM 4479 C C . GLY A 1 589 ? -11.611 17.012 39.945 1.00 73.06 589 GLY A C 1
ATOM 4480 O O . GLY A 1 589 ? -12.514 16.182 39.857 1.00 73.06 589 GLY A O 1
ATOM 4481 N N . HIS A 1 590 ? -10.540 16.999 39.143 1.00 80.81 590 HIS A N 1
ATOM 4482 C CA . HIS A 1 590 ? -10.263 15.983 38.125 1.00 80.81 590 HIS A CA 1
ATOM 4483 C C . HIS A 1 590 ? -8.943 15.250 38.413 1.00 80.81 590 HIS A C 1
ATOM 4485 O O . HIS A 1 590 ? -8.030 15.793 39.036 1.00 80.81 590 HIS A O 1
ATOM 4491 N N . HIS A 1 591 ? -8.841 14.004 37.959 1.00 82.00 591 HIS A N 1
ATOM 4492 C CA . HIS A 1 591 ? -7.662 13.147 38.096 1.00 82.00 591 HIS A CA 1
ATOM 4493 C C . HIS A 1 591 ? -7.407 12.372 36.801 1.00 82.00 591 HIS A C 1
ATOM 4495 O O . HIS A 1 591 ? -8.267 12.324 35.925 1.00 82.00 591 HIS A O 1
ATOM 4501 N N . VAL A 1 592 ? -6.220 11.784 36.666 1.00 81.69 592 VAL A N 1
ATOM 4502 C CA . VAL A 1 592 ? -5.876 10.964 35.498 1.00 81.69 592 VAL A CA 1
ATOM 4503 C C . VAL A 1 592 ? -6.653 9.648 35.514 1.00 81.69 592 VAL A C 1
ATOM 4505 O O . VAL A 1 592 ? -6.612 8.921 36.511 1.00 81.69 592 VAL A O 1
ATOM 4508 N N . GLU A 1 593 ? -7.290 9.351 34.384 1.00 76.12 593 GLU A N 1
ATOM 4509 C CA . GLU A 1 593 ? -7.958 8.086 34.056 1.00 76.12 593 GLU A CA 1
ATOM 4510 C C . GLU A 1 593 ? -7.086 6.864 34.419 1.00 76.12 593 GLU A C 1
ATOM 4512 O O . GLU A 1 593 ? -5.873 6.868 34.200 1.00 76.12 593 GLU A O 1
ATOM 4517 N N . ASP A 1 594 ? -7.690 5.860 35.064 1.00 62.94 594 ASP A N 1
ATOM 4518 C CA . ASP A 1 594 ? -7.067 4.591 35.486 1.00 62.94 594 ASP A CA 1
ATOM 4519 C C . ASP A 1 594 ? -5.832 4.669 36.402 1.00 62.94 594 ASP A C 1
ATOM 4521 O O . ASP A 1 594 ? -4.980 3.776 36.428 1.00 62.94 594 ASP A O 1
ATOM 4525 N N . THR A 1 595 ? -5.725 5.703 37.245 1.00 58.50 595 THR A N 1
ATOM 4526 C CA . THR A 1 595 ? -4.647 5.769 38.247 1.00 58.50 595 THR A CA 1
ATOM 4527 C C . THR A 1 595 ? -5.130 5.547 39.681 1.00 58.50 595 THR A C 1
ATOM 4529 O O . THR A 1 595 ? -5.755 6.405 40.293 1.00 58.50 595 THR A O 1
ATOM 4532 N N . VAL A 1 596 ? -4.685 4.438 40.288 1.00 53.88 596 VAL A N 1
ATOM 4533 C CA . VAL A 1 596 ? -4.921 4.039 41.701 1.00 53.88 596 VAL A CA 1
ATOM 4534 C C . VAL A 1 596 ? -4.507 5.115 42.732 1.00 53.88 596 VAL A C 1
ATOM 4536 O O . VAL A 1 596 ? -4.852 5.030 43.905 1.00 53.88 596 VAL A O 1
ATOM 4539 N N . ARG A 1 597 ? -3.740 6.139 42.327 1.00 57.22 597 ARG A N 1
ATOM 4540 C CA . ARG A 1 597 ? -3.150 7.159 43.215 1.00 57.22 597 ARG A CA 1
ATOM 4541 C C . ARG A 1 597 ? -3.597 8.601 42.937 1.00 57.22 597 ARG A C 1
ATOM 4543 O O . ARG A 1 597 ? -2.830 9.505 43.257 1.00 57.22 597 ARG A O 1
ATOM 4550 N N . ASN A 1 598 ? -4.778 8.835 42.351 1.00 65.06 598 ASN A N 1
ATOM 4551 C CA . ASN A 1 598 ? -5.294 10.188 42.065 1.00 65.06 598 ASN A CA 1
ATOM 4552 C C . ASN A 1 598 ? -4.217 11.097 41.447 1.00 65.06 598 ASN A C 1
ATOM 4554 O O . ASN A 1 598 ? -3.946 12.197 41.941 1.00 65.06 598 ASN A O 1
ATOM 4558 N N . LYS A 1 599 ? -3.514 10.609 40.414 1.00 72.31 599 LYS A N 1
ATOM 4559 C CA . LYS A 1 599 ? -2.476 11.430 39.785 1.00 72.31 599 LYS A CA 1
ATOM 4560 C C . LYS A 1 599 ? -3.138 12.668 39.186 1.00 72.31 599 LYS A C 1
ATOM 4562 O O . LYS A 1 599 ? -4.218 12.577 38.613 1.00 72.31 599 LYS A O 1
ATOM 4567 N N . GLN A 1 600 ? -2.470 13.811 39.307 1.00 78.69 600 GLN A N 1
ATOM 4568 C CA . GLN A 1 600 ? -2.943 15.082 38.750 1.00 78.69 600 GLN A CA 1
ATOM 4569 C C . GLN A 1 600 ? -2.231 15.471 37.452 1.00 78.69 600 GLN A C 1
ATOM 4571 O O . GLN A 1 600 ? -2.613 16.456 36.843 1.00 78.69 600 GLN A O 1
ATOM 4576 N N . GLN A 1 601 ? -1.204 14.733 37.020 1.00 82.06 601 GLN A N 1
ATOM 4577 C CA . GLN A 1 601 ? -0.445 15.054 35.808 1.00 82.06 601 GLN A CA 1
ATOM 4578 C C . GLN A 1 601 ? -0.582 13.957 34.752 1.00 82.06 601 GLN A C 1
ATOM 4580 O O . GLN A 1 601 ? -0.208 12.807 35.006 1.00 82.06 601 GLN A O 1
ATOM 4585 N N . VAL A 1 602 ? -1.044 14.329 33.556 1.00 82.50 602 VAL A N 1
ATOM 4586 C CA . VAL A 1 602 ? -1.068 13.478 32.359 1.00 82.50 602 VAL A CA 1
ATOM 4587 C C . VAL A 1 602 ? 0.193 13.685 31.525 1.00 82.50 602 VAL A C 1
ATOM 4589 O O . VAL A 1 602 ? 0.795 14.762 31.519 1.00 82.50 602 VAL A O 1
ATOM 4592 N N . ARG A 1 603 ? 0.607 12.633 30.815 1.00 84.88 603 ARG A N 1
ATOM 4593 C CA . ARG A 1 603 ? 1.663 12.696 29.800 1.00 84.88 603 ARG A CA 1
ATOM 4594 C C . ARG A 1 603 ? 1.036 12.453 28.439 1.00 84.88 603 ARG A C 1
ATOM 4596 O O . ARG A 1 603 ? 0.382 11.433 28.259 1.00 84.88 603 ARG A O 1
ATOM 4603 N N . LEU A 1 604 ? 1.256 13.372 27.513 1.00 84.56 604 LEU A N 1
ATOM 4604 C CA . LEU A 1 604 ? 0.730 13.326 26.157 1.00 84.56 604 LEU A CA 1
ATOM 4605 C C . LEU A 1 604 ? 1.880 13.216 25.158 1.00 84.56 604 LEU A C 1
ATOM 4607 O O . LEU A 1 604 ? 2.963 13.756 25.394 1.00 84.56 604 LEU A O 1
ATOM 4611 N N . THR A 1 605 ? 1.631 12.529 24.052 1.00 85.25 605 THR A N 1
ATOM 4612 C CA . THR A 1 605 ? 2.553 12.415 22.919 1.00 85.25 605 THR A CA 1
ATOM 4613 C C . THR A 1 605 ? 1.832 12.857 21.653 1.00 85.25 605 THR A C 1
ATOM 4615 O O . THR A 1 605 ? 0.675 12.493 21.463 1.00 85.25 605 THR A O 1
ATOM 4618 N N . CYS A 1 606 ? 2.476 13.655 20.804 1.00 80.12 606 CYS A N 1
ATOM 4619 C CA . CYS A 1 606 ? 1.905 14.013 19.505 1.00 80.12 606 CYS A CA 1
ATOM 4620 C C . CYS A 1 606 ? 1.963 12.807 18.550 1.00 80.12 606 CYS A C 1
ATOM 4622 O O . CYS A 1 606 ? 3.052 12.284 18.296 1.00 80.12 606 CYS A O 1
ATOM 4624 N N . GLY A 1 607 ? 0.796 12.349 18.091 1.00 75.69 607 GLY A N 1
ATOM 4625 C CA . GLY A 1 607 ? 0.606 11.172 17.245 1.00 75.69 607 GLY A CA 1
ATOM 4626 C C . GLY A 1 607 ? 0.916 11.399 15.765 1.00 75.69 607 GLY A C 1
ATOM 4627 O O . GLY A 1 607 ? 1.149 12.523 15.325 1.00 75.69 607 GLY A O 1
ATOM 4628 N N . ASN A 1 608 ? 0.891 10.309 14.996 1.00 75.88 608 ASN A N 1
ATOM 4629 C CA . ASN A 1 608 ? 1.098 10.293 13.542 1.00 75.88 608 ASN A CA 1
ATOM 4630 C C . ASN A 1 608 ? -0.082 10.868 12.736 1.00 75.88 608 ASN A C 1
ATOM 4632 O O . ASN A 1 608 ? 0.041 11.094 11.539 1.00 75.88 608 ASN A O 1
ATOM 4636 N N . ASP A 1 609 ? -1.211 11.122 13.390 1.00 75.19 609 ASP A N 1
ATOM 4637 C CA . ASP A 1 609 ? -2.424 11.730 12.844 1.00 75.19 609 ASP A CA 1
ATOM 4638 C C . ASP A 1 609 ? -2.524 13.239 13.140 1.00 75.19 609 ASP A C 1
ATOM 4640 O O . ASP A 1 609 ? -3.545 13.868 12.863 1.00 75.19 609 ASP A O 1
ATOM 4644 N N . GLY A 1 610 ? -1.484 13.832 13.742 1.00 72.81 610 GLY A N 1
ATOM 4645 C CA . GLY A 1 610 ? -1.496 15.232 14.171 1.00 72.81 610 GLY A CA 1
ATOM 4646 C C . GLY A 1 610 ? -2.370 15.494 15.402 1.00 72.81 610 GLY A C 1
ATOM 4647 O O . GLY A 1 610 ? -2.719 16.644 15.665 1.00 72.81 610 GLY A O 1
ATOM 4648 N N . ARG A 1 611 ? -2.728 14.457 16.179 1.00 82.00 611 ARG A N 1
ATOM 4649 C CA . ARG A 1 611 ? -3.509 14.592 17.421 1.00 82.00 611 ARG A CA 1
ATOM 4650 C C . ARG A 1 611 ? -2.706 14.203 18.657 1.00 82.00 611 ARG A C 1
ATOM 4652 O O . ARG A 1 611 ? -1.820 13.351 18.631 1.00 82.00 611 ARG A O 1
ATOM 4659 N N . TRP A 1 612 ? -3.048 14.808 19.795 1.00 81.31 612 TRP A N 1
ATOM 4660 C CA . TRP A 1 612 ? -2.482 14.413 21.087 1.00 81.31 612 TRP A CA 1
ATOM 4661 C C . TRP A 1 612 ? -2.987 13.032 21.509 1.00 81.31 612 TRP A C 1
ATOM 4663 O O . TRP A 1 612 ? -4.194 12.824 21.641 1.00 81.31 612 TRP A O 1
ATOM 4673 N N . GLN A 1 613 ? -2.064 12.126 21.817 1.00 84.00 613 GLN A N 1
ATOM 4674 C CA . GLN A 1 613 ? -2.315 10.780 22.326 1.00 84.00 613 GLN A CA 1
ATOM 4675 C C . GLN A 1 613 ? -1.905 10.684 23.803 1.00 84.00 613 GLN A C 1
ATOM 4677 O O . GLN A 1 613 ? -0.881 11.233 24.212 1.00 84.00 613 GLN A O 1
ATOM 4682 N N . GLY A 1 614 ? -2.706 10.002 24.624 1.00 79.25 614 GLY A N 1
ATOM 4683 C CA . GLY A 1 614 ? -2.459 9.824 26.060 1.00 79.25 614 GLY A CA 1
ATOM 4684 C C . GLY A 1 614 ? -3.723 9.957 26.922 1.00 79.25 614 GLY A C 1
ATOM 4685 O O . GLY A 1 614 ? -4.771 10.364 26.404 1.00 79.25 614 GLY A O 1
ATOM 4686 N N . PRO A 1 615 ? -3.626 9.628 28.225 1.00 78.12 615 PRO A N 1
ATOM 4687 C CA . PRO A 1 615 ? -4.765 9.527 29.138 1.00 78.12 615 PRO A CA 1
ATOM 4688 C C . PRO A 1 615 ? -5.470 10.872 29.358 1.00 78.12 615 PRO A C 1
ATOM 4690 O O . PRO A 1 6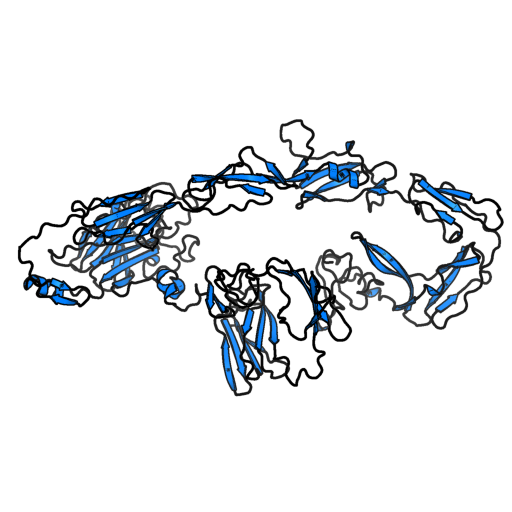15 ? -4.856 11.942 29.234 1.00 78.12 615 PRO A O 1
ATOM 4693 N N . LYS A 1 616 ? -6.766 10.822 29.682 1.00 80.00 616 LYS A N 1
ATOM 4694 C CA . LYS A 1 616 ? -7.607 12.008 29.904 1.00 80.00 616 LYS A CA 1
ATOM 4695 C C . LYS A 1 616 ? -7.735 12.340 31.393 1.00 80.00 616 LYS A C 1
ATOM 4697 O O . LYS A 1 616 ? -7.487 11.505 32.262 1.00 80.00 616 LYS A O 1
ATOM 4702 N N . CYS A 1 617 ? -8.122 13.581 31.690 1.00 83.00 617 CYS A N 1
ATOM 4703 C CA . CYS A 1 617 ? -8.517 13.975 33.040 1.00 83.00 617 CYS A CA 1
ATOM 4704 C C . CYS A 1 617 ? -10.023 13.732 33.221 1.00 83.00 617 CYS A C 1
ATOM 4706 O O . CYS A 1 617 ? -10.852 14.344 32.543 1.00 83.00 617 CYS A O 1
ATOM 4708 N N . VAL A 1 618 ? -10.374 12.851 34.153 1.00 80.62 618 VAL A N 1
ATOM 4709 C CA . VAL A 1 618 ? -11.749 12.471 34.496 1.00 80.62 618 VAL A CA 1
ATOM 4710 C C . VAL A 1 618 ? -12.141 13.048 35.863 1.00 80.62 618 VAL A C 1
ATOM 4712 O O . VAL A 1 618 ? -11.283 13.200 36.742 1.00 80.62 618 VAL A O 1
ATOM 4715 N N . PRO A 1 619 ? -13.419 13.410 36.079 1.00 77.25 619 PRO A N 1
ATOM 4716 C CA . PRO A 1 619 ? -13.861 13.964 37.354 1.00 77.25 619 PRO A CA 1
ATOM 4717 C C . PRO A 1 619 ? -13.676 12.946 38.486 1.00 77.25 619 PRO A C 1
ATOM 4719 O O . PRO A 1 619 ? -13.888 11.745 38.308 1.00 77.25 619 PRO A O 1
ATOM 4722 N N . VAL A 1 620 ? -13.281 13.424 39.665 1.00 81.44 620 VAL A N 1
ATOM 4723 C CA . VAL A 1 620 ? -13.234 12.607 40.886 1.00 81.44 620 VAL A CA 1
ATOM 4724 C C . VAL A 1 620 ? -14.661 12.164 41.237 1.00 81.44 620 VAL A C 1
ATOM 4726 O O . VAL A 1 620 ? -15.608 12.952 41.149 1.00 81.44 620 VAL A O 1
ATOM 4729 N N . LYS A 1 621 ? -14.823 10.897 41.629 1.00 82.38 621 LYS A N 1
ATOM 4730 C CA . LYS A 1 621 ? -16.111 10.302 42.015 1.00 82.38 621 LYS A CA 1
ATOM 4731 C C . LYS A 1 621 ? -16.089 9.903 43.488 1.00 82.38 621 LYS A C 1
ATOM 4733 O O . LYS A 1 621 ? -15.095 9.356 43.957 1.00 82.38 621 LYS A O 1
ATOM 4738 N N . CYS A 1 622 ? -17.181 10.151 44.204 1.00 84.19 622 CYS A N 1
ATOM 4739 C CA . CYS A 1 622 ? -17.370 9.633 45.556 1.00 84.19 622 CYS A CA 1
ATOM 4740 C C . CYS A 1 622 ? -17.846 8.176 45.538 1.00 84.19 622 CYS A C 1
ATOM 4742 O O . CYS A 1 622 ? -18.536 7.754 44.608 1.00 84.19 622 CYS A O 1
ATOM 4744 N N . GLU A 1 623 ? -17.530 7.422 46.597 1.00 82.81 623 GLU A N 1
ATOM 4745 C CA . GLU A 1 623 ? -18.012 6.042 46.768 1.00 82.81 623 GLU A CA 1
ATOM 4746 C C . GLU A 1 623 ? -19.538 5.967 46.656 1.00 82.81 623 GLU A C 1
ATOM 4748 O O . GLU A 1 623 ? -20.247 6.770 47.256 1.00 82.81 623 GLU A O 1
ATOM 4753 N N . GLN A 1 624 ? -20.082 4.991 45.932 1.00 83.75 624 GLN A N 1
ATOM 4754 C CA . GLN A 1 624 ? -21.534 4.853 45.821 1.00 83.75 624 GLN A CA 1
ATOM 4755 C C . GLN A 1 624 ? -22.184 4.679 47.215 1.00 83.75 624 GLN A C 1
ATOM 4757 O O . GLN A 1 624 ? -21.675 3.912 48.039 1.00 83.75 624 GLN A O 1
ATOM 4762 N N . PRO A 1 625 ? -23.321 5.348 47.515 1.00 84.38 625 PRO A N 1
ATOM 4763 C CA . PRO A 1 625 ? -24.010 5.159 48.787 1.00 84.38 625 PRO A CA 1
ATOM 4764 C C . PRO A 1 625 ? -24.339 3.683 49.039 1.00 84.38 625 PRO A C 1
ATOM 4766 O O . PRO A 1 625 ? -24.810 2.986 48.141 1.00 84.38 625 PRO A O 1
ATOM 4769 N N . LYS A 1 626 ? -24.126 3.216 50.279 1.00 84.94 626 LYS A N 1
ATOM 4770 C CA . LYS A 1 626 ? -24.348 1.813 50.680 1.00 84.94 626 LYS A CA 1
ATOM 4771 C C . LYS A 1 626 ? -25.706 1.288 50.196 1.00 84.94 626 LYS A C 1
ATOM 4773 O O . LYS A 1 626 ? -26.709 1.988 50.335 1.00 84.94 626 LYS A O 1
ATOM 4778 N N . ILE A 1 627 ? -25.747 0.024 49.756 1.00 81.75 627 ILE A N 1
ATOM 4779 C CA . ILE A 1 627 ? -26.938 -0.645 49.186 1.00 81.75 627 ILE A CA 1
ATOM 4780 C C . ILE A 1 627 ? -28.203 -0.526 50.058 1.00 81.75 627 ILE A C 1
ATOM 4782 O O . ILE A 1 627 ? -29.316 -0.464 49.553 1.00 81.75 627 ILE A O 1
ATOM 4786 N N . VAL A 1 628 ? -28.051 -0.383 51.378 1.00 84.94 628 VAL A N 1
ATOM 4787 C CA . VAL A 1 628 ? -29.165 -0.154 52.318 1.00 84.94 628 VAL A CA 1
ATOM 4788 C C . VAL A 1 628 ? -29.978 1.115 52.036 1.00 84.94 628 VAL A C 1
ATOM 4790 O O . VAL A 1 628 ? -31.142 1.188 52.431 1.00 84.94 628 VAL A O 1
ATOM 4793 N N . TYR A 1 629 ? -29.386 2.107 51.365 1.00 86.75 629 TYR A N 1
ATOM 4794 C CA . TYR A 1 629 ? -30.040 3.358 50.978 1.00 86.75 629 TYR A CA 1
ATOM 4795 C C . TYR A 1 629 ? -30.547 3.353 49.531 1.00 86.75 629 TYR A C 1
ATOM 4797 O O . TYR A 1 629 ? -31.029 4.382 49.061 1.00 86.75 629 TYR A O 1
ATOM 4805 N N . PHE A 1 630 ? -30.426 2.238 48.808 1.00 84.44 630 PHE A N 1
ATOM 4806 C CA . PHE A 1 630 ? -30.843 2.149 47.412 1.00 84.44 630 PHE A CA 1
ATOM 4807 C C . PHE A 1 630 ? -32.321 2.538 47.240 1.00 84.44 630 PHE A C 1
ATOM 4809 O O . PHE A 1 630 ? -33.176 2.187 48.056 1.00 84.44 630 PHE A O 1
ATOM 4816 N N . GLY A 1 631 ? -32.605 3.359 46.225 1.00 79.94 631 GLY A N 1
ATOM 4817 C CA . GLY A 1 631 ? -33.937 3.916 45.965 1.00 79.94 631 GLY A CA 1
ATOM 4818 C C . GLY A 1 631 ? -34.421 4.992 46.954 1.00 79.94 631 GLY A C 1
ATOM 4819 O O . GLY A 1 631 ? -35.525 5.515 46.786 1.00 79.94 631 GLY A O 1
ATOM 4820 N N . LEU A 1 632 ? -33.630 5.349 47.975 1.00 85.75 632 LEU A N 1
ATOM 4821 C CA . LEU A 1 632 ? -33.944 6.443 48.906 1.00 85.75 632 LEU A CA 1
ATOM 4822 C C . LEU A 1 632 ? -33.290 7.768 48.527 1.00 85.75 632 LEU A C 1
ATOM 4824 O O . LEU A 1 632 ? -33.577 8.767 49.178 1.00 85.75 632 LEU A O 1
ATOM 4828 N N . TYR A 1 633 ? -32.412 7.806 47.526 1.00 88.75 633 TYR A N 1
ATOM 4829 C CA . TYR A 1 633 ? -31.707 9.022 47.138 1.00 88.75 633 TYR A CA 1
ATOM 4830 C C . TYR A 1 633 ? -31.839 9.332 45.653 1.00 88.75 633 TYR A C 1
ATOM 4832 O O . TYR A 1 633 ? -31.978 8.433 44.829 1.00 88.75 633 TYR A O 1
ATOM 4840 N N . ASN A 1 634 ? -31.767 10.620 45.327 1.00 88.94 634 ASN A N 1
ATOM 4841 C CA . ASN A 1 634 ? -31.624 11.115 43.965 1.00 88.94 634 ASN A CA 1
ATOM 4842 C C . ASN A 1 634 ? -30.475 12.133 43.925 1.00 88.94 634 ASN A C 1
ATOM 4844 O O . ASN A 1 634 ? -30.440 13.045 44.755 1.00 88.94 634 ASN A O 1
ATOM 4848 N N . CYS A 1 635 ? -29.529 11.951 43.008 1.00 88.62 635 CYS A N 1
ATOM 4849 C CA . CYS A 1 635 ? -28.319 12.763 42.890 1.00 88.62 635 CYS A CA 1
ATOM 4850 C C . CYS A 1 635 ? -28.355 13.581 41.602 1.00 88.62 635 CYS A C 1
ATOM 4852 O O . CYS A 1 635 ? -28.803 13.086 40.574 1.00 88.62 635 CYS A O 1
ATOM 4854 N N . THR A 1 636 ? -27.867 14.819 41.654 1.00 88.38 636 THR A N 1
ATOM 4855 C CA . THR A 1 636 ? -27.931 15.746 40.514 1.00 88.38 636 THR A CA 1
ATOM 4856 C C . THR A 1 636 ? -27.041 15.333 39.342 1.00 88.38 636 THR A C 1
ATOM 4858 O O . THR A 1 636 ? -27.477 15.420 38.203 1.00 88.38 636 THR A O 1
ATOM 4861 N N . GLU A 1 637 ? -25.816 14.867 39.605 1.00 83.00 637 GLU A N 1
ATOM 4862 C CA . GLU A 1 637 ? -24.821 14.531 38.569 1.00 83.00 637 GLU A CA 1
ATOM 4863 C C . GLU A 1 637 ? -24.106 13.214 38.909 1.00 83.00 637 GLU A C 1
ATOM 4865 O O . GLU A 1 637 ? -22.883 13.141 39.055 1.00 83.00 637 GLU A O 1
ATOM 4870 N N . GLY A 1 638 ? -24.896 12.159 39.138 1.00 83.56 638 GLY A N 1
ATOM 4871 C CA . GLY A 1 638 ? -24.376 10.866 39.585 1.00 83.56 638 GLY A CA 1
ATOM 4872 C C . GLY A 1 638 ? -23.569 11.006 40.879 1.00 83.56 638 GLY A C 1
ATOM 4873 O O . GLY A 1 638 ? -24.042 11.604 41.849 1.00 83.56 638 GLY A O 1
ATOM 4874 N N . PHE A 1 639 ? -22.339 10.488 40.888 1.00 87.31 639 PHE A N 1
ATOM 4875 C CA . PHE A 1 639 ? -21.444 10.507 42.055 1.00 87.31 639 PHE A CA 1
ATOM 4876 C C . PHE A 1 639 ? -20.207 11.394 41.863 1.00 87.31 639 PHE A C 1
ATOM 4878 O O . PHE A 1 639 ? -19.227 11.234 42.585 1.00 87.31 639 PHE A O 1
ATOM 4885 N N . ASN A 1 640 ? -20.231 12.312 40.896 1.00 85.19 640 ASN A N 1
ATOM 4886 C CA . ASN A 1 640 ? -19.112 13.218 40.635 1.00 85.19 640 ASN A CA 1
ATOM 4887 C C . ASN A 1 640 ? -18.948 14.251 41.767 1.00 85.19 640 ASN A C 1
ATOM 4889 O O . ASN A 1 640 ? -19.911 14.578 42.470 1.00 85.19 640 ASN A O 1
ATOM 4893 N N . VAL A 1 641 ? -17.738 14.794 41.932 1.00 84.06 641 VAL A N 1
ATOM 4894 C CA . VAL A 1 641 ? -17.466 15.911 42.856 1.00 84.06 641 VAL A CA 1
ATOM 4895 C C . VAL A 1 641 ? -18.440 17.064 42.623 1.00 84.06 641 VAL A C 1
ATOM 4897 O O . VAL A 1 641 ? -18.689 17.468 41.495 1.00 84.06 641 VAL A O 1
ATOM 4900 N N . GLY A 1 642 ? -19.007 17.591 43.710 1.00 83.62 642 GLY A N 1
ATOM 4901 C CA . GLY A 1 642 ? -20.032 18.636 43.674 1.00 83.62 642 GLY A CA 1
ATOM 4902 C C . GLY A 1 642 ? -21.471 18.117 43.572 1.00 83.62 642 GLY A C 1
ATOM 4903 O O . GLY A 1 642 ? -22.394 18.862 43.914 1.00 83.62 642 GLY A O 1
ATOM 4904 N N . SER A 1 643 ? -21.681 16.844 43.206 1.00 88.19 643 SER A N 1
ATOM 4905 C CA . SER A 1 643 ? -23.015 16.233 43.133 1.00 88.19 643 SER A CA 1
ATOM 4906 C C . SER A 1 643 ? -23.716 16.261 44.494 1.00 88.19 643 SER A C 1
ATOM 4908 O O . SER A 1 643 ? -23.124 15.933 45.530 1.00 88.19 643 SER A O 1
ATOM 4910 N N . LYS A 1 644 ? -24.994 16.662 44.495 1.00 91.88 644 LYS A N 1
ATOM 4911 C CA . LYS A 1 644 ? -25.847 16.741 45.688 1.00 91.88 644 LYS A CA 1
ATOM 4912 C C . LYS A 1 644 ? -26.871 15.611 45.650 1.00 91.88 644 LYS A C 1
ATOM 4914 O O . LYS A 1 644 ? -27.842 15.672 44.900 1.00 91.88 644 LYS A O 1
ATOM 4919 N N . CYS A 1 645 ? -26.682 14.601 46.492 1.00 90.69 645 CYS A N 1
ATOM 4920 C CA . CYS A 1 645 ? -27.629 13.508 46.676 1.00 90.69 645 CYS A CA 1
ATOM 4921 C C . CYS A 1 645 ? -28.656 13.865 47.751 1.00 90.69 645 CYS A C 1
ATOM 4923 O O . CYS A 1 645 ? -28.324 14.006 48.931 1.00 90.69 645 CYS A O 1
ATOM 4925 N N . ARG A 1 646 ? -29.920 13.999 47.350 1.00 90.69 646 ARG A N 1
ATOM 4926 C CA . ARG A 1 646 ? -31.064 14.210 48.240 1.00 90.69 646 ARG A CA 1
ATOM 4927 C C . ARG A 1 646 ? -31.622 12.858 48.682 1.00 90.69 646 ARG A C 1
ATOM 4929 O O . ARG A 1 646 ? -32.128 12.117 47.848 1.00 90.69 646 ARG A O 1
ATOM 4936 N N . PHE A 1 647 ? -31.557 12.563 49.978 1.00 89.25 647 PHE A N 1
ATOM 4937 C CA . PHE A 1 647 ? -32.080 11.354 50.616 1.00 89.25 647 PHE A CA 1
ATOM 4938 C C . PHE A 1 647 ? -33.473 11.600 51.216 1.00 89.25 647 PHE A C 1
ATOM 4940 O O . PHE A 1 647 ? -33.642 12.440 52.104 1.00 89.25 647 PHE A O 1
ATOM 4947 N N . ASN A 1 648 ? -34.454 10.820 50.774 1.00 87.38 648 ASN A N 1
ATOM 4948 C CA . ASN A 1 648 ? -35.827 10.785 51.267 1.00 87.38 648 ASN A CA 1
ATOM 4949 C C . ASN A 1 648 ? -35.971 9.629 52.267 1.00 87.38 648 ASN A C 1
ATOM 4951 O O . ASN A 1 648 ? -36.283 8.497 51.898 1.00 87.38 648 ASN A O 1
ATOM 4955 N N . CYS A 1 649 ? -35.688 9.899 53.540 1.00 83.44 649 CYS A N 1
ATOM 4956 C CA . CYS A 1 649 ? -35.657 8.868 54.574 1.00 83.44 649 CYS A CA 1
ATOM 4957 C C . CYS A 1 649 ? -37.077 8.508 55.070 1.00 83.44 649 CYS A C 1
ATOM 4959 O O . CYS A 1 649 ? -37.843 9.411 55.414 1.00 83.44 649 CYS A O 1
ATOM 4961 N N . PRO A 1 650 ? -37.433 7.214 55.187 1.00 77.19 650 PRO A N 1
ATOM 4962 C CA . PRO A 1 650 ? -38.729 6.800 55.724 1.00 77.19 650 PRO A CA 1
ATOM 4963 C C . PRO A 1 650 ? -38.945 7.323 57.153 1.00 77.19 650 PRO A C 1
ATOM 4965 O O . PRO A 1 650 ? -38.095 7.133 58.021 1.00 77.19 650 PRO A O 1
ATOM 4968 N N . GLY A 1 651 ? -40.086 7.973 57.404 1.00 74.19 651 GLY A N 1
ATOM 4969 C CA . GLY A 1 651 ? -40.447 8.517 58.723 1.00 74.19 651 GLY A CA 1
ATOM 4970 C C . GLY A 1 651 ? -39.952 9.940 59.015 1.00 74.19 651 GLY A C 1
ATOM 4971 O O . GLY A 1 651 ? -40.229 10.455 60.094 1.00 74.19 651 GLY A O 1
ATOM 4972 N N . TRP A 1 652 ? -39.263 10.592 58.074 1.00 75.44 652 TRP A N 1
ATOM 4973 C CA . TRP A 1 652 ? -38.816 11.984 58.193 1.00 75.44 652 TRP A CA 1
ATOM 4974 C C . TRP A 1 652 ? -39.552 12.866 57.180 1.00 75.44 652 TRP A C 1
ATOM 4976 O O . TRP A 1 652 ? -39.692 12.489 56.020 1.00 75.44 652 TRP A O 1
ATOM 4986 N N . LYS A 1 653 ? -40.032 14.041 57.614 1.00 72.06 653 LYS A N 1
ATOM 4987 C CA . LYS A 1 653 ? -40.732 14.993 56.729 1.00 72.06 653 LYS A CA 1
ATOM 4988 C C . LYS A 1 653 ? -39.783 15.756 55.799 1.00 72.06 653 LYS A C 1
ATOM 4990 O O . LYS A 1 653 ? -40.204 16.179 54.730 1.00 72.06 653 LYS A O 1
ATOM 4995 N N . GLU A 1 654 ? -38.519 15.914 56.190 1.00 79.62 654 GLU A N 1
ATOM 4996 C CA . GLU A 1 654 ? -37.517 16.667 55.432 1.00 79.62 654 GLU A CA 1
ATOM 4997 C C . GLU A 1 654 ? -36.463 15.745 54.813 1.00 79.62 654 GLU A C 1
ATOM 4999 O O . GLU A 1 654 ? -35.957 14.818 55.451 1.00 79.62 654 GLU A O 1
ATOM 5004 N N . SER A 1 655 ? -36.107 16.025 53.559 1.00 81.00 655 SER A N 1
ATOM 5005 C CA . SER A 1 655 ? -35.052 15.309 52.845 1.00 81.00 655 SER A CA 1
ATOM 5006 C C . SER A 1 655 ? -33.665 15.765 53.301 1.00 81.00 655 SER A C 1
ATOM 5008 O O . SER A 1 655 ? -33.408 16.968 53.381 1.00 81.00 655 SER A O 1
ATOM 5010 N N . ARG A 1 656 ? -32.736 14.831 53.521 1.00 87.88 656 ARG A N 1
ATOM 5011 C CA . ARG A 1 656 ? -31.351 15.138 53.922 1.00 87.88 656 ARG A CA 1
ATOM 5012 C C . ARG A 1 656 ? -30.438 15.159 52.700 1.00 87.88 656 ARG A C 1
ATOM 5014 O O . ARG A 1 656 ? -30.515 14.262 51.872 1.00 87.88 656 ARG A O 1
ATOM 5021 N N . ILE A 1 657 ? -29.569 16.159 52.570 1.00 90.06 657 ILE A N 1
ATOM 5022 C CA . ILE A 1 657 ? -28.708 16.320 51.386 1.00 90.06 657 ILE A CA 1
ATOM 5023 C C . ILE A 1 657 ? -27.261 15.993 51.749 1.00 90.06 657 ILE A C 1
ATOM 5025 O O . ILE A 1 657 ? -26.715 16.573 52.687 1.00 90.06 657 ILE A O 1
ATOM 5029 N N . SER A 1 658 ? -26.634 15.090 50.993 1.00 91.12 658 SER A N 1
ATOM 5030 C CA . SER A 1 658 ? -25.193 14.854 51.054 1.00 91.12 658 SER A CA 1
ATOM 5031 C C . SER A 1 658 ? -24.509 15.311 49.770 1.00 91.12 658 SER A C 1
ATOM 5033 O O . SER A 1 658 ? -25.005 15.052 48.679 1.00 91.12 658 SER A O 1
ATOM 5035 N N . THR A 1 659 ? -23.373 15.987 49.907 1.00 91.12 659 THR A N 1
ATOM 5036 C CA . THR A 1 659 ? -22.595 16.548 48.799 1.00 91.12 659 THR A CA 1
ATOM 5037 C C . THR A 1 659 ? -21.290 15.776 48.659 1.00 91.12 659 THR A C 1
ATOM 5039 O O . THR A 1 659 ? -20.618 15.545 49.670 1.00 91.12 659 THR A O 1
ATOM 5042 N N . CYS A 1 660 ? -20.933 15.400 47.431 1.00 88.31 660 CYS A N 1
ATOM 5043 C CA . CYS A 1 660 ? -19.650 14.775 47.125 1.00 88.31 660 CYS A CA 1
ATOM 5044 C C . CYS A 1 660 ? -18.527 15.817 47.196 1.00 88.31 660 CYS A C 1
ATOM 5046 O O . CYS A 1 660 ? -18.555 16.824 46.482 1.00 88.31 660 CYS A O 1
ATOM 5048 N N . LYS A 1 661 ? -17.563 15.608 48.093 1.00 85.12 661 LYS A N 1
ATOM 5049 C CA . LYS A 1 661 ? -16.439 16.520 48.326 1.00 85.12 661 LYS A CA 1
ATOM 5050 C C . LYS A 1 661 ? -15.260 16.204 47.393 1.00 85.12 661 LYS A C 1
ATOM 5052 O O . LYS A 1 661 ? -15.131 15.062 46.959 1.00 85.12 661 LYS A O 1
ATOM 5057 N N . PRO A 1 662 ? -14.356 17.173 47.137 1.00 79.50 662 PRO A N 1
ATOM 5058 C CA . PRO A 1 662 ? -13.172 16.977 46.287 1.00 79.50 662 PRO A CA 1
ATOM 5059 C C . PRO A 1 662 ? -12.217 15.858 46.726 1.00 79.50 662 PRO A C 1
ATOM 5061 O O . PRO A 1 662 ? -11.418 15.395 45.921 1.00 79.50 662 PRO A O 1
ATOM 5064 N N . ASP A 1 663 ? -12.290 15.429 47.988 1.00 78.81 663 ASP A N 1
ATOM 5065 C CA . ASP A 1 663 ? -11.508 14.319 48.543 1.00 78.81 663 ASP A CA 1
ATOM 5066 C C . ASP A 1 663 ? -12.108 12.930 48.239 1.00 78.81 663 ASP A C 1
ATOM 5068 O O . ASP A 1 663 ? -11.565 11.920 48.679 1.00 78.81 663 ASP A O 1
ATOM 5072 N N . GLY A 1 664 ? -13.224 12.868 47.502 1.00 78.38 664 GLY A N 1
ATOM 5073 C CA . GLY A 1 664 ? -13.934 11.626 47.185 1.00 78.38 664 GLY A CA 1
ATOM 5074 C C . GLY A 1 664 ? -14.863 11.134 48.301 1.00 78.38 664 GLY A C 1
ATOM 5075 O O . GLY A 1 664 ? -15.412 10.037 48.200 1.00 78.38 664 GLY A O 1
ATOM 5076 N N . THR A 1 665 ? -15.083 11.923 49.360 1.00 86.81 665 THR A N 1
ATOM 5077 C CA . THR A 1 665 ? -15.970 11.551 50.471 1.00 86.81 665 THR A CA 1
ATOM 5078 C C . THR A 1 665 ? -17.312 12.284 50.439 1.00 86.81 665 THR A C 1
ATOM 5080 O O . THR A 1 665 ? -17.443 13.419 49.976 1.00 86.81 665 THR A O 1
ATOM 5083 N N . TRP A 1 666 ? -18.351 11.646 50.982 1.00 87.75 666 TRP A N 1
ATOM 5084 C CA . TRP A 1 666 ? -19.657 12.281 51.163 1.00 87.75 666 TRP A CA 1
ATOM 5085 C C . TRP A 1 666 ? -19.689 13.161 52.411 1.00 87.75 666 TRP A C 1
ATOM 5087 O O . TRP A 1 666 ? -19.193 12.788 53.476 1.00 87.75 666 TRP A O 1
ATOM 5097 N N . SER A 1 667 ? -20.356 14.314 52.325 1.00 89.69 667 SER A N 1
ATOM 5098 C CA . SER A 1 667 ? -20.549 15.204 53.478 1.00 89.69 667 SER A CA 1
ATOM 5099 C C . SER A 1 667 ? -21.316 14.567 54.645 1.00 89.69 667 SER A C 1
ATOM 5101 O O . SER A 1 667 ? -21.149 15.005 55.781 1.00 89.69 667 SER A O 1
ATOM 5103 N N . LEU A 1 668 ? -22.125 13.533 54.385 1.00 87.06 668 LEU A N 1
ATOM 5104 C CA . LEU A 1 668 ? -22.874 12.770 55.379 1.00 87.06 668 LEU A CA 1
ATOM 5105 C C . LEU A 1 668 ? -22.614 11.274 55.180 1.00 87.06 668 LEU A C 1
ATOM 5107 O O . LEU A 1 668 ? -23.024 10.688 54.185 1.00 87.06 668 LEU A O 1
ATOM 5111 N N . THR A 1 669 ? -22.010 10.625 56.173 1.00 80.69 669 THR A N 1
ATOM 5112 C CA . THR A 1 669 ? -21.715 9.179 56.130 1.00 80.69 669 THR A CA 1
ATOM 5113 C C . THR A 1 669 ? -22.923 8.298 56.475 1.00 80.69 669 THR A C 1
ATOM 5115 O O . THR A 1 669 ? -22.993 7.139 56.064 1.00 80.69 669 THR A O 1
ATOM 5118 N N . ARG A 1 670 ? -23.897 8.830 57.230 1.00 83.00 670 ARG A N 1
ATOM 5119 C CA . ARG A 1 670 ? -25.166 8.161 57.583 1.00 83.00 670 ARG A CA 1
ATOM 5120 C C . ARG A 1 670 ? -26.366 9.071 57.291 1.00 83.00 670 ARG A C 1
ATOM 5122 O O . ARG A 1 670 ? -26.847 9.771 58.189 1.00 83.00 670 ARG A O 1
ATOM 5129 N N . PRO A 1 671 ? -26.844 9.087 56.035 1.00 83.94 671 PRO A N 1
ATOM 5130 C CA . PRO A 1 671 ? -27.905 9.990 55.604 1.00 83.94 671 PRO A CA 1
ATOM 5131 C C . PRO A 1 671 ? -29.266 9.657 56.219 1.00 83.94 671 PRO A C 1
ATOM 5133 O O . PRO A 1 671 ? -29.996 10.580 56.559 1.00 83.94 671 PRO A O 1
ATOM 5136 N N . CYS A 1 672 ? -29.587 8.378 56.450 1.00 81.81 672 CYS A N 1
ATOM 5137 C CA . CYS A 1 672 ? -30.862 7.966 57.048 1.00 81.81 672 CYS A CA 1
ATOM 5138 C C . CYS A 1 672 ? -30.668 7.115 58.317 1.00 81.81 672 CYS A C 1
ATOM 5140 O O . CYS A 1 672 ? -29.867 6.178 58.296 1.00 81.81 672 CYS A O 1
ATOM 5142 N N . PRO A 1 673 ? -31.420 7.375 59.404 1.00 76.75 673 PRO A N 1
ATOM 5143 C CA . PRO A 1 673 ? -31.545 6.440 60.516 1.00 76.75 673 PRO A CA 1
ATOM 5144 C C . PRO A 1 673 ? -32.470 5.285 60.100 1.00 76.75 673 PRO A C 1
ATOM 5146 O O . PRO A 1 673 ? -33.680 5.450 59.975 1.00 76.75 673 PRO A O 1
ATOM 5149 N N . LEU A 1 674 ? -31.896 4.112 59.837 1.00 71.00 674 LEU A N 1
ATOM 5150 C CA . LEU A 1 674 ? -32.638 2.927 59.401 1.00 71.00 674 LEU A CA 1
ATOM 5151 C C . LEU A 1 674 ? -33.093 2.133 60.640 1.00 71.00 674 LEU A C 1
ATOM 5153 O O . LEU A 1 674 ? -32.293 1.424 61.245 1.00 71.00 674 LEU A O 1
ATOM 5157 N N . ALA A 1 675 ? -34.360 2.270 61.050 1.00 62.75 675 ALA A N 1
ATOM 5158 C CA . ALA A 1 675 ? -34.923 1.594 62.227 1.00 62.75 675 ALA A CA 1
ATOM 5159 C C . ALA A 1 675 ? -35.946 0.506 61.846 1.00 62.75 675 ALA A C 1
ATOM 5161 O O . ALA A 1 675 ? -36.904 0.797 61.145 1.00 62.75 675 ALA A O 1
ATOM 5162 N N . GLN A 1 676 ? -35.741 -0.729 62.332 1.00 64.38 676 GLN A N 1
ATOM 5163 C CA . GLN A 1 676 ? -36.667 -1.888 62.413 1.00 64.38 676 GLN A CA 1
ATOM 5164 C C . GLN A 1 676 ? -37.646 -2.165 61.250 1.00 64.38 676 GLN A C 1
ATOM 5166 O O . GLN A 1 676 ? -38.700 -2.770 61.440 1.00 64.38 676 GLN A O 1
ATOM 5171 N N . VAL A 1 677 ? -37.305 -1.782 60.027 1.00 65.50 677 VAL A N 1
ATOM 5172 C CA . VAL A 1 677 ? -38.095 -2.137 58.849 1.00 65.50 677 VAL A CA 1
ATOM 5173 C C . VAL A 1 677 ? -37.726 -3.547 58.376 1.00 65.50 677 VAL A C 1
ATOM 5175 O O . VAL A 1 677 ? -36.547 -3.908 58.388 1.00 65.50 677 VAL A O 1
ATOM 5178 N N . THR A 1 678 ? -38.729 -4.338 57.982 1.00 81.19 678 THR A N 1
ATOM 5179 C CA . THR A 1 678 ? -38.548 -5.692 57.435 1.00 81.19 678 THR A CA 1
ATOM 5180 C C . THR A 1 678 ? -38.970 -5.758 55.969 1.00 81.19 678 THR A C 1
ATOM 5182 O O . THR A 1 678 ? -39.928 -5.092 55.574 1.00 81.19 678 THR A O 1
ATOM 5185 N N . CYS A 1 679 ? -38.229 -6.524 55.170 1.00 85.38 679 CYS A N 1
ATOM 5186 C CA . CYS A 1 679 ? -38.538 -6.799 53.768 1.00 85.38 679 CYS A CA 1
ATOM 5187 C C . CYS A 1 679 ? -39.376 -8.082 53.629 1.00 85.38 679 CYS A C 1
ATOM 5189 O O . CYS A 1 679 ? -39.245 -8.984 54.467 1.00 85.38 679 CYS A O 1
ATOM 5191 N N . PRO A 1 680 ? -40.218 -8.188 52.582 1.00 86.38 680 PRO A N 1
ATOM 5192 C CA . PRO A 1 680 ? -40.907 -9.431 52.258 1.00 86.38 680 PRO A CA 1
ATOM 5193 C C . PRO A 1 680 ? -39.888 -10.524 51.914 1.00 86.38 680 PRO A C 1
ATOM 5195 O O . PRO A 1 680 ? -38.838 -10.254 51.327 1.00 86.38 680 PRO A O 1
ATOM 5198 N N . ARG A 1 681 ? -40.188 -11.767 52.305 1.00 86.31 681 ARG A N 1
ATOM 5199 C CA . ARG A 1 681 ? -39.347 -12.914 51.954 1.00 86.31 681 ARG A CA 1
ATOM 5200 C C . ARG A 1 681 ? -39.523 -13.222 50.455 1.00 86.31 681 ARG A C 1
ATOM 5202 O O . ARG A 1 681 ? -40.669 -13.281 50.019 1.00 86.31 681 ARG A O 1
ATOM 5209 N N . PRO A 1 682 ? -38.431 -13.435 49.698 1.00 84.19 682 PRO A N 1
ATOM 5210 C CA . PRO A 1 682 ? -38.499 -13.875 48.305 1.00 84.19 682 PRO A CA 1
ATOM 5211 C C . PRO A 1 682 ? -39.294 -15.176 48.165 1.00 84.19 682 PRO A C 1
ATOM 5213 O O . PRO A 1 682 ? -39.084 -16.109 48.944 1.00 84.19 682 PRO A O 1
ATOM 5216 N N . GLU A 1 683 ? -40.181 -15.249 47.176 1.00 79.38 683 GLU A N 1
ATOM 5217 C CA . GLU A 1 683 ? -40.831 -16.505 46.800 1.00 79.38 683 GLU A CA 1
ATOM 5218 C C . GLU A 1 683 ? -39.843 -17.387 46.029 1.00 79.38 683 GLU A C 1
ATOM 5220 O O . GLU A 1 683 ? -39.068 -16.902 45.204 1.00 79.38 683 GLU A O 1
ATOM 5225 N N . ALA A 1 684 ? -39.843 -18.690 46.318 1.00 67.50 684 ALA A N 1
ATOM 5226 C CA . ALA A 1 684 ? -38.994 -19.636 45.605 1.00 67.50 684 ALA A CA 1
ATOM 5227 C C . ALA A 1 684 ? -39.456 -19.751 44.143 1.00 67.50 684 ALA A C 1
ATOM 5229 O O . ALA A 1 684 ? -40.626 -20.029 43.878 1.00 67.50 684 ALA A O 1
ATOM 5230 N N . SER A 1 685 ? -38.530 -19.549 43.205 1.00 74.38 685 SER A N 1
ATOM 5231 C CA . SER A 1 685 ? -38.760 -19.754 41.772 1.00 74.38 685 SER A CA 1
ATOM 5232 C C . SER A 1 685 ? -38.330 -21.168 41.370 1.00 74.38 685 SER A C 1
ATOM 5234 O O . SER A 1 685 ? -37.576 -21.823 42.089 1.00 74.38 685 SER A O 1
ATOM 5236 N N . ARG A 1 686 ? -38.765 -21.644 40.196 1.00 76.75 686 ARG A N 1
ATOM 5237 C CA . ARG A 1 686 ? -38.261 -22.902 39.614 1.00 76.75 686 ARG A CA 1
ATOM 5238 C C . ARG A 1 686 ? -36.744 -22.867 39.386 1.00 76.75 686 ARG A C 1
ATOM 5240 O O . ARG A 1 686 ? -36.103 -23.913 39.481 1.00 76.75 686 ARG A O 1
ATOM 5247 N N . ASP A 1 687 ? -36.188 -21.679 39.160 1.00 82.81 687 ASP A N 1
ATOM 5248 C CA . ASP A 1 687 ? -34.793 -21.497 38.743 1.00 82.81 687 ASP A CA 1
ATOM 5249 C C . ASP A 1 687 ? -33.848 -21.107 39.895 1.00 82.81 687 ASP A C 1
ATOM 5251 O O . ASP A 1 687 ? -32.642 -21.355 39.814 1.00 82.81 687 ASP A O 1
ATOM 5255 N N . PHE A 1 688 ? -34.380 -20.569 41.002 1.00 88.81 688 PHE A N 1
ATOM 5256 C CA . PHE A 1 688 ? -33.590 -19.972 42.088 1.00 88.81 688 PHE A CA 1
ATOM 5257 C C . PHE A 1 688 ? -33.975 -20.484 43.479 1.00 88.81 688 PHE A C 1
ATOM 5259 O O . PHE A 1 688 ? -35.150 -20.584 43.832 1.00 88.81 688 PHE A O 1
ATOM 5266 N N . ILE A 1 689 ? -32.953 -20.716 44.300 1.00 88.44 689 ILE A N 1
ATOM 5267 C CA . ILE A 1 689 ? -33.039 -21.076 45.714 1.00 88.44 689 ILE A CA 1
ATOM 5268 C C . ILE A 1 689 ? -32.573 -19.874 46.542 1.00 88.44 689 ILE A C 1
ATOM 5270 O O . ILE A 1 689 ? -31.483 -19.344 46.321 1.00 88.44 689 ILE A O 1
ATOM 5274 N N . PHE A 1 690 ? -33.391 -19.463 47.514 1.00 90.00 690 PHE A N 1
ATOM 5275 C CA . PHE A 1 690 ? -33.095 -18.350 48.417 1.00 90.00 690 PHE A CA 1
ATOM 5276 C C . PHE A 1 690 ? -32.899 -18.853 49.849 1.00 90.00 690 PHE A C 1
ATOM 5278 O O . PHE A 1 690 ? -33.843 -19.334 50.477 1.00 90.00 690 PHE A O 1
ATOM 5285 N N . ASP A 1 691 ? -31.689 -18.700 50.385 1.00 90.94 691 ASP A N 1
ATOM 5286 C CA . ASP A 1 691 ? -31.378 -18.966 51.791 1.00 90.94 691 ASP A CA 1
ATOM 5287 C C . ASP A 1 691 ? -31.362 -17.649 52.576 1.00 90.94 691 ASP A C 1
ATOM 5289 O O . ASP A 1 691 ? -30.479 -16.803 52.411 1.00 90.94 691 ASP A O 1
ATOM 5293 N N . CYS A 1 692 ? -32.391 -17.443 53.396 1.00 89.94 692 CYS A N 1
ATOM 5294 C CA . CYS A 1 692 ? -32.644 -16.184 54.088 1.00 89.94 692 CYS A CA 1
ATOM 5295 C C . CYS A 1 692 ? -32.641 -16.364 55.614 1.00 89.94 692 CYS A C 1
ATOM 5297 O O . CYS A 1 692 ? -33.251 -17.307 56.129 1.00 89.94 692 CYS A O 1
ATOM 5299 N N . PRO A 1 693 ? -32.112 -15.391 56.381 1.00 88.38 693 PRO A N 1
ATOM 5300 C CA . PRO A 1 693 ? -32.254 -15.378 57.833 1.00 88.38 693 PRO A CA 1
ATOM 5301 C C . PRO A 1 693 ? -33.731 -15.311 58.273 1.00 88.38 693 PRO A C 1
ATOM 5303 O O . PRO A 1 693 ? -34.623 -14.884 57.532 1.00 88.38 693 PRO A O 1
ATOM 5306 N N . ARG A 1 694 ? -34.013 -15.715 59.525 1.00 83.94 694 ARG A N 1
ATOM 5307 C CA . ARG A 1 694 ? -35.384 -15.738 60.083 1.00 83.94 694 ARG A CA 1
ATOM 5308 C C . ARG A 1 694 ? -36.090 -14.379 60.025 1.00 83.94 694 ARG A C 1
ATOM 5310 O O . ARG A 1 694 ? -37.304 -14.350 59.848 1.00 83.94 694 ARG A O 1
ATOM 5317 N N . ARG A 1 695 ? -35.349 -13.274 60.166 1.00 84.44 695 ARG A N 1
ATOM 5318 C CA . ARG A 1 695 ? -35.865 -11.901 60.095 1.00 84.44 695 ARG A CA 1
ATOM 5319 C C . ARG A 1 695 ? -35.065 -11.100 59.069 1.00 84.44 695 ARG A C 1
ATOM 5321 O O . ARG A 1 695 ? -33.867 -10.912 59.248 1.00 84.44 695 ARG A O 1
ATOM 5328 N N . LEU A 1 696 ? -35.739 -10.611 58.030 1.00 85.81 696 LEU A N 1
ATOM 5329 C CA . LEU A 1 696 ? -35.142 -9.808 56.960 1.00 85.81 696 LEU A CA 1
ATOM 5330 C C . LEU A 1 696 ? -35.227 -8.316 57.295 1.00 85.81 696 LEU A C 1
ATOM 5332 O O . LEU A 1 696 ? -36.091 -7.613 56.781 1.00 85.81 696 LEU A O 1
ATOM 5336 N N . SER A 1 697 ? -34.388 -7.833 58.214 1.00 86.00 697 SER A N 1
ATOM 5337 C CA . SER A 1 697 ? -34.281 -6.394 58.504 1.00 86.00 697 SER A CA 1
ATOM 5338 C C . SER A 1 697 ? -33.377 -5.673 57.500 1.00 86.00 697 SER A C 1
ATOM 5340 O O . SER A 1 697 ? -32.496 -6.295 56.910 1.00 86.00 697 SER A O 1
ATOM 5342 N N . VAL A 1 698 ? -33.539 -4.358 57.335 1.00 85.06 698 VAL A N 1
ATOM 5343 C CA . VAL A 1 698 ? -32.683 -3.550 56.439 1.00 85.06 698 VAL A CA 1
ATOM 5344 C C . VAL A 1 698 ? -31.194 -3.810 56.706 1.00 85.06 698 VAL A C 1
ATOM 5346 O O . VAL A 1 698 ? -30.746 -3.746 57.851 1.00 85.06 698 VAL A O 1
ATOM 5349 N N . GLY A 1 699 ? -30.437 -4.119 55.650 1.00 80.62 699 GLY A N 1
ATOM 5350 C CA . GLY A 1 699 ? -29.018 -4.494 55.716 1.00 80.62 699 GLY A CA 1
ATOM 5351 C C . GLY A 1 699 ? -28.735 -5.988 55.895 1.00 80.62 699 GLY A C 1
ATOM 5352 O O . GLY A 1 699 ? -27.584 -6.392 55.753 1.00 80.62 699 GLY A O 1
ATOM 5353 N N . THR A 1 700 ? -29.750 -6.816 56.162 1.00 88.19 700 THR A N 1
ATOM 5354 C CA . THR A 1 700 ? -29.630 -8.279 56.023 1.00 88.19 700 THR A CA 1
ATOM 5355 C C . THR A 1 700 ? -29.717 -8.684 54.553 1.00 88.19 700 THR A C 1
ATOM 5357 O O . THR A 1 700 ? -30.263 -7.941 53.733 1.00 88.19 700 THR A O 1
ATOM 5360 N N . PHE A 1 701 ? -29.181 -9.857 54.219 1.00 89.88 701 PHE A N 1
ATOM 5361 C CA . PHE A 1 701 ? -29.203 -10.397 52.863 1.00 89.88 701 PHE A CA 1
ATOM 5362 C C . PHE A 1 701 ? -29.662 -11.85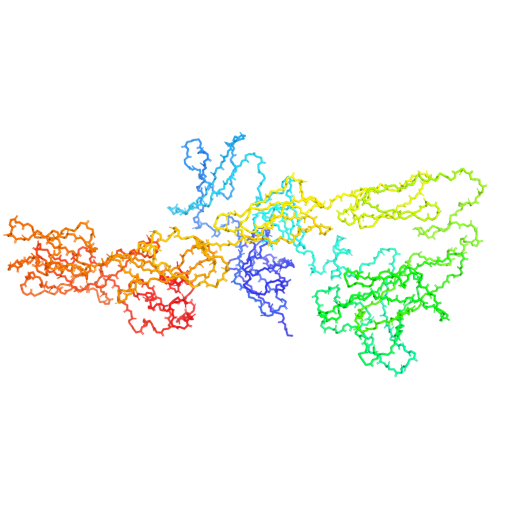9 52.859 1.00 89.88 701 PHE A C 1
ATOM 5364 O O . PHE A 1 701 ? -29.466 -12.576 53.843 1.00 89.88 701 PHE A O 1
ATOM 5371 N N . CYS A 1 702 ? -30.262 -12.290 51.752 1.00 90.38 702 CYS A N 1
ATOM 5372 C CA . CYS A 1 702 ? -30.445 -13.697 51.414 1.00 90.38 702 CYS A CA 1
ATOM 5373 C C . CYS A 1 702 ? -29.333 -14.138 50.465 1.00 90.38 702 CYS A C 1
ATOM 5375 O O . CYS A 1 702 ? -28.951 -13.375 49.573 1.00 90.38 702 CYS A O 1
ATOM 5377 N N . LYS A 1 703 ? -28.843 -15.366 50.630 1.00 91.69 703 LYS A N 1
ATOM 5378 C CA . LYS A 1 703 ? -27.980 -16.003 49.639 1.00 91.69 703 LYS A CA 1
ATOM 5379 C C . LYS A 1 703 ? -28.843 -16.553 48.505 1.00 91.69 703 LYS A C 1
ATOM 5381 O O . LYS A 1 703 ? -29.844 -17.219 48.761 1.00 91.69 703 LYS A O 1
ATOM 5386 N N . VAL A 1 704 ? -28.461 -16.255 47.272 1.00 91.00 704 VAL A N 1
ATOM 5387 C CA . VAL A 1 704 ? -29.113 -16.727 46.047 1.00 91.00 704 VAL A CA 1
ATOM 5388 C C . VAL A 1 704 ? -28.286 -17.872 45.474 1.00 91.00 704 VAL A C 1
ATOM 5390 O O . VAL A 1 704 ? -27.056 -17.854 45.520 1.00 91.00 704 VAL A O 1
ATOM 5393 N N . SER A 1 705 ? -28.938 -18.912 44.971 1.00 90.69 705 SER A N 1
ATOM 5394 C CA . SER A 1 705 ? -28.284 -20.046 44.311 1.00 90.69 705 SER A CA 1
ATOM 5395 C C . SER A 1 705 ? -29.151 -20.548 43.163 1.00 90.69 705 SER A C 1
ATOM 5397 O O . SER A 1 705 ? -30.375 -20.504 43.254 1.00 90.69 705 SER A O 1
ATOM 5399 N N . CYS A 1 706 ? -28.535 -21.033 42.089 1.00 91.00 706 CYS A N 1
ATOM 5400 C CA . CYS A 1 706 ? -29.266 -21.662 40.992 1.00 91.00 706 CYS A CA 1
ATOM 5401 C C . CYS A 1 706 ? -29.738 -23.061 41.389 1.00 91.00 706 CYS A C 1
ATOM 5403 O O . CYS A 1 706 ? -29.016 -23.799 42.060 1.00 91.00 706 CYS A O 1
ATOM 5405 N N . ASN A 1 707 ? -30.945 -23.435 40.964 1.00 88.50 707 ASN A N 1
ATOM 5406 C CA . ASN A 1 707 ? -31.491 -24.770 41.215 1.00 88.50 707 ASN A CA 1
ATOM 5407 C C . ASN A 1 707 ? -30.746 -25.853 40.401 1.00 88.50 707 ASN A C 1
ATOM 5409 O O . ASN A 1 707 ? -30.539 -26.975 40.864 1.00 88.50 707 ASN A O 1
ATOM 5413 N N . ALA A 1 708 ? -30.281 -25.506 39.196 1.00 87.62 708 ALA A N 1
ATOM 5414 C CA . ALA A 1 708 ? -29.460 -26.380 38.363 1.00 87.62 708 ALA A CA 1
ATOM 5415 C C . ALA A 1 708 ? -28.016 -26.493 38.896 1.00 87.62 708 ALA A C 1
ATOM 5417 O O . ALA A 1 708 ? -27.341 -25.491 39.135 1.00 87.62 708 ALA A O 1
ATOM 5418 N N . LYS A 1 709 ? -27.509 -27.727 39.035 1.00 87.06 709 LYS A N 1
ATOM 5419 C CA . LYS A 1 709 ? -26.108 -27.983 39.416 1.00 87.06 709 LYS A CA 1
ATOM 5420 C C . LYS A 1 709 ? -25.149 -27.497 38.325 1.00 87.06 709 LYS A C 1
ATOM 5422 O O . LYS A 1 709 ? -25.393 -27.736 37.147 1.00 87.06 709 LYS A O 1
ATOM 5427 N N . GLY A 1 710 ? -24.038 -26.876 38.724 1.00 84.19 710 GLY A N 1
ATOM 5428 C CA . GLY A 1 710 ? -23.043 -26.341 37.786 1.00 84.19 710 GLY A CA 1
ATOM 5429 C C . GLY A 1 710 ? -23.422 -24.986 37.177 1.00 84.19 710 GLY A C 1
ATOM 5430 O O . GLY A 1 710 ? -22.806 -24.576 36.197 1.00 84.19 710 GLY A O 1
ATOM 5431 N N . TYR A 1 711 ? -24.421 -24.297 37.740 1.00 90.19 711 TYR A N 1
ATOM 5432 C CA . TYR A 1 711 ? -24.825 -22.942 37.358 1.00 90.19 711 TYR A CA 1
ATOM 5433 C C . TYR A 1 711 ? -24.628 -21.962 38.517 1.00 90.19 711 TYR A C 1
ATOM 5435 O O . TYR A 1 711 ? -24.600 -22.359 39.685 1.00 90.19 711 TYR A O 1
ATOM 5443 N N . GLU A 1 712 ? -24.485 -20.684 38.190 1.00 89.81 712 GLU A N 1
ATOM 5444 C CA . GLU A 1 712 ? -24.318 -19.582 39.132 1.00 89.81 712 GLU A CA 1
ATOM 5445 C C . GLU A 1 712 ? -25.277 -18.428 38.829 1.00 89.81 712 GLU A C 1
ATOM 5447 O O . GLU A 1 712 ? -25.561 -18.162 37.656 1.00 89.81 712 GLU A O 1
ATOM 5452 N N . PRO A 1 713 ? -25.775 -17.744 39.878 1.00 91.06 713 PRO A N 1
ATOM 5453 C CA . PRO A 1 713 ? -26.630 -16.582 39.716 1.00 91.06 713 PRO A CA 1
ATOM 5454 C C . PRO A 1 713 ? -25.804 -15.372 39.269 1.00 91.06 713 PRO A C 1
ATOM 5456 O O . PRO A 1 713 ? -24.798 -15.003 39.887 1.00 91.06 713 PRO A O 1
ATOM 5459 N N . VAL A 1 714 ? -26.251 -14.745 38.189 1.00 90.44 714 VAL A N 1
ATOM 5460 C CA . VAL A 1 714 ? -25.639 -13.554 37.600 1.00 90.44 714 VAL A CA 1
ATOM 5461 C C . VAL A 1 714 ? -26.689 -12.500 37.301 1.00 90.44 714 VAL A C 1
ATOM 5463 O O . VAL A 1 714 ? -27.870 -12.814 37.170 1.00 90.44 714 VAL A O 1
ATOM 5466 N N . ILE A 1 715 ? -26.246 -11.255 37.172 1.00 88.31 715 ILE A N 1
ATOM 5467 C CA . ILE A 1 715 ? -27.064 -10.141 36.697 1.00 88.31 715 ILE A CA 1
ATOM 5468 C C . ILE A 1 715 ? -26.390 -9.532 35.480 1.00 88.31 715 ILE A C 1
ATOM 5470 O O . ILE A 1 715 ? -25.173 -9.343 35.456 1.00 88.31 715 ILE A O 1
ATOM 5474 N N . GLU A 1 716 ? -27.191 -9.214 34.475 1.00 82.56 716 GLU A N 1
ATOM 5475 C CA . GLU A 1 716 ? -26.727 -8.526 33.284 1.00 82.56 716 GLU A CA 1
ATOM 5476 C C . GLU A 1 716 ? -26.553 -7.029 33.559 1.00 82.56 716 GLU A C 1
ATOM 5478 O O . GLU A 1 716 ? -27.466 -6.344 34.020 1.00 82.56 716 GLU A O 1
ATOM 5483 N N . ARG A 1 717 ? -25.360 -6.501 33.281 1.00 79.69 717 ARG A N 1
ATOM 5484 C CA . ARG A 1 717 ? -25.049 -5.077 33.387 1.00 79.69 717 ARG A CA 1
ATOM 5485 C C . ARG A 1 717 ? -24.461 -4.562 32.094 1.00 79.69 717 ARG A C 1
ATOM 5487 O O . ARG A 1 717 ? -23.542 -5.153 31.543 1.00 79.69 717 ARG A O 1
ATOM 5494 N N . VAL A 1 718 ? -24.919 -3.396 31.663 1.00 70.75 718 VAL A N 1
ATOM 5495 C CA . VAL A 1 718 ? -24.312 -2.696 30.533 1.00 70.75 718 VAL A CA 1
ATOM 5496 C C . VAL A 1 718 ? -23.147 -1.848 31.042 1.00 70.75 718 VAL A C 1
ATOM 5498 O O . VAL A 1 718 ? -23.332 -0.962 31.879 1.00 70.75 718 VAL A O 1
ATOM 5501 N N . ARG A 1 719 ? -21.935 -2.124 30.557 1.00 65.12 719 ARG A N 1
ATOM 5502 C CA . ARG A 1 719 ? -20.733 -1.313 30.782 1.00 65.12 719 ARG A CA 1
ATOM 5503 C C . ARG A 1 719 ? -20.394 -0.549 29.510 1.00 65.12 719 ARG A C 1
ATOM 5505 O O . ARG A 1 719 ? -20.400 -1.121 28.428 1.00 65.12 719 ARG A O 1
ATOM 5512 N N . THR A 1 720 ? -20.068 0.731 29.638 1.00 56.16 720 THR A N 1
ATOM 5513 C CA . THR A 1 720 ? -19.550 1.524 28.516 1.00 56.16 720 THR A CA 1
ATOM 5514 C C . THR A 1 720 ? -18.028 1.386 28.469 1.00 56.16 720 THR A C 1
ATOM 5516 O O . THR A 1 720 ? -17.378 1.657 29.476 1.00 56.16 720 THR A O 1
ATOM 5519 N N . ILE A 1 721 ? -17.476 0.964 27.330 1.00 59.66 721 ILE A N 1
ATOM 5520 C CA . ILE A 1 721 ? -16.025 0.816 27.088 1.00 59.66 721 ILE A CA 1
ATOM 5521 C C . ILE A 1 721 ? -15.491 2.069 26.361 1.00 59.66 721 ILE A C 1
ATOM 5523 O O . ILE A 1 721 ? -16.275 2.814 25.768 1.00 59.66 721 ILE A O 1
ATOM 5527 N N . ASP A 1 722 ? -14.171 2.295 26.378 1.00 53.09 722 ASP A N 1
ATOM 5528 C CA . ASP A 1 722 ? -13.412 3.484 25.924 1.00 53.09 722 ASP A CA 1
ATOM 5529 C C . ASP A 1 722 ? -13.621 3.976 24.472 1.00 53.09 722 ASP A C 1
ATOM 5531 O O . ASP A 1 722 ? -13.015 4.960 24.045 1.00 53.09 722 ASP A O 1
ATOM 5535 N N . ARG A 1 723 ? -14.541 3.374 23.713 1.00 50.75 723 ARG A N 1
ATOM 5536 C CA . ARG A 1 723 ? -14.992 3.840 22.387 1.00 50.75 723 ARG A CA 1
ATOM 5537 C C . ARG A 1 723 ? -16.478 4.233 22.339 1.00 50.75 723 ARG A C 1
ATOM 5539 O O . ARG A 1 723 ? -17.021 4.455 21.264 1.00 50.75 723 ARG A O 1
ATOM 5546 N N . GLY A 1 724 ? -17.156 4.306 23.488 1.00 53.53 724 GLY A N 1
ATOM 5547 C CA . GLY A 1 724 ? -18.603 4.552 23.567 1.00 53.53 724 GLY A CA 1
ATOM 5548 C C . GLY A 1 724 ? -19.466 3.318 23.271 1.00 53.53 724 GLY A C 1
ATOM 5549 O O . GLY A 1 724 ? -20.690 3.429 23.227 1.00 53.53 724 GLY A O 1
ATOM 5550 N N . LEU A 1 725 ? -18.845 2.145 23.102 1.00 54.06 725 LEU A N 1
ATOM 5551 C CA . LEU A 1 725 ? -19.525 0.861 22.934 1.00 54.06 725 LEU A CA 1
ATOM 5552 C C . LEU A 1 725 ? -20.154 0.419 24.258 1.00 54.06 725 LEU A C 1
ATOM 5554 O O . LEU A 1 725 ? -19.505 0.438 25.306 1.00 54.06 725 LEU A O 1
ATOM 5558 N N . GLN A 1 726 ? -21.421 0.016 24.201 1.00 59.41 726 GLN A N 1
ATOM 5559 C CA . GLN A 1 726 ? -22.139 -0.576 25.323 1.00 59.41 726 GLN A CA 1
ATOM 5560 C C . GLN A 1 726 ? -21.962 -2.095 25.290 1.00 59.41 726 GLN A C 1
ATOM 5562 O O . GLN A 1 726 ? -22.499 -2.762 24.413 1.00 59.41 726 GLN A O 1
ATOM 5567 N N . MET A 1 727 ? -21.210 -2.641 26.243 1.00 62.16 727 MET A N 1
ATOM 5568 C CA . MET A 1 727 ? -21.008 -4.077 26.398 1.00 62.16 727 MET A CA 1
ATOM 5569 C C . MET A 1 727 ? -21.899 -4.625 27.509 1.00 62.16 727 MET A C 1
ATOM 5571 O O . MET A 1 727 ? -21.826 -4.178 28.656 1.00 62.16 727 MET A O 1
ATOM 5575 N N . GLN A 1 728 ? -22.701 -5.635 27.186 1.00 68.38 728 GLN A N 1
ATOM 5576 C CA . GLN A 1 728 ? -23.415 -6.434 28.178 1.00 68.38 728 GLN A CA 1
ATOM 5577 C C . GLN A 1 728 ? -22.427 -7.376 28.878 1.00 68.38 728 GLN A C 1
ATOM 5579 O O . GLN A 1 728 ? -21.773 -8.208 28.255 1.00 68.38 728 GLN A O 1
ATOM 5584 N N . SER A 1 729 ? -22.290 -7.214 30.190 1.00 73.06 729 SER A N 1
ATOM 5585 C CA . SER A 1 729 ? -21.403 -7.975 31.064 1.00 73.06 729 SER A CA 1
ATOM 5586 C C . SER A 1 729 ? -22.239 -8.661 32.139 1.00 73.06 729 SER A C 1
ATOM 5588 O O . SER A 1 729 ? -23.069 -8.030 32.791 1.00 73.06 729 SER A O 1
ATOM 5590 N N . LEU A 1 730 ? -22.029 -9.962 32.320 1.00 83.62 730 LEU A N 1
ATOM 5591 C CA . LEU A 1 730 ? -22.686 -10.735 33.368 1.00 83.62 730 LEU A CA 1
ATOM 5592 C C . LEU A 1 730 ? -21.843 -10.649 34.640 1.00 83.62 730 LEU A C 1
ATOM 5594 O O . LEU A 1 730 ? -20.686 -11.062 34.653 1.00 83.62 730 LEU A O 1
ATOM 5598 N N . GLU A 1 731 ? -22.415 -10.114 35.713 1.00 83.25 731 GLU A N 1
ATOM 5599 C CA . GLU A 1 731 ? -21.755 -10.006 37.013 1.00 83.25 731 GLU A CA 1
ATOM 5600 C C . GLU A 1 731 ? -22.274 -11.096 37.952 1.00 83.25 731 GLU A C 1
ATOM 5602 O O . GLU A 1 731 ? -23.486 -11.263 38.104 1.00 83.25 731 GLU A O 1
ATOM 5607 N N . ARG A 1 732 ? -21.368 -11.836 38.605 1.00 86.31 732 ARG A N 1
ATOM 5608 C CA . ARG A 1 732 ? -21.739 -12.824 39.628 1.00 86.31 732 ARG A CA 1
ATOM 5609 C C . ARG A 1 732 ? -22.350 -12.106 40.829 1.00 86.31 732 ARG A C 1
ATOM 5611 O O . ARG A 1 732 ? -21.674 -11.331 41.503 1.00 86.31 732 ARG A O 1
ATOM 5618 N N . VAL A 1 733 ? -23.610 -12.409 41.129 1.00 86.62 733 VAL A N 1
ATOM 5619 C CA . VAL A 1 733 ? -24.325 -11.852 42.280 1.00 86.62 733 VAL A CA 1
ATOM 5620 C C . VAL A 1 733 ? -25.012 -12.992 43.014 1.00 86.62 733 VAL A C 1
ATOM 5622 O O . VAL A 1 733 ? -25.938 -13.605 42.506 1.00 86.62 733 VAL A O 1
ATOM 5625 N N . ASP A 1 734 ? -24.578 -13.271 44.240 1.00 88.25 734 ASP A N 1
ATOM 5626 C CA . ASP A 1 734 ? -25.135 -14.333 45.087 1.00 88.25 734 ASP A CA 1
ATOM 5627 C C . ASP A 1 734 ? -25.876 -13.778 46.313 1.00 88.25 734 ASP A C 1
ATOM 5629 O O . ASP A 1 734 ? -26.246 -14.523 47.222 1.00 88.25 734 ASP A O 1
ATOM 5633 N N . ARG A 1 735 ? -26.088 -12.458 46.360 1.00 89.75 735 ARG A N 1
ATOM 5634 C CA . ARG A 1 735 ? -26.623 -11.746 47.522 1.00 89.75 735 ARG A CA 1
ATOM 5635 C C . ARG A 1 735 ? -27.773 -10.829 47.151 1.00 89.75 735 ARG A C 1
ATOM 5637 O O . ARG A 1 735 ? -27.614 -9.889 46.382 1.00 89.75 735 ARG A O 1
ATOM 5644 N N . LEU A 1 736 ? -28.898 -11.052 47.817 1.00 89.00 736 LEU A N 1
ATOM 5645 C CA . LEU A 1 736 ? -30.107 -10.249 47.713 1.00 89.00 736 LEU A CA 1
ATOM 5646 C C . LEU A 1 736 ? -30.293 -9.460 49.016 1.00 89.00 736 LEU A C 1
ATOM 5648 O O . LEU A 1 736 ? -30.573 -10.050 50.059 1.00 89.00 736 LEU A O 1
ATOM 5652 N N . SER A 1 737 ? -30.093 -8.144 48.992 1.00 90.25 737 SER A N 1
ATOM 5653 C CA . SER A 1 737 ? -30.048 -7.297 50.191 1.00 90.25 737 SER A CA 1
ATOM 5654 C C . SER A 1 737 ? -31.377 -6.594 50.460 1.00 90.25 737 SER A C 1
ATOM 5656 O O . SER A 1 737 ? -31.971 -6.000 49.566 1.00 90.25 737 SER A O 1
ATOM 5658 N N . CYS A 1 738 ? -31.820 -6.591 51.717 1.00 88.12 738 CYS A N 1
ATOM 5659 C CA . CYS A 1 738 ? -32.994 -5.831 52.144 1.00 88.12 738 CYS A CA 1
ATOM 5660 C C . CYS A 1 738 ? -32.654 -4.337 52.281 1.00 88.12 738 CYS A C 1
ATOM 5662 O O . CYS A 1 738 ? -31.766 -3.959 53.058 1.00 88.12 738 CYS A O 1
ATOM 5664 N N . THR A 1 739 ? -33.380 -3.478 51.564 1.00 86.94 739 THR A N 1
ATOM 5665 C CA . THR A 1 739 ? -33.136 -2.027 51.516 1.00 86.94 739 THR A CA 1
ATOM 5666 C C . THR A 1 739 ? -34.138 -1.231 52.347 1.00 86.94 739 THR A C 1
ATOM 5668 O O . THR A 1 739 ? -35.207 -1.712 52.731 1.00 86.94 739 THR A O 1
ATOM 5671 N N . GLY A 1 740 ? -33.823 0.038 52.623 1.00 81.44 740 GLY A N 1
ATOM 5672 C CA . GLY A 1 740 ? -34.714 0.929 53.367 1.00 81.44 740 GLY A CA 1
ATOM 5673 C C . GLY A 1 740 ? -36.040 1.252 52.658 1.00 81.44 740 GLY A C 1
ATOM 5674 O O . GLY A 1 740 ? -36.948 1.765 53.309 1.00 81.44 740 GLY A O 1
ATOM 5675 N N . ARG A 1 741 ? -36.196 0.898 51.371 1.00 82.19 741 ARG A N 1
ATOM 5676 C CA . ARG A 1 741 ? -37.474 0.945 50.635 1.00 82.19 741 ARG A CA 1
ATOM 5677 C C . ARG A 1 741 ? -38.414 -0.227 50.930 1.00 82.19 741 ARG A C 1
ATOM 5679 O O . ARG A 1 741 ? -39.526 -0.239 50.414 1.00 82.19 741 ARG A O 1
ATOM 5686 N N . ARG A 1 742 ? -38.009 -1.172 51.786 1.00 82.81 742 ARG A N 1
ATOM 5687 C CA . ARG A 1 742 ? -38.711 -2.450 52.031 1.00 82.81 742 ARG A CA 1
ATOM 5688 C C . ARG A 1 742 ? -38.703 -3.387 50.824 1.00 82.81 742 ARG A C 1
ATOM 5690 O O . ARG A 1 742 ? -39.567 -4.252 50.729 1.00 82.81 742 ARG A O 1
ATOM 5697 N N . THR A 1 743 ? -37.743 -3.220 49.921 1.00 86.25 743 THR A N 1
ATOM 5698 C CA . THR A 1 743 ? -37.557 -4.076 48.748 1.00 86.25 743 THR A CA 1
ATOM 5699 C C . THR A 1 743 ? -36.270 -4.877 48.877 1.00 86.25 743 THR A C 1
ATOM 5701 O O . THR A 1 743 ? -35.340 -4.489 49.593 1.00 86.25 743 THR A O 1
ATOM 5704 N N . MET A 1 744 ? -36.250 -6.021 48.206 1.00 87.00 744 MET A N 1
ATOM 5705 C CA . MET A 1 744 ? -35.056 -6.833 48.036 1.00 87.00 744 MET A CA 1
ATOM 5706 C C . MET A 1 744 ? -34.342 -6.359 46.770 1.00 87.00 744 MET A C 1
ATOM 5708 O O . MET A 1 744 ? -34.983 -6.266 45.729 1.00 87.00 744 MET A O 1
ATOM 5712 N N . GLU A 1 745 ? -33.056 -6.033 46.885 1.00 87.94 745 GLU A N 1
ATOM 5713 C CA . GLU A 1 745 ? -32.233 -5.537 45.778 1.00 87.94 745 GLU A CA 1
ATOM 5714 C C . GLU A 1 745 ? -30.983 -6.405 45.597 1.00 87.94 745 GLU A C 1
ATOM 5716 O O . GLU A 1 745 ? -30.328 -6.731 46.600 1.00 87.94 745 GLU A O 1
ATOM 5721 N N . PRO A 1 746 ? -30.594 -6.739 44.358 1.00 87.19 746 PRO A N 1
ATOM 5722 C CA . PRO A 1 746 ? -31.250 -6.388 43.079 1.00 87.19 746 PRO A CA 1
ATOM 5723 C C . PRO A 1 746 ? -32.624 -7.056 42.898 1.00 87.19 746 PRO A C 1
ATOM 5725 O O . PRO A 1 746 ? -32.949 -7.963 43.664 1.00 87.19 746 PRO A O 1
ATOM 5728 N N . ALA A 1 747 ? -33.458 -6.640 41.941 1.00 85.50 747 ALA A N 1
ATOM 5729 C CA . ALA A 1 747 ? -34.759 -7.288 41.766 1.00 85.50 747 ALA A CA 1
ATOM 5730 C C . ALA A 1 747 ? -34.591 -8.756 41.334 1.00 85.50 747 ALA A C 1
ATOM 5732 O O . ALA A 1 747 ? -33.705 -9.094 40.556 1.00 85.50 747 ALA A O 1
ATOM 5733 N N . ILE A 1 748 ? -35.474 -9.647 41.800 1.00 84.94 748 ILE A N 1
ATOM 5734 C CA . ILE A 1 748 ? -35.397 -11.087 41.475 1.00 84.94 748 ILE A CA 1
ATOM 5735 C C . ILE A 1 748 ? -35.472 -11.326 39.956 1.00 84.94 748 ILE A C 1
ATOM 5737 O O . ILE A 1 748 ? -34.835 -12.241 39.448 1.00 84.94 748 ILE A O 1
ATOM 5741 N N . SER A 1 749 ? -36.204 -10.477 39.228 1.00 84.12 749 SER A N 1
ATOM 5742 C CA . SER A 1 749 ? -36.313 -10.516 37.766 1.00 84.12 749 SER A CA 1
ATOM 5743 C C . SER A 1 749 ? -35.018 -10.179 37.020 1.00 84.12 749 SER A C 1
ATOM 5745 O O . SER A 1 749 ? -34.950 -10.418 35.823 1.00 84.12 749 SER A O 1
ATOM 5747 N N . GLU A 1 750 ? -34.018 -9.602 37.690 1.00 86.69 750 GLU A N 1
ATOM 5748 C CA . GLU A 1 750 ? -32.718 -9.265 37.088 1.00 86.69 750 GLU A CA 1
ATOM 5749 C C . GLU A 1 750 ? -31.729 -10.439 37.123 1.00 86.69 750 GLU A C 1
ATOM 5751 O O . GLU A 1 750 ? -30.679 -10.378 36.485 1.00 86.69 750 GLU A O 1
ATOM 5756 N N . PHE A 1 751 ? -32.039 -11.502 37.874 1.00 87.94 751 PHE A N 1
ATOM 5757 C CA . PHE A 1 751 ? -31.170 -12.668 37.977 1.00 87.94 751 PHE A CA 1
ATOM 5758 C C . PHE A 1 751 ? -31.358 -13.618 36.793 1.00 87.94 751 PHE A C 1
ATOM 5760 O O . PHE A 1 751 ? -32.477 -13.946 36.399 1.00 87.94 751 PHE A O 1
ATOM 5767 N N . ALA A 1 752 ? -30.243 -14.154 36.309 1.00 88.94 752 ALA A N 1
ATOM 5768 C CA . ALA A 1 752 ? -30.175 -15.278 35.388 1.00 88.94 752 ALA A CA 1
ATOM 5769 C C . ALA A 1 752 ? -29.234 -16.356 35.947 1.00 88.94 752 ALA A C 1
ATOM 5771 O O . ALA A 1 752 ? -28.336 -16.066 36.737 1.00 88.94 752 ALA A O 1
ATOM 5772 N N . CYS A 1 753 ? -29.433 -17.610 35.543 1.00 89.44 753 CYS A N 1
ATOM 5773 C CA . CYS A 1 753 ? -28.529 -18.710 35.874 1.00 89.44 753 CYS A CA 1
ATOM 5774 C C . CYS A 1 753 ? -27.658 -19.042 34.670 1.00 89.44 753 CYS A C 1
ATOM 5776 O O . CYS A 1 753 ? -28.169 -19.477 33.639 1.00 89.44 753 CYS A O 1
ATOM 5778 N N . VAL A 1 754 ? -26.341 -18.895 34.810 1.00 88.88 754 VAL A N 1
ATOM 5779 C CA . VAL A 1 754 ? -25.376 -19.234 33.753 1.00 88.88 754 VAL A CA 1
ATOM 5780 C C . VAL A 1 754 ? -24.440 -20.337 34.202 1.00 88.88 754 VAL A C 1
ATOM 5782 O O . VAL A 1 754 ? -24.185 -20.508 35.393 1.00 88.88 754 VAL A O 1
ATOM 5785 N N . LYS A 1 755 ? -23.953 -21.126 33.245 1.00 87.75 755 LYS A N 1
ATOM 5786 C CA . LYS A 1 755 ? -23.044 -22.233 33.532 1.00 87.75 755 LYS A CA 1
ATOM 5787 C C . LYS A 1 755 ? -21.750 -21.692 34.149 1.00 87.75 755 LYS A C 1
ATOM 5789 O O . LYS A 1 755 ? -21.180 -20.719 33.653 1.00 87.75 755 LYS A O 1
ATOM 5794 N N . GLN A 1 756 ? -21.297 -22.346 35.212 1.00 88.88 756 GLN A N 1
ATOM 5795 C CA . GLN A 1 756 ? -20.062 -22.021 35.921 1.00 88.88 756 GLN A CA 1
ATOM 5796 C C . GLN A 1 756 ? -18.860 -22.038 34.969 1.00 88.88 756 GLN A C 1
ATOM 5798 O O . GLN A 1 756 ? -18.825 -22.820 34.012 1.00 88.88 756 GLN A O 1
ATOM 5803 N N . CYS A 1 757 ? -17.898 -21.154 35.222 1.00 89.25 757 CYS A N 1
ATOM 5804 C CA . CYS A 1 757 ? -16.597 -21.180 34.558 1.00 89.25 757 CYS A CA 1
ATOM 5805 C C . CYS A 1 757 ? -15.750 -22.302 35.154 1.00 89.25 757 CYS A C 1
ATOM 5807 O O . CYS A 1 757 ? -15.856 -22.583 36.352 1.00 89.25 757 CYS A O 1
ATOM 5809 N N . ASN A 1 758 ? -14.920 -22.941 34.335 1.00 88.56 758 ASN A N 1
ATOM 5810 C CA . ASN A 1 758 ? -13.991 -23.940 34.831 1.00 88.56 758 ASN A CA 1
ATOM 5811 C C . ASN A 1 758 ? -12.692 -23.255 35.255 1.00 88.56 758 ASN A C 1
ATOM 5813 O O . ASN A 1 758 ? -11.853 -22.944 34.417 1.00 88.56 758 ASN A O 1
ATOM 5817 N N . THR A 1 759 ? -12.547 -23.007 36.553 1.00 87.81 759 THR A N 1
ATOM 5818 C CA . THR A 1 759 ? -11.428 -22.237 37.110 1.00 87.81 759 THR A CA 1
ATOM 5819 C C . THR A 1 759 ? -10.067 -22.890 36.917 1.00 87.81 759 THR A C 1
ATOM 5821 O O . THR A 1 759 ? -9.069 -22.185 36.977 1.00 87.81 759 THR A O 1
ATOM 5824 N N . ASP A 1 760 ? -10.019 -24.207 36.701 1.00 86.12 760 ASP A N 1
ATOM 5825 C CA . ASP A 1 760 ? -8.758 -24.932 36.519 1.00 86.12 760 ASP A CA 1
ATOM 5826 C C . ASP A 1 760 ? -8.103 -24.633 35.161 1.00 86.12 760 ASP A C 1
ATOM 5828 O O . ASP A 1 760 ? -6.900 -24.830 35.022 1.00 86.12 760 ASP A O 1
ATOM 5832 N N . PHE A 1 761 ? -8.886 -24.142 34.194 1.00 86.25 761 PHE A N 1
ATOM 5833 C CA . PHE A 1 761 ? -8.443 -23.834 32.829 1.00 86.25 761 PHE A CA 1
ATOM 5834 C C . PHE A 1 761 ? -8.418 -22.333 32.521 1.00 86.25 761 PHE A C 1
ATOM 5836 O O . PHE A 1 761 ? -8.060 -21.942 31.429 1.00 86.25 761 PHE A O 1
ATOM 5843 N N . MET A 1 762 ? -8.801 -21.471 33.468 1.00 87.50 762 MET A N 1
ATOM 5844 C CA . MET A 1 762 ? -8.744 -20.023 33.247 1.00 87.50 762 MET A CA 1
ATOM 5845 C C . MET A 1 762 ? -7.321 -19.500 33.449 1.00 87.50 762 MET A C 1
ATOM 5847 O O . MET A 1 762 ? -6.782 -19.630 34.554 1.00 87.50 762 MET A O 1
ATOM 5851 N N . GLY A 1 763 ? -6.746 -18.835 32.445 1.00 86.62 763 GLY A N 1
ATOM 5852 C CA . GLY A 1 763 ? -5.433 -18.195 32.577 1.00 86.62 763 GLY A CA 1
ATOM 5853 C C . GLY A 1 763 ? -4.265 -19.187 32.636 1.00 86.62 763 GLY A C 1
ATOM 5854 O O . GLY A 1 763 ? -3.210 -18.863 33.204 1.00 86.62 763 GLY A O 1
ATOM 5855 N N . ASP A 1 764 ? -4.460 -20.411 32.137 1.00 88.06 764 ASP A N 1
ATOM 5856 C CA . ASP A 1 764 ? -3.479 -21.496 32.150 1.00 88.06 764 ASP A CA 1
ATOM 5857 C C . ASP A 1 764 ? -2.496 -21.452 30.953 1.00 88.06 764 ASP A C 1
ATOM 5859 O O . ASP A 1 764 ? -1.530 -22.226 30.888 1.00 88.06 764 ASP A O 1
ATOM 5863 N N . GLY A 1 765 ? -2.679 -20.485 30.051 1.00 86.12 765 GLY A N 1
ATOM 5864 C CA . GLY A 1 765 ? -1.897 -20.259 28.841 1.00 86.12 765 GLY A CA 1
ATOM 5865 C C . GLY A 1 765 ? -2.408 -21.017 27.614 1.00 86.12 765 GLY A C 1
ATOM 5866 O O . GLY A 1 765 ? -1.721 -21.006 26.582 1.00 86.12 765 GLY A O 1
ATOM 5867 N N . TRP A 1 766 ? -3.557 -21.683 27.710 1.00 88.00 766 TRP A N 1
ATOM 5868 C CA . TRP A 1 766 ? -4.281 -22.307 26.611 1.00 88.00 766 TRP A CA 1
ATOM 5869 C C . TRP A 1 766 ? -5.635 -21.634 26.426 1.00 88.00 766 TRP A C 1
ATOM 5871 O O . TRP A 1 766 ? -6.238 -21.156 27.363 1.00 88.00 766 TRP A O 1
ATOM 5881 N N . CYS A 1 767 ? -6.102 -21.573 25.182 1.00 88.44 767 CYS A N 1
ATOM 5882 C CA . CYS A 1 767 ? -7.426 -21.065 24.868 1.00 88.44 767 CYS A CA 1
ATOM 5883 C C . CYS A 1 767 ? -8.467 -22.180 25.020 1.00 88.44 767 CYS A C 1
ATOM 5885 O O . CYS A 1 767 ? -8.623 -23.038 24.136 1.00 88.44 767 CYS A O 1
ATOM 5887 N N . ASP A 1 768 ? -9.209 -22.131 26.118 1.00 87.69 768 ASP A N 1
ATOM 5888 C CA . ASP A 1 768 ? -10.314 -23.005 26.461 1.00 87.69 768 ASP A CA 1
ATOM 5889 C C . ASP A 1 768 ? -11.648 -22.401 26.029 1.00 87.69 768 ASP A C 1
ATOM 5891 O O . ASP A 1 768 ? -12.267 -21.563 26.690 1.00 87.69 768 ASP A O 1
ATOM 5895 N N . PHE A 1 769 ? -12.183 -22.917 24.922 1.00 86.06 769 PHE A N 1
ATOM 5896 C CA . PHE A 1 769 ? -13.435 -22.430 24.333 1.00 86.06 769 PHE A CA 1
ATOM 5897 C C . PHE A 1 769 ? -14.640 -22.433 25.298 1.00 86.06 769 PHE A C 1
ATOM 5899 O O . PHE A 1 769 ? -15.604 -21.693 25.111 1.00 86.06 769 PHE A O 1
ATOM 5906 N N . GLN A 1 770 ? -14.622 -23.276 26.338 1.00 85.81 770 GLN A N 1
ATOM 5907 C CA . GLN A 1 770 ? -15.681 -23.318 27.353 1.00 85.81 770 GLN A CA 1
ATOM 5908 C C . GLN A 1 770 ? -15.660 -22.103 28.287 1.00 85.81 770 GLN A C 1
ATOM 5910 O O . GLN A 1 770 ? -16.712 -21.744 28.829 1.00 85.81 770 GLN A O 1
ATOM 5915 N N . ASN A 1 771 ? -14.491 -21.495 28.467 1.00 88.75 771 ASN A N 1
ATOM 5916 C CA . ASN A 1 771 ? -14.248 -20.294 29.255 1.00 88.75 771 ASN A CA 1
ATOM 5917 C C . ASN A 1 771 ? -14.066 -19.048 28.372 1.00 88.75 771 ASN A C 1
ATOM 5919 O O . ASN A 1 771 ? -14.147 -17.932 28.882 1.00 88.75 771 ASN A O 1
ATOM 5923 N N . ASN A 1 772 ? -13.922 -19.206 27.053 1.00 86.38 772 ASN A N 1
ATOM 5924 C CA . ASN A 1 772 ? -13.884 -18.109 26.087 1.00 86.38 772 ASN A CA 1
ATOM 5925 C C . ASN A 1 772 ? -15.267 -17.441 25.911 1.00 86.38 772 ASN A C 1
ATOM 5927 O O . ASN A 1 772 ? -15.944 -17.574 24.895 1.00 86.38 772 ASN A O 1
ATOM 5931 N N . ARG A 1 773 ? -15.753 -16.778 26.961 1.00 85.56 773 ARG A N 1
ATOM 5932 C CA . ARG A 1 773 ? -16.997 -16.002 26.990 1.00 85.56 773 ARG A CA 1
ATOM 5933 C C . ARG A 1 773 ? -16.880 -14.889 28.019 1.00 85.56 773 ARG A C 1
ATOM 5935 O O . ARG A 1 773 ? -16.225 -15.065 29.044 1.00 85.56 773 ARG A O 1
ATOM 5942 N N . GLY A 1 774 ? -17.596 -13.785 27.811 1.00 79.75 774 GLY A N 1
ATOM 5943 C CA . GLY A 1 774 ? -17.460 -12.591 28.656 1.00 79.75 774 GLY A CA 1
ATOM 5944 C C . GLY A 1 774 ? -17.691 -12.813 30.157 1.00 79.75 774 GLY A C 1
ATOM 5945 O O . GLY A 1 774 ? -17.020 -12.190 30.970 1.00 79.75 774 GLY A O 1
ATOM 5946 N N . PHE A 1 775 ? -18.573 -13.742 30.557 1.00 85.12 775 PHE A N 1
ATOM 5947 C CA . PHE A 1 775 ? -18.763 -14.083 31.979 1.00 85.12 775 PHE A CA 1
ATOM 5948 C C . PHE A 1 775 ? -17.512 -14.702 32.629 1.00 85.12 775 PHE A C 1
ATOM 5950 O O . PHE A 1 775 ? -17.267 -14.499 33.814 1.00 85.12 775 PHE A O 1
ATOM 5957 N N . CYS A 1 776 ? -16.721 -15.441 31.853 1.00 86.69 776 CYS A N 1
ATOM 5958 C CA . CYS A 1 776 ? -15.497 -16.100 32.302 1.00 86.69 776 CYS A CA 1
ATOM 5959 C C . CYS A 1 776 ? -14.245 -15.293 31.929 1.00 86.69 776 CYS A C 1
ATOM 5961 O O . CYS A 1 776 ? -13.154 -15.847 31.899 1.00 86.69 776 CYS A O 1
ATOM 5963 N N . GLY A 1 777 ? -14.399 -14.001 31.614 1.00 84.00 777 GLY A N 1
ATOM 5964 C CA . GLY A 1 777 ? -13.280 -13.127 31.267 1.00 84.00 777 GLY A CA 1
ATOM 5965 C C . GLY A 1 777 ? -12.517 -13.566 30.019 1.00 84.00 777 GLY A C 1
ATOM 5966 O O . GLY A 1 777 ? -11.319 -13.337 29.965 1.00 84.00 777 GLY A O 1
ATOM 5967 N N . TRP A 1 778 ? -13.190 -14.217 29.060 1.00 88.69 778 TRP A N 1
ATOM 5968 C CA . TRP A 1 778 ? -12.561 -14.738 27.835 1.00 88.69 778 TRP A CA 1
ATOM 5969 C C . TRP A 1 778 ? -11.334 -15.600 28.125 1.00 88.69 778 TRP A C 1
ATOM 5971 O O . TRP A 1 778 ? -10.280 -15.440 27.517 1.00 88.69 778 TRP A O 1
ATOM 5981 N N . ASP A 1 779 ? -11.502 -16.493 29.099 1.00 88.38 779 ASP A N 1
ATOM 5982 C CA . ASP A 1 779 ? -10.454 -17.394 29.561 1.00 88.38 779 ASP A CA 1
ATOM 5983 C C . ASP A 1 779 ? -9.217 -16.683 30.135 1.00 88.38 779 ASP A C 1
ATOM 5985 O O . ASP A 1 779 ? -8.079 -17.094 29.949 1.00 88.38 779 ASP A O 1
ATOM 5989 N N . ASP A 1 780 ? -9.458 -15.559 30.818 1.00 89.38 780 ASP A N 1
ATOM 5990 C CA . ASP A 1 780 ? -8.430 -14.657 31.364 1.00 89.38 780 ASP A CA 1
ATOM 5991 C C . ASP A 1 780 ? -7.444 -14.128 30.300 1.00 89.38 780 ASP A C 1
ATOM 5993 O O . ASP A 1 780 ? -6.303 -13.775 30.601 1.00 89.38 780 ASP A O 1
ATOM 5997 N N . GLY A 1 781 ? -7.910 -14.041 29.046 1.00 86.06 781 GLY A N 1
ATOM 5998 C CA . GLY A 1 781 ? -7.168 -13.488 27.913 1.00 86.06 781 GLY A CA 1
ATOM 5999 C C . GLY A 1 781 ? -6.346 -14.505 27.118 1.00 86.06 781 GLY A C 1
ATOM 6000 O O . GLY A 1 781 ? -5.693 -14.129 26.145 1.00 86.06 781 GLY A O 1
ATOM 6001 N N . ASP A 1 782 ? -6.383 -15.795 27.454 1.00 90.12 782 ASP A N 1
ATOM 6002 C CA . ASP A 1 782 ? -5.523 -16.794 26.800 1.00 90.12 782 ASP A CA 1
ATOM 6003 C C . ASP A 1 782 ? -5.868 -17.064 25.324 1.00 90.12 782 ASP A C 1
ATOM 6005 O O . ASP A 1 782 ? -5.046 -17.581 24.560 1.00 90.12 782 ASP A O 1
ATOM 6009 N N . CYS A 1 783 ? -7.059 -16.647 24.891 1.00 88.50 783 CYS A N 1
ATOM 6010 C CA . CYS A 1 783 ? -7.536 -16.765 23.513 1.00 88.50 783 CYS A CA 1
ATOM 6011 C C . CYS A 1 783 ? -7.113 -15.621 22.576 1.00 88.50 783 CYS A C 1
ATOM 6013 O O . CYS A 1 783 ? -7.390 -15.689 21.377 1.00 88.50 783 CYS A O 1
ATOM 6015 N N . CYS A 1 784 ? -6.440 -14.585 23.076 1.00 89.75 784 CYS A N 1
ATOM 6016 C CA . CYS A 1 784 ? -6.027 -13.418 22.294 1.00 89.75 784 CYS A CA 1
ATOM 6017 C C . CYS A 1 784 ? -4.525 -13.171 22.426 1.00 89.75 784 CYS A C 1
ATOM 6019 O O . CYS A 1 784 ? -3.968 -13.273 23.515 1.00 89.75 784 CYS A O 1
ATOM 6021 N N . ALA A 1 785 ? -3.840 -12.827 21.331 1.00 87.75 785 ALA A N 1
ATOM 6022 C CA . ALA A 1 785 ? -2.383 -12.697 21.355 1.00 87.75 785 ALA A CA 1
ATOM 6023 C C . ALA A 1 785 ? -1.922 -11.476 22.167 1.00 87.75 785 ALA A C 1
ATOM 6025 O O . ALA A 1 785 ? -0.868 -11.522 22.796 1.00 87.75 785 ALA A O 1
ATOM 6026 N N . SER A 1 786 ? -2.710 -10.404 22.203 1.00 87.38 786 SER A N 1
ATOM 6027 C CA . SER A 1 786 ? -2.393 -9.200 22.973 1.00 87.38 786 SER A CA 1
ATOM 6028 C C . SER A 1 786 ? -2.640 -9.326 24.480 1.00 87.38 786 SER A C 1
ATOM 6030 O O . SER A 1 786 ? -1.996 -8.604 25.246 1.00 87.38 786 SER A O 1
ATOM 6032 N N . THR A 1 787 ? -3.526 -10.228 24.918 1.00 86.31 787 THR A N 1
ATOM 6033 C CA . THR A 1 787 ? -3.876 -10.405 26.340 1.00 86.31 787 THR A CA 1
ATOM 6034 C C . THR A 1 787 ? -3.271 -11.668 26.964 1.00 86.31 787 THR A C 1
ATOM 6036 O O . THR A 1 787 ? -2.967 -11.650 28.159 1.00 86.31 787 THR A O 1
ATOM 6039 N N . VAL A 1 788 ? -2.951 -12.704 26.177 1.00 89.31 788 VAL A N 1
ATOM 6040 C CA . VAL A 1 788 ? -2.270 -13.920 26.657 1.00 89.31 788 VAL A CA 1
ATOM 6041 C C . VAL A 1 788 ? -0.857 -13.626 27.164 1.00 89.31 788 VAL A C 1
ATOM 6043 O O . VAL A 1 788 ? -0.052 -12.910 26.549 1.00 89.31 788 VAL A O 1
ATOM 6046 N N . LYS A 1 789 ? -0.483 -14.253 28.283 1.00 80.81 789 LYS A N 1
ATOM 6047 C CA . LYS A 1 789 ? 0.874 -14.132 28.834 1.00 80.81 789 LYS A CA 1
ATOM 6048 C C . LYS A 1 789 ? 1.903 -14.718 27.866 1.00 80.81 789 LYS A C 1
ATOM 6050 O O . LYS A 1 789 ? 1.977 -15.923 27.650 1.00 80.81 789 LYS A O 1
ATOM 6055 N N . GLY A 1 790 ? 2.761 -13.852 27.331 1.00 79.81 790 GLY A N 1
ATOM 6056 C CA . GLY A 1 790 ? 3.839 -14.236 26.414 1.00 79.81 790 GLY A CA 1
ATOM 6057 C C . GLY A 1 790 ? 3.506 -14.074 24.929 1.00 79.81 790 GLY A C 1
ATOM 6058 O O . GLY A 1 790 ? 4.329 -14.455 24.100 1.00 79.81 790 GLY A O 1
ATOM 6059 N N . GLY A 1 791 ? 2.350 -13.495 24.587 1.00 82.88 791 GLY A N 1
ATOM 6060 C CA . GLY A 1 791 ? 2.050 -13.035 23.228 1.00 82.88 791 GLY A CA 1
ATOM 6061 C C . GLY A 1 791 ? 1.724 -14.132 22.212 1.00 82.88 791 GLY A C 1
ATOM 6062 O O . GLY A 1 791 ? 1.634 -13.857 21.018 1.00 82.88 791 GLY A O 1
ATOM 6063 N N . LYS A 1 792 ? 1.602 -15.391 22.652 1.00 84.38 792 LYS A N 1
ATOM 6064 C CA . LYS A 1 792 ? 1.354 -16.542 21.778 1.00 84.38 792 LYS A CA 1
ATOM 6065 C C . LYS A 1 792 ? 0.185 -17.371 22.294 1.00 84.38 792 LYS A C 1
ATOM 6067 O O . LYS A 1 792 ? 0.327 -18.060 23.300 1.00 84.38 792 LYS A O 1
ATOM 6072 N N . VAL A 1 793 ? -0.912 -17.357 21.540 1.00 85.50 793 VAL A N 1
ATOM 6073 C CA . VAL A 1 793 ? -2.108 -18.173 21.796 1.00 85.50 793 VAL A CA 1
ATOM 6074 C C . VAL A 1 793 ? -1.791 -19.649 21.561 1.00 85.50 793 VAL A C 1
ATOM 6076 O O . VAL A 1 793 ? -1.167 -20.013 20.557 1.00 85.50 793 VAL A O 1
ATOM 6079 N N . ARG A 1 794 ? -2.214 -20.515 22.483 1.00 87.12 794 ARG A N 1
ATOM 6080 C CA . ARG A 1 794 ? -2.082 -21.974 22.366 1.00 87.12 794 ARG A CA 1
ATOM 6081 C C . ARG A 1 794 ? -3.468 -22.595 22.364 1.00 87.12 794 ARG A C 1
ATOM 6083 O O . ARG A 1 794 ? -4.270 -22.299 23.232 1.00 87.12 794 ARG A O 1
ATOM 6090 N N . LEU A 1 795 ? -3.759 -23.457 21.398 1.00 83.19 795 LEU A N 1
ATOM 6091 C CA . LEU A 1 795 ? -5.086 -24.060 21.250 1.00 83.19 795 LEU A CA 1
ATOM 6092 C C . LEU A 1 795 ? -5.064 -25.484 21.802 1.00 83.19 795 LEU A C 1
ATOM 6094 O O . LEU A 1 795 ? -4.277 -26.302 21.322 1.00 83.19 795 LEU A O 1
ATOM 6098 N N . MET A 1 796 ? -5.925 -25.793 22.780 1.00 64.62 796 MET A N 1
ATOM 6099 C CA . MET A 1 796 ? -5.964 -27.124 23.407 1.00 64.62 796 MET A CA 1
ATOM 6100 C C . MET A 1 796 ? -6.359 -28.219 22.392 1.00 64.62 796 MET A C 1
ATOM 6102 O O . MET A 1 796 ? -5.881 -29.348 22.475 1.00 64.62 796 MET A O 1
ATOM 6106 N N . PHE A 1 797 ? -7.151 -27.867 21.366 1.00 67.56 797 PHE A N 1
ATOM 6107 C CA . PHE A 1 797 ? -7.535 -28.759 20.264 1.00 67.56 797 PHE A CA 1
ATOM 6108 C C . PHE A 1 797 ? -7.578 -28.017 18.913 1.00 67.56 797 PHE A C 1
ATOM 6110 O O . PHE A 1 797 ? -8.644 -27.550 18.504 1.00 67.56 797 PHE A O 1
ATOM 6117 N N . PRO A 1 798 ? -6.459 -27.944 18.162 1.00 65.44 798 PRO A N 1
ATOM 6118 C CA . PRO A 1 798 ? -6.387 -27.210 16.892 1.00 65.44 798 PRO A CA 1
ATOM 6119 C C . PRO A 1 798 ? -7.453 -27.627 15.866 1.00 65.44 798 PRO A C 1
ATOM 6121 O O . PRO A 1 798 ? -7.949 -26.794 15.117 1.00 65.44 798 PRO A O 1
ATOM 6124 N N . ALA A 1 799 ? -7.864 -28.900 15.880 1.00 60.50 799 ALA A N 1
ATOM 6125 C CA . ALA A 1 799 ? -8.886 -29.441 14.981 1.00 60.50 799 ALA A CA 1
ATOM 6126 C C . ALA A 1 799 ? -10.332 -29.000 15.307 1.00 60.50 799 ALA A C 1
ATOM 6128 O O . ALA A 1 799 ? -11.180 -29.027 14.422 1.00 60.50 799 ALA A O 1
ATOM 6129 N N . LEU A 1 800 ? -10.629 -28.601 16.554 1.00 54.59 800 LEU A N 1
ATOM 6130 C CA . LEU A 1 800 ? -11.943 -28.068 16.971 1.00 54.59 800 LEU A CA 1
ATOM 6131 C C . LEU A 1 800 ? -11.989 -26.528 16.925 1.00 54.59 800 LEU A C 1
ATOM 6133 O O . LEU A 1 800 ? -13.063 -25.921 16.943 1.00 54.59 800 LEU A O 1
ATOM 6137 N N . CYS A 1 801 ? -10.817 -25.899 16.832 1.00 56.75 801 CYS A N 1
ATOM 6138 C CA . CYS A 1 801 ? -10.621 -24.453 16.846 1.00 56.75 801 CYS A CA 1
ATOM 6139 C C . CYS A 1 801 ? -10.600 -23.803 15.451 1.00 56.75 801 CYS A C 1
ATOM 6141 O O . CYS A 1 801 ? -10.064 -22.713 15.285 1.00 56.75 801 CYS A O 1
ATOM 6143 N N . THR A 1 802 ? -11.225 -24.431 14.453 1.00 54.88 802 THR A N 1
ATOM 6144 C CA . THR A 1 802 ? -11.614 -23.778 13.186 1.00 54.88 802 THR A CA 1
ATOM 6145 C C . THR A 1 802 ? -12.938 -23.008 13.306 1.00 54.88 802 THR A C 1
ATOM 6147 O O . THR A 1 802 ? -13.360 -22.336 12.368 1.00 54.88 802 THR A O 1
ATOM 6150 N N . SER A 1 803 ? -13.612 -23.101 14.460 1.00 57.84 803 SER A N 1
ATOM 6151 C CA . SER A 1 803 ? -14.878 -22.428 14.758 1.00 57.84 803 SER A CA 1
ATOM 6152 C C . SER A 1 803 ? -14.679 -21.114 15.528 1.00 57.84 803 SER A C 1
ATOM 6154 O O . SER A 1 803 ? -13.662 -20.909 16.189 1.00 57.84 803 SER A O 1
ATOM 6156 N N . HIS A 1 804 ? -15.699 -20.248 15.511 1.00 65.50 804 HIS A N 1
ATOM 6157 C CA . HIS A 1 804 ? -15.767 -18.990 16.277 1.00 65.50 804 HIS A CA 1
ATOM 6158 C C . HIS A 1 804 ? -15.495 -19.143 17.789 1.00 65.50 804 HIS A C 1
ATOM 6160 O O . HIS A 1 804 ? -15.233 -18.162 18.474 1.00 65.50 804 HIS A O 1
ATOM 6166 N N . LEU A 1 805 ? -15.541 -20.369 18.318 1.00 68.50 805 LEU A N 1
ATOM 6167 C CA . LEU A 1 805 ? -15.400 -20.679 19.739 1.00 68.50 805 LEU A CA 1
ATOM 6168 C C . LEU A 1 805 ? -13.966 -20.501 20.281 1.00 68.50 805 LEU A C 1
ATOM 6170 O O . LEU A 1 805 ? -13.804 -20.291 21.481 1.00 68.50 805 LEU A O 1
ATOM 6174 N N . CYS A 1 806 ? -12.937 -20.551 19.427 1.00 74.12 806 CYS A N 1
ATOM 6175 C CA . CYS A 1 806 ? -11.536 -20.306 19.816 1.00 74.12 806 CYS A CA 1
ATOM 6176 C C . CYS A 1 806 ? -10.963 -19.009 19.217 1.00 74.12 806 CYS A C 1
ATOM 6178 O O . CYS A 1 806 ? -9.749 -18.816 19.211 1.00 74.12 806 CYS A O 1
ATOM 6180 N N . GLN A 1 807 ? -11.816 -18.147 18.656 1.00 83.50 807 GLN A N 1
ATOM 6181 C CA . GLN A 1 807 ? -11.382 -16.850 18.145 1.00 83.50 807 GLN A CA 1
ATOM 6182 C C . GLN A 1 807 ? -11.090 -15.886 19.295 1.00 83.50 807 GLN A C 1
ATOM 6184 O O . GLN A 1 807 ? -11.653 -16.001 20.388 1.00 83.50 807 GLN A O 1
ATOM 6189 N N . CYS A 1 808 ? -10.238 -14.904 19.008 1.00 87.12 808 CYS A N 1
ATOM 6190 C CA . CYS A 1 808 ? -10.010 -13.784 19.900 1.00 87.12 808 CYS A CA 1
ATOM 6191 C C . CYS A 1 808 ? -11.263 -12.899 19.939 1.00 87.12 808 CYS A C 1
ATOM 6193 O O . CYS A 1 808 ? -11.460 -12.037 19.089 1.00 87.12 808 CYS A O 1
ATOM 6195 N N . ILE A 1 809 ? -12.130 -13.143 20.918 1.00 85.62 809 ILE A N 1
ATOM 6196 C CA . ILE A 1 809 ? -13.377 -12.390 21.127 1.00 85.62 809 ILE A CA 1
ATOM 6197 C C . ILE A 1 809 ? -13.342 -11.549 22.408 1.00 85.62 809 ILE A C 1
ATOM 6199 O O . ILE A 1 809 ? -14.377 -11.034 22.833 1.00 85.62 809 ILE A O 1
ATOM 6203 N N . ASP A 1 810 ? -12.164 -11.424 23.026 1.00 83.88 810 ASP A N 1
ATOM 6204 C CA . ASP A 1 810 ? -11.926 -10.505 24.134 1.00 83.88 810 ASP A CA 1
ATOM 6205 C C . ASP A 1 810 ? -11.949 -9.060 23.598 1.00 83.88 810 ASP A C 1
ATOM 6207 O O . ASP A 1 810 ? -11.080 -8.678 22.811 1.00 83.88 810 ASP A O 1
ATOM 6211 N N . PRO A 1 811 ? -12.933 -8.234 23.988 1.00 77.56 811 PRO A N 1
ATOM 6212 C CA . PRO A 1 811 ? -13.070 -6.861 23.515 1.00 77.56 811 PRO A CA 1
ATOM 6213 C C . PRO A 1 811 ? -11.990 -5.924 24.069 1.00 77.56 811 PRO A C 1
ATOM 6215 O O . PRO A 1 811 ? -11.929 -4.769 23.655 1.00 77.56 811 PRO A O 1
ATOM 6218 N N . PHE A 1 812 ? -11.180 -6.377 25.030 1.00 77.50 812 PHE A N 1
ATOM 6219 C CA . PHE A 1 812 ? -10.037 -5.632 25.559 1.00 77.50 812 PHE A CA 1
ATOM 6220 C C . PHE A 1 812 ? -8.724 -5.976 24.853 1.00 77.50 812 PHE A C 1
ATOM 6222 O O . PHE A 1 812 ? -7.701 -5.339 25.116 1.00 77.50 812 PHE A O 1
ATOM 6229 N N . ALA A 1 813 ? -8.746 -6.966 23.965 1.00 81.88 813 ALA A N 1
ATOM 6230 C CA . ALA A 1 813 ? -7.606 -7.337 23.157 1.00 81.88 813 ALA A CA 1
ATOM 6231 C C . ALA A 1 813 ? -7.339 -6.272 22.085 1.00 81.88 813 ALA A C 1
ATOM 6233 O O . ALA A 1 813 ? -8.266 -5.736 21.490 1.00 81.88 813 ALA A O 1
ATOM 6234 N N . ALA A 1 814 ? -6.069 -5.953 21.832 1.00 78.69 814 ALA A N 1
ATOM 6235 C CA . ALA A 1 814 ? -5.669 -4.947 20.845 1.00 78.69 814 ALA A CA 1
ATOM 6236 C C . ALA A 1 814 ? -6.094 -5.301 19.407 1.00 78.69 814 ALA A C 1
ATOM 6238 O O . ALA A 1 814 ? -6.115 -4.424 18.544 1.00 78.69 814 ALA A O 1
ATOM 6239 N N . GLU A 1 815 ? -6.389 -6.576 19.152 1.00 78.00 815 GLU A N 1
ATOM 6240 C CA . GLU A 1 815 ? -6.913 -7.079 17.886 1.00 78.00 815 GLU A CA 1
ATOM 6241 C C . GLU A 1 815 ? -8.400 -6.735 17.655 1.00 78.00 815 GLU A C 1
ATOM 6243 O O . GLU A 1 815 ? -8.856 -6.854 16.517 1.00 78.00 815 GLU A O 1
ATOM 6248 N N . ASN A 1 816 ? -9.128 -6.283 18.690 1.00 74.75 816 ASN A N 1
ATOM 6249 C CA . ASN A 1 816 ? -10.546 -5.888 18.673 1.00 74.75 816 ASN A CA 1
ATOM 6250 C C . ASN A 1 816 ? -10.716 -4.375 18.981 1.00 74.75 816 ASN A C 1
ATOM 6252 O O . ASN A 1 816 ? -11.701 -3.744 18.518 1.00 74.75 816 ASN A O 1
#

Radius of gyration: 42.05 Å; chains: 1; bounding box: 95×70×130 Å

InterPro domains:
  IPR000436 Sushi/SCR/CCP domain [PF00084] (574-617)
  IPR000436 Sushi/SCR/CCP domain [PS50923] (485-543)
  IPR000436 Sushi/SCR/CCP domain [PS50923] (560-619)
  IPR000436 Sushi/SCR/CCP domain [SM00032] (428-482)
  IPR000436 Sushi/SCR/CCP domain [SM00032] (487-541)
  IPR000436 Sushi/SCR/CCP domain [SM00032] (562-617)
  IPR000436 Sushi/SCR/CCP domain [SM00032] (622-672)
  IPR000436 Sushi/SCR/CCP domain [cd00033] (489-542)
  IPR000436 Sushi/SCR/CCP domain [cd00033] (622-671)
  IPR011936 Myxococcus cysteine-rich repeat [PF13948] (162-190)
  IPR011936 Myxococcus cysteine-rich repeat [TIGR02232] (163-197)
  IPR035976 Sushi/SCR/CCP superfamily [SSF57535] (486-545)
  IPR035976 Sushi/SCR/CCP superfamily [SSF57535] (573-625)
  IPR035976 Sushi/SCR/CCP superfamily [SSF57535] (617-671)
  IPR043543 Pappalysin-1/2 [PTHR46130] (3-816)
  IPR058897 Pappalysin-1, SD scarf domain, C-terminal [PF25900] (2-96)

Secondary structure (DSSP, 8-state):
----EEEE--SS-EE-SEEEEEEEES-TTTEEEEEEEETTS-EEEEE-----TTSEEEEE--TTSEEEEEEEEESSTT-EEEEEEEEPPTT-GGGTTSPPEEEEEEEES-BTTBS-EEESSS--------TT-EEEEEEEEEETTEEPPPPPPEEEETT---TTSS---TT-S---SS--TTSSB-TTS-BPTTEEEETTTTEEEE-TTSS---TTTTTT-HHHH-S---TTEEEEEEEEEEEE-SS-------GGGSSS-S---TTS--SS--B---TTTTTSS-EEEEEEEEEEE-EEEEEEEEE--S-S---SPPP-EEEEEEETTS-EEE-TTGGG----GGGPSEEEE----TTS----EEEEEEEES-GGG-EEEEEEEEEESS--HHHHHHHHHTTPEEETTTTEEE------------PPPPPP-TTEEEEE-TTSSEEEEEEPTTEEEEETTEEESEEEEEEETTEESS-EEEEE-B--S---TTEEEE-TT-SBTT-EEEEEEPTTEEEESS--EEEB-TTS-BPPPS-EEEEEEESGGGGGGSB-GGG-EEEPPPPS--S--SEEETT-EEEEEBPTTEEETT-TT---EEEEEE-TTSSEESPPEEE-BPPPPPGGGTTSEEETTTTBTT-EEEE--TT-SS-EEEEB-TTS-BS-S--S---S-BPPPPPPPSSEEEE--SS-BTT-EEEEEESSTTEEEEEEEEEE-TTS-EEEEEEE--EEEEPTTS-EES-GGGEEEEEPP-TTSTTSSSB-TTT-SGGGHHHHTTTSTTTSTTS---BS-TTTTTSGGGS---TTSTT-